Protein AF-A0A9Q1MIJ7-F1 (afdb_monomer_lite)

Organism: NCBI:txid402998

Foldseek 3Di:
DCVCVCVVVQLLVQLLQLLLLVLLVVVLVVLPDPPHDPLQWDADPVRDIDGLSQLLSQLLSLVQCCVVVPPPAAQAAEDDACPQCVDPVNVVVLVSNQVSNLVSLVCSVLSVTDHDPDRDDSVSSNVSRHSNNGPDDQAAKYKYWYSWAQVVCSSVVHWIKTWIFIDHNNATFKTKIWIQQDAADDDPPPPPPPPPDDDDDDDPDPPDRLGIWMKIDGPPPLWIWIDGRDDDSHRDDPPDPIDTFAFAQDQQQCPFEEEDEPDCVQAPVQVVVVVSVVLNHNDDHDYGGALVRLVCRRNHVGQFYAGDDDVPDDDDCNRDSNSVRSNVSSVFDDDDVDPTGGGGHPDPDDPDDDPDDDDDDDDDDDDDDDDDDDDDDDDDDDDDDDDDDDDDDDDDDDDDDDDDDDDDDDDDDDDPPPPVVVVVVVVVVVVVVVVVVVVVVVPDPDDDDDDPDPPPDPPPLVPDQQPLVPPDQAQVRLLLLLQPFDPLLVLLLVLLVVQVVLLPDPDDRPLVSNLVSLVSSLCSLVVCVVVLLVLADPVCSVVLVVLSCCQDPNPLHSVVLSVCSVVVPSVCNVVSSVSNSVSSSVSSQRSQVFAPDDDDPVLLQAKWFGFKWKKKWKWFAPPPFFDDDPPPDDTHRIDIWIKMFGRNQPTRFSLQAQVCQVVFVQAFWFWADDPFKIKTDPPDPDLRFDFAFFWFAWPPDRHTRGLDFDDVSVSTATSQWLLHQQFKWFPADPVHLRTGRGHMIIGTRHDQVCADRSSGHPCTRSTRGGIGTPPCSSVVVVDHGGMGRNHMHGPDRPVRTDHRPDDD

Structure (mmCIF, N/CA/C/O backbone):
data_AF-A0A9Q1MIJ7-F1
#
_entry.id   AF-A0A9Q1MIJ7-F1
#
loop_
_atom_site.group_PDB
_atom_site.id
_atom_site.type_symbol
_atom_site.label_atom_id
_atom_site.label_alt_id
_atom_site.label_comp_id
_atom_site.label_asym_id
_atom_site.label_entity_id
_atom_site.label_seq_id
_atom_site.pdbx_PDB_ins_code
_atom_site.Cartn_x
_atom_site.Cartn_y
_atom_site.Cartn_z
_atom_site.occupancy
_atom_site.B_iso_or_equiv
_atom_site.auth_seq_id
_atom_site.auth_comp_id
_atom_site.auth_asym_id
_atom_site.auth_atom_id
_atom_site.pdbx_PDB_model_num
ATOM 1 N N . MET A 1 1 ? -41.940 -18.072 24.481 1.00 36.84 1 MET A N 1
ATOM 2 C CA . MET A 1 1 ? -41.745 -16.952 25.422 1.00 36.84 1 MET A CA 1
ATOM 3 C C . MET A 1 1 ? -40.246 -16.730 25.522 1.00 36.84 1 MET A C 1
ATOM 5 O O . MET A 1 1 ? -39.611 -17.403 26.311 1.00 36.84 1 MET A O 1
ATOM 9 N N . ASP A 1 2 ? -39.690 -15.905 24.634 1.00 48.34 2 ASP A N 1
ATOM 10 C CA . ASP A 1 2 ? -38.249 -15.570 24.593 1.00 48.34 2 ASP A CA 1
ATOM 11 C C . ASP A 1 2 ? -38.011 -14.142 24.038 1.00 48.34 2 ASP A C 1
ATOM 13 O O . ASP A 1 2 ? -36.878 -13.709 23.849 1.00 48.34 2 ASP A O 1
ATOM 17 N N . ASN A 1 3 ? -39.086 -13.378 23.778 1.00 53.03 3 ASN A N 1
ATOM 18 C CA . ASN A 1 3 ? -39.008 -12.096 23.064 1.00 53.03 3 ASN A CA 1
ATOM 19 C C . ASN A 1 3 ? -38.358 -10.968 23.887 1.00 53.03 3 ASN A C 1
ATOM 21 O O . ASN A 1 3 ? -37.916 -9.980 23.303 1.00 53.03 3 ASN A O 1
ATOM 25 N N . ASP A 1 4 ? -38.236 -11.138 25.208 1.00 68.81 4 ASP A N 1
ATOM 26 C CA . ASP A 1 4 ? -37.673 -10.142 26.132 1.00 68.81 4 ASP A CA 1
ATOM 27 C C . ASP A 1 4 ? -36.197 -10.368 26.482 1.00 68.81 4 ASP A C 1
ATOM 29 O O . ASP A 1 4 ? -35.572 -9.523 27.125 1.00 68.81 4 ASP A O 1
ATOM 33 N N . LYS A 1 5 ? -35.601 -11.484 26.039 1.00 84.19 5 LYS A N 1
ATOM 34 C CA . LYS A 1 5 ? -34.175 -11.742 26.261 1.00 84.19 5 LYS A CA 1
ATOM 35 C C . LYS A 1 5 ? -33.355 -10.636 25.581 1.00 84.19 5 LYS A C 1
ATOM 37 O O . LYS A 1 5 ? -33.608 -10.321 24.418 1.00 84.19 5 LYS A O 1
ATOM 42 N N . TYR A 1 6 ? -32.413 -10.043 26.314 1.00 91.44 6 TYR A N 1
ATOM 43 C CA . TYR A 1 6 ? -31.552 -8.921 25.903 1.00 91.44 6 TYR A CA 1
ATOM 44 C C . TYR A 1 6 ? -32.243 -7.571 25.621 1.00 91.44 6 TYR A C 1
ATOM 46 O O . TYR A 1 6 ? -31.615 -6.663 25.077 1.00 91.44 6 TYR A O 1
ATOM 54 N N . SER A 1 7 ? -33.532 -7.410 25.947 1.00 90.19 7 SER A N 1
ATOM 55 C CA . SER A 1 7 ? -34.259 -6.160 25.667 1.00 90.19 7 SER A CA 1
ATOM 56 C C . SER A 1 7 ? -33.774 -4.982 26.523 1.00 90.19 7 SER A C 1
ATOM 58 O O . SER A 1 7 ? -33.748 -3.848 26.044 1.00 90.19 7 SER A O 1
ATOM 60 N N . GLU A 1 8 ? -33.358 -5.237 27.767 1.00 91.62 8 GLU A N 1
ATOM 61 C CA . GLU A 1 8 ? -32.762 -4.216 28.636 1.00 91.62 8 GLU A CA 1
ATOM 62 C C . GLU A 1 8 ? -31.369 -3.816 28.135 1.00 91.62 8 GLU A C 1
ATOM 64 O O . GLU A 1 8 ? -31.094 -2.627 27.968 1.00 91.62 8 GLU A O 1
ATOM 69 N N . GLU A 1 9 ? -30.527 -4.798 27.803 1.00 94.75 9 GLU A N 1
ATOM 70 C CA . GLU A 1 9 ? -29.196 -4.591 27.232 1.00 94.75 9 GLU A CA 1
ATOM 71 C C . GLU A 1 9 ? -29.255 -3.775 25.938 1.00 94.75 9 GLU A C 1
ATOM 73 O O . GLU A 1 9 ? -28.524 -2.795 25.801 1.00 94.75 9 GLU A O 1
ATOM 78 N N . LEU A 1 10 ? -30.168 -4.113 25.021 1.00 95.06 10 LEU A N 1
ATOM 79 C CA . LEU A 1 10 ? -30.379 -3.350 23.792 1.00 95.06 10 LEU A CA 1
ATOM 80 C C . LEU A 1 10 ? -30.830 -1.910 24.082 1.00 95.06 10 LEU A C 1
ATOM 82 O O . LEU A 1 10 ? -30.279 -0.972 23.513 1.00 95.06 10 LEU A O 1
ATOM 86 N N . ASN A 1 11 ? -31.802 -1.718 24.977 1.00 93.56 11 ASN A N 1
ATOM 87 C CA . ASN A 1 11 ? -32.309 -0.390 25.335 1.00 93.56 11 ASN A CA 1
ATOM 88 C C . ASN A 1 11 ? -31.196 0.516 25.899 1.00 93.56 11 ASN A C 1
ATOM 90 O O . ASN A 1 11 ? -31.075 1.675 25.501 1.00 93.56 11 ASN A O 1
ATOM 94 N N . VAL A 1 12 ? -30.356 -0.012 26.793 1.00 94.81 12 VAL A N 1
ATOM 95 C CA . VAL A 1 12 ? -29.216 0.727 27.361 1.00 94.81 12 VAL A CA 1
ATOM 96 C C . VAL A 1 12 ? -28.160 1.005 26.291 1.00 94.81 12 VAL A C 1
ATOM 98 O O . VAL A 1 12 ? -27.691 2.139 26.190 1.00 94.81 12 VAL A O 1
ATOM 101 N N . ALA A 1 13 ? -27.831 0.009 25.461 1.00 96.19 13 ALA A N 1
ATOM 102 C CA . ALA A 1 13 ? -26.842 0.127 24.392 1.00 96.19 13 ALA A CA 1
ATOM 103 C C . ALA A 1 13 ? -27.218 1.204 23.359 1.00 96.19 13 ALA A C 1
ATOM 105 O O . ALA A 1 13 ? -26.386 2.031 22.996 1.00 96.19 13 ALA A O 1
ATOM 106 N N . VAL A 1 14 ? -28.481 1.254 22.926 1.00 95.31 14 VAL A N 1
ATOM 107 C CA . VAL A 1 14 ? -28.949 2.269 21.967 1.00 95.31 14 VAL A CA 1
ATOM 108 C C . VAL A 1 14 ? -28.846 3.676 22.560 1.00 95.31 14 VAL A C 1
ATOM 110 O O . VAL A 1 14 ? -28.317 4.582 21.916 1.00 95.31 14 VAL A O 1
ATOM 113 N N . ARG A 1 15 ? -29.285 3.865 23.810 1.00 94.75 15 ARG A N 1
ATOM 114 C CA . ARG A 1 15 ? -29.220 5.170 24.490 1.00 94.75 15 ARG A CA 1
ATOM 115 C C . ARG A 1 15 ? -27.786 5.652 24.679 1.00 94.75 15 ARG A C 1
ATOM 117 O O . ARG A 1 15 ? -27.503 6.823 24.436 1.00 94.75 15 ARG A O 1
ATOM 124 N N . VAL A 1 16 ? -26.886 4.766 25.114 1.00 95.69 16 VAL A N 1
ATOM 125 C CA . VAL A 1 16 ? -25.492 5.150 25.366 1.00 95.69 16 VAL A CA 1
ATOM 126 C C . VAL A 1 16 ? -24.749 5.449 24.067 1.00 95.69 16 VAL A C 1
ATOM 128 O O . VAL A 1 16 ? -23.972 6.397 24.036 1.00 95.69 16 VAL A O 1
ATOM 131 N N . VAL A 1 17 ? -25.037 4.728 22.976 1.00 96.31 17 VAL A N 1
ATOM 132 C CA . VAL A 1 17 ? -24.455 5.024 21.658 1.00 96.31 17 VAL A CA 1
ATOM 133 C C . VAL A 1 17 ? -24.981 6.346 21.099 1.00 96.31 17 VAL A C 1
ATOM 135 O O . VAL A 1 17 ? -24.186 7.118 20.574 1.00 96.31 17 VAL A O 1
ATOM 138 N N . HIS A 1 18 ? -26.268 6.677 21.264 1.00 93.88 18 HIS A N 1
ATOM 139 C CA . HIS A 1 18 ? -26.780 8.010 20.908 1.00 93.88 18 HIS A CA 1
ATOM 140 C C . HIS A 1 18 ? -26.026 9.132 21.628 1.00 93.88 18 HIS A C 1
ATOM 142 O O . HIS A 1 18 ? -25.615 10.107 21.002 1.00 93.88 18 HIS A O 1
ATOM 148 N N . MET A 1 19 ? -25.820 8.971 22.934 1.00 93.69 19 MET A N 1
ATOM 149 C CA . MET A 1 19 ? -25.095 9.941 23.747 1.00 93.69 19 MET A CA 1
ATOM 150 C C . MET A 1 19 ? -23.607 10.025 23.355 1.00 93.69 19 MET A C 1
ATOM 152 O O . MET A 1 19 ? -23.053 11.118 23.269 1.00 93.69 19 MET A O 1
ATOM 156 N N . ALA A 1 20 ? -22.971 8.890 23.050 1.00 95.81 20 ALA A N 1
ATOM 157 C CA . ALA A 1 20 ? -21.601 8.846 22.542 1.00 95.81 20 ALA A CA 1
ATOM 158 C C . ALA A 1 20 ? -21.463 9.528 21.170 1.00 95.81 20 ALA A C 1
ATOM 160 O O . ALA A 1 20 ? -20.491 10.240 20.942 1.00 95.81 20 ALA A O 1
ATOM 161 N N . CYS A 1 21 ? -22.450 9.384 20.281 1.00 94.62 21 CYS A N 1
ATOM 162 C CA . CYS A 1 21 ? -22.453 10.077 18.992 1.00 94.62 21 CYS A CA 1
ATOM 163 C C . CYS A 1 21 ? -22.481 11.606 19.156 1.00 94.62 21 CYS A C 1
ATOM 165 O O . CYS A 1 21 ? -21.739 12.301 18.467 1.00 94.62 21 CYS A O 1
ATOM 167 N N . ASP A 1 22 ? -23.298 12.128 20.078 1.00 91.56 22 ASP A N 1
ATOM 168 C CA . ASP A 1 22 ? -23.346 13.566 20.391 1.00 91.56 22 ASP A CA 1
ATOM 169 C C . ASP A 1 22 ? -22.007 14.066 20.966 1.00 91.56 22 ASP A C 1
ATOM 171 O O . ASP A 1 22 ? -21.507 15.117 20.559 1.00 91.56 22 ASP A O 1
ATOM 175 N N . LEU A 1 23 ? -21.371 13.280 21.848 1.00 93.69 23 LEU A N 1
ATOM 176 C CA . LEU A 1 23 ? -20.010 13.547 22.331 1.00 93.69 23 LEU A CA 1
ATOM 177 C C . LEU A 1 23 ? -19.026 13.650 21.160 1.00 93.69 23 LEU A C 1
ATOM 179 O O . LEU A 1 23 ? -18.319 14.653 21.044 1.00 93.69 23 LEU A O 1
ATOM 183 N N . CYS A 1 24 ? -18.993 12.652 20.275 1.00 93.88 24 CYS A N 1
ATOM 184 C CA . CYS A 1 24 ? -18.075 12.641 19.141 1.00 93.88 24 CYS A CA 1
ATOM 185 C C . CYS A 1 24 ? -18.300 13.832 18.203 1.00 93.88 24 CYS A C 1
ATOM 187 O O . CYS A 1 24 ? -17.329 14.469 17.805 1.00 93.88 24 CYS A O 1
ATOM 189 N N . GLN A 1 25 ? -19.550 14.195 17.892 1.00 90.56 25 GLN A N 1
ATOM 190 C CA . GLN A 1 25 ? -19.842 15.361 17.048 1.00 90.56 25 GLN A CA 1
ATOM 191 C C . GLN A 1 25 ? -19.347 16.669 17.676 1.00 90.56 25 GLN A C 1
ATOM 193 O O . GLN A 1 25 ? -18.817 17.524 16.964 1.00 90.56 25 GLN A O 1
ATOM 198 N N . LYS A 1 26 ? -19.482 16.835 18.999 1.00 89.50 26 LYS A N 1
ATOM 199 C CA . LYS A 1 26 ? -18.957 18.006 19.722 1.00 89.50 26 LYS A CA 1
ATOM 200 C C . LYS A 1 26 ? -17.432 18.071 19.653 1.00 89.50 26 LYS A C 1
ATOM 202 O O . LYS A 1 26 ? -16.891 19.126 19.327 1.00 89.50 26 LYS A O 1
ATOM 207 N N . VAL A 1 27 ? -16.752 16.948 19.892 1.00 90.44 27 VAL A N 1
ATOM 208 C CA . VAL A 1 27 ? -15.285 16.875 19.813 1.00 90.44 27 VAL A CA 1
ATOM 209 C C . VAL A 1 27 ? -14.796 17.118 18.383 1.00 90.44 27 VAL A C 1
ATOM 211 O O . VAL A 1 27 ? -13.911 17.943 18.182 1.00 90.44 27 VAL A O 1
ATOM 214 N N . GLN A 1 28 ? -15.404 16.481 17.378 1.00 86.75 28 GLN A N 1
ATOM 215 C CA . GLN A 1 28 ? -15.031 16.650 15.970 1.00 86.75 28 GLN A CA 1
ATOM 216 C C . GLN A 1 28 ? -15.176 18.108 15.514 1.00 86.75 28 GLN A C 1
ATOM 218 O O . GLN A 1 28 ? -14.283 18.647 14.866 1.00 86.75 28 GLN A O 1
ATOM 223 N N . LYS A 1 29 ? -16.274 18.781 15.892 1.00 84.81 29 LYS A N 1
ATOM 224 C CA . LYS A 1 29 ? -16.477 20.212 15.602 1.00 84.81 29 LYS A CA 1
ATOM 225 C C . LYS A 1 29 ? -15.418 21.092 16.269 1.00 84.81 29 LYS A C 1
ATOM 227 O O . LYS A 1 29 ? -14.983 22.066 15.662 1.00 84.81 29 LYS A O 1
ATOM 232 N N . GLY A 1 30 ? -14.995 20.744 17.487 1.00 82.31 30 GLY A N 1
ATOM 233 C CA . GLY A 1 30 ? -13.880 21.400 18.173 1.00 82.31 30 GLY A CA 1
ATOM 234 C C . GLY A 1 30 ? -12.563 21.249 17.408 1.00 82.31 30 GLY A C 1
ATOM 235 O O . GLY A 1 30 ? -11.913 22.255 17.124 1.00 82.31 30 GLY A O 1
ATOM 236 N N . LEU A 1 31 ? -12.233 20.023 16.989 1.00 77.31 31 LEU A N 1
ATOM 237 C CA . LEU A 1 31 ? -11.017 19.707 16.228 1.00 77.31 31 LEU A CA 1
ATOM 238 C C . LEU A 1 31 ? -10.945 20.423 14.870 1.00 77.31 31 LEU A C 1
ATOM 240 O O . LEU A 1 31 ? -9.868 20.830 14.454 1.00 77.31 31 LEU A O 1
ATOM 244 N N . LEU A 1 32 ? -12.076 20.602 14.181 1.00 72.50 32 LEU A N 1
ATOM 245 C CA . LEU A 1 32 ? -12.130 21.267 12.869 1.00 72.50 32 LEU A CA 1
ATOM 246 C C . LEU A 1 32 ? -12.143 22.806 12.951 1.00 72.50 32 LEU A C 1
ATOM 248 O O . LEU A 1 32 ? -12.088 23.481 11.922 1.00 72.50 32 LEU A O 1
ATOM 252 N N . SER A 1 33 ? -12.238 23.383 14.151 1.00 70.19 33 SER A N 1
ATOM 253 C CA . SER A 1 33 ? -12.198 24.836 14.349 1.00 70.19 33 SER A CA 1
ATOM 254 C C . SER A 1 33 ? -10.752 25.366 14.372 1.00 70.19 33 SER A C 1
ATOM 256 O O . SER A 1 33 ? -9.827 24.656 14.749 1.00 70.19 33 SER A O 1
ATOM 258 N N . THR A 1 34 ? -10.524 26.631 13.985 1.00 46.75 34 THR A N 1
ATOM 259 C CA . THR A 1 34 ? -9.189 27.257 13.781 1.00 46.75 34 THR A CA 1
ATOM 260 C C . THR A 1 34 ? -8.292 27.373 15.031 1.00 46.75 34 THR A C 1
ATOM 262 O O . THR A 1 34 ? -7.248 28.019 14.986 1.00 46.75 34 THR A O 1
ATOM 265 N N . THR A 1 35 ? -8.687 26.781 16.155 1.00 50.47 35 THR A N 1
ATOM 266 C CA . THR A 1 35 ? -7.941 26.694 17.420 1.00 50.47 35 THR A CA 1
ATOM 267 C C . THR A 1 35 ? -7.421 25.272 17.642 1.00 50.47 35 THR A C 1
ATOM 269 O O . THR A 1 35 ? -7.697 24.659 18.668 1.00 50.47 35 THR A O 1
ATOM 272 N N . PHE A 1 36 ? -6.698 24.731 16.660 1.00 51.97 36 PHE A N 1
ATOM 273 C CA . PHE A 1 36 ? -6.112 23.393 16.733 1.00 51.97 36 PHE A CA 1
ATOM 274 C C . PHE A 1 36 ? -4.963 23.361 17.756 1.00 51.97 36 PHE A C 1
ATOM 276 O O . PHE A 1 36 ? -3.987 24.101 17.623 1.00 51.97 36 PHE A O 1
ATOM 283 N N . ASP A 1 37 ? -5.085 22.526 18.789 1.00 56.44 37 ASP A N 1
ATOM 284 C CA . ASP A 1 37 ? -4.012 22.207 19.737 1.00 56.44 37 ASP A CA 1
ATOM 285 C C . ASP A 1 37 ? -3.468 20.816 19.382 1.00 56.44 37 ASP A C 1
ATOM 287 O O . ASP A 1 37 ? -4.158 19.812 19.575 1.00 56.44 37 ASP A O 1
ATOM 291 N N . ASP A 1 38 ? -2.222 20.752 18.892 1.00 54.16 38 ASP A N 1
ATOM 292 C CA . ASP A 1 38 ? -1.510 19.527 18.466 1.00 54.16 38 ASP A CA 1
ATOM 293 C C . ASP A 1 38 ? -1.460 18.421 19.547 1.00 54.16 38 ASP A C 1
ATOM 295 O O . ASP A 1 38 ? -1.023 17.295 19.302 1.00 54.16 38 ASP A O 1
ATOM 299 N N . ASN A 1 39 ? -1.889 18.714 20.778 1.00 58.97 39 ASN A N 1
ATOM 300 C CA . ASN A 1 39 ? -1.943 17.757 21.875 1.00 58.97 39 ASN A CA 1
ATOM 301 C C . ASN A 1 39 ? -3.207 16.884 21.926 1.00 58.97 39 ASN A C 1
ATOM 303 O O . ASN A 1 39 ? -3.220 15.947 22.727 1.00 58.97 39 ASN A O 1
ATOM 307 N N . GLU A 1 40 ? -4.242 17.160 21.125 1.00 65.06 40 GLU A N 1
ATOM 308 C CA . GLU A 1 40 ? -5.525 16.426 21.159 1.00 65.06 40 GLU A CA 1
ATOM 309 C C . GLU A 1 40 ? -5.560 15.153 20.302 1.00 65.06 40 GLU A C 1
ATOM 311 O O . GLU A 1 40 ? -6.420 14.297 20.522 1.00 65.06 40 GLU A O 1
ATOM 316 N N . VAL A 1 41 ? -4.601 14.995 19.384 1.00 71.12 41 VAL A N 1
ATOM 317 C CA . VAL A 1 41 ? -4.410 13.796 18.558 1.00 71.12 41 VAL A CA 1
ATOM 318 C C . VAL A 1 41 ? -3.064 13.166 18.911 1.00 71.12 41 VAL A C 1
ATOM 320 O O . VAL A 1 41 ? -2.041 13.851 18.981 1.00 71.12 41 VAL A O 1
ATOM 323 N N . LYS A 1 42 ? -3.042 11.856 19.158 1.00 66.00 42 LYS A N 1
ATOM 324 C CA . LYS A 1 42 ? -1.817 11.091 19.424 1.00 66.00 42 LYS A CA 1
ATOM 325 C C . LYS A 1 42 ? -1.701 9.923 18.454 1.00 66.00 42 LYS A C 1
ATOM 327 O O . LYS A 1 42 ? -2.703 9.378 18.013 1.00 66.00 42 LYS A O 1
ATOM 332 N N . SER A 1 43 ? -0.464 9.550 18.144 1.00 56.81 43 SER A N 1
ATOM 333 C CA . SER A 1 43 ? -0.154 8.320 17.417 1.00 56.81 43 SER A CA 1
ATOM 334 C C . SER A 1 43 ? 0.086 7.186 18.412 1.00 56.81 43 SER A C 1
ATOM 336 O O . SER A 1 43 ? 0.760 7.401 19.425 1.00 56.81 43 SER A O 1
ATOM 338 N N . LYS A 1 44 ? -0.448 6.000 18.122 1.00 64.62 44 LYS A N 1
ATOM 339 C CA . LYS A 1 44 ? -0.132 4.738 18.800 1.00 64.62 44 LYS A CA 1
ATOM 340 C C . LYS A 1 44 ? 1.186 4.162 18.256 1.00 64.62 44 LYS A C 1
ATOM 342 O O . LYS A 1 44 ? 1.770 4.701 17.313 1.00 64.62 44 LYS A O 1
ATOM 347 N N . ASP A 1 45 ? 1.648 3.063 18.856 1.00 44.97 45 ASP A N 1
ATOM 348 C CA . ASP A 1 45 ? 2.897 2.370 18.489 1.00 44.97 45 ASP A CA 1
ATOM 349 C C . ASP A 1 45 ? 2.872 1.755 17.073 1.00 44.97 45 ASP A C 1
ATOM 351 O O . ASP A 1 45 ? 3.924 1.423 16.529 1.00 44.97 45 ASP A O 1
ATOM 355 N N . ASP A 1 46 ? 1.685 1.583 16.486 1.00 46.72 46 ASP A N 1
ATOM 356 C CA . ASP A 1 46 ? 1.458 1.067 15.131 1.00 46.72 46 ASP A CA 1
ATOM 357 C C . ASP A 1 46 ? 1.100 2.166 14.110 1.00 46.72 46 ASP A C 1
ATOM 359 O O . ASP A 1 46 ? 0.548 1.867 13.052 1.00 46.72 46 ASP A O 1
ATOM 363 N N . ASP A 1 47 ? 1.417 3.426 14.429 1.00 51.44 47 ASP A N 1
ATOM 364 C CA . ASP A 1 47 ? 1.133 4.637 13.641 1.00 51.44 47 ASP A CA 1
ATOM 365 C C . ASP A 1 47 ? -0.367 4.961 13.449 1.00 51.44 47 ASP A C 1
ATOM 367 O O . ASP A 1 47 ? -0.720 5.899 12.727 1.00 51.44 47 ASP A O 1
ATOM 371 N N . SER A 1 48 ? -1.272 4.230 14.114 1.00 61.53 48 SER A N 1
ATOM 372 C CA . SER A 1 48 ? -2.700 4.571 14.152 1.00 61.53 48 SER A CA 1
ATOM 373 C C . SER A 1 48 ? -2.972 5.775 15.065 1.00 61.53 48 SER A C 1
ATOM 375 O O . SER A 1 48 ? -2.205 6.071 15.984 1.00 61.53 48 SER A O 1
ATOM 377 N N . LEU A 1 49 ? -4.053 6.516 14.806 1.00 73.31 49 LEU A N 1
ATOM 378 C CA . LEU A 1 49 ? -4.405 7.719 15.568 1.00 73.31 49 LEU A CA 1
ATOM 379 C C . LEU A 1 49 ? -5.343 7.390 16.734 1.00 73.31 49 LEU A C 1
ATOM 381 O O . LEU A 1 49 ? -6.175 6.499 16.629 1.00 73.31 49 LEU A O 1
ATOM 385 N N . VAL A 1 50 ? -5.245 8.163 17.813 1.00 77.88 50 VAL A N 1
ATOM 386 C CA . VAL A 1 50 ? -6.188 8.183 18.940 1.00 77.88 50 VAL A CA 1
ATOM 387 C C . VAL A 1 50 ? -6.440 9.625 19.370 1.00 77.88 50 VAL A C 1
ATOM 389 O O . VAL A 1 50 ? -5.525 10.457 19.361 1.00 77.88 50 VAL A O 1
ATOM 392 N N . THR A 1 51 ? -7.675 9.943 19.742 1.00 86.50 51 THR A N 1
ATOM 393 C CA . THR A 1 51 ? -8.088 11.287 20.158 1.00 86.50 51 THR A CA 1
ATOM 394 C C . THR A 1 51 ? -8.723 11.282 21.545 1.00 86.50 51 THR A C 1
ATOM 396 O O . THR A 1 51 ? -9.000 10.239 22.140 1.00 86.50 51 THR A O 1
ATOM 399 N N . ILE A 1 52 ? -9.012 12.474 22.075 1.00 91.12 52 ILE A N 1
ATOM 400 C CA . ILE A 1 52 ? -9.812 12.609 23.301 1.00 91.12 52 ILE A CA 1
ATOM 401 C C . ILE A 1 52 ? -11.196 11.946 23.184 1.00 91.12 52 ILE A C 1
ATOM 403 O O . ILE A 1 52 ? -11.718 11.491 24.199 1.00 91.12 52 ILE A O 1
ATOM 407 N N . ALA A 1 53 ? -11.775 11.849 21.977 1.00 92.50 53 ALA A N 1
ATOM 408 C CA . ALA A 1 53 ? -13.078 11.219 21.777 1.00 92.50 53 ALA A CA 1
ATOM 409 C C . ALA A 1 53 ? -13.036 9.721 22.096 1.00 92.50 53 ALA A C 1
ATOM 411 O O . ALA A 1 53 ? -13.924 9.239 22.796 1.00 92.50 53 ALA A O 1
ATOM 412 N N . ASP A 1 54 ? -11.993 9.013 21.662 1.00 93.06 54 ASP A N 1
ATOM 413 C CA . ASP A 1 54 ? -11.832 7.569 21.844 1.00 93.06 54 ASP A CA 1
ATOM 414 C C . ASP A 1 54 ? -11.857 7.205 23.341 1.00 93.06 54 ASP A C 1
ATOM 416 O O . ASP A 1 54 ? -12.704 6.434 23.808 1.00 93.06 54 ASP A O 1
ATOM 420 N N . TRP A 1 55 ? -11.016 7.867 24.145 1.00 95.31 55 TRP A N 1
ATOM 421 C CA . TRP A 1 55 ? -10.993 7.665 25.597 1.00 95.31 55 TRP A CA 1
ATOM 422 C C . TRP A 1 55 ? -12.280 8.122 26.286 1.00 95.31 55 TRP A C 1
ATOM 424 O O . TRP A 1 55 ? -12.744 7.462 27.221 1.00 95.31 55 TRP A O 1
ATOM 434 N N . SER A 1 56 ? -12.867 9.244 25.860 1.00 96.50 56 SER A N 1
ATOM 435 C CA . SER A 1 56 ? -14.075 9.777 26.490 1.00 96.50 56 SER A CA 1
ATOM 436 C C . SER A 1 56 ? -15.312 8.920 26.209 1.00 96.50 56 SER A C 1
ATOM 438 O O . SER A 1 56 ? -16.100 8.688 27.131 1.00 96.50 56 SER A O 1
ATOM 440 N N . VAL A 1 57 ? -15.478 8.393 24.992 1.00 97.25 57 VAL A N 1
ATOM 441 C CA . VAL A 1 57 ? -16.546 7.435 24.664 1.00 97.25 57 VAL A CA 1
ATOM 442 C C . VAL A 1 57 ? -16.348 6.147 25.450 1.00 97.25 57 VAL A C 1
ATOM 444 O O . VAL A 1 57 ? -17.284 5.702 26.117 1.00 97.25 57 VAL A O 1
ATOM 447 N N . GLN A 1 58 ? -15.133 5.589 25.460 1.00 96.75 58 GLN A N 1
ATOM 448 C CA . GLN A 1 58 ? -14.841 4.360 26.194 1.00 96.75 58 GLN A CA 1
ATOM 449 C C . GLN A 1 58 ? -15.132 4.494 27.693 1.00 96.75 58 GLN A C 1
ATOM 451 O O . GLN A 1 58 ? -15.824 3.652 28.270 1.00 96.75 58 GLN A O 1
ATOM 456 N N . ALA A 1 59 ? -14.681 5.582 28.323 1.00 96.50 59 ALA A N 1
ATOM 457 C CA . ALA A 1 59 ? -14.960 5.860 29.730 1.00 96.50 59 ALA A CA 1
ATOM 458 C C . ALA A 1 59 ? -16.466 6.000 30.005 1.00 96.50 59 ALA A C 1
ATOM 460 O O . ALA A 1 59 ? -16.976 5.446 30.980 1.00 96.50 59 ALA A O 1
ATOM 461 N N . THR A 1 60 ? -17.181 6.720 29.138 1.00 96.38 60 THR A N 1
ATOM 462 C CA . THR A 1 60 ? -18.617 6.989 29.284 1.00 96.38 60 THR A CA 1
ATOM 463 C C . THR A 1 60 ? -19.444 5.712 29.149 1.00 96.38 60 THR A C 1
ATOM 465 O O . THR A 1 60 ? -20.268 5.414 30.017 1.00 96.38 60 THR A O 1
ATOM 468 N N . VAL A 1 61 ? -19.199 4.926 28.095 1.00 96.25 61 VAL A N 1
ATOM 469 C CA . VAL A 1 61 ? -19.884 3.649 27.851 1.00 96.25 61 VAL A CA 1
ATOM 470 C C . VAL A 1 61 ? -19.605 2.678 28.994 1.00 96.25 61 VAL A C 1
ATOM 472 O O . VAL A 1 61 ? -20.542 2.122 29.570 1.00 96.25 61 VAL A O 1
ATOM 475 N N . SER A 1 62 ? -18.337 2.532 29.386 1.00 95.06 62 SER A N 1
ATOM 476 C CA . SER A 1 62 ? -17.933 1.667 30.496 1.00 95.06 62 SER A CA 1
ATOM 477 C C . SER A 1 62 ? -18.621 2.036 31.807 1.00 95.06 62 SER A C 1
ATOM 479 O O . SER A 1 62 ? -19.171 1.166 32.492 1.00 95.06 62 SER A O 1
ATOM 481 N N . TRP A 1 63 ? -18.656 3.329 32.143 1.00 95.06 63 TRP A N 1
ATOM 482 C CA . TRP A 1 63 ? -19.284 3.805 33.370 1.00 95.06 63 TRP A CA 1
ATOM 483 C C . TRP A 1 63 ? -20.794 3.535 33.382 1.00 95.06 63 TRP A C 1
ATOM 485 O O . TRP A 1 63 ? -21.312 3.013 34.371 1.00 95.06 63 TRP A O 1
ATOM 495 N N . ILE A 1 64 ? -21.499 3.817 32.280 1.00 95.00 64 ILE A N 1
ATOM 496 C CA . ILE A 1 64 ? -22.950 3.597 32.187 1.00 95.00 64 ILE A CA 1
ATOM 497 C C . ILE A 1 64 ? -23.300 2.113 32.241 1.00 95.00 64 ILE A C 1
ATOM 499 O O . ILE A 1 64 ? -24.205 1.737 32.991 1.00 95.00 64 ILE A O 1
ATOM 503 N N . LEU A 1 65 ? -22.583 1.261 31.502 1.00 94.25 65 LEU A N 1
ATOM 504 C CA . LEU A 1 65 ? -22.814 -0.184 31.536 1.00 94.25 65 LEU A CA 1
ATOM 505 C C . LEU A 1 65 ? -22.545 -0.747 32.936 1.00 94.25 65 LEU A C 1
ATOM 507 O O . LEU A 1 65 ? -23.382 -1.472 33.472 1.00 94.25 65 LEU A O 1
ATOM 511 N N . SER A 1 66 ? -21.439 -0.349 33.570 1.00 92.06 66 SER A N 1
ATOM 512 C CA . SER A 1 66 ? -21.082 -0.789 34.927 1.00 92.06 66 SER A CA 1
ATOM 513 C C . SER A 1 66 ? -22.104 -0.346 35.978 1.00 92.06 66 SER A C 1
ATOM 515 O O . SER A 1 66 ? -22.445 -1.112 36.877 1.00 92.06 66 SER A O 1
ATOM 517 N N . ASN A 1 67 ? -22.617 0.883 35.869 1.00 89.88 67 ASN A N 1
ATOM 518 C CA . ASN A 1 67 ? -23.610 1.424 36.797 1.00 89.88 67 ASN A CA 1
ATOM 519 C C . ASN A 1 67 ? -25.012 0.827 36.584 1.00 89.88 67 ASN A C 1
ATOM 521 O O . ASN A 1 67 ? -25.811 0.771 37.518 1.00 89.88 67 ASN A O 1
ATOM 525 N N . THR A 1 68 ? -25.320 0.388 35.363 1.00 90.94 68 THR A N 1
ATOM 526 C CA . THR A 1 68 ? -26.627 -0.194 35.029 1.00 90.94 68 THR A CA 1
ATOM 527 C C . THR A 1 68 ? -26.681 -1.685 35.359 1.00 90.94 68 THR A C 1
ATOM 529 O O . THR A 1 68 ? -27.649 -2.134 35.963 1.00 90.94 68 THR A O 1
ATOM 532 N N . PHE A 1 69 ? -25.622 -2.439 35.047 1.00 89.12 69 PHE A N 1
ATOM 533 C CA . PHE A 1 69 ? -25.586 -3.904 35.175 1.00 89.12 69 PHE A CA 1
ATOM 534 C C . PHE A 1 69 ? -24.795 -4.427 36.390 1.00 89.12 69 PHE A C 1
ATOM 536 O O . PHE A 1 69 ? -24.592 -5.632 36.511 1.00 89.12 69 PHE A O 1
ATOM 543 N N . SER A 1 70 ? -24.425 -3.546 37.328 1.00 75.62 70 SER A N 1
ATOM 544 C CA . SER A 1 70 ? -23.633 -3.822 38.542 1.00 75.62 70 SER A CA 1
ATOM 545 C C . SER A 1 70 ? -22.157 -4.173 38.272 1.00 75.62 70 SER A C 1
ATOM 547 O O . SER A 1 70 ? -21.819 -5.122 37.567 1.00 75.62 70 SER A O 1
ATOM 549 N N . SER A 1 71 ? -21.257 -3.397 38.882 1.00 60.06 71 SER A N 1
ATOM 550 C CA . SER A 1 71 ? -19.842 -3.213 38.514 1.00 60.06 71 SER A CA 1
ATOM 551 C C . SER A 1 71 ? -18.902 -4.423 38.606 1.00 60.06 71 SER A C 1
ATOM 553 O O . SER A 1 71 ? -17.753 -4.296 38.200 1.00 60.06 71 SER A O 1
ATOM 555 N N . GLU A 1 72 ? -19.329 -5.576 39.124 1.00 57.62 72 GLU A N 1
ATOM 556 C CA . GLU A 1 72 ? -18.447 -6.750 39.282 1.00 57.62 72 GLU A CA 1
ATOM 557 C C . GLU A 1 72 ? -18.511 -7.746 38.109 1.00 57.62 72 GLU A C 1
ATOM 559 O O . GLU A 1 72 ? -17.612 -8.569 37.970 1.00 57.62 72 GLU A O 1
ATOM 564 N N . ASN A 1 73 ? -19.518 -7.655 37.227 1.00 61.28 73 ASN A N 1
ATOM 565 C CA . ASN A 1 73 ? -19.775 -8.676 36.195 1.00 61.28 73 ASN A CA 1
ATOM 566 C C . ASN A 1 73 ? -19.783 -8.156 34.747 1.00 61.28 73 ASN A C 1
ATOM 568 O O . ASN A 1 73 ? -20.043 -8.927 33.821 1.00 61.28 73 ASN A O 1
ATOM 572 N N . VAL A 1 74 ? -19.513 -6.868 34.517 1.00 82.88 74 VAL A N 1
ATOM 573 C CA . VAL A 1 74 ? -19.505 -6.310 33.158 1.00 82.88 74 VAL A CA 1
ATOM 574 C C . VAL A 1 74 ? -18.119 -6.476 32.552 1.00 82.88 74 VAL A C 1
ATOM 576 O O . VAL A 1 74 ? -17.211 -5.687 32.791 1.00 82.88 74 VAL A O 1
ATOM 579 N N . SER A 1 75 ? -17.953 -7.517 31.743 1.00 89.81 75 SER A N 1
ATOM 580 C CA . SER A 1 75 ? -16.751 -7.680 30.936 1.00 89.81 75 SER A CA 1
ATOM 581 C C . SER A 1 75 ? -16.861 -6.828 29.673 1.00 89.81 75 SER A C 1
ATOM 583 O O . SER A 1 75 ? -17.766 -7.051 28.874 1.00 89.81 75 SER A O 1
ATOM 585 N N . ILE A 1 76 ? -15.918 -5.907 29.467 1.00 92.62 76 ILE A N 1
ATOM 586 C CA . ILE A 1 76 ? -15.841 -5.071 28.260 1.00 92.62 76 ILE A CA 1
ATOM 587 C C . ILE A 1 76 ? -14.491 -5.308 27.577 1.00 92.62 76 ILE A C 1
ATOM 589 O O . ILE A 1 76 ? -13.458 -5.294 28.244 1.00 92.62 76 ILE A O 1
ATOM 593 N N . VAL A 1 77 ? -14.516 -5.561 26.271 1.00 91.81 77 VAL A N 1
ATOM 594 C CA . VAL A 1 77 ? -13.354 -5.600 25.376 1.00 91.81 77 VAL A CA 1
ATOM 595 C C . VAL A 1 77 ? -13.398 -4.327 24.539 1.00 91.81 77 VAL A C 1
ATOM 597 O O . VAL A 1 77 ? -14.343 -4.157 23.768 1.00 91.81 77 VAL A O 1
ATOM 600 N N . ALA A 1 78 ? -12.422 -3.438 24.692 1.00 90.44 78 ALA A N 1
ATOM 601 C CA . ALA A 1 78 ? -12.342 -2.220 23.892 1.00 90.44 78 ALA A CA 1
ATOM 602 C C . ALA A 1 78 ? -10.933 -1.968 23.354 1.00 90.44 78 ALA A C 1
ATOM 604 O O . ALA A 1 78 ? -9.977 -2.629 23.765 1.00 90.44 78 ALA A O 1
ATOM 605 N N . GLU A 1 79 ? -10.839 -1.033 22.413 1.00 81.75 79 GLU A N 1
ATOM 606 C CA . GLU A 1 79 ? -9.603 -0.723 21.702 1.00 81.75 79 GLU A CA 1
ATOM 607 C C . GLU A 1 79 ? -8.565 0.016 22.559 1.00 81.75 79 GLU A C 1
ATOM 609 O O . GLU A 1 79 ? -7.377 -0.302 22.477 1.00 81.75 79 GLU A O 1
ATOM 614 N N . GLU A 1 80 ? -8.988 0.982 23.382 1.00 86.81 80 GLU A N 1
ATOM 615 C CA . GLU A 1 80 ? -8.058 1.888 24.060 1.00 86.81 80 GLU A CA 1
ATOM 616 C C . GLU A 1 80 ? -7.629 1.403 25.445 1.00 86.81 80 GLU A C 1
ATOM 618 O O . GLU A 1 80 ? -8.378 0.734 26.161 1.00 86.81 80 GLU A O 1
ATOM 623 N N . ASP A 1 81 ? -6.441 1.829 25.881 1.00 86.56 81 ASP A N 1
ATOM 624 C CA . ASP A 1 81 ? -5.938 1.575 27.231 1.00 86.56 81 ASP A CA 1
ATOM 625 C C . ASP A 1 81 ? -5.568 2.857 28.002 1.00 86.56 81 ASP A C 1
ATOM 627 O O . ASP A 1 81 ? -5.640 3.987 27.510 1.00 86.56 81 ASP A O 1
ATOM 631 N N . VAL A 1 82 ? -5.203 2.678 29.276 1.00 87.25 82 VAL A N 1
ATOM 632 C CA . VAL A 1 82 ? -4.847 3.774 30.192 1.00 87.25 82 VAL A CA 1
ATOM 633 C C . VAL A 1 82 ? -3.368 4.162 30.152 1.00 87.25 82 VAL A C 1
ATOM 635 O O . VAL A 1 82 ? -2.985 5.105 30.848 1.00 87.25 82 VAL A O 1
ATOM 638 N N . GLN A 1 83 ? -2.511 3.456 29.406 1.00 84.50 83 GLN A N 1
ATOM 639 C CA . GLN A 1 83 ? -1.055 3.625 29.484 1.00 84.50 83 GLN A CA 1
ATOM 640 C C . GLN A 1 83 ? -0.630 5.033 29.071 1.00 84.50 83 GLN A C 1
ATOM 642 O O . GLN A 1 83 ? 0.234 5.632 29.713 1.00 84.50 83 GLN A O 1
ATOM 647 N N . THR A 1 84 ? -1.270 5.587 28.041 1.00 82.31 84 THR A N 1
ATOM 648 C CA . THR A 1 84 ? -1.000 6.948 27.558 1.00 82.31 84 THR A CA 1
ATOM 649 C C . THR A 1 84 ? -1.473 8.009 28.551 1.00 82.31 84 THR A C 1
ATOM 651 O O . THR A 1 84 ? -0.733 8.947 28.838 1.00 82.31 84 THR A O 1
ATOM 654 N N . LEU A 1 85 ? -2.665 7.839 29.133 1.00 84.75 85 LEU A N 1
ATOM 655 C CA . LEU A 1 85 ? -3.276 8.812 30.050 1.00 84.75 85 LEU A CA 1
ATOM 656 C C . LEU A 1 85 ? -2.705 8.779 31.475 1.00 84.75 85 LEU A C 1
ATOM 658 O O . LEU A 1 85 ? -2.846 9.750 32.213 1.00 84.75 85 LEU A O 1
ATOM 662 N N . SER A 1 86 ? -2.072 7.675 31.875 1.00 84.00 86 SER A N 1
ATOM 663 C CA . SER A 1 86 ? -1.527 7.502 33.231 1.00 84.00 86 SER A CA 1
ATOM 664 C C . SER A 1 86 ? -0.152 8.156 33.426 1.00 84.00 86 SER A C 1
ATOM 666 O O . SER A 1 86 ? 0.368 8.175 34.542 1.00 84.00 86 SER A O 1
ATOM 668 N N . LYS A 1 87 ? 0.456 8.677 32.355 1.00 85.94 87 LYS A N 1
ATOM 669 C CA . LYS A 1 87 ? 1.774 9.323 32.391 1.00 85.94 87 LYS A CA 1
ATOM 670 C C . LYS A 1 87 ? 1.678 10.732 32.999 1.00 85.94 87 LYS A C 1
ATOM 672 O O . LYS A 1 87 ? 0.752 11.465 32.648 1.00 85.94 87 LYS A O 1
ATOM 677 N N . PRO A 1 88 ? 2.625 11.161 33.859 1.00 79.56 88 PRO A N 1
ATOM 678 C CA . PRO A 1 88 ? 2.618 12.509 34.439 1.00 79.56 88 PRO A CA 1
ATOM 679 C C . PRO A 1 88 ? 2.572 13.627 33.389 1.00 79.56 88 PRO A C 1
ATOM 681 O O . PRO A 1 88 ? 1.916 14.647 33.596 1.00 79.56 88 PRO A O 1
ATOM 684 N N . GLU A 1 89 ? 3.218 13.421 32.239 1.00 81.56 89 GLU A N 1
ATOM 685 C CA . GLU A 1 89 ? 3.267 14.382 31.133 1.00 81.56 89 GLU A CA 1
ATOM 686 C C . GLU A 1 89 ? 1.916 14.520 30.405 1.00 81.56 89 GLU A C 1
ATOM 688 O O . GLU A 1 89 ? 1.684 15.511 29.715 1.00 81.56 89 GLU A O 1
ATOM 693 N N . ALA A 1 90 ? 0.999 13.561 30.582 1.00 84.44 90 ALA A N 1
ATOM 694 C CA . ALA A 1 90 ? -0.330 13.544 29.972 1.00 84.44 90 ALA A CA 1
ATOM 695 C C . ALA A 1 90 ? -1.421 14.181 30.856 1.00 84.44 90 ALA A C 1
ATOM 697 O O . ALA A 1 90 ? -2.603 14.098 30.524 1.00 84.44 90 ALA A O 1
ATOM 698 N N . ALA A 1 91 ? -1.064 14.851 31.961 1.00 86.06 91 ALA A N 1
ATOM 699 C CA . ALA A 1 91 ? -2.033 15.438 32.894 1.00 86.06 91 ALA A CA 1
ATOM 700 C C . ALA A 1 91 ? -3.014 16.424 32.225 1.00 86.06 91 ALA A C 1
ATOM 702 O O . ALA A 1 91 ? -4.198 16.436 32.559 1.00 86.06 91 ALA A O 1
ATOM 703 N N . GLY A 1 92 ? -2.543 17.215 31.252 1.00 86.19 92 GLY A N 1
ATOM 704 C CA . GLY A 1 92 ? -3.399 18.117 30.473 1.00 86.19 92 GLY A CA 1
ATOM 705 C C . GLY A 1 92 ? -4.405 17.369 29.591 1.00 86.19 92 GLY A C 1
ATOM 706 O O . GLY A 1 92 ? -5.583 17.717 29.570 1.00 86.19 92 GLY A O 1
ATOM 707 N N . LEU A 1 93 ? -3.961 16.296 28.929 1.00 87.38 93 LEU A N 1
ATOM 708 C CA . LEU A 1 93 ? -4.804 15.434 28.096 1.00 87.38 93 LEU A CA 1
ATOM 709 C C . LEU A 1 93 ? -5.866 14.715 28.938 1.00 87.38 93 LEU A C 1
ATOM 711 O O . LEU A 1 93 ? -7.046 14.742 28.598 1.00 87.38 93 LEU A O 1
ATOM 715 N N . LEU A 1 94 ? -5.467 14.150 30.083 1.00 91.50 94 LEU A N 1
ATOM 716 C CA . LEU A 1 94 ? -6.394 13.551 31.043 1.00 91.50 94 LEU A CA 1
ATOM 717 C C . LEU A 1 94 ? -7.410 14.581 31.553 1.00 91.50 94 LEU A C 1
ATOM 719 O O . LEU A 1 94 ? -8.585 14.256 31.684 1.00 91.50 94 LEU A O 1
ATOM 723 N N . GLY A 1 95 ? -6.992 15.828 31.792 1.00 91.69 95 GLY A N 1
ATOM 724 C CA . GLY A 1 95 ? -7.894 16.926 32.145 1.00 91.69 95 GLY A CA 1
ATOM 725 C C . GLY A 1 95 ? -8.973 17.184 31.086 1.00 91.69 95 GLY A C 1
ATOM 726 O O . GLY A 1 95 ? -10.145 17.311 31.440 1.00 91.69 95 GLY A O 1
ATOM 727 N N . LYS A 1 96 ? -8.605 17.188 29.796 1.00 91.62 96 LYS A N 1
ATOM 728 C CA . LYS A 1 96 ? -9.563 17.319 28.683 1.00 91.62 96 LYS A CA 1
ATOM 729 C C . LYS A 1 96 ? -10.531 16.134 28.635 1.00 91.62 96 LYS A C 1
ATOM 731 O O . LYS A 1 96 ? -11.737 16.351 28.657 1.00 91.62 96 LYS A O 1
ATOM 736 N N . VAL A 1 97 ? -10.020 14.898 28.701 1.00 94.31 97 VAL A N 1
ATOM 737 C CA . VAL A 1 97 ? -10.852 13.677 28.758 1.00 94.31 97 VAL A CA 1
ATOM 738 C C . VAL A 1 97 ? -11.830 13.734 29.936 1.00 94.31 97 VAL A C 1
ATOM 740 O O . VAL A 1 97 ? -13.005 13.407 29.779 1.00 94.31 97 VAL A O 1
ATOM 743 N N . VAL A 1 98 ? -11.375 14.193 31.108 1.00 95.56 98 VAL A N 1
ATOM 744 C CA . VAL A 1 98 ? -12.216 14.368 32.301 1.00 95.56 98 VAL A CA 1
ATOM 745 C C . VAL A 1 98 ? -13.329 15.385 32.066 1.00 95.56 98 VAL A C 1
ATOM 747 O O . VAL A 1 98 ? -14.468 15.115 32.450 1.00 95.56 98 VAL A O 1
ATOM 750 N N . SER A 1 99 ? -13.031 16.526 31.441 1.00 95.44 99 SER A N 1
ATOM 751 C CA . SER A 1 99 ? -14.046 17.533 31.100 1.00 95.44 99 SER A CA 1
ATOM 752 C C . SER A 1 99 ? -15.087 16.950 30.149 1.00 95.44 99 SER A C 1
ATOM 754 O O . SER A 1 99 ? -16.269 16.906 30.484 1.00 95.44 99 SER A O 1
ATOM 756 N N . THR A 1 100 ? -14.637 16.383 29.025 1.00 95.56 100 THR A N 1
ATOM 757 C CA . THR A 1 100 ? -15.501 15.837 27.971 1.00 95.56 100 THR A CA 1
ATOM 758 C C . THR A 1 100 ? -16.414 14.719 28.484 1.00 95.56 100 THR A C 1
ATOM 760 O O . THR A 1 100 ? -17.602 14.692 28.162 1.00 95.56 100 THR A O 1
ATOM 763 N N . VAL A 1 101 ? -15.907 13.814 29.333 1.00 96.75 101 VAL A N 1
ATOM 764 C CA . VAL A 1 101 ? -16.725 12.751 29.952 1.00 96.75 101 VAL A CA 1
ATOM 765 C C . VAL A 1 101 ? -17.794 13.337 30.871 1.00 96.75 101 VAL A C 1
ATOM 767 O O . VAL A 1 101 ? -18.943 12.906 30.827 1.00 96.75 101 VAL A O 1
ATOM 770 N N . ASN A 1 102 ? -17.445 14.311 31.714 1.00 97.19 102 ASN A N 1
ATOM 771 C CA . ASN A 1 102 ? -18.405 14.895 32.651 1.00 97.19 102 ASN A CA 1
ATOM 772 C C . ASN A 1 102 ? -19.475 15.737 31.947 1.00 97.19 102 ASN A C 1
ATOM 774 O O . ASN A 1 102 ? -20.637 15.674 32.340 1.00 97.19 102 ASN A O 1
ATOM 778 N N . GLU A 1 103 ? -19.107 16.469 30.895 1.00 94.44 103 GLU A N 1
ATOM 779 C CA . GLU A 1 103 ? -20.055 17.182 30.031 1.00 94.44 103 GLU A CA 1
ATOM 780 C C . GLU A 1 103 ? -21.037 16.211 29.364 1.00 94.44 103 GLU A C 1
ATOM 782 O O . GLU A 1 103 ? -22.241 16.453 29.358 1.00 94.44 103 GLU A O 1
ATOM 787 N N . CYS A 1 104 ? -20.550 15.069 28.871 1.00 94.50 104 CYS A N 1
ATOM 788 C CA . CYS A 1 104 ? -21.399 14.028 28.297 1.00 94.50 104 CYS A CA 1
ATOM 789 C C . CYS A 1 104 ? -22.331 13.385 29.341 1.00 94.50 104 CYS A C 1
ATOM 791 O O . CYS A 1 104 ? -23.537 13.270 29.127 1.00 94.50 104 CYS A O 1
ATOM 793 N N . LEU A 1 105 ? -21.802 13.010 30.510 1.00 95.19 105 LEU A N 1
ATOM 794 C CA . LEU A 1 105 ? -22.579 12.375 31.580 1.00 95.19 105 LEU A CA 1
ATOM 795 C C . LEU A 1 105 ? -23.616 13.308 32.223 1.00 95.19 105 LEU A C 1
ATOM 797 O O . LEU A 1 105 ? -24.612 12.816 32.761 1.00 95.19 105 LEU A O 1
ATOM 801 N N . ALA A 1 106 ? -23.421 14.628 32.165 1.00 93.44 106 ALA A N 1
ATOM 802 C CA . ALA A 1 106 ? -24.428 15.601 32.590 1.00 93.44 106 ALA A CA 1
ATOM 803 C C . ALA A 1 106 ? -25.712 15.499 31.742 1.00 93.44 106 ALA A C 1
ATOM 805 O O . ALA A 1 106 ? -26.821 15.615 32.268 1.00 93.44 106 ALA A O 1
ATOM 806 N N . GLU A 1 107 ? -25.568 15.164 30.459 1.00 90.62 107 GLU A N 1
ATOM 807 C CA . GLU A 1 107 ? -26.672 14.979 29.515 1.00 90.62 107 GLU A CA 1
ATOM 808 C C . GLU A 1 107 ? -27.306 13.577 29.584 1.00 90.62 107 GLU A C 1
ATOM 810 O O . GLU A 1 107 ? -28.309 13.320 28.921 1.00 90.62 107 GLU A O 1
ATOM 815 N N . ALA A 1 108 ? -26.803 12.656 30.416 1.00 91.88 108 ALA A N 1
ATOM 816 C CA . ALA A 1 108 ? -27.300 11.274 30.484 1.00 91.88 108 ALA A CA 1
ATOM 817 C C . ALA A 1 108 ? -28.821 11.184 30.723 1.00 91.88 108 ALA A C 1
ATOM 819 O O . ALA A 1 108 ? -29.513 10.359 30.118 1.00 91.88 108 ALA A O 1
ATOM 820 N N . SER A 1 109 ? -29.369 12.084 31.546 1.00 90.81 109 SER A N 1
ATOM 821 C CA . SER A 1 109 ? -30.806 12.138 31.848 1.00 90.81 109 SER A CA 1
ATOM 822 C C . SER A 1 109 ? -31.672 12.445 30.617 1.00 90.81 109 SER A C 1
ATOM 824 O O . SER A 1 109 ? -32.787 11.928 30.503 1.00 90.81 109 SER A O 1
ATOM 826 N N . ARG A 1 110 ? -31.145 13.210 29.651 1.00 89.81 110 ARG A N 1
ATOM 827 C CA . ARG A 1 110 ? -31.788 13.511 28.363 1.00 89.81 110 ARG A CA 1
ATOM 828 C C . ARG A 1 110 ? -31.971 12.256 27.510 1.00 89.81 110 ARG A C 1
ATOM 830 O O . ARG A 1 110 ? -32.952 12.158 26.772 1.00 89.81 110 ARG A O 1
ATOM 837 N N . TYR A 1 111 ? -31.070 11.288 27.669 1.00 90.75 111 TYR A N 1
ATOM 838 C CA . TYR A 1 111 ? -31.127 9.974 27.033 1.00 90.75 111 TYR A CA 1
ATOM 839 C C . TYR A 1 111 ? -31.842 8.919 27.886 1.00 90.75 111 TYR A C 1
ATOM 841 O O . TYR A 1 111 ? -31.893 7.755 27.498 1.00 90.75 111 TYR A O 1
ATOM 849 N N . GLY A 1 112 ? -32.419 9.291 29.036 1.00 90.62 112 GLY A N 1
ATOM 850 C CA . GLY A 1 112 ? -33.051 8.365 29.983 1.00 90.62 112 GLY A CA 1
ATOM 851 C C . GLY A 1 112 ? -32.065 7.432 30.694 1.00 90.62 112 GLY A C 1
ATOM 852 O O . GLY A 1 112 ? -32.447 6.337 31.101 1.00 90.62 112 GLY A O 1
ATOM 853 N N . LEU A 1 113 ? -30.803 7.848 30.819 1.00 92.56 113 LEU A N 1
ATOM 854 C CA . LEU A 1 113 ? -29.741 7.147 31.538 1.00 92.56 113 LEU A CA 1
ATOM 855 C C . LEU A 1 113 ? -29.474 7.834 32.887 1.00 92.56 113 LEU A C 1
ATOM 857 O O . LEU A 1 113 ? -29.765 9.017 33.075 1.00 92.56 113 LEU A O 1
ATOM 861 N N . LYS A 1 114 ? -28.923 7.090 33.851 1.00 90.56 114 LYS A N 1
ATOM 862 C CA . LYS A 1 114 ? -28.567 7.643 35.166 1.00 90.56 114 LYS A CA 1
ATOM 863 C C . LYS A 1 114 ? -27.329 8.532 35.049 1.00 90.56 114 LYS A C 1
ATOM 865 O O . LYS A 1 114 ? -26.309 8.086 34.534 1.00 90.56 114 LYS A O 1
ATOM 870 N N . CYS A 1 115 ? -27.406 9.748 35.578 1.00 89.19 115 CYS A N 1
ATOM 871 C CA . CYS A 1 115 ? -26.257 10.635 35.743 1.00 89.19 115 CYS A CA 1
ATOM 872 C C . CYS A 1 115 ? -25.498 10.319 37.048 1.00 89.19 115 CYS A C 1
ATOM 874 O O . CYS A 1 115 ? -26.098 9.803 37.996 1.00 89.19 115 CYS A O 1
ATOM 876 N N . PRO A 1 116 ? -24.194 10.622 37.132 1.00 91.44 116 PRO A N 1
ATOM 877 C CA . PRO A 1 116 ? -23.462 10.534 38.390 1.00 91.44 116 PRO A CA 1
ATOM 878 C C . PRO A 1 116 ? -23.923 11.629 39.370 1.00 91.44 116 PRO A C 1
ATOM 880 O O . PRO A 1 116 ? -24.134 12.769 38.967 1.00 91.44 116 PRO A O 1
ATOM 883 N N . ASP A 1 117 ? -24.007 11.316 40.670 1.00 88.69 117 ASP A N 1
ATOM 884 C CA . ASP A 1 117 ? -24.392 12.297 41.709 1.00 88.69 117 ASP A CA 1
ATOM 885 C C . ASP A 1 117 ? -23.423 13.489 41.799 1.00 88.69 117 ASP A C 1
ATOM 887 O O . ASP A 1 117 ? -23.779 14.579 42.247 1.00 88.69 117 ASP A O 1
ATOM 891 N N . LYS A 1 118 ? -22.159 13.259 41.431 1.00 92.38 118 LYS A N 1
ATOM 892 C CA . LYS A 1 118 ? -21.082 14.252 41.405 1.00 92.38 118 LYS A CA 1
ATOM 893 C C . LYS A 1 118 ? -20.181 13.996 40.197 1.00 92.38 118 LYS A C 1
ATOM 895 O O . LYS A 1 118 ? -19.995 12.825 39.855 1.00 92.38 118 LYS A O 1
ATOM 900 N N . PRO A 1 119 ? -19.551 15.039 39.624 1.00 94.62 119 PRO A N 1
ATOM 901 C CA . PRO A 1 119 ? -18.570 14.871 38.558 1.00 94.62 119 PRO A CA 1
ATOM 902 C C . PRO A 1 119 ? -17.493 13.839 38.916 1.00 94.62 119 PRO A C 1
ATOM 904 O O . PRO A 1 119 ? -16.997 13.785 40.048 1.00 94.62 119 PRO A O 1
ATOM 907 N N . LEU A 1 120 ? -17.144 12.994 37.951 1.00 95.12 120 LEU A N 1
ATOM 908 C CA . LEU A 1 120 ? -16.125 11.966 38.093 1.00 95.12 120 LEU A CA 1
ATOM 909 C C . LEU A 1 120 ? -14.737 12.607 38.041 1.00 95.12 120 LEU A C 1
ATOM 911 O O . LEU A 1 120 ? -14.401 13.318 37.096 1.00 95.12 120 LEU A O 1
ATOM 915 N N . GLY A 1 121 ? -13.922 12.332 39.059 1.00 95.06 121 GLY A N 1
ATOM 916 C CA . GLY A 1 121 ? -12.519 12.740 39.073 1.00 95.06 121 GLY A CA 1
ATOM 917 C C . GLY A 1 121 ? -11.633 11.863 38.173 1.00 95.06 121 GLY A C 1
ATOM 918 O O . GLY A 1 121 ? -12.050 10.768 37.780 1.00 95.06 121 GLY A O 1
ATOM 919 N N . PRO A 1 122 ? -10.377 12.281 37.921 1.00 94.00 122 PRO A N 1
ATOM 920 C CA . PRO A 1 122 ? -9.447 11.577 37.031 1.00 94.00 122 PRO A CA 1
ATOM 921 C C . PRO A 1 122 ? -9.252 10.093 37.362 1.00 94.00 122 PRO A C 1
ATOM 923 O O . PRO A 1 122 ? -9.256 9.254 36.468 1.00 94.00 122 PRO A O 1
ATOM 926 N N . SER A 1 123 ? -9.166 9.742 38.648 1.00 92.62 123 SER A N 1
ATOM 927 C CA . SER A 1 123 ? -8.993 8.351 39.086 1.00 92.62 123 SER A CA 1
ATOM 928 C C . SER A 1 123 ? -10.177 7.452 38.722 1.00 92.62 123 SER A C 1
ATOM 930 O O . SER A 1 123 ? -9.975 6.308 38.325 1.00 92.62 123 SER A O 1
ATOM 932 N N . LYS A 1 124 ? -11.413 7.962 38.815 1.00 93.75 124 LYS A N 1
ATOM 933 C CA . LYS A 1 124 ? -12.619 7.210 38.439 1.00 93.75 124 LYS A CA 1
ATOM 934 C C . LYS A 1 124 ? -12.723 7.020 36.928 1.00 93.75 124 LYS A C 1
ATOM 936 O O . LYS A 1 124 ? -13.193 5.978 36.489 1.00 93.75 124 LYS A O 1
ATOM 941 N N . ILE A 1 125 ? -12.277 8.003 36.150 1.00 94.38 125 ILE A N 1
ATOM 942 C CA . ILE A 1 125 ? -12.277 7.925 34.685 1.00 94.38 125 ILE A CA 1
ATOM 943 C C . ILE A 1 125 ? -11.217 6.936 34.201 1.00 94.38 125 ILE A C 1
ATOM 945 O O . ILE A 1 125 ? -11.534 6.061 33.402 1.00 94.38 125 ILE A O 1
ATOM 949 N N . LEU A 1 126 ? -10.003 6.982 34.758 1.00 93.75 126 LEU A N 1
ATOM 950 C CA . LEU A 1 126 ? -8.981 5.966 34.486 1.00 93.75 126 LEU A CA 1
ATOM 951 C C . LEU A 1 126 ? -9.462 4.558 34.870 1.00 93.75 126 LEU A C 1
ATOM 953 O O . LEU A 1 126 ? -9.222 3.616 34.122 1.00 93.75 126 LEU A O 1
ATOM 957 N N . ALA A 1 127 ? -10.182 4.411 35.988 1.00 91.69 127 ALA A N 1
ATOM 958 C CA . ALA A 1 127 ? -10.783 3.132 36.370 1.00 91.69 127 ALA A CA 1
ATOM 959 C C . ALA A 1 127 ? -11.859 2.659 35.372 1.00 91.69 127 ALA A C 1
ATOM 961 O O . ALA A 1 127 ? -11.900 1.486 35.017 1.00 91.69 127 ALA A O 1
ATOM 962 N N . ALA A 1 128 ? -12.704 3.564 34.866 1.00 92.44 128 ALA A N 1
ATOM 963 C CA . ALA A 1 128 ? -13.697 3.217 33.850 1.00 92.44 128 ALA A CA 1
ATOM 964 C C . ALA A 1 128 ? -13.036 2.733 32.545 1.00 92.44 128 ALA A C 1
ATOM 966 O O . ALA A 1 128 ? -13.470 1.735 31.969 1.00 92.44 128 ALA A O 1
ATOM 967 N N . ILE A 1 129 ? -11.957 3.385 32.104 1.00 92.31 129 ILE A N 1
ATOM 968 C CA . ILE A 1 129 ? -11.190 2.954 30.925 1.00 92.31 129 ILE A CA 1
ATOM 969 C C . ILE A 1 129 ? -10.517 1.602 31.196 1.00 92.31 129 ILE A C 1
ATOM 971 O O . ILE A 1 129 ? -10.604 0.704 30.362 1.00 92.31 129 ILE A O 1
ATOM 975 N N . SER A 1 130 ? -9.909 1.409 32.373 1.00 89.62 130 SER A N 1
ATOM 976 C CA . SER A 1 130 ? -9.195 0.168 32.704 1.00 89.62 130 SER A CA 1
ATOM 977 C C . SER A 1 130 ? -10.102 -1.062 32.828 1.00 89.62 130 SER A C 1
ATOM 979 O O . SER A 1 130 ? -9.637 -2.182 32.605 1.00 89.62 130 SER A O 1
ATOM 981 N N . HIS A 1 131 ? -11.396 -0.879 33.111 1.00 88.31 131 HIS A N 1
ATOM 982 C CA . HIS A 1 131 ? -12.396 -1.954 33.077 1.00 88.31 131 HIS A CA 1
ATOM 983 C C . HIS A 1 131 ? -12.644 -2.523 31.665 1.00 88.31 131 HIS A C 1
ATOM 985 O O . HIS A 1 131 ? -13.243 -3.590 31.537 1.00 88.31 131 HIS A O 1
ATOM 991 N N . CYS A 1 132 ? -12.152 -1.864 30.610 1.00 88.94 132 CYS A N 1
ATOM 992 C CA . CYS A 1 132 ? -12.310 -2.306 29.221 1.00 88.94 132 CYS A CA 1
ATOM 993 C C . CYS A 1 132 ? -11.192 -3.233 28.713 1.00 88.94 132 CYS A C 1
ATOM 995 O O . CYS A 1 132 ? -11.139 -3.555 27.529 1.00 88.94 132 CYS A O 1
ATOM 997 N N . ASN A 1 133 ? -10.316 -3.700 29.608 1.00 86.12 133 ASN A N 1
ATOM 998 C CA . ASN A 1 133 ? -9.165 -4.546 29.279 1.00 86.12 133 ASN A CA 1
ATOM 999 C C . ASN A 1 133 ? -9.486 -6.054 29.254 1.00 86.12 133 ASN A C 1
ATOM 1001 O O . ASN A 1 133 ? -8.586 -6.886 29.426 1.00 86.12 133 ASN A O 1
ATOM 1005 N N . SER A 1 134 ? -10.756 -6.446 29.101 1.00 85.38 134 SER A N 1
ATOM 1006 C CA . SER A 1 134 ? -11.080 -7.869 28.988 1.00 85.38 134 SER A CA 1
ATOM 1007 C C . SER A 1 134 ? -10.469 -8.458 27.720 1.00 85.38 134 SER A C 1
ATOM 1009 O O . SER A 1 134 ? -10.454 -7.835 26.663 1.00 85.38 134 SER A O 1
ATOM 1011 N N . LYS A 1 135 ? -10.014 -9.709 27.804 1.00 80.44 135 LYS A N 1
ATOM 1012 C CA . LYS A 1 135 ? -9.563 -10.479 26.635 1.00 80.44 135 LYS A CA 1
ATOM 1013 C C . LYS A 1 135 ? -10.720 -11.169 25.900 1.00 80.44 135 LYS A C 1
ATOM 1015 O O . LYS A 1 135 ? -10.483 -11.828 24.890 1.00 80.44 135 LYS A O 1
ATOM 1020 N N . GLY A 1 136 ? -11.946 -11.047 26.417 1.00 82.19 136 GLY A N 1
ATOM 1021 C CA . GLY A 1 136 ? -13.102 -11.813 25.961 1.00 82.19 136 GLY A CA 1
ATOM 1022 C C . GLY A 1 136 ? -12.948 -13.309 26.247 1.00 82.19 136 GLY A C 1
ATOM 1023 O O . GLY A 1 136 ? -12.188 -13.720 27.127 1.00 82.19 136 GLY A O 1
ATOM 1024 N N . GLY A 1 137 ? -13.667 -14.132 25.488 1.00 75.25 137 GLY A N 1
ATOM 1025 C CA . GLY A 1 137 ? -13.612 -15.583 25.609 1.00 75.25 137 GLY A CA 1
ATOM 1026 C C . GLY A 1 137 ? -14.763 -16.279 24.879 1.00 75.25 137 GLY A C 1
ATOM 1027 O O . GLY A 1 137 ? -15.696 -15.619 24.420 1.00 75.25 137 GLY A O 1
ATOM 1028 N N . PRO A 1 138 ? -14.707 -17.618 24.753 1.00 73.50 138 PRO A N 1
ATOM 1029 C CA . PRO A 1 138 ? -15.768 -18.406 24.124 1.00 73.50 138 PRO A CA 1
ATOM 1030 C C . PRO A 1 138 ? -17.006 -18.587 25.017 1.00 73.50 138 PRO A C 1
ATOM 1032 O O . PRO A 1 138 ? -18.038 -19.042 24.540 1.00 73.50 138 PRO A O 1
ATOM 1035 N N . LEU A 1 139 ? -16.907 -18.272 26.311 1.00 79.31 139 LEU A N 1
ATOM 1036 C CA . LEU A 1 139 ? -17.957 -18.481 27.306 1.00 79.31 139 LEU A CA 1
ATOM 1037 C C . LEU A 1 139 ? -18.219 -17.186 28.066 1.00 79.31 139 LEU A C 1
ATOM 1039 O O . LEU A 1 139 ? -17.282 -16.448 28.356 1.00 79.31 139 LEU A O 1
ATOM 1043 N N . GLY A 1 140 ? -19.471 -16.974 28.463 1.00 85.31 140 GLY A N 1
ATOM 1044 C CA . GLY A 1 140 ? -19.882 -15.809 29.240 1.00 85.31 140 GLY A CA 1
ATOM 1045 C C . GLY A 1 140 ? -20.304 -14.616 28.386 1.00 85.31 140 GLY A C 1
ATOM 1046 O O . GLY A 1 140 ? -20.382 -14.695 27.158 1.00 85.31 140 GLY A O 1
ATOM 1047 N N . ARG A 1 141 ? -20.625 -13.514 29.075 1.00 90.75 141 ARG A N 1
ATOM 1048 C CA . ARG A 1 141 ? -21.110 -12.271 28.471 1.00 90.75 141 ARG A CA 1
ATOM 1049 C C . ARG A 1 141 ? -20.000 -11.236 28.395 1.00 90.75 141 ARG A C 1
ATOM 1051 O O . ARG A 1 141 ? -19.427 -10.868 29.418 1.00 90.75 141 ARG A O 1
ATOM 1058 N N . HIS A 1 142 ? -19.752 -10.741 27.191 1.00 90.75 142 HIS A N 1
ATOM 1059 C CA . HIS A 1 142 ? -18.732 -9.742 26.910 1.00 90.75 142 HIS A CA 1
ATOM 1060 C C . HIS A 1 142 ? -19.321 -8.633 26.046 1.00 90.75 142 HIS A C 1
ATOM 1062 O O . HIS A 1 142 ? -19.806 -8.885 24.945 1.00 90.75 142 HIS A O 1
ATOM 1068 N N . TRP A 1 143 ? -19.256 -7.400 26.528 1.00 95.56 143 TRP A N 1
ATOM 1069 C CA . TRP A 1 143 ? -19.440 -6.234 25.680 1.00 95.56 143 TRP A CA 1
ATOM 1070 C C . TRP A 1 143 ? -18.184 -6.014 24.850 1.00 95.56 143 TRP A C 1
ATOM 1072 O O . TRP A 1 143 ? -17.069 -6.203 25.333 1.00 95.56 143 TRP A O 1
ATOM 1082 N N . VAL A 1 144 ? -18.370 -5.614 23.604 1.00 94.75 144 VAL A N 1
ATOM 1083 C CA . VAL A 1 144 ? -17.298 -5.278 22.674 1.00 94.75 144 VAL A CA 1
ATOM 1084 C C . VAL A 1 144 ? -17.557 -3.867 22.176 1.00 94.75 144 VAL A C 1
ATOM 1086 O O . VAL A 1 144 ? -18.652 -3.596 21.681 1.00 94.75 144 VAL A O 1
ATOM 1089 N N . LEU A 1 145 ? -16.577 -2.985 22.342 1.00 96.38 145 LEU A N 1
ATOM 1090 C CA . LEU A 1 145 ? -16.688 -1.565 22.034 1.00 96.38 145 LEU A CA 1
ATOM 1091 C C . LEU A 1 145 ? -15.540 -1.126 21.129 1.00 96.38 145 LEU A C 1
ATOM 1093 O O . LEU A 1 145 ? -14.378 -1.277 21.494 1.00 96.38 145 LEU A O 1
ATOM 1097 N N . ASP A 1 146 ? -15.892 -0.516 20.006 1.00 95.31 146 ASP A N 1
ATOM 1098 C CA . ASP A 1 146 ? -15.014 0.406 19.295 1.00 95.31 146 ASP A CA 1
ATOM 1099 C C . ASP A 1 146 ? -15.525 1.833 19.560 1.00 95.31 146 ASP A C 1
ATOM 1101 O O . ASP A 1 146 ? -16.649 2.166 19.147 1.00 95.31 146 ASP A O 1
ATOM 1105 N N . PRO A 1 147 ? -14.788 2.652 20.333 1.00 94.56 147 PRO A N 1
ATOM 1106 C CA . PRO A 1 147 ? -15.263 3.970 20.713 1.00 94.56 147 PRO A CA 1
ATOM 1107 C C . PRO A 1 147 ? -15.337 4.938 19.524 1.00 94.56 147 PRO A C 1
ATOM 1109 O O . PRO A 1 147 ? -16.257 5.757 19.502 1.00 94.56 147 PRO A O 1
ATOM 1112 N N . VAL A 1 148 ? -14.415 4.846 18.559 1.00 94.38 148 VAL A N 1
ATOM 1113 C CA . VAL A 1 148 ? -14.383 5.653 17.329 1.00 94.38 148 VAL A CA 1
ATOM 1114 C C . VAL A 1 148 ? -13.728 4.830 16.213 1.00 94.38 148 VAL A C 1
ATOM 1116 O O . VAL A 1 148 ? -12.552 4.995 15.898 1.00 94.38 148 VAL A O 1
ATOM 1119 N N . ASP A 1 149 ? -14.516 4.001 15.534 1.00 90.31 149 ASP A N 1
ATOM 1120 C CA . ASP A 1 149 ? -14.011 3.253 14.388 1.00 90.31 149 ASP A CA 1
ATOM 1121 C C . ASP A 1 149 ? -13.775 4.215 13.217 1.00 90.31 149 ASP A C 1
ATOM 1123 O O . ASP A 1 149 ? -14.694 4.923 12.775 1.00 90.31 149 ASP A O 1
ATOM 1127 N N . GLY A 1 150 ? -12.560 4.210 12.672 1.00 84.19 150 GLY A N 1
ATOM 1128 C CA . GLY A 1 150 ? -12.124 5.113 11.610 1.00 84.19 150 GLY A CA 1
ATOM 1129 C C . GLY A 1 150 ? -11.652 6.475 12.121 1.00 84.19 150 GLY A C 1
ATOM 1130 O O . GLY A 1 150 ? -12.047 7.502 11.564 1.00 84.19 150 GLY A O 1
ATOM 1131 N N . THR A 1 151 ? -10.777 6.498 13.131 1.00 81.38 151 THR A N 1
ATOM 1132 C CA . THR A 1 151 ? -10.215 7.714 13.752 1.00 81.38 151 THR A CA 1
ATOM 1133 C C . THR A 1 151 ? -9.597 8.695 12.745 1.00 81.38 151 THR A C 1
ATOM 1135 O O . THR A 1 151 ? -9.709 9.908 12.910 1.00 81.38 151 THR A O 1
ATOM 1138 N N . LEU A 1 152 ? -9.005 8.221 11.640 1.00 73.81 152 LEU A N 1
ATOM 1139 C CA . LEU A 1 152 ? -8.525 9.110 10.572 1.00 73.81 152 LEU A CA 1
ATOM 1140 C C . LEU A 1 152 ? -9.674 9.847 9.868 1.00 73.81 152 LEU A C 1
ATOM 1142 O O . LEU A 1 152 ? -9.566 11.042 9.592 1.00 73.81 152 LEU A O 1
ATOM 1146 N N . GLY A 1 153 ? -10.775 9.143 9.590 1.00 73.19 153 GLY A N 1
ATOM 1147 C CA . GLY A 1 153 ? -11.997 9.748 9.066 1.00 73.19 153 GLY A CA 1
ATOM 1148 C C . GLY A 1 153 ? -12.570 10.766 10.053 1.00 73.19 153 GLY A C 1
ATOM 1149 O O . GLY A 1 153 ? -12.917 11.877 9.661 1.00 73.19 153 GLY A O 1
ATOM 1150 N N . PHE A 1 154 ? -12.559 10.441 11.349 1.00 81.50 154 PHE A N 1
ATOM 1151 C CA . PHE A 1 154 ? -12.959 11.359 12.414 1.00 81.50 154 PHE A CA 1
ATOM 1152 C C . PHE A 1 154 ? -12.140 12.663 12.404 1.00 81.50 154 PHE A C 1
ATOM 1154 O O . PHE A 1 154 ? -12.726 13.742 12.312 1.00 81.50 154 PHE A O 1
ATOM 1161 N N . VAL A 1 155 ? -10.804 12.584 12.406 1.00 76.19 155 VAL A N 1
ATOM 1162 C CA . VAL A 1 155 ? -9.908 13.762 12.411 1.00 76.19 155 VAL A CA 1
ATOM 1163 C C . VAL A 1 155 ? -10.074 14.633 11.157 1.00 76.19 155 VAL A C 1
ATOM 1165 O O . VAL A 1 155 ? -9.905 15.847 11.226 1.00 76.19 155 VAL A O 1
ATOM 1168 N N . ARG A 1 156 ? -10.445 14.044 10.013 1.00 72.12 156 ARG A N 1
ATOM 1169 C CA . ARG A 1 156 ? -10.656 14.764 8.741 1.00 72.12 156 ARG A CA 1
ATOM 1170 C C . ARG A 1 156 ? -12.024 15.430 8.600 1.00 72.12 156 ARG A C 1
ATOM 1172 O O . ARG A 1 156 ? -12.239 16.151 7.631 1.00 72.12 156 ARG A O 1
ATOM 1179 N N . GLY A 1 157 ? -12.955 15.179 9.519 1.00 73.44 157 GLY A N 1
ATOM 1180 C CA . GLY A 1 157 ? -14.353 15.579 9.333 1.00 73.44 157 GLY A CA 1
ATOM 1181 C C . GLY A 1 157 ? -15.146 14.662 8.393 1.00 73.44 157 GLY A C 1
ATOM 1182 O O . GLY A 1 157 ? -16.255 15.006 7.994 1.00 73.44 157 GLY A O 1
ATOM 1183 N N . ASP A 1 158 ? -14.597 13.494 8.052 1.00 80.31 158 ASP A N 1
ATOM 1184 C CA . ASP A 1 158 ? -15.235 12.469 7.227 1.00 80.31 158 ASP A CA 1
ATOM 1185 C C . ASP A 1 158 ? -16.129 11.538 8.087 1.00 80.31 158 ASP A C 1
ATOM 1187 O O . ASP A 1 158 ? -16.536 11.850 9.210 1.00 80.31 158 ASP A O 1
ATOM 1191 N N . GLN A 1 159 ? -16.491 10.377 7.534 1.00 83.69 159 GLN A N 1
ATOM 1192 C CA . GLN A 1 159 ? -17.303 9.346 8.183 1.00 83.69 159 GLN A CA 1
ATOM 1193 C C . GLN A 1 159 ? -16.518 8.584 9.261 1.00 83.69 159 GLN A C 1
ATOM 1195 O O . GLN A 1 159 ? -15.360 8.230 9.059 1.00 83.69 159 GLN A O 1
ATOM 1200 N N . TYR A 1 160 ? -17.190 8.260 10.362 1.00 90.69 160 TYR A N 1
ATOM 1201 C CA . TYR A 1 160 ? -16.713 7.396 11.446 1.00 90.69 160 TYR A CA 1
ATOM 1202 C C . TYR A 1 160 ? -17.924 6.752 12.135 1.00 90.69 160 TYR A C 1
ATOM 1204 O O . TYR A 1 160 ? -19.071 7.126 11.850 1.00 90.69 160 TYR A O 1
ATOM 1212 N N . ALA A 1 161 ? -17.687 5.797 13.032 1.00 95.31 161 ALA A N 1
ATOM 1213 C CA . ALA A 1 161 ? -18.753 5.128 13.764 1.00 95.31 161 ALA A CA 1
ATOM 1214 C C . ALA A 1 161 ? -18.390 4.867 15.227 1.00 95.31 161 ALA A C 1
ATOM 1216 O O . ALA A 1 161 ? -17.227 4.731 15.575 1.00 95.31 161 ALA A O 1
ATOM 1217 N N . VAL A 1 162 ? -19.414 4.759 16.069 1.00 97.38 162 VAL A N 1
ATOM 1218 C CA . VAL A 1 162 ? -19.321 4.244 17.439 1.00 97.38 162 VAL A CA 1
ATOM 1219 C C . VAL A 1 162 ? -19.988 2.874 17.445 1.00 97.38 162 VAL A C 1
ATOM 1221 O O . VAL A 1 162 ? -21.190 2.779 17.172 1.00 97.38 162 VAL A O 1
ATOM 1224 N N . ALA A 1 163 ? -19.242 1.807 17.727 1.00 97.25 163 ALA A N 1
ATOM 1225 C CA . ALA A 1 163 ? -19.745 0.441 17.604 1.00 97.25 163 ALA A CA 1
ATOM 1226 C C . ALA A 1 163 ? -19.788 -0.270 18.957 1.00 97.25 163 ALA A C 1
ATOM 1228 O O . ALA A 1 163 ? -18.771 -0.433 19.621 1.00 97.25 163 ALA A O 1
ATOM 1229 N N . LEU A 1 164 ? -20.970 -0.745 19.348 1.00 98.19 164 LEU A N 1
ATOM 1230 C CA . LEU A 1 164 ? -21.176 -1.482 20.591 1.00 98.19 164 LEU A CA 1
ATOM 1231 C C . LEU A 1 164 ? -21.919 -2.790 20.313 1.00 98.19 164 LEU A C 1
ATOM 1233 O O . LEU A 1 164 ? -22.985 -2.803 19.697 1.00 98.19 164 LEU A O 1
ATOM 1237 N N . ALA A 1 165 ? -21.378 -3.901 20.798 1.00 96.88 165 ALA A N 1
ATOM 1238 C CA . ALA A 1 165 ? -21.994 -5.215 20.677 1.00 96.88 165 ALA A CA 1
ATOM 1239 C C . ALA A 1 165 ? -21.977 -5.974 22.005 1.00 96.88 165 ALA A C 1
ATOM 1241 O O . ALA A 1 165 ? -21.080 -5.787 22.824 1.00 96.88 165 ALA A O 1
ATOM 1242 N N . LEU A 1 166 ? -22.945 -6.871 22.190 1.00 96.12 166 LEU A N 1
ATOM 1243 C CA . LEU A 1 166 ? -22.936 -7.864 23.264 1.00 96.12 166 LEU A CA 1
ATOM 1244 C C . LEU A 1 166 ? -22.699 -9.244 22.661 1.00 96.12 166 LEU A C 1
ATOM 1246 O O . LEU A 1 166 ? -23.439 -9.672 21.773 1.00 96.12 166 LEU A O 1
ATOM 1250 N N . ILE A 1 167 ? -21.696 -9.943 23.177 1.00 91.19 167 ILE A N 1
ATOM 1251 C CA . ILE A 1 167 ? -21.410 -11.346 22.895 1.00 91.19 167 ILE A CA 1
ATOM 1252 C C . ILE A 1 167 ? -21.846 -12.178 24.101 1.00 91.19 167 ILE A C 1
ATOM 1254 O O . ILE A 1 167 ? -21.479 -11.854 25.227 1.00 91.19 167 ILE A O 1
ATOM 1258 N N . ASP A 1 168 ? -22.604 -13.250 23.877 1.00 90.75 168 ASP A N 1
ATOM 1259 C CA . ASP A 1 168 ? -22.983 -14.234 24.899 1.00 90.75 168 ASP A CA 1
ATOM 1260 C C . ASP A 1 168 ? -22.594 -15.635 24.403 1.00 90.75 168 ASP A C 1
ATOM 1262 O O . ASP A 1 168 ? -23.083 -16.095 23.372 1.00 90.75 168 ASP A O 1
ATOM 1266 N N . ASN A 1 169 ? -21.666 -16.291 25.105 1.00 86.00 169 ASN A N 1
ATOM 1267 C CA . ASN A 1 169 ? -21.097 -17.602 24.753 1.00 86.00 169 ASN A CA 1
ATOM 1268 C C . ASN A 1 169 ? -20.559 -17.683 23.313 1.00 86.00 169 ASN A C 1
ATOM 1270 O O . ASN A 1 169 ? -20.864 -18.608 22.561 1.00 86.00 169 ASN A O 1
ATOM 1274 N N . GLY A 1 170 ? -19.764 -16.682 22.927 1.00 79.38 170 GLY A N 1
ATOM 1275 C CA . GLY A 1 170 ? -19.112 -16.622 21.616 1.00 79.38 170 GLY A CA 1
ATOM 1276 C C . GLY A 1 170 ? -20.017 -16.168 20.467 1.00 79.38 170 GLY A C 1
ATOM 1277 O O . GLY A 1 170 ? -19.532 -16.004 19.348 1.00 79.38 170 GLY A O 1
ATOM 1278 N N . GLU A 1 171 ? -21.301 -15.907 20.720 1.00 86.00 171 GLU A N 1
ATOM 1279 C CA . GLU A 1 171 ? -22.238 -15.412 19.713 1.00 86.00 171 GLU A CA 1
ATOM 1280 C C . GLU A 1 171 ? -22.579 -13.936 19.929 1.00 86.00 171 GLU A C 1
ATOM 1282 O O . GLU A 1 171 ? -22.908 -13.529 21.040 1.00 86.00 171 GLU A O 1
ATOM 1287 N N . VAL A 1 172 ? -22.566 -13.129 18.863 1.00 91.88 172 VAL A N 1
ATOM 1288 C CA . VAL A 1 172 ? -23.048 -11.739 18.926 1.00 91.88 172 VAL A CA 1
ATOM 1289 C C . VAL A 1 172 ? -24.575 -11.748 19.041 1.00 91.88 172 VAL A C 1
ATOM 1291 O O . VAL A 1 172 ? -25.252 -12.227 18.134 1.00 91.88 172 VAL A O 1
ATOM 1294 N N . VAL A 1 173 ? -25.120 -11.236 20.147 1.00 94.75 173 VAL A N 1
ATOM 1295 C CA . VAL A 1 173 ? -26.563 -11.255 20.460 1.00 94.75 173 VAL A CA 1
ATOM 1296 C C . VAL A 1 173 ? -27.233 -9.882 20.373 1.00 94.75 173 VAL A C 1
ATOM 1298 O O . VAL A 1 173 ? -28.429 -9.811 20.093 1.00 94.75 173 VAL A O 1
ATOM 1301 N N . VAL A 1 174 ? -26.477 -8.798 20.564 1.00 97.00 174 VAL A N 1
ATOM 1302 C CA . VAL A 1 174 ? -26.926 -7.405 20.389 1.00 97.00 174 VAL A CA 1
ATOM 1303 C C . VAL A 1 174 ? -25.874 -6.654 19.583 1.00 97.00 174 VAL A C 1
ATOM 1305 O O . VAL A 1 174 ? -24.680 -6.830 19.825 1.00 97.00 174 VAL A O 1
ATOM 1308 N N . GLY A 1 175 ? -26.312 -5.811 18.649 1.00 96.94 175 GLY A N 1
ATOM 1309 C CA . GLY A 1 175 ? -25.439 -4.939 17.869 1.00 96.94 175 GLY A CA 1
ATOM 1310 C C . GLY A 1 175 ? -26.047 -3.549 17.758 1.00 96.94 175 GLY A C 1
ATOM 1311 O O . GLY A 1 175 ? -27.215 -3.423 17.396 1.00 96.94 175 GLY A O 1
ATOM 1312 N N . VAL A 1 176 ? -25.260 -2.525 18.078 1.00 98.12 176 VAL A N 1
ATOM 1313 C CA . VAL A 1 176 ? -25.615 -1.109 17.978 1.00 98.12 176 VAL A CA 1
ATOM 1314 C C . VAL A 1 176 ? -24.471 -0.372 17.289 1.00 98.12 176 VAL A C 1
ATOM 1316 O O . VAL A 1 176 ? -23.312 -0.508 17.674 1.00 98.12 176 VAL A O 1
ATOM 1319 N N . LEU A 1 177 ? -24.794 0.397 16.256 1.00 97.56 177 LEU A N 1
ATOM 1320 C CA . LEU A 1 177 ? -23.835 1.121 15.436 1.00 97.56 177 LEU A CA 1
ATOM 1321 C C . LEU A 1 177 ? -24.301 2.565 15.250 1.00 97.56 177 LEU A C 1
ATOM 1323 O O . LEU A 1 177 ? -25.265 2.832 14.535 1.00 97.56 177 LEU A O 1
ATOM 1327 N N . GLY A 1 178 ? -23.613 3.497 15.898 1.00 96.69 178 GLY A N 1
ATOM 1328 C CA . GLY A 1 178 ? -23.810 4.929 15.717 1.00 96.69 178 GLY A CA 1
ATOM 1329 C C . GLY A 1 178 ? -22.955 5.445 14.570 1.00 96.69 178 GLY A C 1
ATOM 1330 O O . GLY A 1 178 ? -21.759 5.201 14.553 1.00 96.69 178 GLY A O 1
ATOM 1331 N N . CYS A 1 179 ? -23.549 6.148 13.612 1.00 95.44 179 CYS A N 1
ATOM 1332 C CA . CYS A 1 179 ? -22.876 6.721 12.448 1.00 95.44 179 CYS A CA 1
ATOM 1333 C C . CYS A 1 179 ? -23.157 8.231 12.407 1.00 95.44 179 CYS A C 1
ATOM 1335 O O . CYS A 1 179 ? -24.122 8.654 11.759 1.00 95.44 179 CYS A O 1
ATOM 1337 N N . PRO A 1 180 ? -22.360 9.061 13.105 1.00 92.56 180 PRO A N 1
ATOM 1338 C CA . PRO A 1 180 ? -22.714 10.462 13.312 1.00 92.56 180 PRO A CA 1
ATOM 1339 C C . PRO A 1 180 ? -22.703 11.324 12.059 1.00 92.56 180 PRO A C 1
ATOM 1341 O O . PRO A 1 180 ? -23.388 12.331 12.028 1.00 92.56 180 PRO A O 1
ATOM 1344 N N . ASN A 1 181 ? -21.983 10.920 11.014 1.00 88.75 181 ASN A N 1
ATOM 1345 C CA . ASN A 1 181 ? -21.926 11.671 9.760 1.00 88.75 181 ASN A CA 1
ATOM 1346 C C . ASN A 1 181 ? -22.669 10.952 8.611 1.00 88.75 181 ASN A C 1
ATOM 1348 O O . ASN A 1 181 ? -22.618 11.415 7.469 1.00 88.75 181 ASN A O 1
ATOM 1352 N N . TYR A 1 182 ? -23.384 9.848 8.889 1.00 88.56 182 TYR A N 1
ATOM 1353 C CA . TYR A 1 182 ? -24.089 9.043 7.879 1.00 88.56 182 TYR A CA 1
ATOM 1354 C C . TYR A 1 182 ? -25.605 9.254 7.915 1.00 88.56 182 TYR A C 1
ATOM 1356 O O . TYR A 1 182 ? -26.235 9.181 8.966 1.00 88.56 182 TYR A O 1
ATOM 1364 N N . HIS A 1 183 ? -26.224 9.486 6.760 1.00 81.44 183 HIS A N 1
ATOM 1365 C CA . HIS A 1 183 ? -27.629 9.886 6.690 1.00 81.44 183 HIS A CA 1
ATOM 1366 C C . HIS A 1 183 ? -28.609 8.701 6.688 1.00 81.44 183 HIS A C 1
ATOM 1368 O O . HIS A 1 183 ? -28.303 7.596 6.238 1.00 81.44 183 HIS A O 1
ATOM 1374 N N . VAL A 1 184 ? -29.841 8.961 7.141 1.00 72.81 184 VAL A N 1
ATOM 1375 C CA . VAL A 1 184 ? -30.973 8.033 6.991 1.00 72.81 184 VAL A CA 1
ATOM 1376 C C . VAL A 1 184 ? -31.604 8.204 5.608 1.00 72.81 184 VAL A C 1
ATOM 1378 O O . VAL A 1 184 ? -31.947 9.319 5.196 1.00 72.81 184 VAL A O 1
ATOM 1381 N N . LYS A 1 185 ? -31.824 7.101 4.890 1.00 65.12 185 LYS A N 1
ATOM 1382 C CA . LYS A 1 185 ? -32.506 7.100 3.589 1.00 65.12 185 LYS A CA 1
ATOM 1383 C C . LYS A 1 185 ? -33.954 7.599 3.720 1.00 65.12 185 LYS A C 1
ATOM 1385 O O . LYS A 1 185 ? -34.746 7.091 4.517 1.00 65.12 185 LYS A O 1
ATOM 1390 N N . ARG A 1 186 ? -34.338 8.606 2.923 1.00 55.56 186 ARG A N 1
ATOM 1391 C CA . ARG A 1 186 ? -35.736 9.079 2.836 1.00 55.56 186 ARG A CA 1
ATOM 1392 C C . ARG A 1 186 ? -36.529 8.238 1.838 1.00 55.56 186 ARG A C 1
ATOM 1394 O O . ARG A 1 186 ? -36.117 8.082 0.689 1.00 55.56 186 ARG A O 1
ATOM 1401 N N . ASP A 1 187 ? -37.711 7.781 2.246 1.00 46.97 187 ASP A N 1
ATOM 1402 C CA . ASP A 1 187 ? -38.641 7.067 1.372 1.00 46.97 187 ASP A CA 1
ATOM 1403 C C . ASP A 1 187 ? -39.106 7.973 0.220 1.00 46.97 187 ASP A C 1
ATOM 1405 O O . ASP A 1 187 ? -39.782 8.982 0.426 1.00 46.97 187 ASP A O 1
ATOM 1409 N N . ARG A 1 188 ? -38.776 7.608 -1.026 1.00 36.03 188 ARG A N 1
ATOM 1410 C CA . ARG A 1 188 ? -39.217 8.330 -2.238 1.00 36.03 188 ARG A CA 1
ATOM 1411 C C . ARG A 1 188 ? -40.721 8.172 -2.551 1.00 36.03 188 ARG A C 1
ATOM 1413 O O . ARG A 1 188 ? -41.189 8.750 -3.527 1.00 36.03 188 ARG A O 1
ATOM 1420 N N . HIS A 1 189 ? -41.493 7.447 -1.735 1.00 33.12 189 HIS A N 1
ATOM 1421 C CA . HIS A 1 189 ? -42.868 7.036 -2.058 1.00 33.12 189 HIS A CA 1
ATOM 1422 C C . HIS A 1 189 ? -43.995 8.028 -1.694 1.00 33.12 189 HIS A C 1
ATOM 1424 O O . HIS A 1 189 ? -45.104 7.855 -2.185 1.00 33.12 189 HIS A O 1
ATOM 1430 N N . ASN A 1 190 ? -43.747 9.115 -0.951 1.00 30.70 190 ASN A N 1
ATOM 1431 C CA . ASN A 1 190 ? -44.816 10.066 -0.570 1.00 30.70 190 ASN A CA 1
ATOM 1432 C C . ASN A 1 190 ? -44.974 11.303 -1.480 1.00 30.70 190 ASN A C 1
ATOM 1434 O O . ASN A 1 190 ? -45.767 12.187 -1.174 1.00 30.70 190 ASN A O 1
ATOM 1438 N N . LYS A 1 191 ? -44.275 11.389 -2.623 1.00 33.44 191 LYS A N 1
ATOM 1439 C CA . LYS A 1 191 ? -44.420 12.531 -3.557 1.00 33.44 191 LYS A CA 1
ATOM 1440 C C . LYS A 1 191 ? -45.528 12.382 -4.610 1.00 33.44 191 LYS A C 1
ATOM 1442 O O . LYS A 1 191 ? -45.792 13.340 -5.328 1.00 33.44 191 LYS A O 1
ATOM 1447 N N . GLN A 1 192 ? -46.189 11.226 -4.719 1.00 31.67 192 GLN A N 1
ATOM 1448 C CA . GLN A 1 192 ? -47.179 10.984 -5.784 1.00 31.67 192 GLN A CA 1
ATOM 1449 C C . GLN A 1 192 ? -48.651 11.222 -5.402 1.00 31.67 192 GLN A C 1
ATOM 1451 O O . GLN A 1 192 ? -49.497 11.166 -6.287 1.00 31.67 192 GLN A O 1
ATOM 1456 N N . GLN A 1 193 ? -48.982 11.561 -4.150 1.00 32.69 193 GLN A N 1
ATOM 1457 C CA . GLN A 1 193 ? -50.380 11.809 -3.742 1.00 32.69 193 GLN A CA 1
ATOM 1458 C C . GLN A 1 193 ? -50.765 13.282 -3.536 1.00 32.69 193 GLN A C 1
ATOM 1460 O O . GLN A 1 193 ? -51.895 13.560 -3.148 1.00 32.69 193 GLN A O 1
ATOM 1465 N N . GLN A 1 194 ? -49.886 14.240 -3.855 1.00 31.47 194 GLN A N 1
ATOM 1466 C CA . GLN A 1 194 ? -50.163 15.661 -3.601 1.00 31.47 194 GLN A CA 1
ATOM 1467 C C . GLN A 1 194 ? -49.819 16.585 -4.775 1.00 31.47 194 GLN A C 1
ATOM 1469 O O . GLN A 1 194 ? -49.365 17.701 -4.576 1.00 31.47 194 GLN A O 1
ATOM 1474 N N . ASN A 1 195 ? -50.067 16.127 -6.007 1.00 32.31 195 ASN A N 1
ATOM 1475 C CA . ASN A 1 195 ? -49.989 16.956 -7.218 1.00 32.31 195 ASN A CA 1
ATOM 1476 C C . ASN A 1 195 ? -51.333 17.025 -7.963 1.00 32.31 195 ASN A C 1
ATOM 1478 O O . ASN A 1 195 ? -51.401 16.898 -9.182 1.00 32.31 195 ASN A O 1
ATOM 1482 N N . HIS A 1 196 ? -52.409 17.296 -7.226 1.00 32.66 196 HIS A N 1
ATOM 1483 C CA . HIS A 1 196 ? -53.572 17.970 -7.792 1.00 32.66 196 HIS A CA 1
ATOM 1484 C C . HIS A 1 196 ? -53.955 19.133 -6.883 1.00 32.66 196 HIS A C 1
ATOM 1486 O O . HIS A 1 196 ? -54.679 18.942 -5.914 1.00 32.66 196 HIS A O 1
ATOM 1492 N N . ILE A 1 197 ? -53.415 20.311 -7.218 1.00 31.16 197 ILE A N 1
ATOM 1493 C CA . ILE A 1 197 ? -54.010 21.662 -7.179 1.00 31.16 197 ILE A CA 1
ATOM 1494 C C . ILE A 1 197 ? -52.868 22.690 -7.015 1.00 31.16 197 ILE A C 1
ATOM 1496 O O . ILE A 1 197 ? -52.235 22.779 -5.974 1.00 31.16 197 ILE A O 1
ATOM 1500 N N . SER A 1 198 ? -52.612 23.396 -8.124 1.00 25.36 198 SER A N 1
ATOM 1501 C CA . SER A 1 198 ? -52.089 24.768 -8.278 1.00 25.36 198 SER A CA 1
ATOM 1502 C C . SER A 1 198 ? -50.873 25.262 -7.468 1.00 25.36 198 SER A C 1
ATOM 1504 O O . SER A 1 198 ? -50.949 25.453 -6.264 1.00 25.36 198 SER A O 1
ATOM 1506 N N . SER A 1 199 ? -49.828 25.601 -8.237 1.00 28.39 199 SER A N 1
ATOM 1507 C CA . SER A 1 199 ? -49.031 26.847 -8.226 1.00 28.39 199 SER A CA 1
ATOM 1508 C C . SER A 1 199 ? -48.635 27.509 -6.899 1.00 28.39 199 SER A C 1
ATOM 1510 O O . SER A 1 199 ? -49.486 27.959 -6.143 1.00 28.39 199 SER A O 1
ATOM 1512 N N . GLU A 1 200 ? -47.319 27.747 -6.811 1.00 34.22 200 GLU A N 1
ATOM 1513 C CA . GLU A 1 200 ? -46.573 28.530 -5.814 1.00 34.22 200 GLU A CA 1
ATOM 1514 C C . GLU A 1 200 ? -46.437 27.864 -4.441 1.00 34.22 200 GLU A C 1
ATOM 1516 O O . GLU A 1 200 ? -47.428 27.587 -3.782 1.00 34.22 200 GLU A O 1
ATOM 1521 N N . VAL A 1 201 ? -45.182 27.616 -4.027 1.00 28.19 201 VAL A N 1
ATOM 1522 C CA . VAL A 1 201 ? -44.630 27.754 -2.660 1.00 28.19 201 VAL A CA 1
ATOM 1523 C C . VAL A 1 201 ? -43.328 26.936 -2.512 1.00 28.19 201 VAL A C 1
ATOM 1525 O O . VAL A 1 201 ? -43.241 25.776 -2.903 1.00 28.19 201 VAL A O 1
ATOM 1528 N N . SER A 1 202 ? -42.337 27.636 -1.948 1.00 24.67 202 SER A N 1
ATOM 1529 C CA . SER A 1 202 ? -41.102 27.214 -1.267 1.00 24.67 202 SER A CA 1
ATOM 1530 C C . SER A 1 202 ? -40.064 26.340 -1.991 1.00 24.67 202 SER A C 1
ATOM 1532 O O . SER A 1 202 ? -40.177 25.128 -2.162 1.00 24.67 202 SER A O 1
ATOM 1534 N N . VAL A 1 203 ? -38.913 26.973 -2.248 1.00 26.39 203 VAL A N 1
ATOM 1535 C CA . VAL A 1 203 ? -37.599 26.320 -2.158 1.00 26.39 203 VAL A CA 1
ATOM 1536 C C . VAL A 1 203 ? -37.552 25.573 -0.814 1.00 26.39 203 VAL A C 1
ATOM 1538 O O . VAL A 1 203 ? -37.817 26.211 0.209 1.00 26.39 203 VAL A O 1
ATOM 1541 N N . PRO A 1 204 ? -37.257 24.261 -0.756 1.00 29.42 204 PRO A N 1
ATOM 1542 C CA . PRO A 1 204 ? -37.065 23.606 0.529 1.00 29.42 204 PRO A CA 1
ATOM 1543 C C . PRO A 1 204 ? -35.826 24.228 1.176 1.00 29.42 204 PRO A C 1
ATOM 1545 O O . PRO A 1 204 ? -34.746 24.199 0.584 1.00 29.42 204 PRO A O 1
ATOM 1548 N N . SER A 1 205 ? -35.990 24.826 2.354 1.00 28.19 205 SER A N 1
ATOM 1549 C CA . SER A 1 205 ? -34.882 25.343 3.152 1.00 28.19 205 SER A CA 1
ATOM 1550 C C . SER A 1 205 ? -33.886 24.225 3.469 1.00 28.19 205 SER A C 1
ATOM 1552 O O . SER A 1 205 ? -34.260 23.071 3.686 1.00 28.19 205 SER A O 1
ATOM 1554 N N . ALA A 1 206 ? -32.603 24.576 3.509 1.00 32.88 206 ALA A N 1
ATOM 1555 C CA . ALA A 1 206 ? -31.487 23.686 3.824 1.00 32.88 206 ALA A CA 1
ATOM 1556 C C . ALA A 1 206 ? -31.445 23.226 5.304 1.00 32.88 206 ALA A C 1
ATOM 1558 O O . ALA A 1 206 ? -30.472 22.610 5.723 1.00 32.88 206 ALA A O 1
ATOM 1559 N N . ASP A 1 207 ? -32.499 23.472 6.089 1.00 33.00 207 ASP A N 1
ATOM 1560 C CA . ASP A 1 207 ? -32.462 23.441 7.559 1.00 33.00 207 ASP A CA 1
ATOM 1561 C C . ASP A 1 207 ? -32.847 22.101 8.218 1.00 33.00 207 ASP A C 1
ATOM 1563 O O . ASP A 1 207 ? -33.016 22.050 9.433 1.00 33.00 207 ASP A O 1
ATOM 1567 N N . LEU A 1 208 ? -32.996 20.994 7.479 1.00 39.53 208 LEU A N 1
ATOM 1568 C CA . LEU A 1 208 ? -33.328 19.683 8.075 1.00 39.53 208 LEU A CA 1
ATOM 1569 C C . LEU A 1 208 ? -32.670 18.499 7.342 1.00 39.53 208 LEU A C 1
ATOM 1571 O O . LEU A 1 208 ? -33.344 17.529 6.980 1.00 39.53 208 LEU A O 1
ATOM 1575 N N . LEU A 1 209 ? -31.363 18.544 7.077 1.00 41.88 209 LEU A N 1
ATOM 1576 C CA . LEU A 1 209 ? -30.588 17.300 6.984 1.00 41.88 209 LEU A CA 1
ATOM 1577 C C . LEU A 1 209 ? -30.318 16.850 8.425 1.00 41.88 209 LEU A C 1
ATOM 1579 O O . LEU A 1 209 ? -29.530 17.470 9.123 1.00 41.88 209 LEU A O 1
ATOM 1583 N N . GLU A 1 210 ? -31.024 15.826 8.903 1.00 52.94 210 GLU A N 1
ATOM 1584 C CA . GLU A 1 210 ? -30.687 15.189 10.182 1.00 52.94 210 GLU A CA 1
ATOM 1585 C C . GLU A 1 210 ? -29.338 14.462 9.988 1.00 52.94 210 GLU A C 1
ATOM 1587 O O . GLU A 1 210 ? -29.267 13.429 9.320 1.00 52.94 210 GLU A O 1
ATOM 1592 N N . GLU A 1 211 ? -28.250 15.089 10.450 1.00 68.44 211 GLU A N 1
ATOM 1593 C CA . GLU A 1 211 ? -26.846 14.688 10.244 1.00 68.44 211 GLU A CA 1
ATOM 1594 C C . GLU A 1 211 ? -26.432 13.477 11.097 1.00 68.44 211 GLU A C 1
ATOM 1596 O O . GLU A 1 211 ? -25.814 13.647 12.151 1.00 68.44 211 GLU A O 1
ATOM 1601 N N . GLY A 1 212 ? -26.819 12.261 10.719 1.00 87.88 212 GLY A N 1
ATOM 1602 C CA . GLY A 1 212 ? -26.360 11.049 11.404 1.00 87.88 212 GLY A CA 1
ATOM 1603 C C . GLY A 1 212 ? -27.469 10.109 11.873 1.00 87.88 212 GLY A C 1
ATOM 1604 O O . GLY A 1 212 ? -28.634 10.490 12.016 1.00 87.88 212 GLY A O 1
ATOM 1605 N N . CYS A 1 213 ? -27.108 8.855 12.146 1.00 92.00 213 CYS A N 1
ATOM 1606 C CA . CYS A 1 213 ? -28.059 7.825 12.563 1.00 92.00 213 CYS A CA 1
ATOM 1607 C C . CYS A 1 213 ? -27.475 6.810 13.550 1.00 92.00 213 CYS A C 1
ATOM 1609 O O . CYS A 1 213 ? -26.272 6.577 13.566 1.00 92.00 213 CYS A O 1
ATOM 1611 N N . VAL A 1 214 ? -28.334 6.139 14.317 1.00 94.44 214 VAL A N 1
ATOM 1612 C CA . VAL A 1 214 ? -27.996 4.954 15.116 1.00 94.44 214 VAL A CA 1
ATOM 1613 C C . VAL A 1 214 ? -28.779 3.761 14.586 1.00 94.44 214 VAL A C 1
ATOM 1615 O O . VAL A 1 214 ? -30.005 3.807 14.480 1.00 94.44 214 VAL A O 1
ATOM 1618 N N . MET A 1 215 ? -28.064 2.690 14.248 1.00 95.75 215 MET A N 1
ATOM 1619 C CA . MET A 1 215 ? -28.633 1.408 13.850 1.00 95.75 215 MET A CA 1
ATOM 1620 C C . MET A 1 215 ? -28.516 0.396 14.965 1.00 95.75 215 MET A C 1
ATOM 1622 O O . MET A 1 215 ? -27.530 0.390 15.698 1.00 95.75 215 MET A O 1
ATOM 1626 N N . TYR A 1 216 ? -29.493 -0.491 15.076 1.00 96.69 216 TYR A N 1
ATOM 1627 C CA . TYR A 1 216 ? -29.450 -1.530 16.086 1.00 96.69 216 TYR A CA 1
ATOM 1628 C C . TYR A 1 216 ? -30.276 -2.752 15.718 1.00 96.69 216 TYR A C 1
ATOM 1630 O O . TYR A 1 216 ? -31.218 -2.697 14.924 1.00 96.69 216 TYR A O 1
ATOM 1638 N N . THR A 1 217 ? -29.922 -3.874 16.332 1.00 96.06 217 THR A N 1
ATOM 1639 C CA . THR A 1 217 ? -30.670 -5.119 16.215 1.00 96.06 217 THR A CA 1
ATOM 1640 C C . THR A 1 217 ? -30.410 -6.043 17.405 1.00 96.06 217 THR A C 1
ATOM 1642 O O . THR A 1 217 ? -29.511 -5.821 18.225 1.00 96.06 217 THR A O 1
ATOM 1645 N N . LYS A 1 218 ? -31.200 -7.110 17.467 1.00 94.62 218 LYS A N 1
ATOM 1646 C CA . LYS A 1 218 ? -31.044 -8.240 18.369 1.00 94.62 218 LYS A CA 1
ATOM 1647 C C . LYS A 1 218 ? -31.050 -9.523 17.542 1.00 94.62 218 LYS A C 1
ATOM 1649 O O . LYS A 1 218 ? -31.857 -9.659 16.632 1.00 94.62 218 LYS A O 1
ATOM 1654 N N . LYS A 1 219 ? -30.186 -10.476 17.889 1.00 91.75 219 LYS A N 1
ATOM 1655 C CA . LYS A 1 219 ? -30.086 -11.752 17.174 1.00 91.75 219 LYS A CA 1
ATOM 1656 C C . LYS A 1 219 ? -31.422 -12.501 17.156 1.00 91.75 219 LYS A C 1
ATOM 1658 O O . LYS A 1 219 ? -32.059 -12.664 18.198 1.00 91.75 219 LYS A O 1
ATOM 1663 N N . GLY A 1 220 ? -31.782 -13.024 15.987 1.00 88.75 220 GLY A N 1
ATOM 1664 C CA . GLY A 1 220 ? -32.939 -13.891 15.781 1.00 88.75 220 GLY A CA 1
ATOM 1665 C C . GLY A 1 220 ? -34.270 -13.161 15.606 1.00 88.75 220 GLY A C 1
ATOM 1666 O O . GLY A 1 220 ? -35.302 -13.831 15.570 1.00 88.75 220 GLY A O 1
ATOM 1667 N N . THR A 1 221 ? -34.278 -11.828 15.500 1.00 89.00 221 THR A N 1
ATOM 1668 C CA . THR A 1 221 ? -35.504 -11.071 15.201 1.00 89.00 221 THR A CA 1
ATOM 1669 C C . THR A 1 221 ? -35.838 -11.085 13.711 1.00 89.00 221 THR A C 1
ATOM 1671 O O . THR A 1 221 ? -37.007 -10.986 13.353 1.00 89.00 221 THR A O 1
ATOM 1674 N N . GLY A 1 222 ? -34.836 -11.220 12.839 1.00 89.75 222 GLY A N 1
ATOM 1675 C CA . GLY A 1 222 ? -34.949 -10.960 11.405 1.00 89.75 222 GLY A CA 1
ATOM 1676 C C . GLY A 1 222 ? -35.194 -9.481 11.092 1.00 89.75 222 GLY A C 1
ATOM 1677 O O . GLY A 1 222 ? -35.729 -9.157 10.029 1.00 89.75 222 GLY A O 1
ATOM 1678 N N . GLU A 1 223 ? -34.885 -8.588 12.039 1.00 92.50 223 GLU A N 1
ATOM 1679 C CA . GLU A 1 223 ? -35.194 -7.163 11.946 1.00 92.50 223 GLU A CA 1
ATOM 1680 C C . GLU A 1 223 ? -34.038 -6.300 12.460 1.00 92.50 223 GLU A C 1
ATOM 1682 O O . GLU A 1 223 ? -33.642 -6.388 13.625 1.00 92.50 223 GLU A O 1
ATOM 1687 N N . ALA A 1 224 ? -33.553 -5.390 11.616 1.00 94.25 224 ALA A N 1
ATOM 1688 C CA . ALA A 1 224 ? -32.664 -4.300 11.998 1.00 94.25 224 ALA A CA 1
ATOM 1689 C C . ALA A 1 224 ? -33.382 -2.952 11.869 1.00 94.25 224 ALA A C 1
ATOM 1691 O O . ALA A 1 224 ? -34.251 -2.769 11.012 1.00 94.25 224 ALA A O 1
ATOM 1692 N N . TRP A 1 225 ? -33.009 -1.998 12.716 1.00 94.81 225 TRP A N 1
ATOM 1693 C CA . TRP A 1 225 ? -33.686 -0.711 12.851 1.00 94.81 225 TRP A CA 1
ATOM 1694 C C . TRP A 1 225 ? -32.688 0.441 12.759 1.00 94.81 225 TRP A C 1
ATOM 1696 O O . TRP A 1 225 ? -31.540 0.288 13.168 1.00 94.81 225 TRP A O 1
ATOM 1706 N N . VAL A 1 226 ? -33.129 1.596 12.257 1.00 92.88 226 VAL A N 1
ATOM 1707 C CA . VAL A 1 226 ? -32.365 2.852 12.221 1.00 92.88 226 VAL A CA 1
ATOM 1708 C C . VAL A 1 226 ? -33.179 4.000 12.809 1.00 92.88 226 VAL A C 1
ATOM 1710 O O . VAL A 1 226 ? -34.384 4.103 12.570 1.00 92.88 226 VAL A O 1
ATOM 1713 N N . GLN A 1 227 ? -32.514 4.878 13.555 1.00 90.19 227 GLN A N 1
ATOM 1714 C CA . GLN A 1 227 ? -33.067 6.121 14.090 1.00 90.19 227 GLN A CA 1
ATOM 1715 C C . GLN A 1 227 ? -32.123 7.294 13.789 1.00 90.19 227 GLN A C 1
ATOM 1717 O O . GLN A 1 227 ? -30.905 7.104 13.822 1.00 90.19 227 GLN A O 1
ATOM 1722 N N . PRO A 1 228 ? -32.634 8.502 13.499 1.00 88.88 228 PRO A N 1
ATOM 1723 C CA . PRO A 1 228 ? -31.795 9.694 13.412 1.00 88.88 228 PRO A CA 1
ATOM 1724 C C . PRO A 1 228 ? -31.196 10.037 14.783 1.00 88.88 228 PRO A C 1
ATOM 1726 O O . PRO A 1 228 ? -31.800 9.761 15.823 1.00 88.88 228 PRO A O 1
ATOM 1729 N N . ILE A 1 229 ? -30.009 10.646 14.803 1.00 87.19 229 ILE A N 1
ATOM 1730 C CA . ILE A 1 229 ? -29.418 11.139 16.055 1.00 87.19 229 ILE A CA 1
ATOM 1731 C C . ILE A 1 229 ? -30.250 12.306 16.601 1.00 87.19 229 ILE A C 1
ATOM 1733 O O . ILE A 1 229 ? -30.822 13.105 15.862 1.00 87.19 229 ILE A O 1
ATOM 1737 N N . VAL A 1 230 ? -30.346 12.396 17.927 1.00 79.06 230 VAL A N 1
ATOM 1738 C CA . VAL A 1 230 ? -31.138 13.428 18.596 1.00 79.06 230 VAL A CA 1
ATOM 1739 C C . VAL A 1 230 ? -30.294 14.690 18.813 1.00 79.06 230 VAL A C 1
ATOM 1741 O O . VAL A 1 230 ? -29.421 14.709 19.678 1.00 79.06 230 VAL A O 1
ATOM 1744 N N . TYR A 1 231 ? -30.589 15.773 18.084 1.00 68.00 231 TYR A N 1
ATOM 1745 C CA . TYR A 1 231 ? -29.895 17.071 18.223 1.00 68.00 231 TYR A CA 1
ATOM 1746 C C . TYR A 1 231 ? -30.516 18.015 19.257 1.00 68.00 231 TYR A C 1
ATOM 1748 O O . TYR A 1 231 ? -31.717 17.960 19.544 1.00 68.00 231 TYR A O 1
ATOM 1756 N N . GLY A 1 232 ? -29.698 18.969 19.714 1.00 66.81 232 GLY A N 1
ATOM 1757 C CA . GLY A 1 232 ? -30.131 20.136 20.490 1.00 66.81 232 GLY A CA 1
ATOM 1758 C C . GLY A 1 232 ? -30.681 19.756 21.860 1.00 66.81 232 GLY A C 1
ATOM 1759 O O . GLY A 1 232 ? -30.160 18.854 22.487 1.00 66.81 232 GLY A O 1
ATOM 1760 N N . ASP A 1 233 ? -31.759 20.392 22.312 1.00 67.12 233 ASP A N 1
ATOM 1761 C CA . ASP A 1 233 ? -32.361 20.112 23.629 1.00 67.12 233 ASP A CA 1
ATOM 1762 C C . ASP A 1 233 ? -33.446 19.015 23.587 1.00 67.12 233 ASP A C 1
ATOM 1764 O O . ASP A 1 233 ? -34.216 18.829 24.534 1.00 67.12 233 ASP A O 1
ATOM 1768 N N . ARG A 1 234 ? -33.565 18.278 22.471 1.00 76.19 234 ARG A N 1
ATOM 1769 C CA . ARG A 1 234 ? -34.610 17.254 22.312 1.00 76.19 234 ARG A CA 1
ATOM 1770 C C . ARG A 1 234 ? -34.320 16.057 23.213 1.00 76.19 234 ARG A C 1
ATOM 1772 O O . ARG A 1 234 ? -33.234 15.487 23.140 1.00 76.19 234 ARG A O 1
ATOM 1779 N N . LYS A 1 235 ? -35.284 15.642 24.037 1.00 81.12 235 LYS A N 1
ATOM 1780 C CA . LYS A 1 235 ? -35.170 14.410 24.834 1.00 81.12 235 LYS A CA 1
ATOM 1781 C C . LYS A 1 235 ? -35.269 13.181 23.933 1.00 81.12 235 LYS A C 1
ATOM 1783 O O . LYS A 1 235 ? -36.063 13.166 22.997 1.00 81.12 235 LYS A O 1
ATOM 1788 N N . TYR A 1 236 ? -34.475 12.157 24.232 1.00 80.88 236 TYR A N 1
ATOM 1789 C CA . TYR A 1 236 ? -34.568 10.875 23.543 1.00 80.88 236 TYR A CA 1
ATOM 1790 C C . TYR A 1 236 ? -35.818 10.120 24.012 1.00 80.88 236 TYR A C 1
ATOM 1792 O O . TYR A 1 236 ? -35.979 9.841 25.204 1.00 80.88 236 TYR A O 1
ATOM 1800 N N . GLU A 1 237 ? -36.691 9.772 23.071 1.00 78.25 237 GLU A N 1
ATOM 1801 C CA . GLU A 1 237 ? -37.898 8.986 23.322 1.00 78.25 237 GLU A CA 1
ATOM 1802 C C . GLU A 1 237 ? -37.694 7.529 22.901 1.00 78.25 237 GLU A C 1
ATOM 1804 O O . GLU A 1 237 ? -37.190 7.244 21.818 1.00 78.25 237 GLU A O 1
ATOM 1809 N N . TRP A 1 238 ? -38.130 6.591 23.741 1.00 74.75 238 TRP A N 1
ATOM 1810 C CA . TRP A 1 238 ? -38.059 5.158 23.460 1.00 74.75 238 TRP A CA 1
ATOM 1811 C C . TRP A 1 238 ? -39.387 4.471 23.783 1.00 74.75 238 TRP A C 1
ATOM 1813 O O . TRP A 1 238 ? -39.917 4.715 24.872 1.00 74.75 238 TRP A O 1
ATOM 1823 N N . PRO A 1 239 ? -39.865 3.541 22.937 1.00 57.22 239 PRO A N 1
ATOM 1824 C CA . PRO A 1 239 ? -39.416 3.266 21.567 1.00 57.22 239 PRO A CA 1
ATOM 1825 C C . PRO A 1 239 ? -40.062 4.272 20.593 1.00 57.22 239 PRO A C 1
ATOM 1827 O O . PRO A 1 239 ? -41.285 4.352 20.557 1.00 57.22 239 PRO A O 1
ATOM 1830 N N . ASN A 1 240 ? -39.299 5.055 19.816 1.00 64.12 240 ASN A N 1
ATOM 1831 C CA . ASN A 1 240 ? -39.907 5.935 18.803 1.00 64.12 240 ASN A CA 1
ATOM 1832 C C . ASN A 1 240 ? -39.003 6.234 17.588 1.00 64.12 240 ASN A C 1
ATOM 1834 O O . ASN A 1 240 ? -37.807 5.972 17.615 1.00 64.12 240 ASN A O 1
ATOM 1838 N N . PHE A 1 241 ? -39.623 6.704 16.493 1.00 68.44 241 PHE A N 1
ATOM 1839 C CA . PHE A 1 241 ? -39.072 7.027 15.152 1.00 68.44 241 PHE A CA 1
ATOM 1840 C C . PHE A 1 241 ? -38.145 5.996 14.472 1.00 68.44 241 PHE A C 1
ATOM 1842 O O . PHE A 1 241 ? -37.551 6.297 13.435 1.00 68.44 241 PHE A O 1
ATOM 1849 N N . ALA A 1 242 ? -38.056 4.772 14.991 1.00 83.00 242 ALA A N 1
ATOM 1850 C CA . ALA A 1 242 ? -37.292 3.699 14.370 1.00 83.00 242 ALA A CA 1
ATOM 1851 C C . ALA A 1 242 ? -37.907 3.272 13.036 1.00 83.00 242 ALA A C 1
ATOM 1853 O O . ALA A 1 242 ? -39.085 2.915 12.962 1.00 83.00 242 ALA A O 1
ATOM 1854 N N . LYS A 1 243 ? -37.092 3.261 11.985 1.00 89.06 243 LYS A N 1
ATOM 1855 C CA . LYS A 1 243 ? -37.442 2.655 10.701 1.00 89.06 243 LYS A CA 1
ATOM 1856 C C . LYS A 1 243 ? -36.745 1.316 10.574 1.00 89.06 243 LYS A C 1
ATOM 1858 O O . LYS A 1 243 ? -35.557 1.213 10.870 1.00 89.06 243 LYS A O 1
ATOM 1863 N N . GLN A 1 244 ? -37.468 0.302 10.118 1.00 92.44 244 GLN A N 1
ATOM 1864 C CA . GLN A 1 244 ? -36.838 -0.964 9.772 1.00 92.44 244 GLN A CA 1
ATOM 1865 C C . GLN A 1 244 ? -35.934 -0.748 8.553 1.00 92.44 244 GLN A C 1
ATOM 1867 O O . GLN A 1 244 ? -36.361 -0.146 7.566 1.00 92.44 244 GLN A O 1
ATOM 1872 N N . VAL A 1 245 ? -34.701 -1.242 8.621 1.00 91.38 245 VAL A N 1
ATOM 1873 C CA . VAL A 1 245 ? -33.779 -1.275 7.482 1.00 91.38 245 VAL A CA 1
ATOM 1874 C C . VAL A 1 245 ? -33.730 -2.679 6.904 1.00 91.38 245 VAL A C 1
ATOM 1876 O O . VAL A 1 245 ? -33.899 -3.672 7.615 1.00 91.38 245 VAL A O 1
ATOM 1879 N N . ARG A 1 246 ? -33.540 -2.755 5.590 1.00 90.75 246 ARG A N 1
ATOM 1880 C CA . ARG A 1 246 ? -33.367 -4.007 4.864 1.00 90.75 246 ARG A CA 1
ATOM 1881 C C . ARG A 1 246 ? -32.295 -3.816 3.812 1.00 90.75 246 ARG A C 1
ATOM 1883 O O . ARG A 1 246 ? -32.239 -2.762 3.175 1.00 90.75 246 ARG A O 1
ATOM 1890 N N . VAL A 1 247 ? -31.497 -4.860 3.617 1.00 91.62 247 VAL A N 1
ATOM 1891 C CA . VAL A 1 247 ? -30.517 -4.897 2.531 1.00 91.62 247 VAL A CA 1
ATOM 1892 C C . VAL A 1 247 ? -31.208 -4.716 1.178 1.00 91.62 247 VAL A C 1
ATOM 1894 O O . VAL A 1 247 ? -32.395 -5.014 1.009 1.00 91.62 247 VAL A O 1
ATOM 1897 N N . SER A 1 248 ? -30.454 -4.210 0.207 1.00 87.19 248 SER A N 1
ATOM 1898 C CA . SER A 1 248 ? -30.951 -3.974 -1.146 1.00 87.19 248 SER A CA 1
ATOM 1899 C C . SER A 1 248 ? -31.451 -5.272 -1.802 1.00 87.19 248 SER A C 1
ATOM 1901 O O . SER A 1 248 ? -30.820 -6.319 -1.645 1.00 87.19 248 SER A O 1
ATOM 1903 N N . PRO A 1 249 ? -32.562 -5.233 -2.563 1.00 84.25 249 PRO A N 1
ATOM 1904 C CA . PRO A 1 249 ? -33.068 -6.392 -3.292 1.00 84.25 249 PRO A CA 1
ATOM 1905 C C . PRO A 1 249 ? -32.323 -6.649 -4.615 1.00 84.25 249 PRO A C 1
ATOM 1907 O O . PRO A 1 249 ? -32.742 -7.527 -5.365 1.00 84.25 249 PRO A O 1
ATOM 1910 N N . ILE A 1 250 ? -31.275 -5.879 -4.937 1.00 82.81 250 ILE A N 1
ATOM 1911 C CA . ILE A 1 250 ? -30.501 -6.036 -6.174 1.00 82.81 250 ILE A CA 1
ATOM 1912 C C . ILE A 1 250 ? -29.780 -7.389 -6.169 1.00 82.81 250 ILE A C 1
ATOM 1914 O O . ILE A 1 250 ? -28.966 -7.673 -5.293 1.00 82.81 250 ILE A O 1
ATOM 1918 N N . ASP A 1 251 ? -30.075 -8.213 -7.171 1.00 77.75 251 ASP A N 1
ATOM 1919 C CA . ASP A 1 251 ? -29.510 -9.550 -7.365 1.00 77.75 251 ASP A CA 1
ATOM 1920 C C . ASP A 1 251 ? -28.615 -9.665 -8.612 1.00 77.75 251 ASP A C 1
ATOM 1922 O O . ASP A 1 251 ? -27.831 -10.610 -8.713 1.00 77.75 251 ASP A O 1
ATOM 1926 N N . ASP A 1 252 ? -28.689 -8.701 -9.536 1.00 77.44 252 ASP A N 1
ATOM 1927 C CA . ASP A 1 252 ? -27.792 -8.586 -10.689 1.00 77.44 252 ASP A CA 1
ATOM 1928 C C . ASP A 1 252 ? -26.457 -7.925 -10.284 1.00 77.44 252 ASP A C 1
ATOM 1930 O O . ASP A 1 252 ? -26.445 -6.734 -9.943 1.00 77.44 252 ASP A O 1
ATOM 1934 N N . PRO A 1 253 ? -25.312 -8.635 -10.377 1.00 79.44 253 PRO A N 1
ATOM 1935 C CA . PRO A 1 253 ? -23.998 -8.069 -10.083 1.00 79.44 253 PRO A CA 1
ATOM 1936 C C . PRO A 1 253 ? -23.683 -6.801 -10.886 1.00 79.44 253 PRO A C 1
ATOM 1938 O O . PRO A 1 253 ? -23.018 -5.906 -10.373 1.00 79.44 253 PRO A O 1
ATOM 1941 N N . ALA A 1 254 ? -24.182 -6.666 -12.118 1.00 78.00 254 ALA A N 1
ATOM 1942 C CA . ALA A 1 254 ? -23.920 -5.476 -12.928 1.00 78.00 254 ALA A CA 1
ATOM 1943 C C . ALA A 1 254 ? -24.527 -4.200 -12.323 1.00 78.00 254 ALA A C 1
ATOM 1945 O O . ALA A 1 254 ? -23.995 -3.112 -12.541 1.00 78.00 254 ALA A O 1
ATOM 1946 N N . LEU A 1 255 ? -25.608 -4.339 -11.550 1.00 80.62 255 LEU A N 1
ATOM 1947 C CA . LEU A 1 255 ? -26.304 -3.244 -10.874 1.00 80.62 255 LEU A CA 1
ATOM 1948 C C . LEU A 1 255 ? -25.878 -3.081 -9.410 1.00 80.62 255 LEU A C 1
ATOM 1950 O O . LEU A 1 255 ? -26.292 -2.115 -8.770 1.00 80.62 255 LEU A O 1
ATOM 1954 N N . ALA A 1 256 ? -25.062 -3.999 -8.889 1.00 81.75 256 ALA A N 1
ATOM 1955 C CA . ALA A 1 256 ? -24.597 -3.983 -7.514 1.00 81.75 256 ALA A CA 1
ATOM 1956 C C . ALA A 1 256 ? -23.452 -2.977 -7.317 1.00 81.75 256 ALA A C 1
ATOM 1958 O O . ALA A 1 256 ? -22.479 -2.916 -8.074 1.00 81.75 256 ALA A O 1
ATOM 1959 N N . THR A 1 257 ? -23.564 -2.198 -6.250 1.00 81.31 257 THR A N 1
ATOM 1960 C CA . THR A 1 257 ? -22.556 -1.281 -5.728 1.00 81.31 257 THR A CA 1
ATOM 1961 C C . THR A 1 257 ? -21.810 -1.977 -4.599 1.00 81.31 257 THR A C 1
ATOM 1963 O O . THR A 1 257 ? -22.424 -2.538 -3.692 1.00 81.31 257 THR A O 1
ATOM 1966 N N . PHE A 1 258 ? -20.478 -1.938 -4.616 1.00 82.81 258 PHE A N 1
ATOM 1967 C CA . PHE A 1 258 ? -19.683 -2.463 -3.507 1.00 82.81 258 PHE A CA 1
ATOM 1968 C C . PHE A 1 258 ? -19.075 -1.345 -2.664 1.00 82.81 258 PHE A C 1
ATOM 1970 O O . PHE A 1 258 ? -18.669 -0.304 -3.181 1.00 82.81 258 PHE A O 1
ATOM 1977 N N . CYS A 1 259 ? -18.999 -1.577 -1.359 1.00 78.69 259 CYS A N 1
ATOM 1978 C CA . CYS A 1 259 ? -18.266 -0.776 -0.405 1.00 78.69 259 CYS A CA 1
ATOM 1979 C C . CYS A 1 259 ? -16.778 -1.116 -0.456 1.00 78.69 259 CYS A C 1
ATOM 1981 O O . CYS A 1 259 ? -16.385 -2.274 -0.291 1.00 78.69 259 CYS A O 1
ATOM 1983 N N . GLU A 1 260 ? -15.956 -0.085 -0.599 1.00 70.44 260 GLU A N 1
ATOM 1984 C CA . GLU A 1 260 ? -14.500 -0.168 -0.510 1.00 70.44 260 GLU A CA 1
ATOM 1985 C C . GLU A 1 260 ? -14.032 0.725 0.652 1.00 70.44 260 GLU A C 1
ATOM 1987 O O . GLU A 1 260 ? -14.538 1.845 0.798 1.00 70.44 260 GLU A O 1
ATOM 1992 N N . PRO A 1 261 ? -13.118 0.266 1.527 1.00 67.25 261 PRO A N 1
ATOM 1993 C CA . PRO A 1 261 ? -12.478 1.146 2.501 1.00 67.25 261 PRO A CA 1
ATOM 1994 C C . PRO A 1 261 ? -11.848 2.363 1.811 1.00 67.25 261 PRO A C 1
ATOM 1996 O O . PRO A 1 261 ? -11.389 2.272 0.681 1.00 67.25 261 PRO A O 1
ATOM 1999 N N . VAL A 1 262 ? -11.829 3.528 2.461 1.00 61.03 262 VAL A N 1
ATOM 2000 C CA . VAL A 1 262 ? -11.138 4.696 1.880 1.00 61.03 262 VAL A CA 1
ATOM 2001 C C . VAL A 1 262 ? -9.619 4.552 2.034 1.00 61.03 262 VAL A C 1
ATOM 2003 O O . VAL A 1 262 ? -8.864 4.896 1.124 1.00 61.03 262 VAL A O 1
ATOM 2006 N N . GLU A 1 263 ? -9.166 3.990 3.158 1.00 55.72 263 GLU A N 1
ATOM 2007 C CA . GLU A 1 263 ? -7.749 3.762 3.442 1.00 55.72 263 GLU A CA 1
ATOM 2008 C C . GLU A 1 263 ? -7.196 2.525 2.731 1.00 55.72 263 GLU A C 1
ATOM 2010 O O . GLU A 1 263 ? -7.487 1.381 3.093 1.00 55.72 263 GLU A O 1
ATOM 2015 N N . ARG A 1 264 ? -6.290 2.775 1.779 1.00 52.88 264 ARG A N 1
ATOM 2016 C CA . ARG A 1 264 ? -5.551 1.746 1.025 1.00 52.88 264 ARG A CA 1
ATOM 2017 C C . ARG A 1 264 ? -4.597 0.920 1.907 1.00 52.88 264 ARG A C 1
ATOM 2019 O O . ARG A 1 264 ? -4.180 -0.169 1.518 1.00 52.88 264 ARG A O 1
ATOM 2026 N N . ALA A 1 265 ? -4.266 1.395 3.113 1.00 50.38 265 ALA A N 1
ATOM 2027 C CA . ALA A 1 265 ? -3.526 0.615 4.110 1.00 50.38 265 ALA A CA 1
ATOM 2028 C C . ALA A 1 265 ? -4.360 -0.558 4.662 1.00 50.38 265 ALA A C 1
ATOM 2030 O O . ALA A 1 265 ? -3.813 -1.625 4.943 1.00 50.38 265 ALA A O 1
ATOM 2031 N N . ASN A 1 266 ? -5.684 -0.402 4.721 1.00 45.06 266 ASN A N 1
ATOM 2032 C CA . ASN A 1 266 ? -6.590 -1.362 5.355 1.00 45.06 266 ASN A CA 1
ATOM 2033 C C . ASN A 1 266 ? -7.223 -2.340 4.355 1.00 45.06 266 ASN A C 1
ATOM 2035 O O . ASN A 1 266 ? -7.885 -3.294 4.761 1.00 45.06 266 ASN A O 1
ATOM 2039 N N . SER A 1 267 ? -7.028 -2.140 3.044 1.00 53.62 267 SER A N 1
ATOM 2040 C CA . SER A 1 267 ? -7.447 -3.106 2.022 1.00 53.62 267 SER A CA 1
ATOM 2041 C C . SER A 1 267 ? -6.680 -2.967 0.704 1.00 53.62 267 SER A C 1
ATOM 2043 O O . SER A 1 267 ? -6.212 -1.889 0.351 1.00 53.62 267 SER A O 1
ATOM 2045 N N . ASN A 1 268 ? -6.550 -4.065 -0.046 1.00 61.66 268 ASN A N 1
ATOM 2046 C CA . ASN A 1 268 ? -5.953 -4.038 -1.381 1.00 61.66 268 ASN A CA 1
ATOM 2047 C C . ASN A 1 268 ? -7.015 -3.638 -2.421 1.00 61.66 268 ASN A C 1
ATOM 2049 O O . ASN A 1 268 ? -7.730 -4.499 -2.934 1.00 61.66 268 ASN A O 1
ATOM 2053 N N . HIS A 1 269 ? -7.087 -2.338 -2.733 1.00 62.22 269 HIS A N 1
ATOM 2054 C CA . HIS A 1 269 ? -8.090 -1.771 -3.649 1.00 62.22 269 HIS A CA 1
ATOM 2055 C C . HIS A 1 269 ? -7.973 -2.332 -5.076 1.00 62.22 269 HIS A C 1
ATOM 2057 O O . HIS A 1 269 ? -8.938 -2.377 -5.833 1.00 62.22 269 HIS A O 1
ATOM 2063 N N . SER A 1 270 ? -6.776 -2.782 -5.462 1.00 59.94 270 SER A N 1
ATOM 2064 C CA . SER A 1 270 ? -6.542 -3.363 -6.784 1.00 59.94 270 SER A CA 1
ATOM 2065 C C . SER A 1 270 ? -7.072 -4.788 -6.891 1.00 59.94 270 SER A C 1
ATOM 2067 O O . SER A 1 270 ? -7.732 -5.130 -7.871 1.00 59.94 270 SER A O 1
ATOM 2069 N N . TYR A 1 271 ? -6.888 -5.579 -5.832 1.00 61.31 271 TYR A N 1
ATOM 2070 C CA . TYR A 1 271 ? -7.469 -6.910 -5.722 1.00 61.31 271 TYR A CA 1
ATOM 2071 C C . TYR A 1 271 ? -8.998 -6.838 -5.645 1.00 61.31 271 TYR A C 1
ATOM 2073 O O . TYR A 1 271 ? -9.678 -7.577 -6.353 1.00 61.31 271 TYR A O 1
ATOM 2081 N N . THR A 1 272 ? -9.559 -5.914 -4.853 1.00 66.00 272 THR A N 1
ATOM 2082 C CA . THR A 1 272 ? -11.017 -5.702 -4.788 1.00 66.00 272 THR A CA 1
ATOM 2083 C C . THR A 1 272 ? -11.579 -5.216 -6.120 1.00 66.00 272 THR A C 1
ATOM 2085 O O . THR A 1 272 ? -12.615 -5.726 -6.536 1.00 66.00 272 THR A O 1
ATOM 2088 N N . ALA A 1 273 ? -10.902 -4.310 -6.835 1.00 65.38 273 ALA A N 1
ATOM 2089 C CA . ALA A 1 273 ? -11.328 -3.844 -8.158 1.00 65.38 273 ALA A CA 1
ATOM 2090 C C . ALA A 1 273 ? -11.231 -4.934 -9.242 1.00 65.38 273 ALA A C 1
ATOM 2092 O O . ALA A 1 273 ? -12.134 -5.073 -10.076 1.00 65.38 273 ALA A O 1
ATOM 2093 N N . GLY A 1 274 ? -10.162 -5.737 -9.226 1.00 64.62 274 GLY A N 1
ATOM 2094 C CA . GLY A 1 274 ? -9.995 -6.887 -10.115 1.00 64.62 274 GLY A CA 1
ATOM 2095 C C . GLY A 1 274 ? -11.058 -7.955 -9.862 1.00 64.62 274 GLY A C 1
ATOM 2096 O O . GLY A 1 274 ? -11.705 -8.426 -10.802 1.00 64.62 274 GLY A O 1
ATOM 2097 N N . LEU A 1 275 ? -11.310 -8.267 -8.589 1.00 65.06 275 LEU A N 1
ATOM 2098 C CA . LEU A 1 275 ? -12.363 -9.184 -8.170 1.00 65.06 275 LEU A CA 1
ATOM 2099 C C . LEU A 1 275 ? -13.741 -8.664 -8.589 1.00 65.06 275 LEU A C 1
ATOM 2101 O O . LEU A 1 275 ? -14.456 -9.383 -9.283 1.00 65.06 275 LEU A O 1
ATOM 2105 N N . ALA A 1 276 ? -14.067 -7.410 -8.267 1.00 70.94 276 ALA A N 1
ATOM 2106 C CA . ALA A 1 276 ? -15.303 -6.736 -8.662 1.00 70.94 276 ALA A CA 1
ATOM 2107 C C . ALA A 1 276 ? -15.546 -6.838 -10.175 1.00 70.94 276 ALA A C 1
ATOM 2109 O O . ALA A 1 276 ? -16.616 -7.260 -10.615 1.00 70.94 276 ALA A O 1
ATOM 2110 N N . SER A 1 277 ? -14.520 -6.544 -10.977 1.00 70.31 277 SER A N 1
ATOM 2111 C CA . SER A 1 277 ? -14.594 -6.647 -12.436 1.00 70.31 277 SER A CA 1
ATOM 2112 C C . SER A 1 277 ? -14.873 -8.081 -12.897 1.00 70.31 277 SER A C 1
ATOM 2114 O O . SER A 1 277 ? -15.728 -8.285 -13.769 1.00 70.31 277 SER A O 1
ATOM 2116 N N . SER A 1 278 ? -14.193 -9.064 -12.291 1.00 70.06 278 SER A N 1
ATOM 2117 C CA . SER A 1 278 ? -14.310 -10.489 -12.629 1.00 70.06 278 SER A CA 1
ATOM 2118 C C . SER A 1 278 ? -15.680 -11.085 -12.302 1.00 70.06 278 SER A C 1
ATOM 2120 O O . SER A 1 278 ? -16.181 -11.899 -13.074 1.00 70.06 278 SER A O 1
ATOM 2122 N N . VAL A 1 279 ? -16.321 -10.639 -11.215 1.00 68.44 279 VAL A N 1
ATOM 2123 C CA . VAL A 1 279 ? -17.651 -11.120 -10.801 1.00 68.44 279 VAL A CA 1
ATOM 2124 C C . VAL A 1 279 ? -18.800 -10.341 -11.450 1.00 68.44 279 VAL A C 1
ATOM 2126 O O . VAL A 1 279 ? -19.965 -10.600 -11.164 1.00 68.44 279 VAL A O 1
ATOM 2129 N N . GLY A 1 280 ? -18.489 -9.397 -12.342 1.00 74.38 280 GLY A N 1
ATOM 2130 C CA . GLY A 1 280 ? -19.498 -8.670 -13.105 1.00 74.38 280 GLY A CA 1
ATOM 2131 C C . GLY A 1 280 ? -19.971 -7.358 -12.483 1.00 74.38 280 GLY A C 1
ATOM 2132 O O . GLY A 1 280 ? -20.894 -6.776 -13.038 1.00 74.38 280 GLY A O 1
ATOM 2133 N N . LEU A 1 281 ? -19.345 -6.852 -11.410 1.00 76.75 281 LEU A N 1
ATOM 2134 C CA . LEU A 1 281 ? -19.678 -5.530 -10.864 1.00 76.75 281 LEU A CA 1
ATOM 2135 C C . LEU A 1 281 ? -19.292 -4.443 -11.867 1.00 76.75 281 LEU A C 1
ATOM 2137 O O . LEU A 1 281 ? -18.201 -4.476 -12.451 1.00 76.75 281 LEU A O 1
ATOM 2141 N N . ARG A 1 282 ? -20.207 -3.500 -12.107 1.00 76.06 282 ARG A N 1
ATOM 2142 C CA . ARG A 1 282 ? -20.011 -2.395 -13.065 1.00 76.06 282 ARG A CA 1
ATOM 2143 C C . ARG A 1 282 ? -20.204 -1.014 -12.451 1.00 76.06 282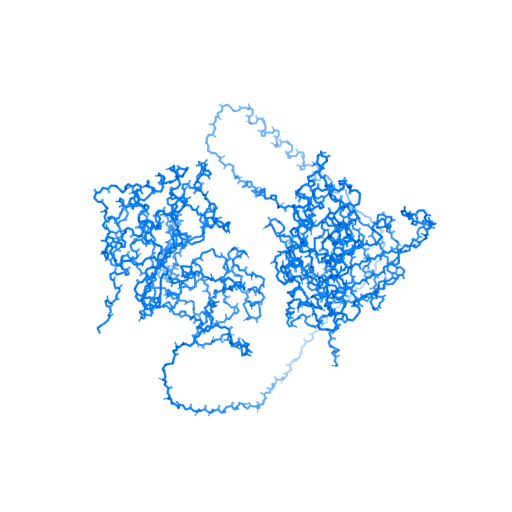 ARG A C 1
ATOM 2145 O O . ARG A 1 282 ? -19.739 -0.038 -13.036 1.00 76.06 282 ARG A O 1
ATOM 2152 N N . ASN A 1 283 ? -20.831 -0.919 -11.281 1.00 76.50 283 ASN A N 1
ATOM 2153 C CA . ASN A 1 283 ? -20.987 0.355 -10.592 1.00 76.50 283 ASN A CA 1
ATOM 2154 C C . ASN A 1 283 ? -19.680 0.817 -9.946 1.00 76.50 283 ASN A C 1
ATOM 2156 O O . ASN A 1 283 ? -18.834 0.020 -9.532 1.00 76.50 283 ASN A O 1
ATOM 2160 N N . LYS A 1 284 ? -19.545 2.139 -9.816 1.00 71.69 284 LYS A N 1
ATOM 2161 C CA . LYS A 1 284 ? -18.454 2.757 -9.063 1.00 71.69 284 LYS A CA 1
ATOM 2162 C C . LYS A 1 284 ? -18.553 2.342 -7.584 1.00 71.69 284 LYS A C 1
ATOM 2164 O O . LYS A 1 284 ? -19.655 2.404 -7.040 1.00 71.69 284 LYS A O 1
ATOM 2169 N N . PRO A 1 285 ? -17.442 1.971 -6.919 1.00 79.25 285 PRO A N 1
ATOM 2170 C CA . PRO A 1 285 ? -17.473 1.643 -5.500 1.00 79.25 285 PRO A CA 1
ATOM 2171 C C . PRO A 1 285 ? -17.937 2.817 -4.643 1.00 79.25 285 PRO A C 1
ATOM 2173 O O . PRO A 1 285 ? -17.538 3.966 -4.864 1.00 79.25 285 PRO A O 1
ATOM 2176 N N . LEU A 1 286 ? -18.716 2.501 -3.612 1.00 78.56 286 LEU A N 1
ATOM 2177 C CA . LEU A 1 286 ? -19.039 3.414 -2.529 1.00 78.56 286 LEU A CA 1
ATOM 2178 C C . LEU A 1 286 ? -17.887 3.389 -1.520 1.00 78.56 286 LEU A C 1
ATOM 2180 O O . LEU A 1 286 ? -17.710 2.429 -0.770 1.00 78.56 286 LEU A O 1
ATOM 2184 N N . ARG A 1 287 ? -17.071 4.441 -1.517 1.00 73.56 287 ARG A N 1
ATOM 2185 C CA . ARG A 1 287 ? -15.928 4.536 -0.608 1.00 73.56 287 ARG A CA 1
ATOM 2186 C C . ARG A 1 287 ? -16.348 5.155 0.712 1.00 73.56 287 ARG A C 1
ATOM 2188 O O . ARG A 1 287 ? -16.748 6.314 0.742 1.00 73.56 287 ARG A O 1
ATOM 2195 N N . VAL A 1 288 ? -16.247 4.376 1.786 1.00 71.50 288 VAL A N 1
ATOM 2196 C CA . VAL A 1 288 ? -16.619 4.821 3.134 1.00 71.50 288 VAL A CA 1
ATOM 2197 C C . VAL A 1 288 ? -15.599 4.321 4.155 1.00 71.50 288 VAL A C 1
ATOM 2199 O O . VAL A 1 288 ? -15.183 3.154 4.147 1.00 71.50 288 VAL A O 1
ATOM 2202 N N . TYR A 1 289 ? -15.174 5.215 5.044 1.00 73.88 289 TYR A N 1
ATOM 2203 C CA . TYR A 1 289 ? -14.402 4.847 6.231 1.00 73.88 289 TYR A CA 1
ATOM 2204 C C . TYR A 1 289 ? -15.260 3.999 7.178 1.00 73.88 289 TYR A C 1
ATOM 2206 O O . TYR A 1 289 ? -16.480 3.939 7.026 1.00 73.88 289 TYR A O 1
ATOM 2214 N N . SER A 1 290 ? -14.618 3.347 8.151 1.00 83.25 290 SER A N 1
ATOM 2215 C CA . SER A 1 290 ? -15.311 2.807 9.329 1.00 83.25 290 SER A CA 1
ATOM 2216 C C . SER A 1 290 ? -16.383 1.722 9.049 1.00 83.25 290 SER A C 1
ATOM 2218 O O . SER A 1 290 ? -16.619 1.283 7.916 1.00 83.25 290 SER A O 1
ATOM 2220 N N . MET A 1 291 ? -17.062 1.263 10.086 1.00 87.69 291 MET A N 1
ATOM 2221 C CA . MET A 1 291 ? -18.182 0.343 10.117 1.00 87.69 291 MET A CA 1
ATOM 2222 C C . MET A 1 291 ? -19.435 0.958 9.498 1.00 87.69 291 MET A C 1
ATOM 2224 O O . MET A 1 291 ? -20.402 0.237 9.261 1.00 87.69 291 MET A O 1
ATOM 2228 N N . VAL A 1 292 ? -19.396 2.237 9.107 1.00 90.44 292 VAL A N 1
ATOM 2229 C CA . VAL A 1 292 ? -20.403 2.871 8.242 1.00 90.44 292 VAL A CA 1
ATOM 2230 C C . VAL A 1 292 ? -20.624 2.068 6.948 1.00 90.44 292 VAL A C 1
ATOM 2232 O O . VAL A 1 292 ? -21.717 2.067 6.392 1.00 90.44 292 VAL A O 1
ATOM 2235 N N . LYS A 1 293 ? -19.639 1.276 6.504 1.00 89.12 293 LYS A N 1
ATOM 2236 C CA . LYS A 1 293 ? -19.831 0.293 5.423 1.00 89.12 293 LYS A CA 1
ATOM 2237 C C . LYS A 1 293 ? -20.933 -0.726 5.736 1.00 89.12 293 LYS A C 1
ATOM 2239 O O . LYS A 1 293 ? -21.773 -0.977 4.882 1.00 89.12 293 LYS A O 1
ATOM 2244 N N . TYR A 1 294 ? -20.992 -1.269 6.954 1.00 92.31 294 TYR A N 1
ATOM 2245 C CA . TYR A 1 294 ? -22.085 -2.160 7.366 1.00 92.31 294 TYR A CA 1
ATOM 2246 C C . TYR A 1 294 ? -23.429 -1.431 7.399 1.00 92.31 294 TYR A C 1
ATOM 2248 O O . TYR A 1 294 ? -24.435 -1.999 6.979 1.00 92.31 294 TYR A O 1
ATOM 2256 N N . ALA A 1 295 ? -23.440 -0.169 7.838 1.00 92.38 295 ALA A N 1
ATOM 2257 C CA . ALA A 1 295 ? -24.630 0.676 7.801 1.00 92.38 295 ALA A CA 1
ATOM 2258 C C . ALA A 1 295 ? -25.143 0.894 6.365 1.00 92.38 295 ALA A C 1
ATOM 2260 O O . ALA A 1 295 ? -26.345 0.774 6.120 1.00 92.38 295 ALA A O 1
ATOM 2261 N N . ALA A 1 296 ? -24.241 1.138 5.411 1.00 90.69 296 ALA A N 1
ATOM 2262 C CA . ALA A 1 296 ? -24.576 1.274 3.995 1.00 90.69 296 ALA A CA 1
ATOM 2263 C C . ALA A 1 296 ? -25.168 -0.020 3.412 1.00 90.69 296 ALA A C 1
ATOM 2265 O O . ALA A 1 296 ? -26.167 0.035 2.695 1.00 90.69 296 ALA A O 1
ATOM 2266 N N . ILE A 1 297 ? -24.618 -1.189 3.766 1.00 90.56 297 ILE A N 1
ATOM 2267 C CA . ILE A 1 297 ? -25.198 -2.484 3.370 1.00 90.56 297 ILE A CA 1
ATOM 2268 C C . ILE A 1 297 ? -26.589 -2.675 3.990 1.00 90.56 297 ILE A C 1
ATOM 2270 O O . ILE A 1 297 ? -27.541 -3.012 3.288 1.00 90.56 297 ILE A O 1
ATOM 2274 N N . ALA A 1 298 ? -26.733 -2.428 5.294 1.00 90.88 298 ALA A N 1
ATOM 2275 C CA . ALA A 1 298 ? -27.983 -2.649 6.019 1.00 90.88 298 ALA A CA 1
ATOM 2276 C C . ALA A 1 298 ? -29.135 -1.742 5.542 1.00 90.88 298 ALA A C 1
ATOM 2278 O O . ALA A 1 298 ? -30.279 -2.189 5.527 1.00 90.88 298 ALA A O 1
ATOM 2279 N N . GLN A 1 299 ? -28.847 -0.501 5.120 1.00 90.19 299 GLN A N 1
ATOM 2280 C CA . GLN A 1 299 ? -29.819 0.416 4.496 1.00 90.19 299 GLN A CA 1
ATOM 2281 C C . GLN A 1 299 ? -30.053 0.157 2.991 1.00 90.19 299 GLN A C 1
ATOM 2283 O O . GLN A 1 299 ? -30.907 0.807 2.373 1.00 90.19 299 GLN A O 1
ATOM 2288 N N . GLY A 1 300 ? -29.298 -0.763 2.382 1.00 88.31 300 GLY A N 1
ATOM 2289 C CA . GLY A 1 300 ? -29.358 -1.040 0.947 1.00 88.31 300 GLY A CA 1
ATOM 2290 C C . GLY A 1 300 ? -28.845 0.116 0.082 1.00 88.31 300 GLY A C 1
ATOM 2291 O O . GLY A 1 300 ? -29.422 0.404 -0.967 1.00 88.31 300 GLY A O 1
ATOM 2292 N N . ASP A 1 301 ? -27.825 0.835 0.550 1.00 86.62 301 ASP A N 1
ATOM 2293 C CA . ASP A 1 301 ? -27.078 1.837 -0.229 1.00 86.62 301 ASP A CA 1
ATOM 2294 C C . ASP A 1 301 ? -25.895 1.213 -0.986 1.00 86.62 301 ASP A C 1
ATOM 2296 O O . ASP A 1 301 ? -25.374 1.806 -1.932 1.00 86.62 301 ASP A O 1
ATOM 2300 N N . ALA A 1 302 ? -25.502 0.004 -0.586 1.00 86.88 302 ALA A N 1
ATOM 2301 C CA . ALA A 1 302 ? -24.596 -0.877 -1.305 1.00 86.88 302 ALA A CA 1
ATOM 2302 C C . ALA A 1 302 ? -24.991 -2.346 -1.073 1.00 86.88 302 ALA A C 1
ATOM 2304 O O . ALA A 1 302 ? -25.678 -2.680 -0.107 1.00 86.88 302 ALA A O 1
ATOM 2305 N N . GLU A 1 303 ? -24.537 -3.229 -1.955 1.00 87.12 303 GLU A N 1
ATOM 2306 C CA . GLU A 1 303 ? -24.858 -4.658 -1.950 1.00 87.12 303 GLU A CA 1
ATOM 2307 C C . GLU A 1 303 ? -23.705 -5.506 -1.397 1.00 87.12 303 GLU A C 1
ATOM 2309 O O . GLU A 1 303 ? -23.917 -6.558 -0.802 1.00 87.12 303 GLU A O 1
ATOM 2314 N N . ILE A 1 304 ? -22.455 -5.074 -1.575 1.00 85.00 304 ILE A N 1
ATOM 2315 C CA . ILE A 1 304 ? -21.285 -5.918 -1.289 1.00 85.00 304 ILE A CA 1
ATOM 2316 C C . ILE A 1 304 ? -20.278 -5.166 -0.428 1.00 85.00 304 ILE A C 1
ATOM 2318 O O . ILE A 1 304 ? -19.962 -4.023 -0.721 1.00 85.00 304 ILE A O 1
ATOM 2322 N N . PHE A 1 305 ? -19.703 -5.807 0.590 1.00 82.56 305 PHE A N 1
ATOM 2323 C CA . PHE A 1 305 ? -18.571 -5.258 1.339 1.00 82.56 305 PHE A CA 1
ATOM 2324 C C . PHE A 1 305 ? -17.437 -6.283 1.426 1.00 82.56 305 PHE A C 1
ATOM 2326 O O . PHE A 1 305 ? -17.508 -7.286 2.133 1.00 82.56 305 PHE A O 1
ATOM 2333 N N . MET A 1 306 ? -16.342 -6.011 0.721 1.00 74.44 306 MET A N 1
ATOM 2334 C CA . MET A 1 306 ? -15.182 -6.898 0.696 1.00 74.44 306 MET A CA 1
ATOM 2335 C C . MET A 1 306 ? -14.083 -6.353 1.610 1.00 74.44 306 MET A C 1
ATOM 2337 O O . MET A 1 306 ? -13.591 -5.246 1.402 1.00 74.44 306 MET A O 1
ATOM 2341 N N . LYS A 1 307 ? -13.663 -7.147 2.599 1.00 70.25 307 LYS A N 1
ATOM 2342 C CA . LYS A 1 307 ? -12.468 -6.890 3.415 1.00 70.25 307 LYS A CA 1
ATOM 2343 C C . LYS A 1 307 ? -11.630 -8.158 3.432 1.00 70.25 307 LYS A C 1
ATOM 2345 O O . LYS A 1 307 ? -12.136 -9.208 3.796 1.00 70.25 307 LYS A O 1
ATOM 2350 N N . PHE A 1 308 ? -10.369 -8.054 3.029 1.00 68.50 308 PHE A N 1
ATOM 2351 C CA . PHE A 1 308 ? -9.435 -9.176 3.007 1.00 68.50 308 PHE A CA 1
ATOM 2352 C C . PHE A 1 308 ? -8.321 -8.899 4.008 1.00 68.50 308 PHE A C 1
ATOM 2354 O O . PHE A 1 308 ? -7.551 -7.956 3.822 1.00 68.50 308 PHE A O 1
ATOM 2361 N N . ALA A 1 309 ? -8.238 -9.717 5.057 1.00 55.84 309 ALA A N 1
ATOM 2362 C CA . ALA A 1 309 ? -7.151 -9.614 6.019 1.00 55.84 309 ALA A CA 1
ATOM 2363 C C . ALA A 1 309 ? -5.811 -9.914 5.332 1.00 55.84 309 ALA A C 1
ATOM 2365 O O . ALA A 1 309 ? -5.690 -10.848 4.532 1.00 55.84 309 ALA A O 1
ATOM 2366 N N . ARG A 1 310 ? -4.785 -9.128 5.662 1.00 56.22 310 ARG A N 1
ATOM 2367 C CA . ARG A 1 310 ? -3.411 -9.389 5.217 1.00 56.22 310 ARG A CA 1
ATOM 2368 C C . ARG A 1 310 ? -2.888 -10.669 5.870 1.00 56.22 310 ARG A C 1
ATOM 2370 O O . ARG A 1 310 ? -3.220 -10.972 7.016 1.00 56.22 310 ARG A O 1
ATOM 2377 N N . ALA A 1 311 ? -2.035 -11.410 5.165 1.00 51.19 311 ALA A N 1
ATOM 2378 C CA . ALA A 1 311 ? -1.408 -12.605 5.724 1.00 51.19 311 ALA A CA 1
ATOM 2379 C C . ALA A 1 311 ? -0.650 -12.262 7.023 1.00 51.19 311 ALA A C 1
ATOM 2381 O O . ALA A 1 311 ? 0.183 -11.360 7.039 1.00 51.19 311 ALA A O 1
ATOM 2382 N N . GLY A 1 312 ? -0.963 -12.968 8.113 1.00 54.72 312 GLY A N 1
ATOM 2383 C CA . GLY A 1 312 ? -0.377 -12.734 9.440 1.00 54.72 312 GLY A CA 1
ATOM 2384 C C . GLY A 1 312 ? -1.080 -11.670 10.295 1.00 54.72 312 GLY A C 1
ATOM 2385 O O . GLY A 1 312 ? -0.836 -11.630 11.500 1.00 54.72 312 GLY A O 1
ATOM 2386 N N . TYR A 1 313 ? -1.986 -10.866 9.727 1.00 58.81 313 TYR A N 1
ATOM 2387 C CA . TYR A 1 313 ? -2.808 -9.916 10.479 1.00 58.81 313 TYR A CA 1
ATOM 2388 C C . TYR A 1 313 ? -4.100 -10.583 10.964 1.00 58.81 313 TYR A C 1
ATOM 2390 O O . TYR A 1 313 ? -4.761 -11.308 10.219 1.00 58.81 313 TYR A O 1
ATOM 2398 N N . LYS A 1 314 ? -4.462 -10.345 12.227 1.00 66.69 314 LYS A N 1
ATOM 2399 C CA . LYS A 1 314 ? -5.731 -10.793 12.810 1.00 66.69 314 LYS A CA 1
ATOM 2400 C C . LYS A 1 314 ? -6.612 -9.574 13.027 1.00 66.69 314 LYS A C 1
ATOM 2402 O O . LYS A 1 314 ? -6.251 -8.716 13.831 1.00 66.69 314 LYS A O 1
ATOM 2407 N N . GLU A 1 315 ? -7.747 -9.539 12.338 1.00 74.69 315 GLU A N 1
ATOM 2408 C CA . GLU A 1 315 ? -8.747 -8.490 12.539 1.00 74.69 315 GLU A CA 1
ATOM 2409 C C . GLU A 1 315 ? -9.240 -8.463 13.980 1.00 74.69 315 GLU A C 1
ATOM 2411 O O . GLU A 1 315 ? -9.277 -9.486 14.680 1.00 74.69 315 GLU A O 1
ATOM 2416 N N . LYS A 1 316 ? -9.639 -7.272 14.406 1.00 81.44 316 LYS A N 1
ATOM 2417 C CA . LYS A 1 316 ? -10.191 -7.056 15.730 1.00 81.44 316 LYS A CA 1
ATOM 2418 C C . LYS A 1 316 ? -11.685 -7.350 15.721 1.00 81.44 316 LYS A C 1
ATOM 2420 O O . LYS A 1 316 ? -12.379 -7.200 14.719 1.00 81.44 316 LYS A O 1
ATOM 2425 N N . ILE A 1 317 ? -12.187 -7.841 16.851 1.00 83.62 317 ILE A N 1
ATOM 2426 C CA . ILE A 1 317 ? -13.606 -8.200 16.970 1.00 83.62 317 ILE A CA 1
ATOM 2427 C C . ILE A 1 317 ? -14.507 -6.959 17.017 1.00 83.62 317 ILE A C 1
ATOM 2429 O O . ILE A 1 317 ? -15.662 -7.035 16.592 1.00 83.62 317 ILE A O 1
ATOM 2433 N N . TRP A 1 318 ? -13.982 -5.838 17.515 1.00 85.25 318 TRP A N 1
ATOM 2434 C CA . TRP A 1 318 ? -14.718 -4.589 17.674 1.00 85.25 318 TRP A CA 1
ATOM 2435 C C . TRP A 1 318 ? -15.036 -3.912 16.332 1.00 85.25 318 TRP A C 1
ATOM 2437 O O . TRP A 1 318 ? -16.178 -3.499 16.161 1.00 85.25 318 TRP A O 1
ATOM 2447 N N . ASP A 1 319 ? -14.170 -4.037 15.319 1.00 85.06 319 ASP A N 1
ATOM 2448 C CA . ASP A 1 319 ? -14.400 -3.570 13.935 1.00 85.06 319 ASP A CA 1
ATOM 2449 C C . ASP A 1 319 ? -15.578 -4.251 13.204 1.00 85.06 319 ASP A C 1
ATOM 2451 O O . ASP A 1 319 ? -15.918 -3.909 12.061 1.00 85.06 319 ASP A O 1
ATOM 2455 N N . HIS A 1 320 ? -16.143 -5.329 13.763 1.00 87.75 320 HIS A N 1
ATOM 2456 C CA . HIS A 1 320 ? -17.024 -6.238 13.021 1.00 87.75 320 HIS A CA 1
ATOM 2457 C C . HIS A 1 320 ? -18.283 -6.668 13.764 1.00 87.75 320 HIS A C 1
ATOM 2459 O O . HIS A 1 320 ? -19.318 -6.827 13.117 1.00 87.75 320 HIS A O 1
ATOM 2465 N N . ALA A 1 321 ? -18.232 -6.872 15.083 1.00 89.38 321 ALA A N 1
ATOM 2466 C CA . ALA A 1 321 ? -19.305 -7.541 15.819 1.00 89.38 321 ALA A CA 1
ATOM 2467 C C . ALA A 1 321 ? -20.683 -6.880 15.625 1.00 89.38 321 ALA A C 1
ATOM 2469 O O . ALA A 1 321 ? -21.627 -7.552 15.202 1.00 89.38 321 ALA A O 1
ATOM 2470 N N . ALA A 1 322 ? -20.793 -5.569 15.869 1.00 94.19 322 ALA A N 1
ATOM 2471 C CA . ALA A 1 322 ? -22.069 -4.854 15.775 1.00 94.19 322 ALA A CA 1
ATOM 2472 C C . ALA A 1 322 ? -22.620 -4.838 14.339 1.00 94.19 322 ALA A C 1
ATOM 2474 O O . ALA A 1 322 ? -23.768 -5.212 14.098 1.00 94.19 322 ALA A O 1
ATOM 2475 N N . GLY A 1 323 ? -21.782 -4.452 13.375 1.00 92.75 323 GLY A N 1
ATOM 2476 C CA . GLY A 1 323 ? -22.158 -4.305 11.970 1.00 92.75 323 GLY A CA 1
ATOM 2477 C C . GLY A 1 323 ? -22.529 -5.631 11.308 1.00 92.75 323 GLY A C 1
ATOM 2478 O O . GLY A 1 323 ? -23.499 -5.688 10.555 1.00 92.75 323 GLY A O 1
ATOM 2479 N N . ALA A 1 324 ? -21.819 -6.713 11.638 1.00 90.12 324 ALA A N 1
ATOM 2480 C CA . ALA A 1 324 ? -22.112 -8.044 11.118 1.00 90.12 324 ALA A CA 1
ATOM 2481 C C . ALA A 1 324 ? -23.503 -8.532 11.538 1.00 90.12 324 ALA A C 1
ATOM 2483 O O . ALA A 1 324 ? -24.243 -9.047 10.700 1.00 90.12 324 ALA A O 1
ATOM 2484 N N . LEU A 1 325 ? -23.870 -8.350 12.814 1.00 92.69 325 LEU A N 1
ATOM 2485 C CA . LEU A 1 325 ? -25.196 -8.732 13.293 1.00 92.69 325 LEU A CA 1
ATOM 2486 C C . LEU A 1 325 ? -26.285 -7.849 12.666 1.00 92.69 325 LEU A C 1
ATOM 2488 O O . LEU A 1 325 ? -27.298 -8.374 12.215 1.00 92.69 325 LEU A O 1
ATOM 2492 N N . ILE A 1 326 ? -26.060 -6.533 12.569 1.00 94.88 326 ILE A N 1
ATOM 2493 C CA . ILE A 1 326 ? -26.999 -5.599 11.923 1.00 94.88 326 ILE A CA 1
ATOM 2494 C C . ILE A 1 326 ? -27.274 -6.005 10.471 1.00 94.88 326 ILE A C 1
ATOM 2496 O O . ILE A 1 326 ? -28.434 -6.081 10.076 1.00 94.88 326 ILE A O 1
ATOM 2500 N N . VAL A 1 327 ? -26.238 -6.315 9.685 1.00 93.00 327 VAL A N 1
ATOM 2501 C CA . VAL A 1 327 ? -26.414 -6.762 8.293 1.00 93.00 327 VAL A CA 1
ATOM 2502 C C . VAL A 1 327 ? -27.156 -8.095 8.224 1.00 93.00 327 VAL A C 1
ATOM 2504 O O . VAL A 1 327 ? -28.042 -8.243 7.384 1.00 93.00 327 VAL A O 1
ATOM 2507 N N . GLN A 1 328 ? -26.836 -9.047 9.105 1.00 90.50 328 GLN A N 1
ATOM 2508 C CA . GLN A 1 328 ? -27.505 -10.348 9.149 1.00 90.50 328 GLN A CA 1
ATOM 2509 C C . GLN A 1 328 ? -29.011 -10.202 9.415 1.00 90.50 328 GLN A C 1
ATOM 2511 O O . GLN A 1 328 ? -29.832 -10.741 8.676 1.00 90.50 328 GLN A O 1
ATOM 2516 N N . GLU A 1 329 ? -29.386 -9.435 10.437 1.00 92.94 329 GLU A N 1
ATOM 2517 C CA . GLU A 1 329 ? -30.790 -9.227 10.808 1.00 92.94 329 GLU A CA 1
ATOM 2518 C C . GLU A 1 329 ? -31.521 -8.283 9.829 1.00 92.94 329 GLU A C 1
ATOM 2520 O O . GLU A 1 329 ? -32.742 -8.328 9.726 1.00 92.94 329 GLU A O 1
ATOM 2525 N N . ALA A 1 330 ? -30.801 -7.482 9.032 1.00 92.06 330 ALA A N 1
ATOM 2526 C CA . ALA A 1 330 ? -31.361 -6.726 7.902 1.00 92.06 330 ALA A CA 1
ATOM 2527 C C . ALA A 1 330 ? -31.654 -7.598 6.657 1.00 92.06 330 ALA A C 1
ATOM 2529 O O . ALA A 1 330 ? -32.138 -7.081 5.645 1.00 92.06 330 ALA A O 1
ATOM 2530 N N . GLY A 1 331 ? -31.358 -8.903 6.705 1.00 89.44 331 GLY A N 1
ATOM 2531 C CA . GLY A 1 331 ? -31.560 -9.855 5.606 1.00 89.44 331 GLY A CA 1
ATOM 2532 C C . GLY A 1 331 ? -30.318 -10.122 4.750 1.00 89.44 331 GLY A C 1
ATOM 2533 O O . GLY A 1 331 ? -30.427 -10.751 3.697 1.00 89.44 331 GLY A O 1
ATOM 2534 N N . GLY A 1 332 ? -29.145 -9.647 5.172 1.00 84.19 332 GLY A N 1
ATOM 2535 C CA . GLY A 1 332 ? -27.870 -9.932 4.524 1.00 84.19 332 GLY A CA 1
ATOM 2536 C C . GLY A 1 332 ? -27.297 -11.301 4.891 1.00 84.19 332 GLY A C 1
ATOM 2537 O O . GLY A 1 332 ? -27.644 -11.897 5.908 1.00 84.19 332 GLY A O 1
ATOM 2538 N N . VAL A 1 333 ? -26.378 -11.803 4.063 1.00 75.38 333 VAL A N 1
ATOM 2539 C CA . VAL A 1 333 ? -25.685 -13.081 4.286 1.00 75.38 333 VAL A CA 1
ATOM 2540 C C . VAL A 1 333 ? -24.218 -12.830 4.631 1.00 75.38 333 VAL A C 1
ATOM 2542 O O . VAL A 1 333 ? -23.550 -11.996 4.020 1.00 75.38 333 VAL A O 1
ATOM 2545 N N . LYS A 1 334 ? -23.710 -13.582 5.611 1.00 64.25 334 LYS A N 1
ATOM 2546 C CA . LYS A 1 334 ? -22.294 -13.644 5.990 1.00 64.25 334 LYS A CA 1
ATOM 2547 C C . LYS A 1 334 ? -21.761 -15.037 5.655 1.00 64.25 334 LYS A C 1
ATOM 2549 O O . LYS A 1 334 ? -22.377 -16.021 6.055 1.00 64.25 334 LYS A O 1
ATOM 2554 N N . ASP A 1 335 ? -20.633 -15.125 4.953 1.00 52.75 335 ASP A N 1
ATOM 2555 C CA . ASP A 1 335 ? -19.961 -16.409 4.724 1.00 52.75 335 ASP A CA 1
ATOM 2556 C C . ASP A 1 335 ? -19.243 -16.876 6.008 1.00 52.75 335 ASP A C 1
ATOM 2558 O O . ASP A 1 335 ? -18.601 -16.082 6.705 1.00 52.75 335 ASP A O 1
ATOM 2562 N N . SER A 1 336 ? -19.411 -18.153 6.359 1.00 39.38 336 SER A N 1
ATOM 2563 C CA . SER A 1 336 ? -18.971 -18.767 7.618 1.00 39.38 336 SER A CA 1
ATOM 2564 C C . SER A 1 336 ? -17.612 -19.467 7.531 1.00 39.38 336 SER A C 1
ATOM 2566 O O . SER A 1 336 ? -16.992 -19.687 8.571 1.00 39.38 336 SER A O 1
ATOM 2568 N N . ASP A 1 337 ? -17.117 -19.779 6.328 1.00 36.38 337 ASP A N 1
ATOM 2569 C CA . ASP A 1 337 ? -15.892 -20.584 6.154 1.00 36.38 337 ASP A CA 1
ATOM 2570 C C . ASP A 1 337 ? -14.600 -19.755 6.175 1.00 36.38 337 ASP A C 1
ATOM 2572 O O . ASP A 1 337 ? -13.492 -20.283 6.313 1.00 36.38 337 ASP A O 1
ATOM 2576 N N . ARG A 1 338 ? -14.728 -18.430 6.093 1.00 36.22 338 ARG A N 1
ATOM 2577 C CA . ARG A 1 338 ? -13.658 -17.463 6.330 1.00 36.22 338 ARG A CA 1
ATOM 2578 C C . ARG A 1 338 ? -14.282 -16.297 7.070 1.00 36.22 338 ARG A C 1
ATOM 2580 O O . ARG A 1 338 ? -15.087 -15.564 6.504 1.00 36.22 338 ARG A O 1
ATOM 2587 N N . ILE A 1 339 ? -13.923 -16.113 8.339 1.00 30.84 339 ILE A N 1
ATOM 2588 C CA . ILE A 1 339 ? -14.188 -14.846 9.023 1.00 30.84 339 ILE A CA 1
ATOM 2589 C C . ILE A 1 339 ? -13.601 -13.775 8.087 1.00 30.84 339 ILE A C 1
ATOM 2591 O O . ILE A 1 339 ? -12.396 -13.807 7.867 1.00 30.84 339 ILE A O 1
ATOM 2595 N N . LEU A 1 340 ? -14.452 -12.910 7.505 1.00 38.31 340 LEU A N 1
ATOM 2596 C CA . LEU A 1 340 ? -14.135 -11.735 6.655 1.00 38.31 340 LEU A CA 1
ATOM 2597 C C . LEU A 1 340 ? -14.272 -11.901 5.130 1.00 38.31 340 LEU A C 1
ATOM 2599 O O . LEU A 1 340 ? -13.334 -11.677 4.375 1.00 38.31 340 LEU A O 1
ATOM 2603 N N . SER A 1 341 ? -15.470 -12.194 4.633 1.00 34.75 341 SER A N 1
ATOM 2604 C CA . SER A 1 341 ? -15.897 -11.784 3.284 1.00 34.75 341 SER A CA 1
ATOM 2605 C C . SER A 1 341 ? -17.414 -11.575 3.309 1.00 34.75 341 SER A C 1
ATOM 2607 O O . SER A 1 341 ? -18.152 -12.532 3.526 1.00 34.75 341 SER A O 1
ATOM 2609 N N . TYR A 1 342 ? -17.901 -10.335 3.154 1.00 40.78 342 TYR A N 1
ATOM 2610 C CA . TYR A 1 342 ? -19.343 -10.060 3.110 1.00 40.78 342 TYR A CA 1
ATOM 2611 C C . TYR A 1 342 ? -19.783 -9.878 1.658 1.00 40.78 342 TYR A C 1
ATOM 2613 O O . TYR A 1 342 ? -19.495 -8.877 1.003 1.00 40.78 342 TYR A O 1
ATOM 2621 N N . CYS A 1 343 ? -20.499 -10.868 1.140 1.00 37.62 343 CYS A N 1
ATOM 2622 C CA . CYS A 1 343 ? -21.145 -10.787 -0.160 1.00 37.62 343 CYS A CA 1
ATOM 2623 C C . CYS A 1 343 ? -22.639 -10.994 0.077 1.00 37.62 343 CYS A C 1
ATOM 2625 O O . CYS A 1 343 ? -23.056 -12.099 0.423 1.00 37.62 343 CYS A O 1
ATOM 2627 N N . VAL A 1 344 ? -23.432 -9.929 -0.042 1.00 38.25 344 VAL A N 1
ATOM 2628 C CA . VAL A 1 344 ? -24.888 -10.026 0.054 1.00 38.25 344 VAL A CA 1
ATOM 2629 C C . VAL A 1 344 ? -25.439 -9.996 -1.365 1.00 38.25 344 VAL A C 1
ATOM 2631 O O . VAL A 1 344 ? -25.429 -8.963 -2.020 1.00 38.25 344 VAL A O 1
ATOM 2634 N N . LEU A 1 345 ? -25.915 -11.145 -1.842 1.00 34.41 345 LEU A N 1
ATOM 2635 C CA . LEU A 1 345 ? -26.862 -11.200 -2.952 1.00 34.41 345 LEU A CA 1
ATOM 2636 C C . LEU A 1 345 ? -28.134 -11.897 -2.452 1.00 34.41 345 LEU A C 1
ATOM 2638 O O . LEU A 1 345 ? -28.034 -12.958 -1.821 1.00 34.41 345 LEU A O 1
ATOM 2642 N N . PRO A 1 346 ? -29.329 -11.336 -2.696 1.00 31.84 346 PRO A N 1
ATOM 2643 C CA . PRO A 1 346 ? -30.580 -11.979 -2.317 1.00 31.84 346 PRO A CA 1
ATOM 2644 C C . PRO A 1 346 ? -30.748 -13.343 -3.008 1.00 31.84 346 PRO A C 1
ATOM 2646 O O . PRO A 1 346 ? -30.368 -13.530 -4.163 1.00 31.84 346 PRO A O 1
ATOM 2649 N N . GLY A 1 347 ? -31.365 -14.308 -2.316 1.00 33.41 347 GLY A N 1
ATOM 2650 C CA . GLY A 1 347 ? -31.822 -15.569 -2.925 1.00 33.41 347 GLY A CA 1
ATOM 2651 C C . GLY A 1 347 ? -30.910 -16.793 -2.771 1.00 33.41 347 GLY A C 1
ATOM 2652 O O . GLY A 1 347 ? -31.090 -17.766 -3.501 1.00 33.41 347 GLY A O 1
ATOM 2653 N N . GLY A 1 348 ? -29.950 -16.789 -1.839 1.00 31.08 348 GLY A N 1
ATOM 2654 C CA . GLY A 1 348 ? -29.168 -17.991 -1.499 1.00 31.08 348 GLY A CA 1
ATOM 2655 C C . GLY A 1 348 ? -28.189 -18.456 -2.586 1.00 31.08 348 GLY A C 1
ATOM 2656 O O . GLY A 1 348 ? -27.702 -19.584 -2.544 1.00 31.08 348 GLY A O 1
ATOM 2657 N N . LYS A 1 349 ? -27.887 -17.601 -3.571 1.00 30.44 349 LYS A N 1
ATOM 2658 C CA . LYS A 1 349 ? -26.845 -17.860 -4.569 1.00 30.44 349 LYS A CA 1
ATOM 2659 C C . LYS A 1 349 ? -25.507 -17.351 -4.038 1.00 30.44 349 LYS A C 1
ATOM 2661 O O . LYS A 1 349 ? -25.210 -16.164 -4.105 1.00 30.44 349 LYS A O 1
ATOM 2666 N N . HIS A 1 350 ? -24.698 -18.263 -3.509 1.00 33.38 350 HIS A N 1
ATOM 2667 C CA . HIS A 1 350 ? -23.302 -17.984 -3.181 1.00 33.38 350 HIS A CA 1
ATOM 2668 C C . HIS A 1 350 ? -22.524 -17.714 -4.481 1.00 33.38 350 HIS A C 1
ATOM 2670 O O . HIS A 1 350 ? -22.445 -18.587 -5.342 1.00 33.38 350 HIS A O 1
ATOM 2676 N N . VAL A 1 351 ? -21.941 -16.520 -4.638 1.00 30.31 351 VAL A N 1
ATOM 2677 C CA . VAL A 1 351 ? -21.009 -16.217 -5.751 1.00 30.31 351 VAL A CA 1
ATOM 2678 C C . VAL A 1 351 ? -19.613 -16.792 -5.487 1.00 30.31 351 VAL A C 1
ATOM 2680 O O . VAL A 1 351 ? -18.826 -16.973 -6.413 1.00 30.31 351 VAL A O 1
ATOM 2683 N N . PHE A 1 352 ? -19.329 -17.183 -4.243 1.00 31.02 352 PHE A N 1
ATOM 2684 C CA . PHE A 1 352 ? -18.097 -17.865 -3.872 1.00 31.02 352 PHE A CA 1
ATOM 2685 C C . PHE A 1 352 ? -18.353 -19.344 -3.576 1.00 31.02 352 PHE A C 1
ATOM 2687 O O . PHE A 1 352 ? -18.925 -19.718 -2.559 1.00 31.02 352 PHE A O 1
ATOM 2694 N N . SER A 1 353 ? -17.879 -20.196 -4.481 1.00 21.33 353 SER A N 1
ATOM 2695 C CA . SER A 1 353 ? -17.456 -21.559 -4.176 1.00 21.33 353 SER A CA 1
ATOM 2696 C C . SER A 1 353 ? -16.235 -21.848 -5.042 1.00 21.33 353 SER A C 1
ATOM 2698 O O . SER A 1 353 ? -16.359 -22.190 -6.216 1.00 21.33 353 SER A O 1
ATOM 2700 N N . SER A 1 354 ? -15.034 -21.656 -4.494 1.00 23.25 354 SER A N 1
ATOM 2701 C CA . SER A 1 354 ? -13.823 -22.226 -5.081 1.00 23.25 354 SER A CA 1
ATOM 2702 C C . SER A 1 354 ? -13.385 -23.415 -4.232 1.00 23.25 354 SER A C 1
ATOM 2704 O O . SER A 1 354 ? -12.851 -23.291 -3.131 1.00 23.25 354 SER A O 1
ATOM 2706 N N . HIS A 1 355 ? -13.651 -24.613 -4.752 1.00 22.06 355 HIS A N 1
ATOM 2707 C CA . HIS A 1 355 ? -13.017 -25.841 -4.294 1.00 22.06 355 HIS A CA 1
ATOM 2708 C C . HIS A 1 355 ? -11.515 -25.774 -4.587 1.00 22.06 355 HIS A C 1
ATOM 2710 O O . HIS A 1 355 ? -11.063 -26.161 -5.660 1.00 22.06 355 HIS A O 1
ATOM 2716 N N . THR A 1 356 ? -10.732 -25.325 -3.613 1.00 21.94 356 THR A N 1
ATOM 2717 C CA . THR A 1 356 ? -9.297 -25.617 -3.546 1.00 21.94 356 THR A CA 1
ATOM 2718 C C . THR A 1 356 ? -8.941 -25.978 -2.112 1.00 21.94 356 THR A C 1
ATOM 2720 O O . THR A 1 356 ? -8.762 -25.110 -1.260 1.00 21.94 356 THR A O 1
ATOM 2723 N N . ASN A 1 357 ? -8.864 -27.285 -1.858 1.00 25.53 357 ASN A N 1
ATOM 2724 C CA . ASN A 1 357 ? -8.244 -27.860 -0.670 1.00 25.53 357 ASN A CA 1
ATOM 2725 C C . ASN A 1 357 ? -6.765 -27.455 -0.630 1.00 25.53 357 ASN A C 1
ATOM 2727 O O . ASN A 1 357 ? -5.972 -27.944 -1.431 1.00 25.53 357 ASN A O 1
ATOM 2731 N N . LEU A 1 358 ? -6.391 -26.605 0.324 1.00 22.77 358 LEU A N 1
ATOM 2732 C CA . LEU A 1 358 ? -5.004 -26.385 0.726 1.00 22.77 358 LEU A CA 1
ATOM 2733 C C . LEU A 1 358 ? -4.925 -26.466 2.255 1.00 22.77 358 LEU A C 1
ATOM 2735 O O . LEU A 1 358 ? -5.224 -25.525 2.978 1.00 22.77 358 LEU A O 1
ATOM 2739 N N . ASN A 1 359 ? -4.609 -27.684 2.691 1.00 22.22 359 ASN A N 1
ATOM 2740 C CA . ASN A 1 359 ? -4.055 -28.136 3.965 1.00 22.22 359 ASN A CA 1
ATOM 2741 C C . ASN A 1 359 ? -4.270 -27.302 5.243 1.00 22.22 359 ASN A C 1
ATOM 2743 O O . ASN A 1 359 ? -3.571 -26.348 5.564 1.00 22.22 359 ASN A O 1
ATOM 2747 N N . ARG A 1 360 ? -5.158 -27.884 6.048 1.00 24.12 360 ARG A N 1
ATOM 2748 C CA . ARG A 1 360 ? -5.191 -28.030 7.508 1.00 24.12 360 ARG A CA 1
ATOM 2749 C C . ARG A 1 360 ? -3.804 -28.205 8.169 1.00 24.12 360 ARG A C 1
ATOM 2751 O O . ARG A 1 360 ? -3.206 -29.269 8.051 1.00 24.12 360 ARG A O 1
ATOM 2758 N N . ALA A 1 361 ? -3.361 -27.192 8.915 1.00 20.92 361 ALA A N 1
ATOM 2759 C CA . ALA A 1 361 ? -2.488 -27.229 10.107 1.00 20.92 361 ALA A CA 1
ATOM 2760 C C . ALA A 1 361 ? -2.338 -25.758 10.567 1.00 20.92 361 ALA A C 1
ATOM 2762 O O . ALA A 1 361 ? -1.921 -24.928 9.776 1.00 20.92 361 ALA A O 1
ATOM 2763 N N . SER A 1 362 ? -2.679 -25.280 11.762 1.00 21.73 362 SER A N 1
ATOM 2764 C CA . SER A 1 362 ? -2.728 -25.892 13.085 1.00 21.73 362 SER A CA 1
ATOM 2765 C C . SER A 1 362 ? -3.636 -25.031 13.973 1.00 21.73 362 SER A C 1
ATOM 2767 O O . SER A 1 362 ? -3.388 -23.839 14.085 1.00 21.73 362 SER A O 1
ATOM 2769 N N . TYR A 1 363 ? -4.674 -25.607 14.572 1.00 23.11 363 TYR A N 1
ATOM 2770 C CA . TYR A 1 363 ? -5.021 -25.508 15.996 1.00 23.11 363 TYR A CA 1
ATOM 2771 C C . TYR A 1 363 ? -6.062 -26.603 16.268 1.00 23.11 363 TYR A C 1
ATOM 2773 O O . TYR A 1 363 ? -6.860 -26.970 15.409 1.00 23.11 363 TYR A O 1
ATOM 2781 N N . THR A 1 364 ? -5.900 -27.216 17.426 1.00 22.12 364 THR A N 1
ATOM 2782 C CA . THR A 1 364 ? -6.345 -28.542 17.854 1.00 22.12 364 THR A CA 1
ATOM 2783 C C . THR A 1 364 ? -7.854 -28.707 18.036 1.00 22.12 364 THR A C 1
ATOM 2785 O O . THR A 1 364 ? -8.563 -27.755 18.343 1.00 22.12 364 THR A O 1
ATOM 2788 N N . ASP A 1 365 ? -8.290 -29.960 17.880 1.00 24.84 365 ASP A N 1
ATOM 2789 C CA . ASP A 1 365 ? -9.649 -30.489 18.005 1.00 24.84 365 ASP A CA 1
ATOM 2790 C C . ASP A 1 365 ? -10.455 -29.981 19.205 1.00 24.84 365 ASP A C 1
ATOM 2792 O O . ASP A 1 365 ? -10.016 -30.020 20.352 1.00 24.84 365 ASP A O 1
ATOM 2796 N N . SER A 1 366 ? -11.712 -29.641 18.945 1.00 25.14 366 SER A N 1
ATOM 2797 C CA . SER A 1 366 ? -12.889 -30.370 19.444 1.00 25.14 366 SER A CA 1
ATOM 2798 C C . SER A 1 366 ? -14.116 -29.544 19.082 1.00 25.14 366 SER A C 1
ATOM 2800 O O . SER A 1 366 ? -14.200 -28.412 19.511 1.00 25.14 366 SER A O 1
ATOM 2802 N N . PHE A 1 367 ? -15.006 -30.065 18.235 1.00 22.98 367 PHE A N 1
ATOM 2803 C CA . PHE A 1 367 ? -16.465 -29.875 18.277 1.00 22.98 367 PHE A CA 1
ATOM 2804 C C . PHE A 1 367 ? -17.076 -30.502 17.016 1.00 22.98 367 PHE A C 1
ATOM 2806 O O . PHE A 1 367 ? -17.121 -29.922 15.936 1.00 22.98 367 PHE A O 1
ATOM 2813 N N . LEU A 1 368 ? -17.546 -31.734 17.191 1.00 23.45 368 LEU A N 1
ATOM 2814 C CA . LEU A 1 368 ? -18.623 -32.345 16.421 1.00 23.45 368 LEU A CA 1
ATOM 2815 C C . LEU A 1 368 ? -19.751 -32.569 17.432 1.00 23.45 368 LEU A C 1
ATOM 2817 O O . LEU A 1 368 ? -19.490 -33.091 18.519 1.00 23.45 368 LEU A O 1
ATOM 2821 N N . PRO A 1 369 ? -20.995 -32.238 17.075 1.00 25.39 369 PRO A N 1
ATOM 2822 C CA . PRO A 1 369 ? -22.020 -33.253 17.239 1.00 25.39 369 PRO A CA 1
ATOM 2823 C C . PRO A 1 369 ? -22.839 -33.440 15.960 1.00 25.39 369 PRO A C 1
ATOM 2825 O O . PRO A 1 369 ? -23.433 -32.518 15.414 1.00 25.39 369 PRO A O 1
ATOM 2828 N N . SER A 1 370 ? -22.838 -34.697 15.522 1.00 24.72 370 SER A N 1
ATOM 2829 C CA . SER A 1 370 ? -23.959 -35.457 14.964 1.00 24.72 370 SER A CA 1
ATOM 2830 C C . SER A 1 370 ? -25.173 -34.691 14.418 1.00 24.72 370 SER A C 1
ATOM 2832 O O . SER A 1 370 ? -25.996 -34.208 15.190 1.00 24.72 370 SER A O 1
ATOM 2834 N N . LEU A 1 371 ? -25.405 -34.826 13.110 1.00 25.70 371 LEU A N 1
ATOM 2835 C CA . LEU A 1 371 ? -26.724 -35.168 12.569 1.00 25.70 371 LEU A CA 1
ATOM 2836 C C . LEU A 1 371 ? -26.544 -35.970 11.269 1.00 25.70 371 LEU A C 1
ATOM 2838 O O . LEU A 1 371 ? -26.217 -35.450 10.207 1.00 25.70 371 LEU A O 1
ATOM 2842 N N . GLN A 1 372 ? -26.717 -37.287 11.395 1.00 22.91 372 GLN A N 1
ATOM 2843 C CA . GLN A 1 372 ? -26.924 -38.219 10.291 1.00 22.91 372 GLN A CA 1
ATOM 2844 C C . GLN A 1 372 ? -28.368 -38.096 9.787 1.00 22.91 372 GLN A C 1
ATOM 2846 O O . GLN A 1 372 ? -29.284 -38.218 10.596 1.00 22.91 372 GLN A O 1
ATOM 2851 N N . ASN A 1 373 ? -28.562 -37.965 8.469 1.00 22.61 373 ASN A N 1
ATOM 2852 C CA . ASN A 1 373 ? -29.353 -38.863 7.601 1.00 22.61 373 ASN A CA 1
ATOM 2853 C C . ASN A 1 373 ? -30.029 -38.146 6.417 1.00 22.61 373 ASN A C 1
ATOM 2855 O O . ASN A 1 373 ? -30.894 -37.309 6.629 1.00 22.61 373 ASN A O 1
ATOM 2859 N N . LYS A 1 374 ? -29.752 -38.696 5.217 1.00 23.25 374 LYS A N 1
ATOM 2860 C CA . LYS A 1 374 ? -30.630 -38.857 4.029 1.00 23.25 374 LYS A CA 1
ATOM 2861 C C . LYS A 1 374 ? -31.075 -37.546 3.338 1.00 23.25 374 LYS A C 1
ATOM 2863 O O . LYS A 1 374 ? -31.528 -36.619 3.972 1.00 23.25 374 LYS A O 1
ATOM 2868 N N . SER A 1 375 ? -31.038 -37.379 2.018 1.00 22.86 375 SER A N 1
ATOM 2869 C CA . SER A 1 375 ? -31.093 -38.335 0.914 1.00 22.86 375 SER A CA 1
ATOM 2870 C C . SER A 1 375 ? -30.555 -37.696 -0.372 1.00 22.86 375 SER A C 1
ATOM 2872 O O . SER A 1 375 ? -30.673 -36.492 -0.582 1.00 22.86 375 SER A O 1
ATOM 2874 N N . LEU A 1 376 ? -29.989 -38.545 -1.225 1.00 24.92 376 LEU A N 1
ATOM 2875 C CA . LEU A 1 376 ? -29.739 -38.304 -2.640 1.00 24.92 376 LEU A CA 1
ATOM 2876 C C . LEU A 1 376 ? -31.058 -38.038 -3.378 1.00 24.92 376 LEU A C 1
ATOM 2878 O O . LEU A 1 376 ? -31.946 -38.883 -3.321 1.00 24.92 376 LEU A O 1
ATOM 2882 N N . PHE A 1 377 ? -31.133 -36.964 -4.165 1.00 22.92 377 PHE A N 1
ATOM 2883 C CA . PHE A 1 377 ? -31.999 -36.922 -5.345 1.00 22.92 377 PHE A CA 1
ATOM 2884 C C . PHE A 1 377 ? -31.277 -36.252 -6.515 1.00 22.92 377 PHE A C 1
ATOM 2886 O O . PHE A 1 377 ? -31.115 -35.037 -6.580 1.00 22.92 377 PHE A O 1
ATOM 2893 N N . HIS A 1 378 ? -30.864 -37.091 -7.464 1.00 23.91 378 HIS A N 1
ATOM 2894 C CA . HIS A 1 378 ? -30.668 -36.708 -8.856 1.00 23.91 378 HIS A CA 1
ATOM 2895 C C . HIS A 1 378 ? -32.015 -36.295 -9.455 1.00 23.91 378 HIS A C 1
ATOM 2897 O O . HIS A 1 378 ? -32.985 -37.040 -9.339 1.00 23.91 378 HIS A O 1
ATOM 2903 N N . THR A 1 379 ? -32.049 -35.200 -10.211 1.00 23.58 379 THR A N 1
ATOM 2904 C CA . THR A 1 379 ? -32.983 -35.074 -11.338 1.00 23.58 379 THR A CA 1
ATOM 2905 C C . THR A 1 379 ? -32.276 -34.452 -12.537 1.00 23.58 379 THR A C 1
ATOM 2907 O O . THR A 1 379 ? -31.759 -33.341 -12.500 1.00 23.58 379 THR A O 1
ATOM 2910 N N . HIS A 1 380 ? -32.228 -35.238 -13.611 1.00 28.20 380 HIS A N 1
ATOM 2911 C CA . HIS A 1 380 ? -31.942 -34.790 -14.963 1.00 28.20 380 HIS A CA 1
ATOM 2912 C C . HIS A 1 380 ? -33.069 -33.875 -15.446 1.00 28.20 380 HIS A C 1
ATOM 2914 O O . HIS A 1 380 ? -34.233 -34.255 -15.339 1.00 28.20 380 HIS A O 1
ATOM 2920 N N . LEU A 1 381 ? -32.740 -32.762 -16.104 1.00 23.52 381 LEU A N 1
ATOM 2921 C CA . LEU A 1 381 ? -33.650 -32.177 -17.086 1.00 23.52 381 LEU A CA 1
ATOM 2922 C C . LEU A 1 381 ? -32.868 -31.701 -18.317 1.00 23.52 381 LEU A C 1
ATOM 2924 O O . LEU A 1 381 ? -32.135 -30.717 -18.284 1.00 23.52 381 LEU A O 1
ATOM 2928 N N . ARG A 1 382 ? -33.021 -32.465 -19.404 1.00 23.73 382 ARG A N 1
ATOM 2929 C CA . ARG A 1 382 ? -32.717 -32.061 -20.782 1.00 23.73 382 ARG A CA 1
ATOM 2930 C C . ARG A 1 382 ? -33.792 -31.074 -21.238 1.00 23.73 382 ARG A C 1
ATOM 2932 O O . ARG A 1 382 ? -34.970 -31.339 -21.009 1.00 23.73 382 ARG A O 1
ATOM 2939 N N . LEU A 1 383 ? -33.409 -30.025 -21.964 1.00 25.36 383 LEU A N 1
ATOM 2940 C CA . LEU A 1 383 ? -34.335 -29.234 -22.780 1.00 25.36 383 LEU A CA 1
ATOM 2941 C C . LEU A 1 383 ? -33.975 -29.362 -24.273 1.00 25.36 383 LEU A C 1
ATOM 2943 O O . LEU A 1 383 ? -32.788 -29.439 -24.602 1.00 25.36 383 LEU A O 1
ATOM 2947 N N . PRO A 1 384 ? -34.979 -29.464 -25.165 1.00 27.25 384 PRO A N 1
ATOM 2948 C CA . PRO A 1 384 ? -34.807 -29.908 -26.543 1.00 27.25 384 PRO A CA 1
ATOM 2949 C C . PRO A 1 384 ? -34.551 -28.752 -27.519 1.00 27.25 384 PRO A C 1
ATOM 2951 O O . PRO A 1 384 ? -35.095 -27.659 -27.385 1.00 27.25 384 PRO A O 1
ATOM 2954 N N . LEU A 1 385 ? -33.773 -29.044 -28.561 1.00 28.59 385 LEU A N 1
ATOM 2955 C CA . LEU A 1 385 ? -33.694 -28.265 -29.795 1.00 28.59 385 LEU A CA 1
ATOM 2956 C C . LEU A 1 385 ? -34.841 -28.672 -30.728 1.00 28.59 385 LEU A C 1
ATOM 2958 O O . LEU A 1 385 ? -35.008 -29.860 -30.998 1.00 28.59 385 LEU A O 1
ATOM 2962 N N . THR A 1 386 ? -35.573 -27.707 -31.286 1.00 26.41 386 THR A N 1
ATOM 2963 C CA . THR A 1 386 ? -36.038 -27.747 -32.689 1.00 26.41 386 THR A CA 1
ATOM 2964 C C . THR A 1 386 ? -36.515 -26.357 -33.168 1.00 26.41 386 THR A C 1
ATOM 2966 O O . THR A 1 386 ? -36.880 -25.526 -32.339 1.00 26.41 386 THR A O 1
ATOM 2969 N N . PRO A 1 387 ? -36.442 -26.073 -34.488 1.00 43.97 387 PRO A N 1
ATOM 2970 C CA . PRO A 1 387 ? -36.374 -24.729 -35.084 1.00 43.97 387 PRO A CA 1
ATOM 2971 C C . PRO A 1 387 ? -37.655 -24.344 -35.858 1.00 43.97 387 PRO A C 1
ATOM 2973 O O . PRO A 1 387 ? -38.572 -25.156 -35.900 1.00 43.97 387 PRO A O 1
ATOM 2976 N N . LEU A 1 388 ? -37.650 -23.166 -36.528 1.00 24.84 388 LEU A N 1
ATOM 2977 C CA . LEU A 1 388 ? -38.444 -22.697 -37.710 1.00 24.84 388 LEU A CA 1
ATOM 2978 C C . LEU A 1 388 ? -38.960 -21.251 -37.484 1.00 24.84 388 LEU A C 1
ATOM 2980 O O . LEU A 1 388 ? -39.333 -20.927 -36.368 1.00 24.84 388 LEU A O 1
ATOM 2984 N N . ARG A 1 389 ? -39.097 -20.316 -38.440 1.00 23.84 389 ARG A N 1
ATOM 2985 C CA . ARG A 1 389 ? -38.714 -20.118 -39.858 1.00 23.84 389 ARG A CA 1
ATOM 2986 C C . ARG A 1 389 ? -39.109 -18.660 -40.216 1.00 23.84 389 ARG A C 1
ATOM 2988 O O . ARG A 1 389 ? -40.016 -18.112 -39.600 1.00 23.84 389 ARG A O 1
ATOM 2995 N N . CYS A 1 390 ? -38.474 -18.065 -41.231 1.00 25.48 390 CYS A N 1
ATOM 2996 C CA . CYS A 1 390 ? -38.871 -16.797 -41.882 1.00 25.48 390 CYS A CA 1
ATOM 2997 C C . CYS A 1 390 ? -40.303 -16.812 -42.464 1.00 25.48 390 CYS A C 1
ATOM 2999 O O . CYS A 1 390 ? -40.842 -17.891 -42.725 1.00 25.48 390 CYS A O 1
ATOM 3001 N N . PRO A 1 391 ? -40.841 -15.625 -42.818 1.00 29.03 391 PRO A N 1
ATOM 3002 C CA . PRO A 1 391 ? -40.991 -15.325 -44.252 1.00 29.03 391 PRO A CA 1
ATOM 3003 C C . PRO A 1 391 ? -40.684 -13.862 -44.673 1.00 29.03 391 PRO A C 1
ATOM 3005 O O . PRO A 1 391 ? -41.005 -12.903 -43.981 1.00 29.03 391 PRO A O 1
ATOM 3008 N N . THR A 1 392 ? -40.094 -13.714 -45.864 1.00 30.23 392 THR A N 1
ATOM 3009 C CA . THR A 1 392 ? -40.180 -12.559 -46.803 1.00 30.23 392 THR A CA 1
ATOM 3010 C C . THR A 1 392 ? -41.297 -12.870 -47.848 1.00 30.23 392 THR A C 1
ATOM 3012 O O . THR A 1 392 ? -41.828 -13.980 -47.733 1.00 30.23 392 THR A O 1
ATOM 3015 N N . PRO A 1 393 ? -41.684 -12.051 -48.879 1.00 42.41 393 PRO A N 1
ATOM 3016 C CA . PRO A 1 393 ? -40.960 -10.946 -49.554 1.00 42.41 393 PRO A CA 1
ATOM 3017 C C . PRO A 1 393 ? -41.805 -9.776 -50.176 1.00 42.41 393 PRO A C 1
ATOM 3019 O O . PRO A 1 393 ? -43.013 -9.697 -49.999 1.00 42.41 393 PRO A O 1
ATOM 3022 N N . ALA A 1 394 ? -41.118 -8.947 -50.996 1.00 24.70 394 ALA A N 1
ATOM 3023 C CA . ALA A 1 394 ? -41.567 -8.033 -52.087 1.00 24.70 394 ALA A CA 1
ATOM 3024 C C . ALA A 1 394 ? -41.800 -6.532 -51.713 1.00 24.70 394 ALA A C 1
ATOM 3026 O O . ALA A 1 394 ? -42.678 -6.272 -50.907 1.00 24.70 394 ALA A O 1
ATOM 3027 N N . ARG A 1 395 ? -41.057 -5.465 -52.113 1.00 24.42 395 ARG A N 1
ATOM 3028 C CA . ARG A 1 395 ? -40.332 -4.939 -53.327 1.00 24.42 395 ARG A CA 1
ATOM 3029 C C . ARG A 1 395 ? -41.209 -3.933 -54.166 1.00 24.42 395 ARG A C 1
ATOM 3031 O O . ARG A 1 395 ? -42.397 -3.853 -53.900 1.00 24.42 395 ARG A O 1
ATOM 3038 N N . PRO A 1 396 ? -40.681 -3.145 -55.141 1.00 45.44 396 PRO A N 1
ATOM 3039 C CA . PRO A 1 396 ? -40.223 -1.729 -55.045 1.00 45.44 396 PRO A CA 1
ATOM 3040 C C . PRO A 1 396 ? -40.803 -0.768 -56.132 1.00 45.44 396 PRO A C 1
ATOM 3042 O O . PRO A 1 396 ? -41.305 -1.274 -57.124 1.00 45.44 396 PRO A O 1
ATOM 3045 N N . ILE A 1 397 ? -40.601 0.571 -56.083 1.00 23.89 397 ILE A N 1
ATOM 3046 C CA . ILE A 1 397 ? -40.671 1.466 -57.284 1.00 23.89 397 ILE A CA 1
ATOM 3047 C C . ILE A 1 397 ? -39.732 2.708 -57.187 1.00 23.89 397 ILE A C 1
ATOM 3049 O O . ILE A 1 397 ? -39.979 3.602 -56.391 1.00 23.89 397 ILE A O 1
ATOM 3053 N N . TYR A 1 398 ? -38.654 2.704 -58.001 1.00 24.91 398 TYR A N 1
ATOM 3054 C CA . TYR A 1 398 ? -38.139 3.698 -58.994 1.00 24.91 398 TYR A CA 1
ATOM 3055 C C . TYR A 1 398 ? -38.405 5.224 -58.838 1.00 24.91 398 TYR A C 1
ATOM 3057 O O . TYR A 1 398 ? -39.472 5.615 -58.400 1.00 24.91 398 TYR A O 1
ATOM 3065 N N . ALA A 1 399 ? -37.666 6.198 -59.406 1.00 25.05 399 ALA A N 1
ATOM 3066 C CA . ALA A 1 399 ? -36.297 6.469 -59.907 1.00 25.05 399 ALA A CA 1
ATOM 3067 C C . ALA A 1 399 ? -36.390 7.688 -60.871 1.00 25.05 399 ALA A C 1
ATOM 3069 O O . ALA A 1 399 ? -37.297 7.699 -61.700 1.00 25.05 399 ALA A O 1
ATOM 3070 N N . LYS A 1 400 ? -35.431 8.637 -60.833 1.00 23.25 400 LYS A N 1
ATOM 3071 C CA . LYS A 1 400 ? -34.808 9.406 -61.962 1.00 23.25 400 LYS A CA 1
ATOM 3072 C C . LYS A 1 400 ? -34.144 10.686 -61.415 1.00 23.25 400 LYS A C 1
ATOM 3074 O O . LYS A 1 400 ? -34.805 11.470 -60.754 1.00 23.25 400 LYS A O 1
ATOM 3079 N N . LYS A 1 401 ? -32.812 10.845 -61.460 1.00 26.95 401 LYS A N 1
ATOM 3080 C CA . LYS A 1 401 ? -31.939 11.317 -62.568 1.00 26.95 401 LYS A CA 1
ATOM 3081 C C . LYS A 1 401 ? -32.368 12.652 -63.198 1.00 26.95 401 LYS A C 1
ATOM 3083 O O . LYS A 1 401 ? -33.344 12.678 -63.934 1.00 26.95 401 LYS A O 1
ATOM 3088 N N . ASN A 1 402 ? -31.525 13.676 -63.037 1.00 23.47 402 ASN A N 1
ATOM 3089 C CA . ASN A 1 402 ? -30.900 14.361 -64.172 1.00 23.47 402 ASN A CA 1
ATOM 3090 C C . ASN A 1 402 ? -29.592 15.052 -63.767 1.00 23.47 402 ASN A C 1
ATOM 3092 O O . ASN A 1 402 ? -29.461 15.596 -62.676 1.00 23.47 402 ASN A O 1
ATOM 3096 N N . ALA A 1 403 ? -28.632 14.960 -64.681 1.00 27.52 403 ALA A N 1
ATOM 3097 C CA . ALA A 1 403 ? -27.313 15.566 -64.656 1.00 27.52 403 ALA A CA 1
ATOM 3098 C C . ALA A 1 403 ? -27.295 16.778 -65.599 1.00 27.52 403 ALA A C 1
ATOM 3100 O O . ALA A 1 403 ? -27.994 16.755 -66.611 1.00 27.52 403 ALA A O 1
ATOM 3101 N N . ALA A 1 404 ? -26.441 17.763 -65.321 1.00 24.47 404 ALA A N 1
ATOM 3102 C CA . ALA A 1 404 ? -25.823 18.606 -66.342 1.00 24.47 404 ALA A CA 1
ATOM 3103 C C . ALA A 1 404 ? -24.532 19.229 -65.785 1.00 24.47 404 ALA A C 1
ATOM 3105 O O . ALA A 1 404 ? -24.547 19.909 -64.761 1.00 24.47 404 ALA A O 1
ATOM 3106 N N . SER A 1 405 ? -23.428 18.951 -66.472 1.00 26.14 405 SER A N 1
ATOM 3107 C CA . SER A 1 405 ? -22.106 19.558 -66.311 1.00 26.14 405 SER A CA 1
ATOM 3108 C C . SER A 1 405 ? -22.016 20.857 -67.121 1.00 26.14 405 SER A C 1
ATOM 3110 O O . SER A 1 405 ? -22.604 20.912 -68.197 1.00 26.14 405 SER A O 1
ATOM 3112 N N . MET A 1 406 ? -21.202 21.830 -66.692 1.00 25.05 406 MET A N 1
ATOM 3113 C CA . MET A 1 406 ? -20.339 22.618 -67.591 1.00 25.05 406 MET A CA 1
ATOM 3114 C C . MET A 1 406 ? -19.221 23.334 -66.809 1.00 25.05 406 MET A C 1
ATOM 3116 O O . MET A 1 406 ? -19.431 23.836 -65.709 1.00 25.05 406 MET A O 1
ATOM 3120 N N . GLU A 1 407 ? -18.030 23.279 -67.406 1.00 24.91 407 GLU A N 1
ATOM 3121 C CA . GLU A 1 407 ? -16.701 23.801 -67.037 1.00 24.91 407 GLU A CA 1
ATOM 3122 C C . GLU A 1 407 ? -16.673 25.344 -66.817 1.00 24.91 407 GLU A C 1
ATOM 3124 O O . GLU A 1 407 ? -17.642 26.012 -67.150 1.00 24.91 407 GLU A O 1
ATOM 3129 N N . LEU A 1 408 ? -15.645 26.047 -66.301 1.00 24.77 408 LEU A N 1
ATOM 3130 C CA . LEU A 1 408 ? -14.195 25.958 -66.539 1.00 24.77 408 LEU A CA 1
ATOM 3131 C C . LEU A 1 408 ? -13.412 26.922 -65.580 1.00 24.77 408 LEU A C 1
ATOM 3133 O O . LEU A 1 408 ? -13.846 28.043 -65.331 1.00 24.77 408 LEU A O 1
ATOM 3137 N N . THR A 1 409 ? -12.182 26.541 -65.190 1.00 25.59 409 THR A N 1
ATOM 3138 C CA . THR A 1 409 ? -10.967 27.375 -64.912 1.00 25.59 409 THR A CA 1
ATOM 3139 C C . THR A 1 409 ? -10.693 28.194 -63.617 1.00 25.59 409 THR A C 1
ATOM 3141 O O . THR A 1 409 ? -11.343 29.185 -63.323 1.00 25.59 409 THR A O 1
ATOM 3144 N N . LYS A 1 410 ? -9.499 27.874 -63.055 1.00 27.00 410 LYS A N 1
ATOM 3145 C CA . LYS A 1 410 ? -8.400 28.703 -62.462 1.00 27.00 410 LYS A CA 1
ATOM 3146 C C . LYS A 1 410 ? -8.446 29.188 -60.979 1.00 27.00 410 LYS A C 1
ATOM 3148 O O . LYS A 1 410 ? -9.332 29.906 -60.550 1.00 27.00 410 LYS A O 1
ATOM 3153 N N . ARG A 1 411 ? -7.382 28.807 -60.236 1.00 25.23 411 ARG A N 1
ATOM 3154 C CA . ARG A 1 411 ? -6.867 29.256 -58.899 1.00 25.23 411 ARG A CA 1
ATOM 3155 C C . ARG A 1 411 ? -6.408 30.747 -58.884 1.00 25.23 411 ARG A C 1
ATOM 3157 O O . ARG A 1 411 ? -6.248 31.264 -59.988 1.00 25.23 411 ARG A O 1
ATOM 3164 N N . PRO A 1 412 ? -5.880 31.343 -57.770 1.00 40.56 412 PRO A N 1
ATOM 3165 C CA . PRO A 1 412 ? -6.147 31.268 -56.302 1.00 40.56 412 PRO A CA 1
ATOM 3166 C C . PRO A 1 412 ? -6.244 32.680 -55.610 1.00 40.56 412 PRO A C 1
ATOM 3168 O O . PRO A 1 412 ? -5.998 33.667 -56.282 1.00 40.56 412 PRO A O 1
ATOM 3171 N N . THR A 1 413 ? -6.546 32.771 -54.290 1.00 28.91 413 THR A N 1
ATOM 3172 C CA . THR A 1 413 ? -5.868 33.571 -53.201 1.00 28.91 413 THR A CA 1
ATOM 3173 C C . THR A 1 413 ? -6.791 34.018 -52.032 1.00 28.91 413 THR A C 1
ATOM 3175 O O . THR A 1 413 ? -7.764 34.724 -52.254 1.00 28.91 413 THR A O 1
ATOM 3178 N N . SER A 1 414 ? -6.409 33.619 -50.805 1.00 32.97 414 SER A N 1
ATOM 3179 C CA . SER A 1 414 ? -6.466 34.260 -49.457 1.00 32.97 414 SER A CA 1
ATOM 3180 C C . SER A 1 414 ? -7.654 35.128 -48.972 1.00 32.97 414 SER A C 1
ATOM 3182 O O . SER A 1 414 ? -7.980 36.130 -49.599 1.00 32.97 414 SER A O 1
ATOM 3184 N N . PRO A 1 415 ? -8.088 34.932 -47.701 1.00 37.59 415 PRO A N 1
ATOM 3185 C CA . PRO A 1 415 ? -8.310 36.079 -46.811 1.00 37.59 415 PRO A CA 1
ATOM 3186 C C . PRO A 1 415 ? -7.772 35.841 -45.382 1.00 37.59 415 PRO A C 1
ATOM 3188 O O . PRO A 1 415 ? -8.381 35.140 -44.581 1.00 37.59 415 PRO A O 1
ATOM 3191 N N . SER A 1 416 ? -6.652 36.481 -45.035 1.00 39.88 416 SER A N 1
ATOM 3192 C CA . SER A 1 416 ? -6.096 36.544 -43.667 1.00 39.88 416 SER A CA 1
ATOM 3193 C C . SER A 1 416 ? -6.159 37.951 -43.048 1.00 39.88 416 SER A C 1
ATOM 3195 O O . SER A 1 416 ? -5.493 38.223 -42.058 1.00 39.88 416 SER A O 1
ATOM 3197 N N . ILE A 1 417 ? -6.959 38.864 -43.610 1.00 42.41 417 ILE A N 1
ATOM 3198 C CA . ILE A 1 417 ? -6.927 40.293 -43.233 1.00 42.41 417 ILE A CA 1
ATOM 3199 C C . ILE A 1 417 ? -8.173 40.732 -42.433 1.00 42.41 417 ILE A C 1
ATOM 3201 O O . ILE A 1 417 ? -8.168 41.787 -41.809 1.00 42.41 417 ILE A O 1
ATOM 3205 N N . LEU A 1 418 ? -9.224 39.907 -42.354 1.00 38.22 418 LEU A N 1
ATOM 3206 C CA . LEU A 1 418 ? -10.472 40.271 -41.660 1.00 38.22 418 LEU A CA 1
ATOM 3207 C C . LEU A 1 418 ? -10.521 39.871 -40.173 1.00 38.22 418 LEU A C 1
ATOM 3209 O O . LEU A 1 418 ? -11.302 40.448 -39.422 1.00 38.22 418 LEU A O 1
ATOM 3213 N N . LEU A 1 419 ? -9.674 38.937 -39.721 1.00 40.62 419 LEU A N 1
ATOM 3214 C CA . LEU A 1 419 ? -9.690 38.457 -38.328 1.00 40.62 419 LEU A CA 1
ATOM 3215 C C . LEU A 1 419 ? -8.876 39.334 -37.360 1.00 40.62 419 LEU A C 1
ATOM 3217 O O . LEU A 1 419 ? -9.197 39.415 -36.179 1.00 40.62 419 LEU A O 1
ATOM 3221 N N . THR A 1 420 ? -7.854 40.038 -37.848 1.00 44.16 420 THR A N 1
ATOM 3222 C CA . THR A 1 420 ? -6.943 40.824 -36.997 1.00 44.16 420 THR A CA 1
ATOM 3223 C C . THR A 1 420 ? -7.547 42.152 -36.533 1.00 44.16 420 THR A C 1
ATOM 3225 O O . THR A 1 420 ? -7.185 42.660 -35.472 1.00 44.16 420 THR A O 1
ATOM 3228 N N . HIS A 1 421 ? -8.513 42.699 -37.278 1.00 44.06 421 HIS A N 1
ATOM 3229 C CA . HIS A 1 421 ? -9.168 43.958 -36.916 1.00 44.06 421 HIS A CA 1
ATOM 3230 C C . HIS A 1 421 ? -10.192 43.807 -35.777 1.00 44.06 421 HIS A C 1
ATOM 3232 O O . HIS A 1 421 ? -10.345 44.726 -34.976 1.00 44.06 421 HIS A O 1
ATOM 3238 N N . LEU A 1 422 ? -10.842 42.644 -35.651 1.00 42.88 422 LEU A N 1
ATOM 3239 C CA . LEU A 1 422 ? -11.840 42.372 -34.605 1.00 42.88 422 LEU A CA 1
ATOM 3240 C C . LEU A 1 422 ? -11.205 42.131 -33.224 1.00 42.88 422 LEU A C 1
ATOM 3242 O O . LEU A 1 422 ? -11.709 42.630 -32.217 1.00 42.88 422 LEU A O 1
ATOM 3246 N N . GLU A 1 423 ? -10.056 41.451 -33.162 1.00 48.69 423 GLU A N 1
ATOM 3247 C CA . GLU A 1 423 ? -9.351 41.207 -31.893 1.00 48.69 423 GLU A CA 1
ATOM 3248 C C . GLU A 1 423 ? -8.723 42.477 -31.299 1.00 48.69 423 GLU A C 1
ATOM 3250 O O . GLU A 1 423 ? -8.667 42.645 -30.076 1.00 48.69 423 GLU A O 1
ATOM 3255 N N . SER A 1 424 ? -8.267 43.398 -32.154 1.00 47.78 424 SER A N 1
ATOM 3256 C CA . SER A 1 424 ? -7.689 44.674 -31.719 1.00 47.78 424 SER A CA 1
ATOM 3257 C C . SER A 1 424 ? -8.739 45.567 -31.046 1.00 47.78 424 SER A C 1
ATOM 3259 O O . SER A 1 424 ? -8.490 46.105 -29.962 1.00 47.78 424 SER A O 1
ATOM 3261 N N . SER A 1 425 ? -9.944 45.650 -31.623 1.00 48.94 425 SER A N 1
ATOM 3262 C CA . SER A 1 425 ? -11.046 46.444 -31.071 1.00 48.94 425 SER A CA 1
ATOM 3263 C C . SER A 1 425 ? -11.571 45.890 -29.741 1.00 48.94 425 SER A C 1
ATOM 3265 O O . SER A 1 425 ? -11.868 46.667 -28.833 1.00 48.94 425 SER A O 1
ATOM 3267 N N . MET A 1 426 ? -11.602 44.563 -29.560 1.00 52.66 426 MET A N 1
ATOM 3268 C CA . MET A 1 426 ? -11.999 43.952 -28.282 1.00 52.66 426 MET A CA 1
ATOM 3269 C C . MET A 1 426 ? -11.004 44.234 -27.148 1.00 52.66 426 MET A C 1
ATOM 3271 O O . MET A 1 426 ? -11.416 44.522 -26.023 1.00 52.66 426 MET A O 1
ATOM 3275 N N . LYS A 1 427 ? -9.694 44.229 -27.434 1.00 54.88 427 LYS A N 1
ATOM 3276 C CA . LYS A 1 427 ? -8.663 44.554 -26.430 1.00 54.88 427 LYS A CA 1
ATOM 3277 C C . LYS A 1 427 ? -8.687 46.027 -26.020 1.00 54.88 427 LYS A C 1
ATOM 3279 O O . LYS A 1 427 ? -8.417 46.341 -24.860 1.00 54.88 427 LYS A O 1
ATOM 3284 N N . GLN A 1 428 ? -9.029 46.933 -26.937 1.00 57.41 428 GLN A N 1
ATOM 3285 C CA . GLN A 1 428 ? -9.222 48.351 -26.615 1.00 57.41 428 GLN A CA 1
ATOM 3286 C C . GLN A 1 428 ? -10.452 48.575 -25.728 1.00 57.41 428 GLN A C 1
ATOM 3288 O O . GLN A 1 428 ? -10.369 49.338 -24.767 1.00 57.41 428 GLN A O 1
ATOM 3293 N N . PHE A 1 429 ? -11.549 47.854 -25.978 1.00 58.69 429 PHE A N 1
ATOM 3294 C CA . PHE A 1 429 ? -12.758 47.930 -25.156 1.00 58.69 429 PHE A CA 1
ATOM 3295 C C . PHE A 1 429 ? -12.534 47.386 -23.734 1.00 58.69 429 PHE A C 1
ATOM 3297 O O . PHE A 1 429 ? -12.921 48.023 -22.757 1.00 58.69 429 PHE A O 1
ATOM 3304 N N . GLN A 1 430 ? -11.819 46.263 -23.593 1.00 56.72 430 GLN A N 1
ATOM 3305 C CA . GLN A 1 430 ? -11.469 45.700 -22.280 1.00 56.72 430 GLN A CA 1
ATOM 3306 C C . GLN A 1 430 ? -10.568 46.628 -21.455 1.00 56.72 430 GLN A C 1
ATOM 3308 O O . GLN A 1 430 ? -10.766 46.769 -20.249 1.00 56.72 430 GLN A O 1
ATOM 3313 N N . ARG A 1 431 ? -9.607 47.307 -22.095 1.00 61.34 431 ARG A N 1
ATOM 3314 C CA . ARG A 1 431 ? -8.750 48.294 -21.417 1.00 61.34 431 ARG A CA 1
ATOM 3315 C C . ARG A 1 431 ? -9.531 49.530 -20.975 1.00 61.34 431 ARG A C 1
ATOM 3317 O O . ARG A 1 431 ? -9.273 50.038 -19.891 1.00 61.34 431 ARG A O 1
ATOM 3324 N N . LEU A 1 432 ? -10.498 49.983 -21.774 1.00 61.56 432 LEU A N 1
ATOM 3325 C CA . LEU A 1 432 ? -11.343 51.124 -21.421 1.00 61.56 432 LEU A CA 1
ATOM 3326 C C . LEU A 1 432 ? -12.232 50.809 -20.207 1.00 61.56 432 LEU A C 1
ATOM 3328 O O . LEU A 1 432 ? -12.324 51.623 -19.294 1.00 61.56 432 LEU A O 1
ATOM 3332 N N . MET A 1 433 ? -12.806 49.603 -20.152 1.00 64.94 433 MET A N 1
ATOM 3333 C CA . MET A 1 433 ? -13.603 49.150 -19.006 1.00 64.94 433 MET A CA 1
ATOM 3334 C C . MET A 1 433 ? -12.765 49.054 -17.728 1.00 64.94 433 MET A C 1
ATOM 3336 O O . MET A 1 433 ? -13.201 49.523 -16.682 1.00 64.94 433 MET A O 1
ATOM 3340 N N . ALA A 1 434 ? -11.540 48.525 -17.812 1.00 61.69 434 ALA A N 1
ATOM 3341 C CA . ALA A 1 434 ? -10.639 48.447 -16.661 1.00 61.69 434 ALA A CA 1
ATOM 3342 C C . ALA A 1 434 ? -10.281 49.835 -16.100 1.00 61.69 434 ALA A C 1
ATOM 3344 O O . ALA A 1 434 ? -10.266 50.027 -14.888 1.00 61.69 434 ALA A O 1
ATOM 3345 N N . VAL A 1 435 ? -10.054 50.823 -16.971 1.00 69.06 435 VAL A N 1
ATOM 3346 C CA . VAL A 1 435 ? -9.782 52.205 -16.546 1.00 69.06 435 VAL A CA 1
ATOM 3347 C C . VAL A 1 435 ? -11.016 52.834 -15.894 1.00 69.06 435 VAL A C 1
ATOM 3349 O O . VAL A 1 435 ? -10.884 53.488 -14.864 1.00 69.06 435 VAL A O 1
ATOM 3352 N N . ILE A 1 436 ? -12.217 52.590 -16.427 1.00 69.56 436 ILE A N 1
ATOM 3353 C CA . ILE A 1 436 ? -13.470 53.075 -15.827 1.00 69.56 436 ILE A CA 1
ATOM 3354 C C . ILE A 1 436 ? -13.671 52.485 -14.421 1.00 69.56 436 ILE A C 1
ATOM 3356 O O . ILE A 1 436 ? -14.014 53.230 -13.506 1.00 69.56 436 ILE A O 1
ATOM 3360 N N . PHE A 1 437 ? -13.392 51.194 -14.214 1.00 58.69 437 PHE A N 1
ATOM 3361 C CA . PHE A 1 437 ? -13.493 50.567 -12.889 1.00 58.69 437 PHE A CA 1
ATOM 3362 C C . PHE A 1 437 ? -12.500 51.151 -11.876 1.00 58.69 437 PHE A C 1
ATOM 3364 O O . PHE A 1 437 ? -12.889 51.434 -10.747 1.00 58.69 437 PHE A O 1
ATOM 3371 N N . ILE A 1 438 ? -11.265 51.434 -12.300 1.00 68.44 438 ILE A N 1
ATOM 3372 C CA . ILE A 1 438 ? -10.249 52.068 -11.443 1.00 68.44 438 ILE A CA 1
ATOM 3373 C C . ILE A 1 438 ? -10.671 53.493 -11.049 1.00 68.44 438 ILE A C 1
ATOM 3375 O O . ILE A 1 438 ? -10.503 53.900 -9.901 1.00 68.44 438 ILE A O 1
ATOM 3379 N N . PHE A 1 439 ? -11.267 54.257 -11.969 1.00 57.69 439 PHE A N 1
ATOM 3380 C CA . PHE A 1 439 ? -11.758 55.603 -11.656 1.00 57.69 439 PHE A CA 1
ATOM 3381 C C . PHE A 1 439 ? -12.992 55.598 -10.742 1.00 57.69 439 PHE A C 1
ATOM 3383 O O . PHE A 1 439 ? -13.146 56.518 -9.939 1.00 57.69 439 PHE A O 1
ATOM 3390 N N . ILE A 1 440 ? -13.840 54.568 -10.819 1.00 58.59 440 ILE A N 1
ATOM 3391 C CA . ILE A 1 440 ? -14.992 54.397 -9.922 1.00 58.59 440 ILE A CA 1
ATOM 3392 C C . ILE A 1 440 ? -14.534 54.020 -8.501 1.00 58.59 440 ILE A C 1
ATOM 3394 O O . ILE A 1 440 ? -15.105 54.523 -7.535 1.00 58.59 440 ILE A O 1
ATOM 3398 N N . GLU A 1 441 ? -13.473 53.218 -8.359 1.00 51.00 441 GLU A N 1
ATOM 3399 C CA . GLU A 1 441 ? -12.882 52.874 -7.054 1.00 51.00 441 GLU A CA 1
ATOM 3400 C C . GLU A 1 441 ? -12.200 54.064 -6.367 1.00 51.00 441 GLU A C 1
ATOM 3402 O O . GLU A 1 441 ? -12.304 54.222 -5.153 1.00 51.00 441 GLU A O 1
ATOM 3407 N N . ILE A 1 442 ? -11.537 54.938 -7.130 1.00 60.59 442 ILE A N 1
ATOM 3408 C CA . ILE A 1 442 ? -10.813 56.088 -6.564 1.00 60.59 442 ILE A CA 1
ATOM 3409 C C . ILE A 1 442 ? -11.769 57.234 -6.168 1.00 60.59 442 ILE A C 1
ATOM 3411 O O . ILE A 1 442 ? -11.434 58.045 -5.306 1.00 60.59 442 ILE A O 1
ATOM 3415 N N . ALA A 1 443 ? -12.968 57.311 -6.760 1.00 47.69 443 ALA A N 1
ATOM 3416 C CA . ALA A 1 443 ? -13.883 58.446 -6.590 1.00 47.69 443 ALA A CA 1
ATOM 3417 C C . ALA A 1 443 ? -14.964 58.284 -5.496 1.00 47.69 443 ALA A C 1
ATOM 3419 O O . ALA A 1 443 ? -15.743 59.215 -5.287 1.00 47.69 443 ALA A O 1
ATOM 3420 N N . SER A 1 444 ? -15.033 57.154 -4.781 1.00 40.97 444 SER A N 1
ATOM 3421 C CA . SER A 1 444 ? -16.092 56.886 -3.789 1.00 40.97 444 SER A CA 1
ATOM 3422 C C . SER A 1 444 ? -15.537 56.629 -2.379 1.00 40.97 444 SER A C 1
ATOM 3424 O O . SER A 1 444 ? -14.970 55.564 -2.141 1.00 40.97 444 SER A O 1
ATOM 3426 N N . PRO A 1 445 ? -15.749 57.525 -1.393 1.00 48.97 445 PRO A N 1
ATOM 3427 C CA . PRO A 1 445 ? -15.394 57.269 -0.005 1.00 48.97 445 PRO A CA 1
ATOM 3428 C C . PRO A 1 445 ? -16.620 56.766 0.775 1.00 48.97 445 PRO A C 1
ATOM 3430 O O . PRO A 1 445 ? -17.162 57.501 1.594 1.00 48.97 445 PRO A O 1
ATOM 3433 N N . ILE A 1 446 ? -17.092 55.536 0.531 1.00 42.59 446 ILE A N 1
ATOM 3434 C CA . ILE A 1 446 ? -18.075 54.865 1.410 1.00 42.59 446 ILE A CA 1
ATOM 3435 C C . ILE A 1 446 ? -17.786 53.350 1.445 1.00 42.59 446 ILE A C 1
ATOM 3437 O O . ILE A 1 446 ? -17.723 52.730 0.383 1.00 42.59 446 ILE A O 1
ATOM 3441 N N . PRO A 1 447 ? -17.630 52.726 2.631 1.00 44.47 447 PRO A N 1
ATOM 3442 C CA . PRO A 1 447 ? -17.414 51.290 2.751 1.00 44.47 447 PRO A CA 1
ATOM 3443 C C . PRO A 1 447 ? -18.747 50.545 2.598 1.00 44.47 447 PRO A C 1
ATOM 3445 O O . PRO A 1 447 ? -19.630 50.645 3.450 1.00 44.47 447 PRO A O 1
ATOM 3448 N N . LEU A 1 448 ? -18.897 49.781 1.516 1.00 35.41 448 LEU A N 1
ATOM 3449 C CA . LEU A 1 448 ? -20.017 48.858 1.335 1.00 35.41 448 LEU A CA 1
ATOM 3450 C C . LEU A 1 448 ? -19.664 47.494 1.940 1.00 35.41 448 LEU A C 1
ATOM 3452 O O . LEU A 1 448 ? -18.939 46.692 1.357 1.00 35.41 448 LEU A O 1
ATOM 3456 N N . TYR A 1 449 ? -20.205 47.246 3.131 1.00 41.88 449 TYR A N 1
ATOM 3457 C CA . TYR A 1 449 ? -20.419 45.904 3.664 1.00 41.88 449 TYR A CA 1
ATOM 3458 C C . TYR A 1 449 ? -21.419 45.170 2.756 1.00 41.88 449 TYR A C 1
ATOM 3460 O O . TYR A 1 449 ? -22.498 45.694 2.487 1.00 41.88 449 TYR A O 1
ATOM 3468 N N . GLY A 1 450 ? -21.089 43.947 2.334 1.00 40.47 450 GLY A N 1
ATOM 3469 C CA . GLY A 1 450 ? -22.056 43.036 1.714 1.00 40.47 450 GLY A CA 1
ATOM 3470 C C . GLY A 1 450 ? -21.984 42.914 0.192 1.00 40.47 450 GLY A C 1
ATOM 3471 O O . GLY A 1 450 ? -22.970 43.145 -0.494 1.00 40.47 450 GLY A O 1
ATOM 3472 N N . TRP A 1 451 ? -20.846 42.464 -0.336 1.00 28.78 451 TRP A N 1
ATOM 3473 C CA . TRP A 1 451 ? -20.823 41.644 -1.551 1.00 28.78 451 TRP A CA 1
ATOM 3474 C C . TRP A 1 451 ? -19.577 40.756 -1.506 1.00 28.78 451 TRP A C 1
ATOM 3476 O O . TRP A 1 451 ? -18.501 41.129 -1.970 1.00 28.78 451 TRP A O 1
ATOM 3486 N N . GLN A 1 452 ? -19.694 39.584 -0.876 1.00 32.62 452 GLN A N 1
ATOM 3487 C CA . GLN A 1 452 ? -18.680 38.548 -1.036 1.00 32.62 452 GLN A CA 1
ATOM 3488 C C . GLN A 1 452 ? -18.749 38.058 -2.483 1.00 32.62 452 GLN A C 1
ATOM 3490 O O . GLN A 1 452 ? -19.675 37.365 -2.904 1.00 32.62 452 GLN A O 1
ATOM 3495 N N . VAL A 1 453 ? -17.755 38.514 -3.239 1.00 30.06 453 VAL A N 1
ATOM 3496 C CA . VAL A 1 453 ? -17.231 37.911 -4.458 1.00 30.06 453 VAL A CA 1
ATOM 3497 C C . VAL A 1 453 ? -17.291 36.394 -4.318 1.00 30.06 453 VAL A C 1
ATOM 3499 O O . VAL A 1 453 ? -16.933 35.859 -3.271 1.00 30.06 453 VAL A O 1
ATOM 3502 N N . TRP A 1 454 ? -17.745 35.709 -5.366 1.00 27.66 454 TRP A N 1
ATOM 3503 C CA . TRP A 1 454 ? -17.626 34.262 -5.479 1.00 27.66 454 TRP A CA 1
ATOM 3504 C C . TRP A 1 454 ? -16.147 33.899 -5.342 1.00 27.66 454 TRP A C 1
ATOM 3506 O O . TRP A 1 454 ? -15.380 33.985 -6.302 1.00 27.66 454 TRP A O 1
ATOM 3516 N N . SER A 1 455 ? -15.733 33.557 -4.124 1.00 28.23 455 SER A N 1
ATOM 3517 C CA . SER A 1 455 ? -14.434 32.978 -3.850 1.00 28.23 455 SER A CA 1
ATOM 3518 C C . SER A 1 455 ? -14.409 31.641 -4.569 1.00 28.23 455 SER A C 1
ATOM 3520 O O . SER A 1 455 ? -14.998 30.661 -4.122 1.00 28.23 455 SER A O 1
ATOM 3522 N N . ILE A 1 456 ? -13.738 31.612 -5.717 1.00 28.72 456 ILE A N 1
ATOM 3523 C CA . ILE A 1 456 ? -13.119 30.387 -6.202 1.00 28.72 456 ILE A CA 1
ATOM 3524 C C . ILE A 1 456 ? -12.285 29.905 -5.018 1.00 28.72 456 ILE A C 1
ATOM 3526 O O . ILE A 1 456 ? -11.369 30.612 -4.589 1.00 28.72 456 ILE A O 1
ATOM 3530 N N . SER A 1 457 ? -12.685 28.777 -4.428 1.00 27.83 457 SER A N 1
ATOM 3531 C CA . SER A 1 457 ? -11.939 28.156 -3.340 1.00 27.83 457 SER A CA 1
ATOM 3532 C C . SER A 1 457 ? -10.480 28.064 -3.789 1.00 27.83 457 SER A C 1
ATOM 3534 O O . SER A 1 457 ? -10.248 27.565 -4.899 1.00 27.83 457 SER A O 1
ATOM 3536 N N . PRO A 1 458 ? -9.499 28.584 -3.027 1.00 29.47 458 PRO A N 1
ATOM 3537 C CA . PRO A 1 458 ? -8.113 28.307 -3.352 1.00 29.47 458 PRO A CA 1
ATOM 3538 C C . PRO A 1 458 ? -7.995 26.787 -3.417 1.00 29.47 458 PRO A C 1
ATOM 3540 O O . PRO A 1 458 ? -8.442 26.091 -2.506 1.00 29.47 458 PRO A O 1
ATOM 3543 N N . ALA A 1 459 ? -7.486 26.264 -4.532 1.00 30.00 459 ALA A N 1
ATOM 3544 C CA . ALA A 1 459 ? -7.104 24.868 -4.586 1.00 30.00 459 ALA A CA 1
ATOM 3545 C C . ALA A 1 459 ? -6.130 24.655 -3.423 1.00 30.00 459 ALA A C 1
ATOM 3547 O O . ALA A 1 459 ? -5.019 25.189 -3.447 1.00 30.00 459 ALA A O 1
ATOM 3548 N N . GLU A 1 460 ? -6.574 23.954 -2.380 1.00 29.03 460 GLU A N 1
ATOM 3549 C CA . GLU A 1 460 ? -5.686 23.433 -1.356 1.00 29.03 460 GLU A CA 1
ATOM 3550 C C . GLU A 1 460 ? -4.780 22.428 -2.059 1.00 29.03 460 GLU A C 1
ATOM 3552 O O . GLU A 1 460 ? -5.087 21.246 -2.201 1.00 29.03 460 GLU A O 1
ATOM 3557 N N . ALA A 1 461 ? -3.653 22.918 -2.567 1.00 30.92 461 ALA A N 1
ATOM 3558 C CA . ALA A 1 461 ? -2.508 22.073 -2.801 1.00 30.92 461 ALA A CA 1
ATOM 3559 C C . ALA A 1 461 ? -2.074 21.592 -1.415 1.00 30.92 461 ALA A C 1
ATOM 3561 O O . ALA A 1 461 ? -1.353 22.290 -0.702 1.00 30.92 461 ALA A O 1
ATOM 3562 N N . VAL A 1 462 ? -2.577 20.422 -1.018 1.00 30.69 462 VAL A N 1
ATOM 3563 C CA . VAL A 1 462 ? -2.050 19.658 0.108 1.00 30.69 462 VAL A CA 1
ATOM 3564 C C . VAL A 1 462 ? -0.550 19.554 -0.136 1.00 30.69 462 VAL A C 1
ATOM 3566 O O . VAL A 1 462 ? -0.109 18.896 -1.079 1.00 30.69 462 VAL A O 1
ATOM 3569 N N . LEU A 1 463 ? 0.245 20.266 0.663 1.00 31.78 463 LEU A N 1
ATOM 3570 C CA . LEU A 1 463 ? 1.700 20.253 0.559 1.00 31.78 463 LEU A CA 1
ATOM 3571 C C . LEU A 1 463 ? 2.224 18.958 1.195 1.00 31.78 463 LEU A C 1
ATOM 3573 O O . LEU A 1 463 ? 2.964 18.971 2.174 1.00 31.78 463 LEU A O 1
ATOM 3577 N N . TYR A 1 464 ? 1.796 17.817 0.660 1.00 38.66 464 TYR A N 1
ATOM 3578 C CA . TYR A 1 464 ? 2.382 16.530 0.973 1.00 38.66 464 TYR A CA 1
ATOM 3579 C C . TYR A 1 464 ? 3.698 16.452 0.203 1.00 38.66 464 TYR A C 1
ATOM 3581 O O . TYR A 1 464 ? 3.717 16.292 -1.016 1.00 38.66 464 TYR A O 1
ATOM 3589 N N . SER A 1 465 ? 4.819 16.632 0.900 1.00 40.47 465 SER A N 1
ATOM 3590 C CA . SER A 1 465 ? 6.108 16.222 0.356 1.00 40.47 465 SER A CA 1
ATOM 3591 C C . SER A 1 465 ? 6.216 14.719 0.604 1.00 40.47 465 SER A C 1
ATOM 3593 O O . SER A 1 465 ? 6.460 14.350 1.754 1.00 40.47 465 SER A O 1
ATOM 3595 N N . PRO A 1 466 ? 6.059 13.844 -0.410 1.00 49.59 466 PRO A N 1
ATOM 3596 C CA . PRO A 1 466 ? 6.313 12.424 -0.212 1.00 49.59 466 PRO A CA 1
ATOM 3597 C C . PRO A 1 466 ? 7.720 12.256 0.364 1.00 49.59 466 PRO A C 1
ATOM 3599 O O . PRO A 1 466 ? 8.652 12.969 -0.031 1.00 49.59 466 PRO A O 1
ATOM 3602 N N . GLU A 1 467 ? 7.890 11.351 1.329 1.00 49.78 467 GLU A N 1
ATOM 3603 C CA . GLU A 1 467 ? 9.197 11.055 1.916 1.00 49.78 467 GLU A CA 1
ATOM 3604 C C . GLU A 1 467 ? 10.116 10.404 0.867 1.00 49.78 467 GLU A C 1
ATOM 3606 O O . GLU A 1 467 ? 10.336 9.199 0.816 1.00 49.78 467 GLU A O 1
ATOM 3611 N N . THR A 1 468 ? 10.717 11.226 0.010 1.00 53.09 468 THR A N 1
ATOM 3612 C CA . THR A 1 468 ? 11.568 10.806 -1.116 1.00 53.09 468 THR A CA 1
ATOM 3613 C C . THR A 1 468 ? 12.928 10.246 -0.695 1.00 53.09 468 THR A C 1
ATOM 3615 O O . THR A 1 468 ? 13.764 9.914 -1.544 1.00 53.09 468 THR A O 1
ATOM 3618 N N . LYS A 1 469 ? 13.166 10.102 0.617 1.00 56.28 469 LYS A N 1
ATOM 3619 C CA . LYS A 1 469 ? 14.335 9.411 1.177 1.00 56.28 469 LYS A CA 1
ATOM 3620 C C . LYS A 1 469 ? 14.369 7.941 0.743 1.00 56.28 469 LYS A C 1
ATOM 3622 O O . LYS A 1 469 ? 15.451 7.378 0.589 1.00 56.28 469 LYS A O 1
ATOM 3627 N N . THR A 1 470 ? 13.204 7.346 0.490 1.00 62.59 470 THR A N 1
ATOM 3628 C CA . THR A 1 470 ? 13.037 5.946 0.078 1.00 62.59 470 THR A CA 1
ATOM 3629 C C . THR A 1 470 ? 13.110 5.733 -1.438 1.00 62.59 470 THR A C 1
ATOM 3631 O O . THR A 1 470 ? 13.096 4.587 -1.879 1.00 62.59 470 THR A O 1
ATOM 3634 N N . LEU A 1 471 ? 13.258 6.778 -2.261 1.00 74.94 471 LEU A N 1
ATOM 3635 C CA . LEU A 1 471 ? 13.343 6.601 -3.713 1.00 74.94 471 LEU A CA 1
ATOM 3636 C C . LEU A 1 471 ? 14.742 6.162 -4.165 1.00 74.94 471 LEU A C 1
ATOM 3638 O O . LEU A 1 471 ? 15.738 6.814 -3.813 1.00 74.94 471 LEU A O 1
ATOM 3642 N N . PRO A 1 472 ? 14.851 5.102 -4.988 1.00 83.19 472 PRO A N 1
ATOM 3643 C CA . PRO A 1 472 ? 16.115 4.731 -5.598 1.00 83.19 472 PRO A CA 1
ATOM 3644 C C . PRO A 1 472 ? 16.619 5.867 -6.497 1.00 83.19 472 PRO A C 1
ATOM 3646 O O . PRO A 1 472 ? 15.860 6.506 -7.217 1.00 83.19 472 PRO A O 1
ATOM 3649 N N . ARG A 1 473 ? 17.926 6.146 -6.443 1.00 79.25 473 ARG A N 1
ATOM 3650 C CA . ARG A 1 473 ? 18.571 7.199 -7.253 1.00 79.25 473 ARG A CA 1
ATOM 3651 C C . ARG A 1 473 ? 19.390 6.644 -8.424 1.00 79.25 473 ARG A C 1
ATOM 3653 O O . ARG A 1 473 ? 19.923 7.429 -9.201 1.00 79.25 473 ARG A O 1
ATOM 3660 N N . THR A 1 474 ? 19.508 5.322 -8.532 1.00 87.88 474 THR A N 1
ATOM 3661 C CA . THR A 1 474 ? 20.199 4.613 -9.617 1.00 87.88 474 THR A CA 1
ATOM 3662 C C . THR A 1 474 ? 19.374 3.408 -10.057 1.00 87.88 474 THR A C 1
ATOM 3664 O O . THR A 1 474 ? 18.598 2.871 -9.261 1.00 87.88 474 THR A O 1
ATOM 3667 N N . GLY A 1 475 ? 19.556 2.979 -11.309 1.00 90.69 475 GLY A N 1
ATOM 3668 C CA . GLY A 1 475 ? 18.866 1.813 -11.860 1.00 90.69 475 GLY A CA 1
ATOM 3669 C C . GLY A 1 475 ? 19.196 0.536 -11.094 1.00 90.69 475 GLY A C 1
ATOM 3670 O O . GLY A 1 475 ? 18.299 -0.225 -10.761 1.00 90.69 475 GLY A O 1
ATOM 3671 N N . GLU A 1 476 ? 20.457 0.346 -10.698 1.00 91.12 476 GLU A N 1
ATOM 3672 C CA . GLU A 1 476 ? 20.887 -0.828 -9.924 1.00 91.12 476 GLU A CA 1
ATOM 3673 C C . GLU A 1 476 ? 20.178 -0.916 -8.571 1.00 91.12 476 GLU A C 1
ATOM 3675 O O . GLU A 1 476 ? 19.777 -1.994 -8.143 1.00 91.12 476 GLU A O 1
ATOM 3680 N N . LEU A 1 477 ? 19.994 0.226 -7.900 1.00 90.19 477 LEU A N 1
ATOM 3681 C CA . LEU A 1 477 ? 19.293 0.290 -6.622 1.00 90.19 477 LEU A CA 1
ATOM 3682 C C . LEU A 1 477 ? 17.794 0.014 -6.796 1.00 90.19 477 LEU A C 1
ATOM 3684 O O . LEU A 1 477 ? 17.219 -0.717 -5.992 1.00 90.19 477 LEU A O 1
ATOM 3688 N N . ALA A 1 478 ? 17.174 0.574 -7.841 1.00 92.75 478 ALA A N 1
ATOM 3689 C CA . ALA A 1 478 ? 15.772 0.314 -8.164 1.00 92.75 478 ALA A CA 1
ATOM 3690 C C . ALA A 1 478 ? 15.546 -1.176 -8.455 1.00 92.75 478 ALA A C 1
ATOM 3692 O O . ALA A 1 478 ? 14.691 -1.806 -7.839 1.00 92.75 478 ALA A O 1
ATOM 3693 N N . LEU A 1 479 ? 16.395 -1.763 -9.302 1.00 94.69 479 LEU A N 1
ATOM 3694 C CA . LEU A 1 479 ? 16.376 -3.189 -9.609 1.00 94.69 479 LEU A CA 1
ATOM 3695 C C . LEU A 1 479 ? 16.583 -4.019 -8.343 1.00 94.69 479 LEU A C 1
ATOM 3697 O O . LEU A 1 479 ? 15.774 -4.891 -8.057 1.00 94.69 479 LEU A O 1
ATOM 3701 N N . ARG A 1 480 ? 17.601 -3.759 -7.522 1.00 92.25 480 ARG A N 1
ATOM 3702 C CA . ARG A 1 480 ? 17.810 -4.552 -6.300 1.00 92.25 480 ARG A CA 1
ATOM 3703 C C . ARG A 1 480 ? 16.593 -4.508 -5.371 1.00 92.25 480 ARG A C 1
ATOM 3705 O O . ARG A 1 480 ? 16.163 -5.539 -4.878 1.00 92.25 480 ARG A O 1
ATOM 3712 N N . ARG A 1 481 ? 15.971 -3.340 -5.183 1.00 90.75 481 ARG A N 1
ATOM 3713 C CA . ARG A 1 481 ? 14.754 -3.211 -4.359 1.00 90.75 481 ARG A CA 1
ATOM 3714 C C . ARG A 1 481 ? 13.525 -3.909 -4.938 1.00 90.75 481 ARG A C 1
ATOM 3716 O O . ARG A 1 481 ? 12.645 -4.258 -4.157 1.00 90.75 481 ARG A O 1
ATOM 3723 N N . ALA A 1 482 ? 13.480 -4.109 -6.252 1.00 92.44 482 ALA A N 1
ATOM 3724 C CA . ALA A 1 482 ? 12.387 -4.776 -6.950 1.00 92.44 482 ALA A CA 1
ATOM 3725 C C . ALA A 1 482 ? 12.420 -6.313 -6.852 1.00 92.44 482 ALA A C 1
ATOM 3727 O O . ALA A 1 482 ? 11.428 -6.957 -7.199 1.00 92.44 482 ALA A O 1
ATOM 3728 N N . ILE A 1 483 ? 13.529 -6.917 -6.397 1.00 91.69 483 ILE A N 1
ATOM 3729 C CA . ILE A 1 483 ? 13.628 -8.378 -6.274 1.00 91.69 483 ILE A CA 1
ATOM 3730 C C . ILE A 1 483 ? 12.664 -8.861 -5.172 1.00 91.69 483 ILE A C 1
ATOM 3732 O O . ILE A 1 483 ? 12.706 -8.329 -4.059 1.00 91.69 483 ILE A O 1
ATOM 3736 N N . PRO A 1 484 ? 11.809 -9.870 -5.433 1.00 85.19 484 PRO A N 1
ATOM 3737 C CA . PRO A 1 484 ? 10.989 -10.502 -4.402 1.00 85.19 484 PRO A CA 1
ATOM 3738 C C . PRO A 1 484 ? 11.868 -11.315 -3.435 1.00 85.19 484 PRO A C 1
ATOM 3740 O O . PRO A 1 484 ? 12.066 -12.513 -3.612 1.00 85.19 484 PRO A O 1
ATOM 3743 N N . ALA A 1 485 ? 12.435 -10.654 -2.431 1.00 79.19 485 ALA A N 1
ATOM 3744 C CA . ALA A 1 485 ? 13.333 -11.267 -1.456 1.00 79.19 485 ALA A CA 1
ATOM 3745 C C . ALA A 1 485 ? 12.608 -11.655 -0.158 1.00 79.19 485 ALA A C 1
ATOM 3747 O O . ALA A 1 485 ? 11.579 -11.078 0.204 1.00 79.19 485 ALA A O 1
ATOM 3748 N N . ASN A 1 486 ? 13.171 -12.618 0.579 1.00 80.62 486 ASN A N 1
ATOM 3749 C CA . ASN A 1 486 ? 12.680 -12.950 1.914 1.00 80.62 486 ASN A CA 1
ATOM 3750 C C . ASN A 1 486 ? 12.988 -11.821 2.926 1.00 80.62 486 ASN A C 1
ATOM 3752 O O . ASN A 1 486 ? 13.880 -10.994 2.723 1.00 80.62 486 ASN A O 1
ATOM 3756 N N . THR A 1 487 ? 12.269 -11.793 4.051 1.00 86.00 487 THR A N 1
ATOM 3757 C CA . THR A 1 487 ? 12.373 -10.715 5.053 1.00 86.00 487 THR A CA 1
ATOM 3758 C C . THR A 1 487 ? 13.784 -10.559 5.637 1.00 86.00 487 THR A C 1
ATOM 3760 O O . THR A 1 487 ? 14.217 -9.444 5.937 1.00 86.00 487 THR A O 1
ATOM 3763 N N . ASN A 1 488 ? 14.522 -11.665 5.775 1.00 88.75 488 ASN A N 1
ATOM 3764 C CA . ASN A 1 488 ? 15.884 -11.665 6.312 1.00 88.75 488 ASN A CA 1
ATOM 3765 C C . ASN A 1 488 ? 16.864 -10.995 5.340 1.00 88.75 488 ASN A C 1
ATOM 3767 O O . ASN A 1 488 ? 17.614 -10.105 5.741 1.00 88.75 488 ASN A O 1
ATOM 3771 N N . MET A 1 489 ? 16.816 -11.372 4.061 1.00 90.19 489 MET A N 1
ATOM 3772 C CA . MET A 1 489 ? 17.617 -10.773 2.993 1.00 90.19 489 MET A CA 1
ATOM 3773 C C . MET A 1 489 ? 17.291 -9.294 2.831 1.00 90.19 489 MET A C 1
ATOM 3775 O O . MET A 1 489 ? 18.207 -8.473 2.816 1.00 90.19 489 MET A O 1
ATOM 3779 N N . LYS A 1 490 ? 16.001 -8.936 2.882 1.00 89.44 490 LYS A N 1
ATOM 3780 C CA . LYS A 1 490 ? 15.570 -7.538 2.854 1.00 89.44 490 LYS A CA 1
ATOM 3781 C C . LYS A 1 490 ? 16.151 -6.724 4.012 1.00 89.44 490 LYS A C 1
ATOM 3783 O O . LYS A 1 490 ? 16.695 -5.647 3.802 1.00 89.44 490 LYS A O 1
ATOM 3788 N N . SER A 1 491 ? 16.137 -7.280 5.224 1.00 90.50 491 SER A N 1
ATOM 3789 C CA . SER A 1 491 ? 16.714 -6.628 6.408 1.00 90.50 491 SER A CA 1
ATOM 3790 C C . SER A 1 491 ? 18.233 -6.433 6.303 1.00 90.50 491 SER A C 1
ATOM 3792 O O . SER A 1 491 ? 18.762 -5.427 6.786 1.00 90.50 491 SER A O 1
ATOM 3794 N N . ILE A 1 492 ? 18.945 -7.383 5.684 1.00 93.25 492 ILE A N 1
ATOM 3795 C CA . ILE A 1 492 ? 20.380 -7.265 5.386 1.00 93.25 492 ILE A CA 1
ATOM 3796 C C . ILE A 1 492 ? 20.598 -6.152 4.353 1.00 93.25 492 ILE A C 1
ATOM 3798 O O . ILE A 1 492 ? 21.419 -5.263 4.588 1.00 93.25 492 ILE A O 1
ATOM 3802 N N . GLN A 1 493 ? 19.849 -6.177 3.246 1.00 93.19 493 GLN A N 1
ATOM 3803 C CA . GLN A 1 493 ? 19.909 -5.176 2.183 1.00 93.19 493 GLN A CA 1
ATOM 3804 C C . GLN A 1 493 ? 19.691 -3.766 2.743 1.00 93.19 493 GLN A C 1
ATOM 3806 O O . GLN A 1 493 ? 20.547 -2.904 2.556 1.00 93.19 493 GLN A O 1
ATOM 3811 N N . ASP A 1 494 ? 18.591 -3.539 3.463 1.00 90.06 494 ASP A N 1
ATOM 3812 C CA . ASP A 1 494 ? 18.219 -2.220 3.984 1.00 90.06 494 ASP A CA 1
ATOM 3813 C C . ASP A 1 494 ? 19.294 -1.676 4.937 1.00 90.06 494 ASP A C 1
ATOM 3815 O O . ASP A 1 494 ? 19.713 -0.522 4.831 1.00 90.06 494 ASP A O 1
ATOM 3819 N N . SER A 1 495 ? 19.836 -2.538 5.808 1.00 92.56 495 SER A N 1
ATOM 3820 C CA . SER A 1 495 ? 20.902 -2.149 6.735 1.00 92.56 495 SER A CA 1
ATOM 3821 C C . SER A 1 495 ? 22.181 -1.705 6.015 1.00 92.56 495 SER A C 1
ATOM 3823 O O . SER A 1 495 ? 22.849 -0.768 6.461 1.00 92.56 495 SER A O 1
ATOM 3825 N N . LEU A 1 496 ? 22.535 -2.350 4.901 1.00 92.81 496 LEU A N 1
ATOM 3826 C CA . LEU A 1 496 ? 23.701 -1.971 4.103 1.00 92.81 496 LEU A CA 1
ATOM 3827 C C . LEU A 1 496 ? 23.430 -0.749 3.217 1.00 92.81 496 LEU A C 1
ATOM 3829 O O . LEU A 1 496 ? 24.304 0.104 3.062 1.00 92.81 496 LEU A O 1
ATOM 3833 N N . GLU A 1 497 ? 22.230 -0.610 2.659 1.00 89.75 497 GLU A N 1
ATOM 3834 C CA . GLU A 1 497 ? 21.862 0.548 1.840 1.00 89.75 497 GLU A CA 1
ATOM 3835 C C . GLU A 1 497 ? 21.893 1.858 2.632 1.00 89.75 497 GLU A C 1
ATOM 3837 O O . GLU A 1 497 ? 22.329 2.883 2.098 1.00 89.75 497 GLU A O 1
ATOM 3842 N N . ASP A 1 498 ? 21.566 1.820 3.925 1.00 88.75 498 ASP A N 1
ATOM 3843 C CA . ASP A 1 498 ? 21.740 2.960 4.828 1.00 88.75 498 ASP A CA 1
ATOM 3844 C C . ASP A 1 498 ? 23.187 3.477 4.846 1.00 88.75 498 ASP A C 1
ATOM 3846 O O . ASP A 1 498 ? 23.419 4.686 4.916 1.00 88.75 498 ASP A O 1
ATOM 3850 N N . ILE A 1 499 ? 24.188 2.601 4.698 1.00 90.06 499 ILE A N 1
ATOM 3851 C CA . ILE A 1 499 ? 25.603 3.004 4.648 1.00 90.06 499 ILE A CA 1
ATOM 3852 C C . ILE A 1 499 ? 25.859 3.902 3.432 1.00 90.06 499 ILE A C 1
ATOM 3854 O O . ILE A 1 499 ? 26.585 4.890 3.549 1.00 90.06 499 ILE A O 1
ATOM 3858 N N . SER A 1 500 ? 25.205 3.640 2.294 1.00 85.25 500 SER A N 1
ATOM 3859 C CA . SER A 1 500 ? 25.317 4.491 1.100 1.00 85.25 500 SER A CA 1
ATOM 3860 C C . SER A 1 500 ? 24.819 5.912 1.365 1.00 85.25 500 SER A C 1
ATOM 3862 O O . SER A 1 500 ? 25.384 6.875 0.843 1.00 85.25 500 SER A O 1
ATOM 3864 N N . TYR A 1 501 ? 23.781 6.066 2.193 1.00 83.00 501 TYR A N 1
ATOM 3865 C CA . TYR A 1 501 ? 23.306 7.376 2.634 1.00 83.00 501 TYR A CA 1
ATOM 3866 C C . TYR A 1 501 ? 24.298 8.033 3.602 1.00 83.00 501 TYR A C 1
ATOM 3868 O O . TYR A 1 501 ? 24.681 9.188 3.409 1.00 83.00 501 TYR A O 1
ATOM 3876 N N . LEU A 1 502 ? 24.784 7.291 4.600 1.00 87.38 502 LEU A N 1
ATOM 3877 C CA . LEU A 1 502 ? 25.741 7.795 5.589 1.00 87.38 502 LEU A CA 1
ATOM 3878 C C . LEU A 1 502 ? 27.067 8.246 4.950 1.00 87.38 502 LEU A C 1
ATOM 3880 O O . LEU A 1 502 ? 27.676 9.221 5.398 1.00 87.38 502 LEU A O 1
ATOM 3884 N N . LEU A 1 503 ? 27.499 7.587 3.871 1.00 86.62 503 LEU A N 1
ATOM 3885 C CA . LEU A 1 503 ? 28.679 7.970 3.092 1.00 86.62 503 LEU A CA 1
ATOM 3886 C C . LEU A 1 503 ? 28.518 9.323 2.388 1.00 86.62 503 LEU A C 1
ATOM 3888 O O . LEU A 1 503 ? 29.527 9.956 2.084 1.00 86.62 503 LEU A O 1
ATOM 3892 N N . ARG A 1 504 ? 27.295 9.825 2.174 1.00 82.25 504 ARG A N 1
ATOM 3893 C CA . ARG A 1 504 ? 27.053 11.136 1.542 1.00 82.25 504 ARG A CA 1
ATOM 3894 C C . ARG A 1 504 ? 27.178 12.315 2.508 1.00 82.25 504 ARG A C 1
ATOM 3896 O O . ARG A 1 504 ? 27.286 13.449 2.054 1.00 82.25 504 ARG A O 1
ATOM 3903 N N . ILE A 1 505 ? 27.207 12.077 3.821 1.00 82.56 505 ILE A N 1
ATOM 3904 C CA . ILE A 1 505 ? 27.278 13.145 4.832 1.00 82.56 505 ILE A CA 1
ATOM 3905 C C . ILE A 1 505 ? 28.656 13.840 4.757 1.00 82.56 505 ILE A C 1
ATOM 3907 O O . ILE A 1 505 ? 29.672 13.162 4.930 1.00 82.56 505 ILE A O 1
ATOM 3911 N N . PRO A 1 506 ? 28.740 15.161 4.501 1.00 69.19 506 PRO A N 1
ATOM 3912 C CA . PRO A 1 506 ? 30.003 15.826 4.153 1.00 69.19 506 PRO A CA 1
ATOM 3913 C C . PRO A 1 506 ? 30.939 16.118 5.337 1.00 69.19 506 PRO A C 1
ATOM 3915 O O . PRO A 1 506 ? 32.139 16.220 5.126 1.00 69.19 506 PRO A O 1
ATOM 3918 N N . GLN A 1 507 ? 30.431 16.247 6.568 1.00 75.88 507 GLN A N 1
ATOM 3919 C CA . GLN A 1 507 ? 31.241 16.696 7.712 1.00 75.88 507 GLN A CA 1
ATOM 3920 C C . GLN A 1 507 ? 32.089 15.576 8.340 1.00 75.88 507 GLN A C 1
ATOM 3922 O O . GLN A 1 507 ? 33.275 15.438 8.060 1.00 75.88 507 GLN A O 1
ATOM 3927 N N . ARG A 1 508 ? 31.488 14.766 9.217 1.00 81.75 508 ARG A N 1
ATOM 3928 C CA . ARG A 1 508 ? 32.148 13.647 9.896 1.00 81.75 508 ARG A CA 1
ATOM 3929 C C . ARG A 1 508 ? 31.403 12.371 9.549 1.00 81.75 508 ARG A C 1
ATOM 3931 O O . ARG A 1 508 ? 30.221 12.250 9.861 1.00 81.75 508 ARG A O 1
ATOM 3938 N N . LYS A 1 509 ? 32.091 11.418 8.918 1.00 87.12 509 LYS A N 1
ATOM 3939 C CA . LYS A 1 509 ? 31.484 10.128 8.573 1.00 87.12 509 LYS A CA 1
ATOM 3940 C C . LYS A 1 509 ? 31.138 9.365 9.860 1.00 87.12 509 LYS A C 1
ATOM 3942 O O . LYS A 1 509 ? 32.021 9.180 10.707 1.00 87.12 509 LYS A O 1
ATOM 3947 N N . PRO A 1 510 ? 29.887 8.908 10.031 1.00 90.94 510 PRO A N 1
ATOM 3948 C CA . PRO A 1 510 ? 29.469 8.174 11.219 1.00 90.94 510 PRO A CA 1
ATOM 3949 C C . PRO A 1 510 ? 29.895 6.700 11.125 1.00 90.94 510 PRO A C 1
ATOM 3951 O O . PRO A 1 510 ? 29.061 5.800 11.047 1.00 90.94 510 PRO A O 1
ATOM 3954 N N . PHE A 1 511 ? 31.208 6.440 11.139 1.00 91.75 511 PHE A N 1
ATOM 3955 C CA . PHE A 1 511 ? 31.765 5.085 11.014 1.00 91.75 511 PHE A CA 1
ATOM 3956 C C . PHE A 1 511 ? 31.223 4.114 12.074 1.00 91.75 511 PHE A C 1
ATOM 3958 O O . PHE A 1 511 ? 31.024 2.948 11.764 1.00 91.75 511 PHE A O 1
ATOM 3965 N N . GLY A 1 512 ? 30.910 4.587 13.288 1.00 91.94 512 GLY A N 1
ATOM 3966 C CA . GLY A 1 512 ? 30.295 3.750 14.328 1.00 91.94 512 GLY A CA 1
ATOM 3967 C C . GLY A 1 512 ? 28.893 3.249 13.958 1.00 91.94 512 GLY A C 1
ATOM 3968 O O . GLY A 1 512 ? 28.574 2.087 14.193 1.00 91.94 512 GLY A O 1
ATOM 3969 N N . THR A 1 513 ? 28.072 4.086 13.315 1.00 92.62 513 THR A N 1
ATOM 3970 C CA . THR A 1 513 ? 26.752 3.677 12.803 1.00 92.62 513 THR A CA 1
ATOM 3971 C C . THR A 1 513 ? 26.900 2.706 11.634 1.00 92.62 513 THR A C 1
ATOM 3973 O O . THR A 1 513 ? 26.221 1.684 11.599 1.00 92.62 513 THR A O 1
ATOM 3976 N N . MET A 1 514 ? 27.832 2.978 10.712 1.00 94.69 514 MET A N 1
ATOM 3977 C CA . MET A 1 514 ? 28.130 2.067 9.598 1.00 94.69 514 MET A CA 1
ATOM 3978 C C . MET A 1 514 ? 28.592 0.694 10.109 1.00 94.69 514 MET A C 1
ATOM 3980 O O . MET A 1 514 ? 28.148 -0.336 9.612 1.00 94.69 514 MET A O 1
ATOM 3984 N N . GLU A 1 515 ? 29.440 0.671 11.140 1.00 95.50 515 GLU A N 1
ATOM 3985 C CA . GLU A 1 515 ? 29.902 -0.558 11.787 1.00 95.50 515 GLU A CA 1
ATOM 3986 C C . GLU A 1 515 ? 28.735 -1.336 12.413 1.00 95.50 515 GLU A C 1
ATOM 3988 O O . GLU A 1 515 ? 28.649 -2.554 12.253 1.00 95.50 515 GLU A O 1
ATOM 3993 N N . GLY A 1 516 ? 27.816 -0.637 13.090 1.00 95.25 516 GLY A N 1
ATOM 3994 C CA . GLY A 1 516 ? 26.591 -1.220 13.643 1.00 95.25 516 GLY A CA 1
ATOM 3995 C C . GLY A 1 516 ? 25.713 -1.874 12.574 1.00 95.25 516 GLY A C 1
ATOM 3996 O O . GLY A 1 516 ? 25.260 -3.002 12.766 1.00 95.25 516 GLY A O 1
ATOM 3997 N N . ASN A 1 517 ? 25.547 -1.216 11.425 1.00 95.38 517 ASN A N 1
ATOM 3998 C CA . ASN A 1 517 ? 24.788 -1.745 10.294 1.00 95.38 517 ASN A CA 1
ATOM 3999 C C . ASN A 1 517 ? 25.409 -3.029 9.726 1.00 95.38 517 ASN A C 1
ATOM 4001 O O . ASN A 1 517 ? 24.727 -4.044 9.597 1.00 95.38 517 ASN A O 1
ATOM 4005 N N . VAL A 1 518 ? 26.722 -3.039 9.467 1.00 96.31 518 VAL A N 1
ATOM 4006 C CA . VAL A 1 518 ? 27.394 -4.253 8.966 1.00 96.31 518 VAL A CA 1
ATOM 4007 C C . VAL A 1 518 ? 27.350 -5.384 9.995 1.00 96.31 518 VAL A C 1
ATOM 4009 O O . VAL A 1 518 ? 27.129 -6.534 9.627 1.00 96.31 518 VAL A O 1
ATOM 4012 N N . LYS A 1 519 ? 27.493 -5.084 11.293 1.00 96.69 519 LYS A N 1
ATOM 4013 C CA . LYS A 1 519 ? 27.344 -6.084 12.365 1.00 96.69 519 LYS A CA 1
ATOM 4014 C C . LYS A 1 519 ? 25.934 -6.671 12.421 1.00 96.69 519 LYS A C 1
ATOM 4016 O O . LYS A 1 519 ? 25.799 -7.878 12.602 1.00 96.69 519 LYS A O 1
ATOM 4021 N N . LYS A 1 520 ? 24.898 -5.843 12.250 1.00 96.38 520 LYS A N 1
ATOM 4022 C CA . LYS A 1 520 ? 23.501 -6.294 12.172 1.00 96.38 520 LYS A CA 1
ATOM 4023 C C . LYS A 1 520 ? 23.303 -7.230 10.978 1.00 96.38 520 LYS A C 1
ATOM 4025 O O . LYS A 1 520 ? 22.800 -8.333 11.161 1.00 96.38 520 LYS A O 1
ATOM 4030 N N . ALA A 1 521 ? 23.762 -6.823 9.795 1.00 95.75 521 ALA A N 1
ATOM 4031 C CA . ALA A 1 521 ? 23.723 -7.634 8.581 1.00 95.75 521 ALA A CA 1
ATOM 4032 C C . ALA A 1 521 ? 24.457 -8.977 8.750 1.00 95.75 521 ALA A C 1
ATOM 4034 O O . ALA A 1 521 ? 23.897 -10.029 8.452 1.00 95.75 521 ALA A O 1
ATOM 4035 N N . LEU A 1 522 ? 25.678 -8.957 9.294 1.00 95.88 522 LEU A N 1
ATOM 4036 C CA . LEU A 1 522 ? 26.484 -10.156 9.540 1.00 95.88 522 LEU A CA 1
ATOM 4037 C C . LEU A 1 522 ? 25.817 -11.105 10.539 1.00 95.88 522 LEU A C 1
ATOM 4039 O O . LEU A 1 522 ? 25.828 -12.317 10.328 1.00 95.88 522 LEU A O 1
ATOM 4043 N N . LYS A 1 523 ? 25.212 -10.562 11.601 1.00 95.94 523 LYS A N 1
ATOM 4044 C CA . LYS A 1 523 ? 24.469 -11.350 12.585 1.00 95.94 523 LYS A CA 1
ATOM 4045 C C . LYS A 1 523 ? 23.292 -12.072 11.933 1.00 95.94 523 LYS A C 1
ATOM 4047 O O . LYS A 1 523 ? 23.211 -13.286 12.045 1.00 95.94 523 LYS A O 1
ATOM 4052 N N . ILE A 1 524 ? 22.441 -11.352 11.196 1.00 94.06 524 ILE A N 1
ATOM 4053 C CA . ILE A 1 524 ? 21.295 -11.954 10.494 1.00 94.06 524 ILE A CA 1
ATOM 4054 C C . ILE A 1 524 ? 21.783 -13.026 9.513 1.00 94.06 524 ILE A C 1
ATOM 4056 O O . ILE A 1 524 ? 21.278 -14.142 9.525 1.00 94.06 524 ILE A O 1
ATOM 4060 N N . ALA A 1 525 ? 22.805 -12.727 8.706 1.00 92.94 525 ALA A N 1
ATOM 4061 C CA . ALA A 1 525 ? 23.332 -13.671 7.724 1.00 92.94 525 ALA A CA 1
ATOM 4062 C C . ALA A 1 525 ? 23.899 -14.955 8.363 1.00 92.94 525 ALA A C 1
ATOM 4064 O O . ALA A 1 525 ? 23.845 -16.020 7.748 1.00 92.94 525 ALA A O 1
ATOM 4065 N N . THR A 1 526 ? 24.435 -14.866 9.583 1.00 93.94 526 THR A N 1
ATOM 4066 C CA . THR A 1 526 ? 25.005 -16.008 10.316 1.00 93.94 526 THR A CA 1
ATOM 4067 C C . THR A 1 526 ? 23.923 -16.809 11.041 1.00 93.94 526 THR A C 1
ATOM 4069 O O . THR A 1 526 ? 23.854 -18.026 10.868 1.00 93.94 526 THR A O 1
ATOM 4072 N N . ASP A 1 527 ? 23.064 -16.130 11.807 1.00 93.62 527 ASP A N 1
ATOM 4073 C CA . ASP A 1 527 ? 22.021 -16.748 12.635 1.00 93.62 527 ASP A CA 1
ATOM 4074 C C . ASP A 1 527 ? 20.945 -17.418 11.756 1.00 93.62 527 ASP A C 1
ATOM 4076 O O . ASP A 1 527 ? 20.501 -18.530 12.036 1.00 93.62 527 ASP A O 1
ATOM 4080 N N . GLU A 1 528 ? 20.588 -16.790 10.631 1.00 92.50 528 GLU A N 1
ATOM 4081 C CA . GLU A 1 528 ? 19.495 -17.219 9.748 1.00 92.50 528 GLU A CA 1
ATOM 4082 C C . GLU A 1 528 ? 19.973 -17.983 8.499 1.00 92.50 528 GLU A C 1
ATOM 4084 O O . GLU A 1 528 ? 19.239 -18.105 7.513 1.00 92.50 528 GLU A O 1
ATOM 4089 N N . LYS A 1 529 ? 21.193 -18.542 8.518 1.00 92.75 529 LYS A N 1
ATOM 4090 C CA . LYS A 1 529 ? 21.784 -19.276 7.379 1.00 92.75 529 LYS A CA 1
ATOM 4091 C C . LYS A 1 529 ? 20.837 -20.325 6.790 1.00 92.75 529 LYS A C 1
ATOM 4093 O O . LYS A 1 529 ? 20.689 -20.422 5.571 1.00 92.75 529 LYS A O 1
ATOM 4098 N N . ALA A 1 530 ? 20.210 -21.125 7.653 1.00 89.19 530 ALA A N 1
ATOM 4099 C CA . ALA A 1 530 ? 19.315 -22.197 7.229 1.00 89.19 530 ALA A CA 1
ATOM 4100 C C . ALA A 1 530 ? 18.080 -21.650 6.495 1.00 89.19 530 ALA A C 1
ATOM 4102 O O . ALA A 1 530 ? 17.709 -22.185 5.455 1.00 89.19 530 ALA A O 1
ATOM 4103 N N . SER A 1 531 ? 17.495 -20.557 6.995 1.00 88.25 531 SER A N 1
ATOM 4104 C CA . SER A 1 531 ? 16.333 -19.887 6.398 1.00 88.25 531 SER A CA 1
ATOM 4105 C C . SER A 1 531 ? 16.662 -19.282 5.024 1.00 88.25 531 SER A C 1
ATOM 4107 O O . SER A 1 531 ? 15.930 -19.477 4.048 1.00 88.25 531 SER A O 1
ATOM 4109 N N . ILE A 1 532 ? 17.826 -18.629 4.912 1.00 87.94 532 ILE A N 1
ATOM 4110 C CA . ILE A 1 532 ? 18.313 -18.028 3.660 1.00 87.94 532 ILE A CA 1
ATOM 4111 C C . ILE A 1 532 ? 18.508 -19.098 2.576 1.00 87.94 532 ILE A C 1
ATOM 4113 O O . ILE A 1 532 ? 18.019 -18.936 1.458 1.00 87.94 532 ILE A O 1
ATOM 4117 N N . LEU A 1 533 ? 19.172 -20.211 2.902 1.00 89.69 533 LEU A N 1
ATOM 4118 C CA . LEU A 1 533 ? 19.445 -21.284 1.937 1.00 89.69 533 LEU A CA 1
ATOM 4119 C C . LEU A 1 533 ? 18.219 -22.168 1.651 1.00 89.69 533 LEU A C 1
ATOM 4121 O O . LEU A 1 533 ? 18.127 -22.754 0.574 1.00 89.69 533 LEU A O 1
ATOM 4125 N N . ALA A 1 534 ? 17.266 -22.270 2.583 1.00 88.00 534 ALA A N 1
ATOM 4126 C CA . ALA A 1 534 ? 16.021 -23.014 2.375 1.00 88.00 534 ALA A CA 1
ATOM 4127 C C . ALA A 1 534 ? 15.119 -22.373 1.313 1.00 88.00 534 ALA A C 1
ATOM 4129 O O . ALA A 1 534 ? 14.361 -23.082 0.655 1.00 88.00 534 ALA A O 1
ATOM 4130 N N . SER A 1 535 ? 15.233 -21.054 1.131 1.00 85.62 535 SER A N 1
ATOM 4131 C CA . SER A 1 535 ? 14.466 -20.289 0.142 1.00 85.62 535 SER A CA 1
ATOM 4132 C C . SER A 1 535 ? 14.969 -20.488 -1.299 1.00 85.62 535 SER A C 1
ATOM 4134 O O . SER A 1 535 ? 14.314 -20.045 -2.235 1.00 85.62 535 SER A O 1
ATOM 4136 N N . ILE A 1 536 ? 16.123 -21.140 -1.493 1.00 90.19 536 ILE A N 1
ATOM 4137 C CA . ILE A 1 536 ? 16.730 -21.374 -2.811 1.00 90.19 536 ILE A CA 1
ATOM 4138 C C . ILE A 1 536 ? 16.279 -22.744 -3.360 1.00 90.19 536 ILE A C 1
ATOM 4140 O O . ILE A 1 536 ? 16.355 -23.746 -2.630 1.00 90.19 536 ILE A O 1
ATOM 4144 N N . PRO A 1 537 ? 15.846 -22.832 -4.636 1.00 90.00 537 PRO A N 1
ATOM 4145 C CA . PRO A 1 537 ? 15.498 -24.095 -5.287 1.00 90.00 537 PRO A CA 1
ATOM 4146 C C . PRO A 1 537 ? 16.624 -25.127 -5.207 1.00 90.00 537 PRO A C 1
ATOM 4148 O O . PRO A 1 537 ? 17.798 -24.779 -5.294 1.00 90.00 537 PRO A O 1
ATOM 4151 N N . ALA A 1 538 ? 16.274 -26.412 -5.075 1.00 89.25 538 ALA A N 1
ATOM 4152 C CA . ALA A 1 538 ? 17.245 -27.492 -4.865 1.00 89.25 538 ALA A CA 1
ATOM 4153 C C . ALA A 1 538 ? 18.353 -27.542 -5.933 1.00 89.25 538 ALA A C 1
ATOM 4155 O O . ALA A 1 538 ? 19.502 -27.806 -5.595 1.00 89.25 538 ALA A O 1
ATOM 4156 N N . GLU A 1 539 ? 18.008 -27.227 -7.181 1.00 89.81 539 GLU A N 1
ATOM 4157 C CA . GLU A 1 539 ? 18.913 -27.199 -8.337 1.00 89.81 539 GLU A CA 1
ATOM 4158 C C . GLU A 1 539 ? 19.982 -26.097 -8.243 1.00 89.81 539 GLU A C 1
ATOM 4160 O O . GLU A 1 539 ? 21.079 -26.263 -8.762 1.00 89.81 539 GLU A O 1
ATOM 4165 N N . LEU A 1 540 ? 19.691 -24.999 -7.535 1.00 90.50 540 LEU A N 1
ATOM 4166 C CA . LEU A 1 540 ? 20.556 -23.817 -7.418 1.00 90.50 540 LEU A CA 1
ATOM 4167 C C . LEU A 1 540 ? 21.227 -23.704 -6.038 1.00 90.50 540 LEU A C 1
ATOM 4169 O O . LEU A 1 540 ? 21.894 -22.714 -5.737 1.00 90.50 540 LEU A O 1
ATOM 4173 N N . LYS A 1 541 ? 21.061 -24.707 -5.164 1.00 89.38 541 LYS A N 1
ATOM 4174 C CA . LYS A 1 541 ? 21.580 -24.655 -3.785 1.00 89.38 541 LYS A CA 1
ATOM 4175 C C . LYS A 1 541 ? 23.101 -24.605 -3.704 1.00 89.38 541 LYS A C 1
ATOM 4177 O O . LYS A 1 541 ? 23.620 -23.957 -2.797 1.00 89.38 541 LYS A O 1
ATOM 4182 N N . GLU A 1 542 ? 23.812 -25.275 -4.610 1.00 93.00 542 GLU A N 1
ATOM 4183 C CA . GLU A 1 542 ? 25.280 -25.240 -4.630 1.00 93.00 542 GLU A CA 1
ATOM 4184 C C . GLU A 1 542 ? 25.794 -23.843 -4.985 1.00 93.00 542 GLU A C 1
ATOM 4186 O O . GLU A 1 542 ? 26.630 -23.293 -4.268 1.00 93.00 542 GLU A O 1
ATOM 4191 N N . GLU A 1 543 ? 25.228 -23.227 -6.024 1.00 92.56 543 GLU A N 1
ATOM 4192 C CA . GLU A 1 543 ? 25.536 -21.850 -6.415 1.00 92.56 543 GLU A CA 1
ATOM 4193 C C . GLU A 1 543 ? 25.199 -20.861 -5.288 1.00 92.56 543 GLU A C 1
ATOM 4195 O O . GLU A 1 543 ? 26.025 -20.028 -4.906 1.00 92.56 543 GLU A O 1
ATOM 4200 N N . GLY A 1 544 ? 24.029 -21.026 -4.662 1.00 92.06 544 GLY A N 1
ATOM 4201 C CA . GLY A 1 544 ? 23.622 -20.246 -3.496 1.00 92.06 544 GLY A CA 1
ATOM 4202 C C . GLY A 1 544 ? 24.583 -20.375 -2.312 1.00 92.06 544 GLY A C 1
ATOM 4203 O O . GLY A 1 544 ? 24.854 -19.388 -1.628 1.00 92.06 544 GLY A O 1
ATOM 4204 N N . LEU A 1 545 ? 25.154 -21.560 -2.077 1.00 93.94 545 LEU A N 1
ATOM 4205 C CA . LEU A 1 545 ? 26.137 -21.777 -1.013 1.00 93.94 545 LEU A CA 1
ATOM 4206 C C . LEU A 1 545 ? 27.472 -21.075 -1.313 1.00 93.94 545 LEU A C 1
ATOM 4208 O O . LEU A 1 545 ? 28.096 -20.525 -0.398 1.00 93.94 545 LEU A O 1
ATOM 4212 N N . VAL A 1 546 ? 27.899 -21.057 -2.580 1.00 95.00 546 VAL A N 1
ATOM 4213 C CA . VAL A 1 546 ? 29.099 -20.329 -3.025 1.00 95.00 546 VAL A CA 1
ATOM 4214 C C . VAL A 1 546 ? 28.912 -18.825 -2.828 1.00 95.00 546 VAL A C 1
ATOM 4216 O O . VAL A 1 546 ? 29.763 -18.178 -2.211 1.00 95.00 546 VAL A O 1
ATOM 4219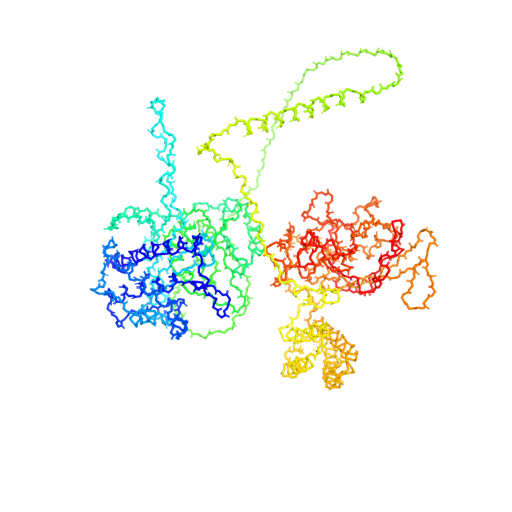 N N . LEU A 1 547 ? 27.776 -18.276 -3.268 1.00 94.06 547 LEU A N 1
ATOM 4220 C CA . LEU A 1 547 ? 27.444 -16.861 -3.077 1.00 94.06 547 LEU A CA 1
ATOM 4221 C C . LEU A 1 547 ? 27.320 -16.493 -1.599 1.00 94.06 547 LEU A C 1
ATOM 4223 O O . LEU A 1 547 ? 27.861 -15.473 -1.179 1.00 94.06 547 LEU A O 1
ATOM 4227 N N . TYR A 1 548 ? 26.689 -17.343 -0.787 1.00 94.62 548 TYR A N 1
ATOM 4228 C CA . TYR A 1 548 ? 26.611 -17.149 0.660 1.00 94.62 548 TYR A CA 1
ATOM 4229 C C . TYR A 1 548 ? 28.004 -17.102 1.305 1.00 94.62 548 TYR A C 1
ATOM 4231 O O . TYR A 1 548 ? 28.290 -16.224 2.114 1.00 94.62 548 TYR A O 1
ATOM 4239 N N . THR A 1 549 ? 28.905 -18.008 0.920 1.00 94.25 549 THR A N 1
ATOM 4240 C CA . THR A 1 549 ? 30.282 -18.016 1.442 1.00 94.25 549 THR A CA 1
ATOM 4241 C C . THR A 1 549 ? 31.032 -16.746 1.025 1.00 94.25 549 THR A C 1
ATOM 4243 O O . THR A 1 549 ? 31.720 -16.134 1.842 1.00 94.25 549 THR A O 1
ATOM 4246 N N . SER A 1 550 ? 30.834 -16.285 -0.215 1.00 94.75 550 SER A N 1
ATOM 4247 C CA . SER A 1 550 ? 31.370 -15.005 -0.694 1.00 94.75 550 SER A CA 1
ATOM 4248 C C . SER A 1 550 ? 30.795 -13.803 0.071 1.00 94.75 550 SER A C 1
ATOM 4250 O O . SER A 1 550 ? 31.527 -12.867 0.392 1.00 94.75 550 SER A O 1
ATOM 4252 N N . LEU A 1 551 ? 29.509 -13.838 0.433 1.00 94.38 551 LEU A N 1
ATOM 4253 C CA . LEU A 1 551 ? 28.852 -12.785 1.209 1.00 94.38 551 LEU A CA 1
ATOM 4254 C C . LEU A 1 551 ? 29.462 -12.634 2.608 1.00 94.38 551 LEU A C 1
ATOM 4256 O O . LEU A 1 551 ? 29.604 -11.511 3.087 1.00 94.38 551 LEU A O 1
ATOM 4260 N N . ILE A 1 552 ? 29.830 -13.734 3.267 1.00 94.50 552 ILE A N 1
ATOM 4261 C CA . ILE A 1 552 ? 30.418 -13.689 4.613 1.00 94.50 552 ILE A CA 1
ATOM 4262 C C . ILE A 1 552 ? 31.918 -13.363 4.548 1.00 94.50 552 ILE A C 1
ATOM 4264 O O . ILE A 1 552 ? 32.348 -12.350 5.111 1.00 94.50 552 ILE A O 1
ATOM 4268 N N . ASP A 1 553 ? 32.690 -14.186 3.831 1.00 90.81 553 ASP A N 1
ATOM 4269 C CA . ASP A 1 553 ? 34.161 -14.235 3.899 1.00 90.81 553 ASP A CA 1
ATOM 4270 C C . ASP A 1 553 ? 34.865 -13.781 2.603 1.00 90.81 553 ASP A C 1
ATOM 4272 O O . ASP A 1 553 ? 36.096 -13.750 2.523 1.00 90.81 553 ASP A O 1
ATOM 4276 N N . GLY A 1 554 ? 34.111 -13.435 1.556 1.00 86.69 554 GLY A N 1
ATOM 4277 C CA . GLY A 1 554 ? 34.663 -13.041 0.261 1.00 86.69 554 GLY A CA 1
ATOM 4278 C C . GLY A 1 554 ? 35.425 -11.712 0.287 1.00 86.69 554 GLY A C 1
ATOM 4279 O O . GLY A 1 554 ? 35.349 -10.916 1.225 1.00 86.69 554 GLY A O 1
ATOM 4280 N N . LYS A 1 555 ? 36.144 -11.418 -0.807 1.00 78.50 555 LYS A N 1
ATOM 4281 C CA . LYS A 1 555 ? 36.900 -10.155 -0.963 1.00 78.50 555 LYS A CA 1
ATOM 4282 C C . LYS A 1 555 ? 36.009 -8.906 -0.874 1.00 78.50 555 LYS A C 1
ATOM 4284 O O . LYS A 1 555 ? 36.496 -7.865 -0.448 1.00 78.50 555 LYS A O 1
ATOM 4289 N N . GLY A 1 556 ? 34.736 -9.032 -1.250 1.00 79.00 556 GLY A N 1
ATOM 4290 C CA . GLY A 1 556 ? 33.681 -8.028 -1.079 1.00 79.00 556 GLY A CA 1
ATOM 4291 C C . GLY A 1 556 ? 32.626 -8.427 -0.042 1.00 79.00 556 GLY A C 1
ATOM 4292 O O . GLY A 1 556 ? 31.501 -7.944 -0.108 1.00 79.00 556 GLY A O 1
ATOM 4293 N N . GLY A 1 557 ? 32.953 -9.343 0.873 1.00 90.31 557 GLY A N 1
ATOM 4294 C CA . GLY A 1 557 ? 32.039 -9.844 1.897 1.00 90.31 557 GLY A CA 1
ATOM 4295 C C . GLY A 1 557 ? 31.908 -8.918 3.110 1.00 90.31 557 GLY A C 1
ATOM 4296 O O . GLY A 1 557 ? 32.687 -7.981 3.313 1.00 90.31 557 GLY A O 1
ATOM 4297 N N . LEU A 1 558 ? 30.933 -9.225 3.963 1.00 94.56 558 LEU A N 1
ATOM 4298 C CA . LEU A 1 558 ? 30.566 -8.462 5.155 1.00 94.56 558 LEU A CA 1
ATOM 4299 C C . LEU A 1 558 ? 31.732 -8.300 6.138 1.00 94.56 558 LEU A C 1
ATOM 4301 O O . LEU A 1 558 ? 31.915 -7.217 6.695 1.00 94.56 558 LEU A O 1
ATOM 4305 N N . GLN A 1 559 ? 32.561 -9.333 6.332 1.00 94.25 559 GLN A N 1
ATOM 4306 C CA . GLN A 1 559 ? 33.721 -9.231 7.225 1.00 94.25 559 GLN A CA 1
ATOM 4307 C C . GLN A 1 559 ? 34.777 -8.253 6.699 1.00 94.25 559 GLN A C 1
ATOM 4309 O O . GLN A 1 559 ? 35.351 -7.474 7.467 1.00 94.25 559 GLN A O 1
ATOM 4314 N N . LYS A 1 560 ? 35.025 -8.257 5.384 1.00 94.19 560 LYS A N 1
ATOM 4315 C CA . LYS A 1 560 ? 36.005 -7.355 4.775 1.00 94.19 560 LYS A CA 1
ATOM 4316 C C . LYS A 1 560 ? 35.503 -5.914 4.768 1.00 94.19 560 LYS A C 1
ATOM 4318 O O . LYS A 1 560 ? 36.266 -5.008 5.105 1.00 94.19 560 LYS A O 1
ATOM 4323 N N . LEU A 1 561 ? 34.216 -5.716 4.483 1.00 94.94 561 LEU A N 1
ATOM 4324 C CA . LEU A 1 561 ? 33.557 -4.416 4.592 1.00 94.94 561 LEU A CA 1
ATOM 4325 C C . LEU A 1 561 ? 33.643 -3.861 6.022 1.00 94.94 561 LEU A C 1
ATOM 4327 O O . LEU A 1 561 ? 33.997 -2.698 6.213 1.00 94.94 561 LEU A O 1
ATOM 4331 N N . LEU A 1 562 ? 33.407 -4.704 7.032 1.00 94.88 562 LEU A N 1
ATOM 4332 C CA . LEU A 1 562 ? 33.556 -4.328 8.438 1.00 94.88 562 LEU A CA 1
ATOM 4333 C C . LEU A 1 562 ? 34.985 -3.866 8.756 1.00 94.88 562 LEU A C 1
ATOM 4335 O O . LEU A 1 562 ? 35.167 -2.892 9.487 1.00 94.88 562 LEU A O 1
ATOM 4339 N N . GLN A 1 563 ? 35.998 -4.531 8.194 1.00 94.12 563 GLN A N 1
ATOM 4340 C CA . GLN A 1 563 ? 37.391 -4.117 8.355 1.00 94.12 563 GLN A CA 1
ATOM 4341 C C . GLN A 1 563 ? 37.657 -2.752 7.706 1.00 94.12 563 GLN A C 1
ATOM 4343 O O . GLN A 1 563 ? 38.234 -1.884 8.352 1.00 94.12 563 GLN A O 1
ATOM 4348 N N . HIS A 1 564 ? 37.178 -2.514 6.482 1.00 94.06 564 HIS A N 1
ATOM 4349 C CA . HIS A 1 564 ? 37.334 -1.218 5.809 1.00 94.06 564 HIS A CA 1
ATOM 4350 C C . HIS A 1 564 ? 36.699 -0.059 6.590 1.00 94.06 564 HIS A C 1
ATOM 4352 O O . HIS A 1 564 ? 37.272 1.029 6.658 1.00 94.06 564 HIS A O 1
ATOM 4358 N N . ILE A 1 565 ? 35.556 -0.302 7.242 1.00 93.69 565 ILE A N 1
ATOM 4359 C CA . ILE A 1 565 ? 34.903 0.681 8.119 1.00 93.69 565 ILE A CA 1
ATOM 4360 C C . ILE A 1 565 ? 35.761 0.971 9.358 1.00 93.69 565 ILE A C 1
ATOM 4362 O O . ILE A 1 565 ? 35.907 2.135 9.737 1.00 93.69 565 ILE A O 1
ATOM 4366 N N . LYS A 1 566 ? 36.364 -0.058 9.970 1.00 93.75 566 LYS A N 1
ATOM 4367 C CA . LYS A 1 566 ? 37.278 0.103 11.116 1.00 93.75 566 LYS A CA 1
ATOM 4368 C C . LYS A 1 566 ? 38.547 0.867 10.743 1.00 93.75 566 LYS A C 1
ATOM 4370 O O . LYS A 1 566 ? 38.997 1.705 11.523 1.00 93.75 566 LYS A O 1
ATOM 4375 N N . ASP A 1 567 ? 39.063 0.623 9.542 1.00 94.31 567 ASP A N 1
ATOM 4376 C CA . ASP A 1 567 ? 40.221 1.320 8.975 1.00 94.31 567 ASP A CA 1
ATOM 4377 C C . ASP A 1 567 ? 39.891 2.775 8.576 1.00 94.31 567 ASP A C 1
ATOM 4379 O O . ASP A 1 567 ? 40.797 3.561 8.305 1.00 94.31 567 ASP A O 1
ATOM 4383 N N . LYS A 1 568 ? 38.601 3.153 8.578 1.00 92.00 568 LYS A N 1
ATOM 4384 C CA . LYS A 1 568 ? 38.074 4.479 8.205 1.00 92.00 568 LYS A CA 1
ATOM 4385 C C . LYS A 1 568 ? 38.430 4.908 6.775 1.00 92.00 568 LYS A C 1
ATOM 4387 O O . LYS A 1 568 ? 38.535 6.100 6.492 1.00 92.00 568 LYS A O 1
ATOM 4392 N N . ASP A 1 569 ? 38.578 3.941 5.873 1.00 90.56 569 ASP A N 1
ATOM 4393 C CA . ASP A 1 569 ? 38.914 4.162 4.465 1.00 90.56 569 ASP A CA 1
ATOM 4394 C C . ASP A 1 569 ? 37.631 4.313 3.632 1.00 90.56 569 ASP A C 1
ATOM 4396 O O . ASP A 1 569 ? 36.954 3.333 3.321 1.00 90.56 569 ASP A O 1
ATOM 4400 N N . THR A 1 570 ? 37.255 5.549 3.295 1.00 89.81 570 THR A N 1
ATOM 4401 C CA . THR A 1 570 ? 35.981 5.837 2.614 1.00 89.81 570 THR A CA 1
ATOM 4402 C C . THR A 1 570 ? 35.876 5.205 1.233 1.00 89.81 570 THR A C 1
ATOM 4404 O O . THR A 1 570 ? 34.791 4.759 0.854 1.00 89.81 570 THR A O 1
ATOM 4407 N N . ASP A 1 571 ? 36.983 5.138 0.500 1.00 90.12 571 ASP A N 1
ATOM 4408 C CA . ASP A 1 571 ? 36.992 4.659 -0.880 1.00 90.12 571 ASP A CA 1
ATOM 4409 C C . ASP A 1 571 ? 36.838 3.139 -0.899 1.00 90.12 571 ASP A C 1
ATOM 4411 O O . ASP A 1 571 ? 35.985 2.602 -1.612 1.00 90.12 571 ASP A O 1
ATOM 4415 N N . LYS A 1 572 ? 37.570 2.439 -0.021 1.00 92.69 572 LYS A N 1
ATOM 4416 C CA . LYS A 1 572 ? 37.408 0.989 0.147 1.00 92.69 572 LYS A CA 1
ATOM 4417 C C . LYS A 1 572 ? 36.043 0.610 0.711 1.00 92.69 572 LYS A C 1
ATOM 4419 O O . LYS A 1 572 ? 35.502 -0.415 0.303 1.00 92.69 572 LYS A O 1
ATOM 4424 N N . VAL A 1 573 ? 35.465 1.410 1.613 1.00 92.94 573 VAL A N 1
ATOM 4425 C CA . VAL A 1 573 ? 34.097 1.175 2.110 1.00 92.94 573 VAL A CA 1
ATOM 4426 C C . VAL A 1 573 ? 33.080 1.318 0.981 1.00 92.94 573 VAL A C 1
ATOM 4428 O O . VAL A 1 573 ? 32.203 0.470 0.863 1.00 92.94 573 VAL A O 1
ATOM 4431 N N . SER A 1 574 ? 33.206 2.341 0.133 1.00 91.25 574 SER A N 1
ATOM 4432 C CA . SER A 1 574 ? 32.304 2.552 -1.006 1.00 91.25 574 SER A CA 1
ATOM 4433 C C . SER A 1 574 ? 32.346 1.382 -1.999 1.00 91.25 574 SER A C 1
ATOM 4435 O O . SER A 1 574 ? 31.309 0.804 -2.329 1.00 91.25 574 SER A O 1
ATOM 4437 N N . VAL A 1 575 ? 33.551 0.972 -2.414 1.00 91.69 575 VAL A N 1
ATOM 4438 C CA . VAL A 1 575 ? 33.747 -0.149 -3.352 1.00 91.69 575 VAL A CA 1
ATOM 4439 C C . VAL A 1 575 ? 33.314 -1.480 -2.731 1.00 91.69 575 VAL A C 1
ATOM 4441 O O . VAL A 1 575 ? 32.624 -2.270 -3.374 1.00 91.69 575 VAL A O 1
ATOM 4444 N N . GLY A 1 576 ? 33.684 -1.720 -1.470 1.00 93.19 576 GLY A N 1
ATOM 4445 C CA . GLY A 1 576 ? 33.298 -2.923 -0.738 1.00 93.19 576 GLY A CA 1
ATOM 4446 C C . GLY A 1 576 ? 31.783 -3.041 -0.594 1.00 93.19 576 GLY A C 1
ATOM 4447 O O . GLY A 1 576 ? 31.232 -4.096 -0.881 1.00 93.19 576 GLY A O 1
ATOM 4448 N N . LEU A 1 577 ? 31.105 -1.947 -0.232 1.00 93.44 577 LEU A N 1
ATOM 4449 C CA . LEU A 1 577 ? 29.653 -1.907 -0.074 1.00 93.44 577 LEU A CA 1
ATOM 4450 C C . LEU A 1 577 ? 28.921 -2.237 -1.378 1.00 93.44 577 LEU A C 1
ATOM 4452 O O . LEU A 1 577 ? 27.975 -3.023 -1.351 1.00 93.44 577 LEU A O 1
ATOM 4456 N N . ALA A 1 578 ? 29.356 -1.664 -2.504 1.00 90.50 578 ALA A N 1
ATOM 4457 C CA . ALA A 1 578 ? 28.787 -1.977 -3.813 1.00 90.50 578 ALA A CA 1
ATOM 4458 C C . ALA A 1 578 ? 28.920 -3.478 -4.124 1.00 90.50 578 ALA A C 1
ATOM 4460 O O . ALA A 1 578 ? 27.924 -4.138 -4.404 1.00 90.50 578 ALA A O 1
ATOM 4461 N N . SER A 1 579 ? 30.119 -4.041 -3.938 1.00 92.06 579 SER A N 1
ATOM 4462 C CA . SER A 1 579 ? 30.374 -5.469 -4.161 1.00 92.06 579 SER A CA 1
ATOM 4463 C C . SER A 1 579 ? 29.552 -6.387 -3.239 1.00 92.06 579 SER A C 1
ATOM 4465 O O . SER A 1 579 ? 29.054 -7.424 -3.688 1.00 92.06 579 SER A O 1
ATOM 4467 N N . THR A 1 580 ? 29.366 -6.015 -1.967 1.00 94.38 580 THR A N 1
ATOM 4468 C CA . THR A 1 580 ? 28.517 -6.772 -1.031 1.00 94.38 580 THR A CA 1
ATOM 4469 C C . THR A 1 580 ? 27.052 -6.744 -1.467 1.00 94.38 580 THR A C 1
ATOM 4471 O O . THR A 1 580 ? 26.391 -7.781 -1.481 1.00 94.38 580 THR A O 1
ATOM 4474 N N . LEU A 1 581 ? 26.542 -5.568 -1.843 1.00 93.44 581 LEU A N 1
ATOM 4475 C CA . LEU A 1 581 ? 25.159 -5.399 -2.289 1.00 93.44 581 LEU A CA 1
ATOM 4476 C C . LEU A 1 581 ? 24.872 -6.126 -3.613 1.00 93.44 581 LEU A C 1
ATOM 4478 O O . LEU A 1 581 ? 23.760 -6.617 -3.792 1.00 93.44 581 LEU A O 1
ATOM 4482 N N . ASP A 1 582 ? 25.856 -6.238 -4.506 1.00 91.69 582 ASP A N 1
ATOM 4483 C CA . ASP A 1 582 ? 25.738 -7.040 -5.731 1.00 91.69 582 ASP A CA 1
ATOM 4484 C C . ASP A 1 582 ? 25.648 -8.539 -5.414 1.00 91.69 582 ASP A C 1
ATOM 4486 O O . ASP A 1 582 ? 24.821 -9.247 -5.987 1.00 91.69 582 ASP A O 1
ATOM 4490 N N . THR A 1 583 ? 26.440 -9.020 -4.450 1.00 93.69 583 THR A N 1
ATOM 4491 C CA . THR A 1 583 ? 26.376 -10.420 -3.987 1.00 93.69 583 THR A CA 1
ATOM 4492 C C . THR A 1 583 ? 25.016 -10.731 -3.354 1.00 93.69 583 THR A C 1
ATOM 4494 O O . THR A 1 583 ? 24.443 -11.791 -3.601 1.00 93.69 583 THR A O 1
ATOM 4497 N N . ILE A 1 584 ? 24.469 -9.793 -2.571 1.00 93.94 584 ILE A N 1
ATOM 4498 C CA . ILE A 1 584 ? 23.114 -9.894 -2.006 1.00 93.94 584 ILE A CA 1
ATOM 4499 C C . ILE A 1 584 ? 22.073 -9.988 -3.117 1.00 93.94 584 ILE A C 1
ATOM 4501 O O . ILE A 1 584 ? 21.270 -10.914 -3.099 1.00 93.94 584 ILE A O 1
ATOM 4505 N N . ALA A 1 585 ? 22.129 -9.092 -4.105 1.00 92.94 585 ALA A N 1
ATOM 4506 C CA . ALA A 1 585 ? 21.187 -9.100 -5.219 1.00 92.94 58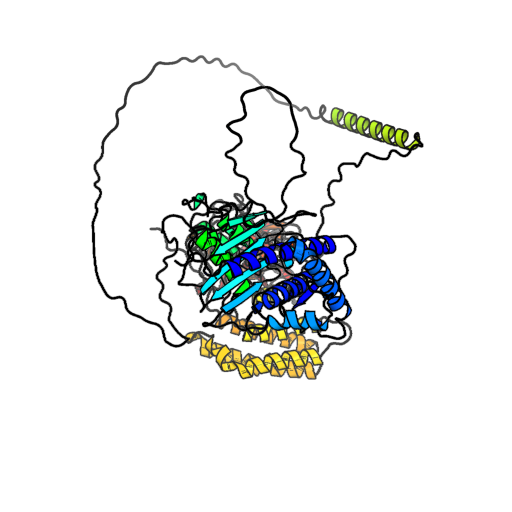5 ALA A CA 1
ATOM 4507 C C . ALA A 1 585 ? 21.221 -10.431 -5.991 1.00 92.94 585 ALA A C 1
ATOM 4509 O O . ALA A 1 585 ? 20.173 -10.950 -6.363 1.00 92.94 585 ALA A O 1
ATOM 4510 N N . GLN A 1 586 ? 22.406 -11.013 -6.206 1.00 92.50 586 GLN A N 1
ATOM 4511 C CA . GLN A 1 586 ? 22.538 -12.327 -6.846 1.00 92.50 586 GLN A CA 1
ATOM 4512 C C . GLN A 1 586 ? 21.896 -13.440 -6.008 1.00 92.50 586 GLN A C 1
ATOM 4514 O O . GLN A 1 586 ? 21.165 -14.268 -6.546 1.00 92.50 586 GLN A O 1
ATOM 4519 N N . LEU A 1 587 ? 22.105 -13.435 -4.688 1.00 92.94 587 LEU A N 1
ATOM 4520 C CA . LEU A 1 587 ? 21.486 -14.415 -3.795 1.00 92.94 587 LEU A CA 1
ATOM 4521 C C . LEU A 1 587 ? 19.953 -14.279 -3.772 1.00 92.94 587 LEU A C 1
ATOM 4523 O O . LEU A 1 587 ? 19.248 -15.284 -3.809 1.00 92.94 587 LEU A O 1
ATOM 4527 N N . GLU A 1 588 ? 19.437 -13.049 -3.755 1.00 93.38 588 GLU A N 1
ATOM 4528 C CA . GLU A 1 588 ? 17.998 -12.763 -3.822 1.00 93.38 588 GLU A CA 1
ATOM 4529 C C . GLU A 1 588 ? 17.385 -13.220 -5.154 1.00 93.38 588 GLU A C 1
ATOM 4531 O O . GLU A 1 588 ? 16.285 -13.768 -5.167 1.00 93.38 588 GLU A O 1
ATOM 4536 N N . LEU A 1 589 ? 18.102 -13.072 -6.274 1.00 92.00 589 LEU A N 1
ATOM 4537 C CA . LEU A 1 589 ? 17.657 -13.592 -7.571 1.00 92.00 589 LEU A CA 1
ATOM 4538 C C . LEU A 1 589 ? 17.544 -15.123 -7.572 1.00 92.00 589 LEU A C 1
ATOM 4540 O O . LEU A 1 589 ? 16.575 -15.647 -8.120 1.00 92.00 589 LEU A O 1
ATOM 4544 N N . LEU A 1 590 ? 18.467 -15.844 -6.921 1.00 91.56 590 LEU A N 1
ATOM 4545 C CA . LEU A 1 590 ? 18.366 -17.305 -6.779 1.00 91.56 590 LEU A CA 1
ATOM 4546 C C . LEU A 1 590 ? 17.172 -17.733 -5.911 1.00 91.56 590 LEU A C 1
ATOM 4548 O O . LEU A 1 590 ? 16.603 -18.800 -6.133 1.00 91.56 590 LEU A O 1
ATOM 4552 N N . GLN A 1 591 ? 16.777 -16.914 -4.930 1.00 90.44 591 GLN A N 1
ATOM 4553 C CA . GLN A 1 591 ? 15.578 -17.148 -4.114 1.00 90.44 591 GLN A CA 1
ATOM 4554 C C . GLN A 1 591 ? 14.273 -16.858 -4.871 1.00 90.44 591 GLN A C 1
ATOM 4556 O O . GLN A 1 591 ? 13.211 -17.331 -4.466 1.00 90.44 591 GLN A O 1
ATOM 4561 N N . ALA A 1 592 ? 14.343 -16.108 -5.973 1.00 88.94 592 ALA A N 1
ATOM 4562 C CA . ALA A 1 592 ? 13.197 -15.675 -6.763 1.00 88.94 592 ALA A CA 1
ATOM 4563 C C . ALA A 1 592 ? 13.236 -16.252 -8.193 1.00 88.94 592 ALA A C 1
ATOM 4565 O O . ALA A 1 592 ? 13.377 -15.497 -9.157 1.00 88.94 592 ALA A O 1
ATOM 4566 N N . PRO A 1 593 ? 13.068 -17.575 -8.392 1.00 83.38 593 PRO A N 1
ATOM 4567 C CA . PRO A 1 593 ? 13.163 -18.195 -9.720 1.00 83.38 593 PRO A CA 1
ATOM 4568 C C . PRO A 1 593 ? 12.054 -17.770 -10.702 1.00 83.38 593 PRO A C 1
ATOM 4570 O O . PRO A 1 593 ? 12.162 -18.026 -11.898 1.00 83.38 593 PRO A O 1
ATOM 4573 N N . GLY A 1 594 ? 10.988 -17.122 -10.223 1.00 86.31 594 GLY A N 1
ATOM 4574 C CA . GLY A 1 594 ? 9.877 -16.638 -11.041 1.00 86.31 594 GLY A CA 1
ATOM 4575 C C . GLY A 1 594 ? 9.110 -15.495 -10.376 1.00 86.31 594 GLY A C 1
ATOM 4576 O O . GLY A 1 594 ? 9.511 -14.981 -9.331 1.00 86.31 594 GLY A O 1
ATOM 4577 N N . ILE A 1 595 ? 7.989 -15.091 -10.977 1.00 87.06 595 ILE A N 1
ATOM 4578 C CA . ILE A 1 595 ? 7.110 -14.065 -10.397 1.00 87.06 595 ILE A CA 1
ATOM 4579 C C . ILE A 1 595 ? 6.417 -14.586 -9.133 1.00 87.06 595 ILE A C 1
ATOM 4581 O O . ILE A 1 595 ? 6.020 -15.747 -9.062 1.00 87.06 595 ILE A O 1
ATOM 4585 N N . SER A 1 596 ? 6.254 -13.717 -8.134 1.00 78.88 596 SER A N 1
ATOM 4586 C CA . SER A 1 596 ? 5.696 -14.092 -6.830 1.00 78.88 596 SER A CA 1
ATOM 4587 C C . SER A 1 596 ? 4.167 -14.182 -6.809 1.00 78.88 596 SER A C 1
ATOM 4589 O O . SER A 1 596 ? 3.615 -14.636 -5.816 1.00 78.88 596 SER A O 1
ATOM 4591 N N . PHE A 1 597 ? 3.478 -13.758 -7.870 1.00 80.56 597 PHE A N 1
ATOM 4592 C CA . PHE A 1 597 ? 2.018 -13.666 -7.950 1.00 80.56 597 PHE A CA 1
ATOM 4593 C C . PHE A 1 597 ? 1.470 -14.365 -9.201 1.00 80.56 597 PHE A C 1
ATOM 4595 O O . PHE A 1 597 ? 2.192 -14.616 -10.167 1.00 80.56 597 PHE A O 1
ATOM 4602 N N . LEU A 1 598 ? 0.172 -14.677 -9.186 1.00 75.75 598 LEU A N 1
ATOM 4603 C CA . LEU A 1 598 ? -0.526 -15.258 -10.332 1.00 75.75 598 LEU A CA 1
ATOM 4604 C C . LEU A 1 598 ? -1.090 -14.150 -11.220 1.00 75.75 598 LEU A C 1
ATOM 4606 O O . LEU A 1 598 ? -1.778 -13.254 -10.745 1.00 75.75 598 LEU A O 1
ATOM 4610 N N . LEU A 1 599 ? -0.839 -14.240 -12.525 1.00 77.19 599 LEU A N 1
ATOM 4611 C CA . LEU A 1 599 ? -1.418 -13.306 -13.486 1.00 77.19 599 LEU A CA 1
ATOM 4612 C C . LEU A 1 599 ? -2.920 -13.580 -13.681 1.00 77.19 599 LEU A C 1
ATOM 4614 O O . LEU A 1 599 ? -3.306 -14.743 -13.847 1.00 77.19 599 LEU A O 1
ATOM 4618 N N . PRO A 1 600 ? -3.766 -12.535 -13.754 1.00 75.56 600 PRO A N 1
ATOM 4619 C CA . PRO A 1 600 ? -5.164 -12.678 -14.147 1.00 75.56 600 PRO A CA 1
ATOM 4620 C C . PRO A 1 600 ? -5.314 -13.425 -15.480 1.00 75.56 600 PRO A C 1
ATOM 4622 O O . PRO A 1 600 ? -4.579 -13.157 -16.433 1.00 75.56 600 PRO A O 1
ATOM 4625 N N . GLN A 1 601 ? -6.308 -14.320 -15.584 1.00 74.00 601 GLN A N 1
ATOM 4626 C CA . GLN A 1 601 ? -6.496 -15.176 -16.770 1.00 74.00 601 GLN A CA 1
ATOM 4627 C C . GLN A 1 601 ? -6.556 -14.390 -18.085 1.00 74.00 601 GLN A C 1
ATOM 4629 O O . GLN A 1 601 ? -5.977 -14.807 -19.087 1.00 74.00 601 GLN A O 1
ATOM 4634 N N . GLN A 1 602 ? -7.196 -13.220 -18.072 1.00 79.00 602 GLN A N 1
ATOM 4635 C CA . GLN A 1 602 ? -7.320 -12.342 -19.238 1.00 79.00 602 GLN A CA 1
ATOM 4636 C C . GLN A 1 602 ? -5.977 -11.863 -19.814 1.00 79.00 602 GLN A C 1
ATOM 4638 O O . GLN A 1 602 ? -5.932 -11.442 -20.971 1.00 79.00 602 GLN A O 1
ATOM 4643 N N . TYR A 1 603 ? -4.895 -11.926 -19.032 1.00 86.19 603 TYR A N 1
ATOM 4644 C CA . TYR A 1 603 ? -3.559 -11.497 -19.436 1.00 86.19 603 TYR A CA 1
ATOM 4645 C C . TYR A 1 603 ? -2.633 -12.649 -19.842 1.00 86.19 603 TYR A C 1
ATOM 4647 O O . TYR A 1 603 ? -1.555 -12.406 -20.376 1.00 86.19 603 TYR A O 1
ATOM 4655 N N . LEU A 1 604 ? -3.060 -13.907 -19.688 1.00 85.81 604 LEU A N 1
ATOM 4656 C CA . LEU A 1 604 ? -2.267 -15.074 -20.103 1.00 85.81 604 LEU A CA 1
ATOM 4657 C C . LEU A 1 604 ? -2.060 -15.165 -21.624 1.00 85.81 604 LEU A C 1
ATOM 4659 O O . LEU A 1 604 ? -1.166 -15.878 -22.077 1.00 85.81 604 LEU A O 1
ATOM 4663 N N . LYS A 1 605 ? -2.860 -14.419 -22.395 1.00 88.12 605 LYS A N 1
ATOM 4664 C CA . LYS A 1 605 ? -2.755 -14.267 -23.853 1.00 88.12 605 LYS A CA 1
ATOM 4665 C C . LYS A 1 605 ? -1.589 -13.385 -24.320 1.00 88.12 605 LYS A C 1
ATOM 4667 O O . LYS A 1 605 ? -1.353 -13.298 -25.519 1.00 88.12 605 LYS A O 1
ATOM 4672 N N . TYR A 1 606 ? -0.886 -12.710 -23.409 1.00 91.69 606 TYR A N 1
ATOM 4673 C CA . TYR A 1 606 ? 0.251 -11.849 -23.737 1.00 91.69 606 TYR A CA 1
ATOM 4674 C C . TYR A 1 606 ? 1.593 -12.552 -23.463 1.00 91.69 606 TYR A C 1
ATOM 4676 O O . TYR A 1 606 ? 1.674 -13.385 -22.551 1.00 91.69 606 TYR A O 1
ATOM 4684 N N . PRO A 1 607 ? 2.665 -12.209 -24.207 1.00 94.62 607 PRO A N 1
ATOM 4685 C CA . PRO A 1 607 ? 4.027 -12.574 -23.829 1.00 94.62 607 PRO A CA 1
ATOM 4686 C C . PRO A 1 607 ? 4.367 -11.998 -22.455 1.00 94.62 607 PRO A C 1
ATOM 4688 O O . PRO A 1 607 ? 4.005 -10.862 -22.151 1.00 94.62 607 PRO A O 1
ATOM 4691 N N . ARG A 1 608 ? 5.079 -12.765 -21.630 1.00 95.12 608 ARG A N 1
ATOM 4692 C CA . ARG A 1 608 ? 5.463 -12.346 -20.277 1.00 95.12 608 ARG A CA 1
ATOM 4693 C C . ARG A 1 608 ? 6.886 -12.765 -19.943 1.00 95.12 608 ARG A C 1
ATOM 4695 O O . ARG A 1 608 ? 7.308 -13.855 -20.319 1.00 95.12 608 ARG A O 1
ATOM 4702 N N . LEU A 1 609 ? 7.601 -11.926 -19.205 1.00 96.50 609 LEU A N 1
ATOM 4703 C CA . LEU A 1 609 ? 8.925 -12.247 -18.679 1.00 96.50 609 LEU A CA 1
ATOM 4704 C C . LEU A 1 609 ? 8.791 -12.648 -17.206 1.00 96.50 609 LEU A C 1
ATOM 4706 O O . LEU A 1 609 ? 8.406 -11.831 -16.376 1.00 96.50 609 LEU A O 1
ATOM 4710 N N . THR A 1 610 ? 9.084 -13.902 -16.861 1.00 94.06 610 THR A N 1
ATOM 4711 C CA . THR A 1 610 ? 8.935 -14.422 -15.491 1.00 94.06 610 THR A CA 1
ATOM 4712 C C . THR A 1 610 ? 10.236 -14.308 -14.698 1.00 94.06 610 THR A C 1
ATOM 4714 O O . THR A 1 610 ? 10.766 -15.298 -14.206 1.00 94.06 610 THR A O 1
ATOM 4717 N N . GLY A 1 611 ? 10.784 -13.098 -14.622 1.00 93.69 611 GLY A N 1
ATOM 4718 C CA . GLY A 1 611 ? 12.056 -12.801 -13.965 1.00 93.69 611 GLY A CA 1
ATOM 4719 C C . GLY A 1 611 ? 12.759 -11.636 -14.652 1.00 93.69 611 GLY A C 1
ATOM 4720 O O . GLY A 1 611 ? 12.096 -10.715 -15.120 1.00 93.69 611 GLY A O 1
ATOM 4721 N N . ARG A 1 612 ? 14.091 -11.662 -14.735 1.00 95.25 612 ARG A N 1
ATOM 4722 C CA . ARG A 1 612 ? 14.870 -10.620 -15.424 1.00 95.25 612 ARG A CA 1
ATOM 4723 C C . ARG A 1 612 ? 15.389 -11.054 -16.779 1.00 95.25 612 ARG A C 1
ATOM 4725 O O . ARG A 1 612 ? 15.583 -12.237 -17.030 1.00 95.25 612 ARG A O 1
ATOM 4732 N N . GLY A 1 613 ? 15.667 -10.070 -17.618 1.00 96.12 613 GLY A N 1
ATOM 4733 C CA . GLY A 1 613 ? 16.438 -10.244 -18.839 1.00 96.12 613 GLY A CA 1
ATOM 4734 C C . GLY A 1 613 ? 17.431 -9.105 -19.016 1.00 96.12 613 GLY A C 1
ATOM 4735 O O . GLY A 1 613 ? 17.283 -8.044 -18.408 1.00 96.12 613 GLY A O 1
ATOM 4736 N N . ILE A 1 614 ? 18.442 -9.327 -19.847 1.00 98.00 614 ILE A N 1
ATOM 4737 C CA . ILE A 1 614 ? 19.411 -8.296 -20.225 1.00 98.00 614 ILE A CA 1
ATOM 4738 C C . ILE A 1 614 ? 19.326 -8.109 -21.730 1.00 98.00 614 ILE A C 1
ATOM 4740 O O . ILE A 1 614 ? 19.488 -9.063 -22.491 1.00 98.00 614 ILE A O 1
ATOM 4744 N N . VAL A 1 615 ? 19.076 -6.874 -22.154 1.00 98.19 615 VAL A N 1
ATOM 4745 C CA . VAL A 1 615 ? 19.060 -6.482 -23.561 1.00 98.19 615 VAL A CA 1
ATOM 4746 C C . VAL A 1 615 ? 20.279 -5.620 -23.854 1.00 98.19 615 VAL A C 1
ATOM 4748 O O . VAL A 1 615 ? 20.483 -4.585 -23.221 1.00 98.19 615 VAL A O 1
ATOM 4751 N N . GLU A 1 616 ? 21.079 -6.035 -24.832 1.00 98.25 616 GLU A N 1
ATOM 4752 C CA . GLU A 1 616 ? 22.197 -5.255 -25.358 1.00 98.25 616 GLU A CA 1
ATOM 4753 C C . GLU A 1 616 ? 21.779 -4.552 -26.655 1.00 98.25 616 GLU A C 1
ATOM 4755 O O . GLU A 1 616 ? 21.467 -5.192 -27.662 1.00 98.25 616 GLU A O 1
ATOM 4760 N N . PHE A 1 617 ? 21.808 -3.222 -26.632 1.00 97.19 617 PHE A N 1
ATOM 4761 C CA . PHE A 1 617 ? 21.634 -2.357 -27.791 1.00 97.19 617 PHE A CA 1
ATOM 4762 C C . PHE A 1 617 ? 22.991 -1.977 -28.368 1.00 97.19 617 PHE A C 1
ATOM 4764 O O . PH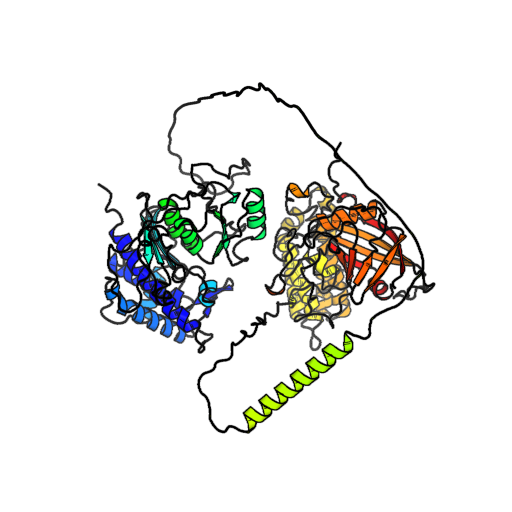E A 1 617 ? 23.895 -1.577 -27.639 1.00 97.19 617 PHE A O 1
ATOM 4771 N N . THR A 1 618 ? 23.117 -2.034 -29.691 1.00 96.44 618 THR A N 1
ATOM 4772 C CA . THR A 1 618 ? 24.210 -1.397 -30.434 1.00 96.44 618 THR A CA 1
ATOM 4773 C C . THR A 1 618 ? 23.632 -0.220 -31.207 1.00 96.44 618 THR A C 1
ATOM 4775 O O . THR A 1 618 ? 22.848 -0.427 -32.129 1.00 96.44 618 THR A O 1
ATOM 4778 N N . VAL A 1 619 ? 23.999 1.002 -30.828 1.00 95.31 619 VAL A N 1
ATOM 4779 C CA . VAL A 1 619 ? 23.529 2.246 -31.458 1.00 95.31 619 VAL A CA 1
ATOM 4780 C C . VAL A 1 619 ? 24.613 2.789 -32.382 1.00 95.31 619 VAL A C 1
ATOM 4782 O O . VAL A 1 619 ? 25.790 2.745 -32.032 1.00 95.31 619 VAL A O 1
ATOM 4785 N N . GLU A 1 620 ? 24.225 3.294 -33.549 1.00 94.44 620 GLU A N 1
ATOM 4786 C CA . GLU A 1 620 ? 25.103 3.839 -34.583 1.00 94.44 620 GLU A CA 1
ATOM 4787 C C . GLU A 1 620 ? 24.781 5.308 -34.886 1.00 94.44 620 GLU A C 1
ATOM 4789 O O . GLU A 1 620 ? 23.617 5.689 -35.048 1.00 94.44 620 GLU A O 1
ATOM 4794 N N . LYS A 1 621 ? 25.838 6.122 -34.983 1.00 92.94 621 LYS A N 1
ATOM 4795 C CA . LYS A 1 621 ? 25.790 7.524 -35.399 1.00 92.94 621 LYS A CA 1
ATOM 4796 C C . LYS A 1 621 ? 25.570 7.657 -36.897 1.00 92.94 621 LYS A C 1
ATOM 4798 O O . LYS A 1 621 ? 26.372 7.169 -37.687 1.00 92.94 621 LYS A O 1
ATOM 4803 N N . VAL A 1 622 ? 24.535 8.400 -37.286 1.00 87.75 622 VAL A N 1
ATOM 4804 C CA . VAL A 1 622 ? 24.236 8.662 -38.709 1.00 87.75 622 VAL A CA 1
ATOM 4805 C C . VAL A 1 622 ? 24.869 9.964 -39.207 1.00 87.75 622 VAL A C 1
ATOM 4807 O O . VAL A 1 622 ? 25.136 10.112 -40.396 1.00 87.75 622 VAL A O 1
ATOM 4810 N N . ASP A 1 623 ? 25.168 10.903 -38.309 1.00 83.31 623 ASP A N 1
ATOM 4811 C CA . ASP A 1 623 ? 25.762 12.206 -38.641 1.00 83.31 623 ASP A CA 1
ATOM 4812 C C . ASP A 1 623 ? 27.286 12.161 -38.880 1.00 83.31 623 ASP A C 1
ATOM 4814 O O . ASP A 1 623 ? 27.911 13.202 -39.080 1.00 83.31 623 ASP A O 1
ATOM 4818 N N . GLY A 1 624 ? 27.896 10.970 -38.843 1.00 74.88 624 GLY A N 1
ATOM 4819 C CA . GLY A 1 624 ? 29.343 10.778 -38.973 1.00 74.88 624 GLY A CA 1
ATOM 4820 C C . GLY A 1 624 ? 30.148 11.181 -37.732 1.00 74.88 624 GLY A C 1
ATOM 4821 O O . GLY A 1 624 ? 31.376 11.101 -37.759 1.00 74.88 624 GLY A O 1
ATOM 4822 N N . SER A 1 625 ? 29.487 11.598 -36.644 1.00 85.00 625 SER A N 1
ATOM 4823 C CA . SER A 1 625 ? 30.144 11.781 -35.349 1.00 85.00 625 SER A CA 1
ATOM 4824 C C . SER A 1 625 ? 30.465 10.431 -34.700 1.00 85.00 625 SER A C 1
ATOM 4826 O O . SER A 1 625 ? 30.018 9.373 -35.144 1.00 85.00 625 SER A O 1
ATOM 4828 N N . ALA A 1 626 ? 31.275 10.457 -33.647 1.00 86.69 626 ALA A N 1
ATOM 4829 C CA . ALA A 1 626 ? 31.639 9.271 -32.889 1.00 86.69 626 ALA A CA 1
ATOM 4830 C C . ALA A 1 626 ? 31.245 9.447 -31.423 1.00 86.69 626 ALA A C 1
ATOM 4832 O O . ALA A 1 626 ? 31.238 10.564 -30.903 1.00 86.69 626 ALA A O 1
ATOM 4833 N N . PHE A 1 627 ? 30.933 8.337 -30.762 1.00 86.81 627 PHE A N 1
ATOM 4834 C CA . PHE A 1 627 ? 30.741 8.312 -29.320 1.00 86.81 627 PHE A CA 1
ATOM 4835 C C . PHE A 1 627 ? 32.094 8.452 -28.619 1.00 86.81 627 PHE A C 1
ATOM 4837 O O . PHE A 1 627 ? 33.066 7.789 -28.995 1.00 86.81 627 PHE A O 1
ATOM 4844 N N . SER A 1 628 ? 32.155 9.302 -27.596 1.00 81.19 628 SER A N 1
ATOM 4845 C CA . SER A 1 628 ? 33.314 9.429 -26.716 1.00 81.19 628 SER A CA 1
ATOM 4846 C C . SER A 1 628 ? 33.187 8.436 -25.556 1.00 81.19 628 SER A C 1
ATOM 4848 O O . SER A 1 628 ? 32.231 8.565 -24.786 1.00 81.19 628 SER A O 1
ATOM 4850 N N . PRO A 1 629 ? 34.104 7.462 -25.408 1.00 65.25 629 PRO A N 1
ATOM 4851 C CA . PRO A 1 629 ? 34.101 6.562 -24.257 1.00 65.25 629 PRO A CA 1
ATOM 4852 C C . PRO A 1 629 ? 34.648 7.258 -22.999 1.00 65.25 629 PRO A C 1
ATOM 4854 O O . PRO A 1 629 ? 35.602 8.030 -23.085 1.00 65.25 629 PRO A O 1
ATOM 4857 N N . GLU A 1 630 ? 34.105 6.930 -21.822 1.00 57.44 630 GLU A N 1
ATOM 4858 C CA . GLU A 1 630 ? 34.588 7.437 -20.521 1.00 57.44 630 GLU A CA 1
ATOM 4859 C C . GLU A 1 630 ? 36.036 7.022 -20.184 1.00 57.44 630 GLU A C 1
ATOM 4861 O O . GLU A 1 630 ? 36.740 7.742 -19.476 1.00 57.44 630 GLU A O 1
ATOM 4866 N N . ALA A 1 631 ? 36.513 5.881 -20.697 1.00 50.06 631 ALA A N 1
ATOM 4867 C CA . ALA A 1 631 ? 37.810 5.302 -20.342 1.00 50.06 631 ALA A CA 1
ATOM 4868 C C . ALA A 1 631 ? 38.736 5.166 -21.561 1.00 50.06 631 ALA A C 1
ATOM 4870 O O . ALA A 1 631 ? 38.791 4.102 -22.169 1.00 50.06 631 ALA A O 1
ATOM 4871 N N . ALA A 1 632 ? 39.450 6.243 -21.918 1.00 52.44 632 ALA A N 1
ATOM 4872 C CA . ALA A 1 632 ? 40.621 6.265 -22.821 1.00 52.44 632 ALA A CA 1
ATOM 4873 C C . ALA A 1 632 ? 40.538 5.393 -24.102 1.00 52.44 632 ALA A C 1
ATOM 4875 O O . ALA A 1 632 ? 41.551 4.887 -24.583 1.00 52.44 632 ALA A O 1
ATOM 4876 N N . GLY A 1 633 ? 39.335 5.192 -24.642 1.00 60.72 633 GLY A N 1
ATOM 4877 C CA . GLY A 1 633 ? 39.085 4.365 -25.818 1.00 60.72 633 GLY A CA 1
ATOM 4878 C C . GLY A 1 633 ? 39.030 5.191 -27.100 1.00 60.72 633 GLY A C 1
ATOM 4879 O O . GLY A 1 633 ? 38.760 6.391 -27.076 1.00 60.72 633 GLY A O 1
ATOM 4880 N N . GLU A 1 634 ? 39.255 4.538 -28.237 1.00 63.25 634 GLU A N 1
ATOM 4881 C CA . GLU A 1 634 ? 39.071 5.159 -29.549 1.00 63.25 634 GLU A CA 1
ATOM 4882 C C . GLU A 1 634 ? 37.598 5.519 -29.774 1.00 63.25 634 GLU A C 1
ATOM 4884 O O . GLU A 1 634 ? 36.700 4.721 -29.483 1.00 63.25 634 GLU A O 1
ATOM 4889 N N . ALA A 1 635 ? 37.353 6.716 -30.308 1.00 71.50 635 ALA A N 1
ATOM 4890 C CA . ALA A 1 635 ? 36.016 7.168 -30.659 1.00 71.50 635 ALA A CA 1
ATOM 4891 C C . ALA A 1 635 ? 35.449 6.276 -31.776 1.00 71.50 635 ALA A C 1
ATOM 4893 O O . ALA A 1 635 ? 36.060 6.122 -32.834 1.00 71.50 635 ALA A O 1
ATOM 4894 N N . LYS A 1 636 ? 34.280 5.674 -31.537 1.00 81.06 636 LYS A N 1
ATOM 4895 C CA . LYS A 1 636 ? 33.628 4.749 -32.478 1.00 81.06 636 LYS A CA 1
ATOM 4896 C C . LYS A 1 636 ? 32.286 5.308 -32.927 1.00 81.06 636 LYS A C 1
ATOM 4898 O O . LYS A 1 636 ? 31.566 5.912 -32.138 1.00 81.06 636 LYS A O 1
ATOM 4903 N N . SER A 1 637 ? 31.919 5.056 -34.183 1.00 86.75 637 SER A N 1
ATOM 4904 C CA . SER A 1 637 ? 30.586 5.387 -34.710 1.00 86.75 637 SER A CA 1
ATOM 4905 C C . SER A 1 637 ? 29.474 4.550 -34.071 1.00 86.75 637 SER A C 1
ATOM 4907 O O . SER A 1 637 ? 28.306 4.913 -34.164 1.00 86.75 637 SER A O 1
ATOM 4909 N N . THR A 1 638 ? 29.827 3.447 -33.402 1.00 91.00 638 THR A N 1
ATOM 4910 C CA . THR A 1 638 ? 28.893 2.568 -32.694 1.00 91.00 638 THR A CA 1
ATOM 4911 C C . THR A 1 638 ? 29.192 2.498 -31.202 1.00 91.00 638 THR A C 1
ATOM 4913 O O . THR A 1 638 ? 30.356 2.335 -30.827 1.00 91.00 638 THR A O 1
ATOM 4916 N N . ALA A 1 639 ? 28.155 2.500 -30.367 1.00 92.31 639 ALA A N 1
ATOM 4917 C CA . ALA A 1 639 ? 28.254 2.297 -28.924 1.00 92.31 639 ALA A CA 1
ATOM 4918 C C . ALA A 1 639 ? 27.279 1.221 -28.435 1.00 92.31 639 ALA A C 1
ATOM 4920 O O . ALA A 1 639 ? 26.260 0.949 -29.072 1.00 92.31 639 ALA A O 1
ATOM 4921 N N . LYS A 1 640 ? 27.616 0.600 -27.301 1.00 94.06 640 LYS A N 1
ATOM 4922 C CA . LYS A 1 640 ? 26.797 -0.427 -26.657 1.00 94.06 640 LYS A CA 1
ATOM 4923 C C . LYS A 1 640 ? 26.102 0.127 -25.422 1.00 94.06 640 LYS A C 1
ATOM 4925 O O . LYS A 1 640 ? 26.730 0.823 -24.628 1.00 94.06 640 LYS A O 1
ATOM 4930 N N . ILE A 1 641 ? 24.835 -0.229 -25.253 1.00 95.81 641 ILE A N 1
ATOM 4931 C CA . ILE A 1 641 ? 24.016 0.111 -24.088 1.00 95.81 641 ILE A CA 1
ATOM 4932 C C . ILE A 1 641 ? 23.393 -1.187 -23.583 1.00 95.81 641 ILE A C 1
ATOM 4934 O O . ILE A 1 641 ? 22.823 -1.931 -24.379 1.00 95.81 641 ILE A O 1
ATOM 4938 N N . GLN A 1 642 ? 23.495 -1.471 -22.286 1.00 97.38 642 GLN A N 1
ATOM 4939 C CA . GLN A 1 642 ? 22.812 -2.619 -21.688 1.00 97.38 642 GLN A CA 1
ATOM 4940 C C . GLN A 1 642 ? 21.673 -2.157 -20.791 1.00 97.38 642 GLN A C 1
ATOM 4942 O O . GLN A 1 642 ? 21.839 -1.275 -19.945 1.00 97.38 642 GLN A O 1
ATOM 4947 N N . VAL A 1 643 ? 20.519 -2.787 -20.987 1.00 98.06 643 VAL A N 1
ATOM 4948 C CA . VAL A 1 643 ? 19.296 -2.560 -20.227 1.00 98.06 643 VAL A CA 1
ATOM 4949 C C . VAL A 1 643 ? 18.927 -3.848 -19.516 1.00 98.06 643 VAL A C 1
ATOM 4951 O O . VAL A 1 643 ? 18.755 -4.885 -20.155 1.00 98.06 643 VAL A O 1
ATOM 4954 N N . VAL A 1 644 ? 18.755 -3.774 -18.202 1.00 98.25 644 VAL A N 1
ATOM 4955 C CA . VAL A 1 644 ? 18.129 -4.855 -17.441 1.00 98.25 644 VAL A CA 1
ATOM 4956 C C . VAL A 1 644 ? 16.625 -4.623 -17.455 1.00 98.25 644 VAL A C 1
ATOM 4958 O O . VAL A 1 644 ? 16.156 -3.576 -17.006 1.00 98.25 644 VAL A O 1
ATOM 4961 N N . VAL A 1 645 ? 15.881 -5.599 -17.968 1.00 97.94 645 VAL A N 1
ATOM 4962 C CA . VAL A 1 645 ? 14.414 -5.618 -17.984 1.00 97.94 645 VAL A CA 1
ATOM 4963 C C . VAL A 1 645 ? 13.881 -6.468 -16.832 1.00 97.94 645 VAL A C 1
ATOM 4965 O O . VAL A 1 645 ? 14.357 -7.580 -16.596 1.00 97.94 645 VAL A O 1
ATOM 4968 N N . ASP A 1 646 ? 12.913 -5.929 -16.092 1.00 97.62 646 ASP A N 1
ATOM 4969 C CA . ASP A 1 646 ? 12.392 -6.463 -14.833 1.00 97.62 646 ASP A CA 1
ATOM 4970 C C . ASP A 1 646 ? 10.947 -6.955 -14.980 1.00 97.62 646 ASP A C 1
ATOM 4972 O O . ASP A 1 646 ? 9.976 -6.205 -14.887 1.00 97.62 646 ASP A O 1
ATOM 4976 N N . GLY A 1 647 ? 10.809 -8.264 -15.170 1.00 96.38 647 GLY A N 1
ATOM 4977 C CA . GLY A 1 647 ? 9.524 -8.951 -15.200 1.00 96.38 647 GLY A CA 1
ATOM 4978 C C . GLY A 1 647 ? 8.949 -9.282 -13.817 1.00 96.38 647 GLY A C 1
ATOM 4979 O O . GLY A 1 647 ? 7.795 -9.687 -13.731 1.00 96.38 647 GLY A O 1
ATOM 4980 N N . TYR A 1 648 ? 9.696 -9.092 -12.719 1.00 95.00 648 TYR A N 1
ATOM 4981 C CA . TYR A 1 648 ? 9.141 -9.230 -11.360 1.00 95.00 648 TYR A CA 1
ATOM 4982 C C . TYR A 1 648 ? 8.119 -8.133 -11.040 1.00 95.00 648 TYR A C 1
ATOM 4984 O O . TYR A 1 648 ? 7.166 -8.371 -10.291 1.00 95.00 648 TYR A O 1
ATOM 4992 N N . SER A 1 649 ? 8.330 -6.937 -11.591 1.00 95.00 649 SER A N 1
ATOM 4993 C CA . SER A 1 649 ? 7.454 -5.782 -11.390 1.00 95.00 649 SER A CA 1
ATOM 4994 C C . SER A 1 649 ? 6.548 -5.518 -12.587 1.00 95.00 649 SER A C 1
ATOM 4996 O O . SER A 1 649 ? 5.398 -5.143 -12.380 1.00 95.00 649 SER A O 1
ATOM 4998 N N . ALA A 1 650 ? 7.043 -5.734 -13.812 1.00 96.44 650 ALA A N 1
ATOM 4999 C CA . ALA A 1 650 ? 6.312 -5.468 -15.050 1.00 96.44 650 ALA A CA 1
ATOM 5000 C C . ALA A 1 650 ? 6.356 -6.672 -16.022 1.00 96.44 650 ALA A C 1
ATOM 5002 O O . ALA A 1 650 ? 6.966 -6.585 -17.094 1.00 96.44 650 ALA A O 1
ATOM 5003 N N . PRO A 1 651 ? 5.769 -7.832 -15.658 1.00 95.94 651 PRO A N 1
ATOM 5004 C CA . PRO A 1 651 ? 5.878 -9.059 -16.447 1.00 95.94 651 PRO A CA 1
ATOM 5005 C C . PRO A 1 651 ? 5.335 -8.937 -17.872 1.00 95.94 651 PRO A C 1
ATOM 5007 O O . PRO A 1 651 ? 5.956 -9.487 -18.786 1.00 95.94 651 PRO A O 1
ATOM 5010 N N . LEU A 1 652 ? 4.203 -8.256 -18.088 1.00 95.50 652 LEU A N 1
ATOM 5011 C CA . LEU A 1 652 ? 3.592 -8.141 -19.419 1.00 95.50 652 LEU A CA 1
ATOM 5012 C C . LEU A 1 652 ? 4.371 -7.165 -20.300 1.00 95.50 652 LEU A C 1
ATOM 5014 O O . LEU A 1 652 ? 4.654 -7.456 -21.462 1.00 95.50 652 LEU A O 1
ATOM 5018 N N . THR A 1 653 ? 4.757 -6.026 -19.730 1.00 96.62 653 THR A N 1
ATOM 5019 C CA . THR A 1 653 ? 5.484 -4.971 -20.441 1.00 96.62 653 THR A CA 1
ATOM 5020 C C . THR A 1 653 ? 6.881 -5.446 -20.828 1.00 96.62 653 THR A C 1
ATOM 5022 O O . THR A 1 653 ? 7.254 -5.392 -22.002 1.00 96.62 653 THR A O 1
ATOM 5025 N N . ALA A 1 654 ? 7.626 -6.005 -19.866 1.00 97.50 654 ALA A N 1
ATOM 5026 C CA . ALA A 1 654 ? 8.947 -6.574 -20.112 1.00 97.50 654 ALA A CA 1
ATOM 5027 C C . ALA A 1 654 ? 8.879 -7.777 -21.064 1.00 97.50 654 ALA A C 1
ATOM 5029 O O . ALA A 1 654 ? 9.751 -7.937 -21.915 1.00 97.50 654 ALA A O 1
ATOM 5030 N N . GLY A 1 655 ? 7.834 -8.606 -20.962 1.00 96.62 655 GLY A N 1
ATOM 5031 C CA . GLY A 1 655 ? 7.616 -9.748 -21.849 1.00 96.62 655 GLY A CA 1
ATOM 5032 C C . GLY A 1 655 ? 7.352 -9.353 -23.298 1.00 96.62 655 GLY A C 1
ATOM 5033 O O . GLY A 1 655 ? 7.977 -9.905 -24.204 1.00 96.62 655 GLY A O 1
ATOM 5034 N N . ASN A 1 656 ? 6.465 -8.382 -23.529 1.00 96.12 656 ASN A N 1
ATOM 5035 C CA . ASN A 1 656 ? 6.207 -7.850 -24.868 1.00 96.12 656 ASN A CA 1
ATOM 5036 C C . ASN A 1 656 ? 7.472 -7.226 -25.471 1.00 96.12 656 ASN A C 1
ATOM 5038 O O . ASN A 1 656 ? 7.823 -7.524 -26.610 1.00 96.12 656 ASN A O 1
ATOM 5042 N N . PHE A 1 657 ? 8.207 -6.430 -24.695 1.00 96.75 657 PHE A N 1
ATOM 5043 C CA . PHE A 1 657 ? 9.463 -5.844 -25.153 1.00 96.75 657 PHE A CA 1
ATOM 5044 C C . PHE A 1 657 ? 10.522 -6.906 -25.489 1.00 96.75 657 PHE A C 1
ATOM 5046 O O . PHE A 1 657 ? 11.111 -6.877 -26.568 1.00 96.75 657 PHE A O 1
ATOM 5053 N N . ALA A 1 658 ? 10.734 -7.887 -24.606 1.00 97.12 658 ALA A N 1
ATOM 5054 C CA . ALA A 1 658 ? 11.689 -8.971 -24.828 1.00 97.12 658 ALA A CA 1
ATOM 5055 C C . ALA A 1 658 ? 11.330 -9.806 -26.068 1.00 97.12 658 ALA A C 1
ATOM 5057 O O . ALA A 1 658 ? 12.207 -10.108 -26.874 1.00 97.12 658 ALA A O 1
ATOM 5058 N N . LYS A 1 659 ? 10.041 -10.111 -26.278 1.00 95.69 659 LYS A N 1
ATOM 5059 C CA . LYS A 1 659 ? 9.534 -10.747 -27.506 1.00 95.69 659 LYS A CA 1
ATOM 5060 C C . LYS A 1 659 ? 9.954 -9.965 -28.753 1.00 95.69 659 LYS A C 1
ATOM 5062 O O . LYS A 1 659 ? 10.460 -10.563 -29.695 1.00 95.69 659 LYS A O 1
ATOM 5067 N N . LEU A 1 660 ? 9.761 -8.648 -28.754 1.00 94.44 660 LEU A N 1
ATOM 5068 C CA . LEU A 1 660 ? 10.084 -7.794 -29.899 1.00 94.44 660 LEU A CA 1
ATOM 5069 C C . LEU A 1 660 ? 11.581 -7.704 -30.181 1.00 94.44 660 LEU A C 1
ATOM 5071 O O . LEU A 1 660 ? 11.981 -7.693 -31.343 1.00 94.44 660 LEU A O 1
ATOM 5075 N N . VAL A 1 661 ? 12.405 -7.697 -29.134 1.00 95.75 661 VAL A N 1
ATOM 5076 C CA . VAL A 1 661 ? 13.862 -7.803 -29.268 1.00 95.75 661 VAL A CA 1
ATOM 5077 C C . VAL A 1 661 ? 14.245 -9.130 -29.929 1.00 95.75 661 VAL A C 1
ATOM 5079 O O . VAL A 1 661 ? 15.028 -9.137 -30.872 1.00 95.75 661 VAL A O 1
ATOM 5082 N N . VAL A 1 662 ? 13.669 -10.249 -29.480 1.00 95.19 662 VAL A N 1
ATOM 5083 C CA . VAL A 1 662 ? 13.939 -11.586 -30.045 1.00 95.19 662 VAL A CA 1
ATOM 5084 C C . VAL A 1 662 ? 13.495 -11.693 -31.503 1.00 95.19 662 VAL A C 1
ATOM 5086 O O . VAL A 1 662 ? 14.186 -12.306 -32.313 1.00 95.19 662 VAL A O 1
ATOM 5089 N N . ASP A 1 663 ? 12.376 -11.060 -31.850 1.00 92.38 663 ASP A N 1
ATOM 5090 C CA . ASP A 1 663 ? 11.858 -11.014 -33.219 1.00 92.38 663 ASP A CA 1
ATOM 5091 C C . ASP A 1 663 ? 12.643 -10.037 -34.129 1.00 92.38 663 ASP A C 1
ATOM 5093 O O . ASP A 1 663 ? 12.342 -9.937 -35.320 1.00 92.38 663 ASP A O 1
ATOM 5097 N N . GLY A 1 664 ? 13.630 -9.303 -33.595 1.00 92.38 664 GLY A N 1
ATOM 5098 C CA . GLY A 1 664 ? 14.431 -8.325 -34.339 1.00 92.38 664 GLY A CA 1
ATOM 5099 C C . GLY A 1 664 ? 13.672 -7.045 -34.706 1.00 92.38 664 GLY A C 1
ATOM 5100 O O . GLY A 1 664 ? 14.082 -6.322 -35.611 1.00 92.38 664 GLY A O 1
ATOM 5101 N N . ALA A 1 665 ? 12.562 -6.738 -34.026 1.00 90.69 665 ALA A N 1
ATOM 5102 C CA . ALA A 1 665 ? 11.683 -5.617 -34.376 1.00 90.69 665 ALA A CA 1
ATOM 5103 C C . ALA A 1 665 ? 12.342 -4.234 -34.204 1.00 90.69 665 ALA A C 1
ATOM 5105 O O . ALA A 1 665 ? 11.901 -3.257 -34.810 1.00 90.69 665 ALA A O 1
ATOM 5106 N N . TYR A 1 666 ? 13.390 -4.150 -33.382 1.00 93.38 666 TYR A N 1
ATOM 5107 C CA . TYR A 1 666 ? 14.126 -2.915 -33.104 1.00 93.38 666 TYR A CA 1
ATOM 5108 C C . TYR A 1 666 ? 15.375 -2.731 -33.977 1.00 93.38 666 TYR A C 1
ATOM 5110 O O . TYR A 1 666 ? 15.992 -1.665 -33.938 1.00 93.38 666 TYR A O 1
ATOM 5118 N N . ASP A 1 667 ? 15.748 -3.728 -34.782 1.00 93.31 667 ASP A N 1
ATOM 5119 C CA . ASP A 1 667 ? 16.930 -3.659 -35.637 1.00 93.31 667 ASP A CA 1
ATOM 5120 C C . ASP A 1 667 ? 16.696 -2.684 -36.804 1.00 93.31 667 ASP A C 1
ATOM 5122 O O . ASP A 1 667 ? 15.717 -2.766 -37.546 1.00 93.31 667 ASP A O 1
ATOM 5126 N N . GLY A 1 668 ? 17.604 -1.723 -36.968 1.00 91.50 668 GLY A N 1
ATOM 5127 C CA . GLY A 1 668 ? 17.498 -0.643 -37.950 1.00 91.50 668 GLY A CA 1
ATOM 5128 C C . GLY A 1 668 ? 16.552 0.497 -37.550 1.00 91.50 668 GLY A C 1
ATOM 5129 O O . GLY A 1 668 ? 16.323 1.404 -38.354 1.00 91.50 668 GLY A O 1
ATOM 5130 N N . MET A 1 669 ? 16.002 0.486 -36.332 1.00 91.50 669 MET A N 1
ATOM 5131 C CA . MET A 1 669 ? 15.057 1.506 -35.880 1.00 91.50 669 MET A CA 1
ATOM 5132 C C . MET A 1 669 ? 15.752 2.839 -35.583 1.00 91.50 669 MET A C 1
ATOM 5134 O O . MET A 1 669 ? 16.808 2.881 -34.953 1.00 91.50 669 MET A O 1
ATOM 5138 N N . LYS A 1 670 ? 15.142 3.945 -36.017 1.00 94.19 670 LYS A N 1
ATOM 5139 C CA . LYS A 1 670 ? 15.642 5.298 -35.745 1.00 94.19 670 LYS A CA 1
ATOM 5140 C C . LYS A 1 670 ? 15.238 5.770 -34.353 1.00 94.19 670 LYS A C 1
ATOM 5142 O O . LYS A 1 670 ? 14.160 5.440 -33.862 1.00 94.19 670 LYS A O 1
ATOM 5147 N N . LEU A 1 671 ? 16.094 6.593 -33.762 1.00 94.69 671 LEU A N 1
ATOM 5148 C CA . LEU A 1 671 ? 15.874 7.249 -32.482 1.00 94.69 671 LEU A CA 1
ATOM 5149 C C . LEU A 1 671 ? 15.542 8.728 -32.685 1.00 94.69 671 LEU A C 1
ATOM 5151 O O . LEU A 1 671 ? 16.122 9.411 -33.532 1.00 94.69 671 LEU A O 1
ATOM 5155 N N . THR A 1 672 ? 14.611 9.231 -31.882 1.00 94.50 672 THR A N 1
ATOM 5156 C CA . THR A 1 672 ? 14.233 10.645 -31.826 1.00 94.50 672 THR A CA 1
ATOM 5157 C C . THR A 1 672 ? 14.478 11.171 -30.423 1.00 94.50 672 THR A C 1
ATOM 5159 O O . THR A 1 672 ? 13.948 10.632 -29.457 1.00 94.50 672 THR A O 1
ATOM 5162 N N . CYS A 1 673 ? 15.257 12.240 -30.298 1.00 91.94 673 CYS A N 1
ATOM 5163 C CA . CYS A 1 673 ? 15.516 12.869 -29.010 1.00 91.94 673 CYS A CA 1
ATOM 5164 C C . CYS A 1 673 ? 14.485 13.972 -28.738 1.00 91.94 673 CYS A C 1
ATOM 5166 O O . CYS A 1 673 ? 14.274 14.864 -29.561 1.00 91.94 673 CYS A O 1
ATOM 5168 N N . ALA A 1 674 ? 13.880 13.914 -27.559 1.00 88.12 674 ALA A N 1
ATOM 5169 C CA . ALA A 1 674 ? 13.110 14.973 -26.922 1.00 88.12 674 ALA A CA 1
ATOM 5170 C C . ALA A 1 674 ? 13.877 15.489 -25.689 1.00 88.12 674 ALA A C 1
ATOM 5172 O O . ALA A 1 674 ? 14.871 14.893 -25.276 1.00 88.12 674 ALA A O 1
ATOM 5173 N N . ASN A 1 675 ? 13.415 16.584 -25.074 1.00 81.56 675 ASN A N 1
ATOM 5174 C CA . ASN A 1 675 ? 14.139 17.253 -23.980 1.00 81.56 675 ASN A CA 1
ATOM 5175 C C . ASN A 1 675 ? 14.555 16.322 -22.825 1.00 81.56 675 ASN A C 1
ATOM 5177 O O . ASN A 1 675 ? 15.637 16.498 -22.276 1.00 81.56 675 ASN A O 1
ATOM 5181 N N . LEU A 1 676 ? 13.706 15.360 -22.450 1.00 87.94 676 LEU A N 1
ATOM 5182 C CA . LEU A 1 676 ? 13.935 14.439 -21.326 1.00 87.94 676 LEU A CA 1
ATOM 5183 C C . LEU A 1 676 ? 13.840 12.963 -21.731 1.00 87.94 676 LEU A C 1
ATOM 5185 O O . LEU A 1 676 ? 13.786 12.096 -20.865 1.00 87.94 676 LEU A O 1
ATOM 5189 N N . ALA A 1 677 ? 13.793 12.651 -23.027 1.00 93.00 677 ALA A N 1
ATOM 5190 C CA . ALA A 1 677 ? 13.595 11.279 -23.476 1.00 93.00 677 ALA A CA 1
ATOM 5191 C C . ALA A 1 677 ? 14.226 11.004 -24.841 1.00 93.00 677 ALA A C 1
ATOM 5193 O O . ALA A 1 677 ? 14.273 11.877 -25.704 1.00 93.00 677 ALA A O 1
ATOM 5194 N N . ILE A 1 678 ? 14.654 9.764 -25.056 1.00 95.88 678 ILE A N 1
ATOM 5195 C CA . ILE A 1 678 ? 15.083 9.243 -26.357 1.00 95.88 678 ILE A CA 1
ATOM 5196 C C . ILE A 1 678 ? 14.060 8.197 -26.769 1.00 95.88 678 ILE A C 1
ATOM 5198 O O . ILE A 1 678 ? 13.988 7.131 -26.160 1.00 95.88 678 ILE A O 1
ATOM 5202 N N . LEU A 1 679 ? 13.256 8.514 -27.775 1.00 94.12 679 LEU A N 1
ATOM 5203 C CA . LEU A 1 679 ? 12.153 7.688 -28.236 1.00 94.12 679 LEU A CA 1
ATOM 5204 C C . LEU A 1 679 ? 12.583 6.828 -29.417 1.00 94.12 679 LEU A C 1
ATOM 5206 O O . LEU A 1 679 ? 13.245 7.297 -30.344 1.00 94.12 679 LEU A O 1
ATOM 5210 N N . SER A 1 680 ? 12.136 5.582 -29.407 1.00 93.06 680 SER A N 1
ATOM 5211 C CA . SER A 1 680 ? 12.121 4.739 -30.598 1.00 93.06 680 SER A CA 1
ATOM 5212 C C . SER A 1 680 ? 11.051 5.222 -31.591 1.00 93.06 680 SER A C 1
ATOM 5214 O O . SER A 1 680 ? 10.007 5.751 -31.195 1.00 93.06 680 SER A O 1
ATOM 5216 N N . ASP A 1 681 ? 11.319 5.114 -32.893 1.00 83.81 681 ASP A N 1
ATOM 5217 C CA . ASP A 1 681 ? 10.348 5.487 -33.928 1.00 83.81 681 ASP A CA 1
ATOM 5218 C C . ASP A 1 681 ? 9.212 4.448 -34.032 1.00 83.81 681 ASP A C 1
ATOM 5220 O O . ASP A 1 681 ? 9.441 3.241 -34.022 1.00 83.81 681 ASP A O 1
ATOM 5224 N N . SER A 1 682 ? 7.978 4.931 -34.179 1.00 68.12 682 SER A N 1
ATOM 5225 C CA . SER A 1 682 ? 6.761 4.128 -34.369 1.00 68.12 682 SER A CA 1
ATOM 5226 C C . SER A 1 682 ? 6.567 3.693 -35.841 1.00 68.12 682 SER A C 1
ATOM 5228 O O . SER A 1 682 ? 5.835 2.751 -36.141 1.00 68.12 682 SER A O 1
ATOM 5230 N N . LYS A 1 683 ? 7.257 4.335 -36.801 1.00 55.28 683 LYS A N 1
ATOM 5231 C CA . LYS A 1 683 ? 6.951 4.270 -38.248 1.00 55.28 683 LYS A CA 1
ATOM 5232 C C . LYS A 1 683 ? 7.472 3.059 -39.041 1.00 55.28 683 LYS A C 1
ATOM 5234 O O . LYS A 1 683 ? 7.724 3.187 -40.242 1.00 55.28 683 LYS A O 1
ATOM 5239 N N . MET A 1 684 ? 7.568 1.869 -38.456 1.00 50.66 684 MET A N 1
ATOM 5240 C CA . MET A 1 684 ? 7.653 0.651 -39.277 1.00 50.66 684 MET A CA 1
ATOM 5241 C C . MET A 1 684 ? 6.242 0.111 -39.520 1.00 50.66 684 MET A C 1
ATOM 5243 O O . MET A 1 684 ? 5.527 -0.236 -38.590 1.00 50.66 684 MET A O 1
ATOM 5247 N N . GLY A 1 685 ? 5.826 0.073 -40.792 1.00 43.72 685 GLY A N 1
ATOM 5248 C CA . GLY A 1 685 ? 4.463 -0.200 -41.280 1.00 43.72 685 GLY A CA 1
ATOM 5249 C C . GLY A 1 685 ? 3.891 -1.605 -41.040 1.00 43.72 685 GLY A C 1
ATOM 5250 O O . GLY A 1 685 ? 3.115 -2.094 -41.859 1.00 43.72 685 GLY A O 1
ATOM 5251 N N . LYS A 1 686 ? 4.249 -2.258 -39.935 1.00 50.66 686 LYS A N 1
ATOM 5252 C CA . LYS A 1 686 ? 3.558 -3.410 -39.356 1.00 50.66 686 LYS A CA 1
ATOM 5253 C C . LYS A 1 686 ? 3.590 -3.213 -37.844 1.00 50.66 686 LYS A C 1
ATOM 5255 O O . LYS A 1 686 ? 4.671 -3.145 -37.276 1.00 50.66 686 LYS A O 1
ATOM 5260 N N . THR A 1 687 ? 2.430 -3.123 -37.200 1.00 53.88 687 THR A N 1
ATOM 5261 C CA . THR A 1 687 ? 2.279 -3.161 -35.738 1.00 53.88 687 THR A CA 1
ATOM 5262 C C . THR A 1 687 ? 2.735 -4.526 -35.214 1.00 53.88 687 THR A C 1
ATOM 5264 O O . THR A 1 687 ? 1.939 -5.417 -34.935 1.00 53.88 687 THR A O 1
ATOM 5267 N N . THR A 1 688 ? 4.048 -4.733 -35.155 1.00 64.19 688 THR A N 1
ATOM 5268 C CA . THR A 1 688 ? 4.679 -5.900 -34.548 1.00 64.19 688 THR A CA 1
ATOM 5269 C C . THR A 1 688 ? 4.713 -5.645 -33.050 1.00 64.19 688 THR A C 1
ATOM 5271 O O . THR A 1 688 ? 5.524 -4.848 -32.588 1.00 64.19 688 THR A O 1
ATOM 5274 N N . GLY A 1 689 ? 3.787 -6.242 -32.302 1.00 71.31 689 GLY A N 1
ATOM 5275 C CA . GLY A 1 689 ? 3.723 -6.116 -30.845 1.00 71.31 689 GLY A CA 1
ATOM 5276 C C . GLY A 1 689 ? 2.302 -6.184 -30.306 1.00 71.31 689 GLY A C 1
ATOM 5277 O O . GLY A 1 689 ? 1.331 -5.959 -31.030 1.00 71.31 689 GLY A O 1
ATOM 5278 N N . TYR A 1 690 ? 2.174 -6.504 -29.024 1.00 83.00 690 TYR A N 1
ATOM 5279 C CA . TYR A 1 690 ? 0.891 -6.515 -28.336 1.00 83.00 690 TYR A CA 1
ATOM 5280 C C . TYR A 1 690 ? 0.653 -5.156 -27.686 1.00 83.00 690 TYR A C 1
ATOM 5282 O O . TYR A 1 690 ? 1.519 -4.657 -26.975 1.00 83.00 690 TYR A O 1
ATOM 5290 N N . SER A 1 691 ? -0.540 -4.579 -27.854 1.00 85.56 691 SER A N 1
ATOM 5291 C CA . SER A 1 691 ? -0.964 -3.488 -26.970 1.00 85.56 691 SER A CA 1
ATOM 5292 C C . SER A 1 691 ? -1.279 -4.092 -25.600 1.00 85.56 691 SER A C 1
ATOM 5294 O O . SER A 1 691 ? -2.333 -4.705 -25.393 1.00 85.56 691 SER A O 1
ATOM 5296 N N . VAL A 1 692 ? -0.289 -4.021 -24.712 1.00 89.19 692 VAL A N 1
ATOM 5297 C CA . VAL A 1 692 ? -0.376 -4.495 -23.330 1.00 89.19 692 VAL A CA 1
ATOM 5298 C C . VAL A 1 692 ? -1.027 -3.420 -22.457 1.00 89.19 692 VAL A C 1
ATOM 5300 O O . VAL A 1 692 ? -0.871 -2.236 -22.750 1.00 89.19 692 VAL A O 1
ATOM 5303 N N . PRO A 1 693 ? -1.780 -3.789 -21.408 1.00 88.44 693 PRO A N 1
ATOM 5304 C CA . PRO A 1 693 ? -2.308 -2.806 -20.463 1.00 88.44 693 PRO A CA 1
ATOM 5305 C C . PRO A 1 693 ? -1.172 -2.030 -19.787 1.00 88.44 693 PRO A C 1
ATOM 5307 O O . PRO A 1 693 ? -0.112 -2.602 -19.542 1.00 88.44 693 PRO A O 1
ATOM 5310 N N . LEU A 1 694 ? -1.426 -0.767 -19.431 1.00 89.38 694 LEU A N 1
ATOM 5311 C CA . LEU A 1 694 ? -0.541 0.015 -18.570 1.00 89.38 694 LEU A CA 1
ATOM 5312 C C . LEU A 1 694 ? -0.311 -0.768 -17.274 1.00 89.38 694 LEU A C 1
ATOM 5314 O O . LEU A 1 694 ? -1.252 -1.022 -16.530 1.00 89.38 694 LEU A O 1
ATOM 5318 N N . GLU A 1 695 ? 0.922 -1.180 -17.041 1.00 92.31 695 GLU A N 1
ATOM 5319 C CA . GLU A 1 695 ? 1.358 -2.008 -15.922 1.00 92.31 695 GLU A CA 1
ATOM 5320 C C . GLU A 1 695 ? 2.285 -1.202 -15.008 1.00 92.31 695 GLU A C 1
ATOM 5322 O O . GLU A 1 695 ? 3.329 -0.718 -15.454 1.00 92.31 695 GLU A O 1
ATOM 5327 N N . ILE A 1 696 ? 1.897 -1.034 -13.741 1.00 91.62 696 ILE A N 1
ATOM 5328 C CA . ILE A 1 696 ? 2.675 -0.298 -12.734 1.00 91.62 696 ILE A CA 1
ATOM 5329 C C . ILE A 1 696 ? 2.550 -1.020 -11.395 1.00 91.62 696 ILE A C 1
ATOM 5331 O O . ILE A 1 696 ? 1.448 -1.191 -10.884 1.00 91.62 696 ILE A O 1
ATOM 5335 N N . LYS A 1 697 ? 3.673 -1.417 -10.787 1.00 89.75 697 LYS A N 1
ATOM 5336 C CA . LYS A 1 697 ? 3.692 -2.021 -9.446 1.00 89.75 697 LYS A CA 1
ATOM 5337 C C . LYS A 1 697 ? 3.960 -0.964 -8.373 1.00 89.75 697 LYS A C 1
ATOM 5339 O O . LYS A 1 697 ? 5.067 -0.427 -8.361 1.00 89.75 697 LYS A O 1
ATOM 5344 N N . PRO A 1 698 ? 3.016 -0.666 -7.462 1.00 86.06 698 PRO A N 1
ATOM 5345 C CA . PRO A 1 698 ? 3.264 0.248 -6.351 1.00 86.06 698 PRO A CA 1
ATOM 5346 C C . PRO A 1 698 ? 4.188 -0.385 -5.303 1.00 86.06 698 PRO A C 1
ATOM 5348 O O . PRO A 1 698 ? 4.153 -1.594 -5.061 1.00 86.06 698 PRO A O 1
ATOM 5351 N N . ALA A 1 699 ? 5.014 0.429 -4.654 1.00 82.12 699 ALA A N 1
ATOM 5352 C CA . ALA A 1 699 ? 5.867 0.003 -3.555 1.00 82.12 699 ALA A CA 1
ATOM 5353 C C . ALA A 1 699 ? 5.015 -0.524 -2.389 1.00 82.12 699 ALA A C 1
ATOM 5355 O O . ALA A 1 699 ? 3.984 0.046 -2.041 1.00 82.12 699 ALA A O 1
ATOM 5356 N N . GLY A 1 700 ? 5.434 -1.648 -1.801 1.00 75.88 700 GLY A N 1
ATOM 5357 C CA . GLY A 1 700 ? 4.684 -2.332 -0.742 1.00 75.88 700 GLY A CA 1
ATOM 5358 C C . GLY A 1 700 ? 3.513 -3.195 -1.231 1.00 75.88 700 GLY A C 1
ATOM 5359 O O . GLY A 1 700 ? 2.943 -3.929 -0.427 1.00 75.88 700 GLY A O 1
ATOM 5360 N N . GLN A 1 701 ? 3.176 -3.167 -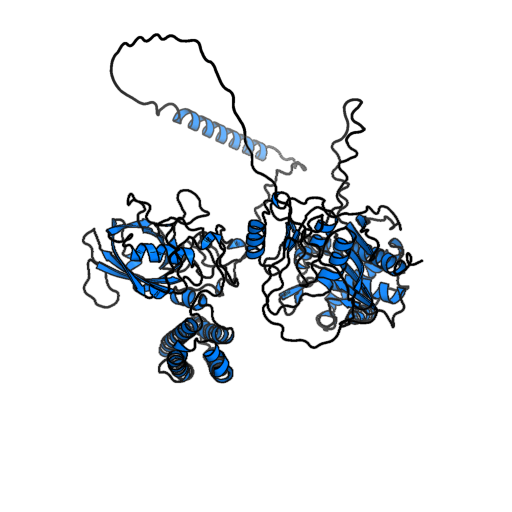2.526 1.00 71.19 701 GLN A N 1
ATOM 5361 C CA . GLN A 1 701 ? 2.152 -4.042 -3.103 1.00 71.19 701 GLN A CA 1
ATOM 5362 C C . GLN A 1 701 ? 2.747 -5.351 -3.628 1.00 71.19 701 GLN A C 1
ATOM 5364 O O . GLN A 1 701 ? 3.886 -5.419 -4.100 1.00 71.19 701 GLN A O 1
ATOM 5369 N N . PHE A 1 702 ? 1.943 -6.409 -3.555 1.00 70.56 702 PHE A N 1
ATOM 5370 C CA . PHE A 1 702 ? 2.347 -7.752 -3.965 1.00 70.56 702 PHE A CA 1
ATOM 5371 C C . PHE A 1 702 ? 2.345 -7.935 -5.492 1.00 70.56 702 PHE A C 1
ATOM 5373 O O . PHE A 1 702 ? 3.277 -8.527 -6.043 1.00 70.56 702 PHE A O 1
ATOM 5380 N N . GLU A 1 703 ? 1.343 -7.372 -6.170 1.00 78.25 703 GLU A N 1
ATOM 5381 C CA . GLU A 1 703 ? 1.088 -7.498 -7.611 1.00 78.25 703 GLU A CA 1
ATOM 5382 C C . GLU A 1 703 ? 0.990 -6.117 -8.296 1.00 78.25 703 GLU A C 1
ATOM 5384 O O . GLU A 1 703 ? 0.747 -5.113 -7.617 1.00 78.25 703 GLU A O 1
ATOM 5389 N N . PRO A 1 704 ? 1.228 -6.028 -9.617 1.00 84.00 704 PRO A N 1
ATOM 5390 C CA . PRO A 1 704 ? 1.087 -4.790 -10.374 1.00 84.00 704 PRO A CA 1
ATOM 5391 C C . PRO A 1 704 ? -0.374 -4.398 -10.623 1.00 84.00 704 PRO A C 1
ATOM 5393 O O . PRO A 1 704 ? -1.261 -5.240 -10.764 1.00 84.00 704 PRO A O 1
ATOM 5396 N N . LEU A 1 705 ? -0.597 -3.091 -10.746 1.00 81.44 705 LEU A N 1
ATOM 5397 C CA . LEU A 1 705 ? -1.829 -2.504 -11.255 1.00 81.44 705 LEU A CA 1
ATOM 5398 C C . LEU A 1 705 ? -1.847 -2.585 -12.778 1.00 81.44 705 LEU A C 1
ATOM 5400 O O . LEU A 1 705 ? -0.812 -2.424 -13.425 1.00 81.44 705 LEU A O 1
ATOM 5404 N N . TYR A 1 706 ? -3.042 -2.766 -13.336 1.00 83.38 706 TYR A N 1
ATOM 5405 C CA . TYR A 1 706 ? -3.273 -2.805 -14.775 1.00 83.38 706 TYR A CA 1
ATOM 5406 C C . TYR A 1 706 ? -4.261 -1.714 -15.195 1.00 83.38 706 TYR A C 1
ATOM 5408 O O . TYR A 1 706 ? -5.259 -1.490 -14.508 1.00 83.38 706 TYR A O 1
ATOM 5416 N N . ARG A 1 707 ? -4.008 -1.067 -16.341 1.00 79.75 707 ARG A N 1
ATOM 5417 C CA . ARG A 1 707 ? -4.847 -0.011 -16.950 1.00 79.75 707 ARG A CA 1
ATOM 5418 C C . ARG A 1 707 ? -5.095 1.210 -16.066 1.00 79.75 707 ARG A C 1
ATOM 5420 O O . ARG A 1 707 ? -6.028 1.966 -16.299 1.00 79.75 707 ARG A O 1
ATOM 5427 N N . THR A 1 708 ? -4.283 1.378 -15.032 1.00 76.19 708 THR A N 1
ATOM 5428 C CA . THR A 1 708 ? -4.505 2.380 -13.994 1.00 76.19 708 THR A CA 1
ATOM 5429 C C . THR A 1 708 ? -3.197 3.087 -13.703 1.00 76.19 708 THR A C 1
ATOM 5431 O O . THR A 1 708 ? -2.183 2.439 -13.449 1.00 76.19 708 THR A O 1
ATOM 5434 N N . THR A 1 709 ? -3.231 4.413 -13.740 1.00 81.69 709 THR A N 1
ATOM 5435 C CA . THR A 1 709 ? -2.099 5.264 -13.374 1.00 81.69 709 THR A CA 1
ATOM 5436 C C . THR A 1 709 ? -1.919 5.296 -11.859 1.00 81.69 709 THR A C 1
ATOM 5438 O O . THR A 1 709 ? -2.885 5.169 -11.106 1.00 81.69 709 THR A O 1
ATOM 5441 N N . LEU A 1 710 ? -0.697 5.539 -11.403 1.00 80.94 710 LEU A N 1
ATOM 5442 C CA . LEU A 1 710 ? -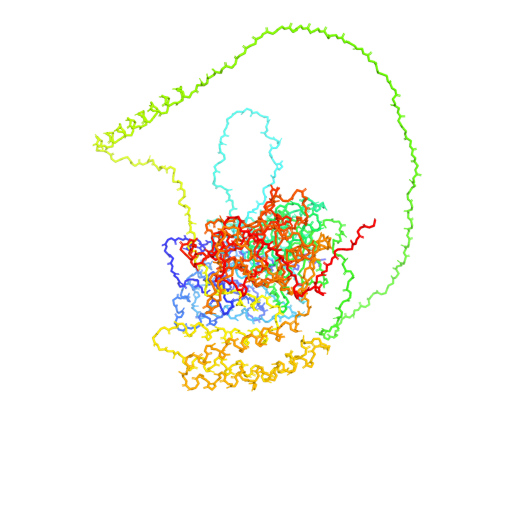0.371 5.699 -9.991 1.00 80.94 710 LEU A CA 1
ATOM 5443 C C . LEU A 1 710 ? -0.411 7.182 -9.593 1.00 80.94 710 LEU A C 1
ATOM 5445 O O . LEU A 1 710 ? 0.202 8.013 -10.264 1.00 80.94 710 LEU A O 1
ATOM 5449 N N . SER A 1 711 ? -1.106 7.520 -8.501 1.00 75.88 711 SER A N 1
ATOM 5450 C CA . SER A 1 711 ? -1.158 8.902 -8.006 1.00 75.88 711 SER A CA 1
ATOM 5451 C C . SER A 1 711 ? -0.028 9.154 -7.015 1.00 75.88 711 SER A C 1
ATOM 5453 O O . SER A 1 711 ? -0.111 8.821 -5.835 1.00 75.88 711 SER A O 1
ATOM 5455 N N . VAL A 1 712 ? 1.032 9.804 -7.487 1.00 69.75 712 VAL A N 1
ATOM 5456 C CA . VAL A 1 712 ? 2.167 10.198 -6.637 1.00 69.75 712 VAL A CA 1
ATOM 5457 C C . VAL A 1 712 ? 1.776 11.271 -5.616 1.00 69.75 712 VAL A C 1
ATOM 5459 O O . VAL A 1 712 ? 2.374 11.355 -4.544 1.00 69.75 712 VAL A O 1
ATOM 5462 N N . GLN A 1 713 ? 0.737 12.058 -5.915 1.00 63.16 713 GLN A N 1
ATOM 5463 C CA . GLN A 1 713 ? 0.157 13.031 -4.981 1.00 63.16 713 GLN A CA 1
ATOM 5464 C C . GLN A 1 713 ? -0.456 12.349 -3.751 1.00 63.16 713 GLN A C 1
ATOM 5466 O O . GLN A 1 713 ? -0.421 12.915 -2.663 1.00 63.16 713 GLN A O 1
ATOM 5471 N N . ASP A 1 714 ? -0.926 11.109 -3.906 1.00 60.38 714 ASP A N 1
ATOM 5472 C CA . ASP A 1 714 ? -1.497 10.303 -2.824 1.00 60.38 714 ASP A CA 1
ATOM 5473 C C . ASP A 1 714 ? -0.398 9.611 -1.982 1.00 60.38 714 ASP A C 1
ATOM 5475 O O . ASP A 1 714 ? -0.701 8.780 -1.127 1.00 60.38 714 ASP A O 1
ATOM 5479 N N . GLY A 1 715 ? 0.885 9.915 -2.231 1.00 66.75 715 GLY A N 1
ATOM 5480 C CA . GLY A 1 715 ? 2.035 9.286 -1.573 1.00 66.75 715 GLY A CA 1
ATOM 5481 C C . GLY A 1 715 ? 2.404 7.905 -2.117 1.00 66.75 715 GLY A C 1
ATOM 5482 O O . GLY A 1 715 ? 3.260 7.226 -1.548 1.00 66.75 715 GLY A O 1
ATOM 5483 N N . GLU A 1 716 ? 1.799 7.482 -3.228 1.00 71.38 716 GLU A N 1
ATOM 5484 C CA . GLU A 1 716 ? 2.110 6.206 -3.863 1.00 71.38 716 GLU A CA 1
ATOM 5485 C C . GLU A 1 716 ? 3.356 6.322 -4.742 1.00 71.38 716 GLU A C 1
ATOM 5487 O O . GLU A 1 716 ? 3.419 7.121 -5.675 1.00 71.38 716 GLU A O 1
ATOM 5492 N N . LEU A 1 717 ? 4.356 5.486 -4.469 1.00 84.56 717 LEU A N 1
ATOM 5493 C CA . LEU A 1 717 ? 5.581 5.420 -5.262 1.00 84.56 717 LEU A CA 1
ATOM 5494 C C . LEU A 1 717 ? 5.645 4.078 -5.992 1.00 84.56 717 LEU A C 1
ATOM 5496 O O . LEU A 1 717 ? 5.320 3.056 -5.389 1.00 84.56 717 LEU A O 1
ATOM 5500 N N . PRO A 1 718 ? 6.060 4.030 -7.264 1.00 89.88 718 PRO A N 1
ATOM 5501 C CA . PRO A 1 718 ? 6.230 2.765 -7.968 1.00 89.88 718 PRO A CA 1
ATOM 5502 C C . PRO A 1 718 ? 7.493 2.032 -7.489 1.00 89.88 718 PRO A C 1
ATOM 5504 O O . PRO A 1 718 ? 8.481 2.645 -7.083 1.00 89.88 718 PRO A O 1
ATOM 5507 N N . VAL A 1 719 ? 7.485 0.701 -7.588 1.00 91.56 719 VAL A N 1
ATOM 5508 C CA . VAL A 1 719 ? 8.666 -0.154 -7.369 1.00 91.56 719 VAL A CA 1
ATOM 5509 C C . VAL A 1 719 ? 9.771 0.171 -8.374 1.00 91.56 719 VAL A C 1
ATOM 5511 O O . VAL A 1 719 ? 10.947 0.162 -8.012 1.00 91.56 719 VAL A O 1
ATOM 5514 N N . LEU A 1 720 ? 9.387 0.486 -9.615 1.00 95.06 720 LEU A N 1
ATOM 5515 C CA . LEU A 1 720 ? 10.273 0.961 -10.674 1.00 95.06 720 LEU A CA 1
ATOM 5516 C C . LEU A 1 720 ? 9.952 2.436 -10.980 1.00 95.06 720 LEU A C 1
ATOM 5518 O O . LEU A 1 720 ? 9.078 2.707 -11.802 1.00 95.06 720 LEU A O 1
ATOM 5522 N N . PRO A 1 721 ? 10.617 3.408 -10.328 1.00 93.44 721 PRO A N 1
ATOM 5523 C CA . PRO A 1 721 ? 10.399 4.821 -10.611 1.00 93.44 721 PRO A CA 1
ATOM 5524 C C . PRO A 1 721 ? 10.927 5.247 -11.971 1.00 93.44 721 PRO A C 1
ATOM 5526 O O . PRO A 1 721 ? 12.055 4.917 -12.353 1.00 93.44 721 PRO A O 1
ATOM 5529 N N . LEU A 1 722 ? 10.133 6.070 -12.649 1.00 93.38 722 LEU A N 1
ATOM 5530 C CA . LEU A 1 722 ? 10.526 6.804 -13.841 1.00 93.38 722 LEU A CA 1
ATOM 5531 C C . LEU A 1 722 ? 11.588 7.855 -13.502 1.00 93.38 722 LEU A C 1
ATOM 5533 O O . LEU A 1 722 ? 12.466 8.123 -14.313 1.00 93.38 722 LEU A O 1
ATOM 5537 N N . SER A 1 723 ? 11.578 8.403 -12.282 1.00 90.88 723 SER A N 1
ATOM 5538 C CA . SER A 1 723 ? 12.515 9.438 -11.800 1.00 90.88 723 SER A CA 1
ATOM 5539 C C . SER A 1 723 ? 13.978 8.990 -11.634 1.00 90.88 723 SER A C 1
ATOM 5541 O O . SER A 1 723 ? 14.765 9.637 -10.937 1.00 90.88 723 SER A O 1
ATOM 5543 N N . VAL A 1 724 ? 14.366 7.873 -12.243 1.00 91.81 724 VAL A N 1
ATOM 5544 C CA . VAL A 1 724 ? 15.736 7.364 -12.271 1.00 91.81 724 VAL A CA 1
ATOM 5545 C C . VAL A 1 724 ? 16.305 7.581 -13.669 1.00 91.81 724 VAL A C 1
ATOM 5547 O O . VAL A 1 724 ? 15.711 7.199 -14.673 1.00 91.81 724 VAL A O 1
ATOM 5550 N N . TYR A 1 725 ? 17.490 8.185 -13.741 1.00 92.62 725 TYR A N 1
ATOM 5551 C CA . TYR A 1 725 ? 18.164 8.421 -15.015 1.00 92.62 725 TYR A CA 1
ATOM 5552 C C . TYR A 1 725 ? 18.439 7.106 -15.758 1.00 92.62 725 TYR A C 1
ATOM 5554 O O . TYR A 1 725 ? 19.023 6.181 -15.189 1.00 92.62 725 TYR A O 1
ATOM 5562 N N . GLY A 1 726 ? 18.048 7.042 -17.032 1.00 93.94 726 GLY A N 1
ATOM 5563 C CA . GLY A 1 726 ? 18.180 5.845 -17.859 1.00 93.94 726 GLY A CA 1
ATOM 5564 C C . GLY A 1 726 ? 17.077 4.808 -17.634 1.00 93.94 726 GLY A C 1
ATOM 5565 O O . GLY A 1 726 ? 17.267 3.654 -18.029 1.00 93.94 726 GLY A O 1
ATOM 5566 N N . ALA A 1 727 ? 15.957 5.186 -17.002 1.00 96.69 727 ALA A N 1
ATOM 5567 C CA . ALA A 1 727 ? 14.743 4.371 -16.961 1.00 96.69 727 ALA A CA 1
ATOM 5568 C C . ALA A 1 727 ? 14.247 4.070 -18.378 1.00 96.69 727 ALA A C 1
ATOM 5570 O O . ALA A 1 727 ? 14.320 4.924 -19.262 1.00 96.69 727 ALA A O 1
ATOM 5571 N N . VAL A 1 728 ? 13.747 2.857 -18.587 1.00 97.75 728 VAL A N 1
ATOM 5572 C CA . VAL A 1 728 ? 13.187 2.411 -19.862 1.00 97.75 728 VAL A CA 1
ATOM 5573 C C . VAL A 1 728 ? 11.712 2.114 -19.655 1.00 97.75 728 VAL A C 1
ATOM 5575 O O . VAL A 1 728 ? 11.342 1.318 -18.785 1.00 97.75 728 VAL A O 1
ATOM 5578 N N . ALA A 1 729 ? 10.876 2.787 -20.437 1.00 97.19 729 ALA A N 1
ATOM 5579 C CA . ALA A 1 729 ? 9.429 2.704 -20.330 1.00 97.19 729 ALA A CA 1
ATOM 5580 C C . ALA A 1 729 ? 8.777 2.595 -21.709 1.00 97.19 729 ALA A C 1
ATOM 5582 O O . ALA A 1 729 ? 9.328 3.050 -22.716 1.00 97.19 729 ALA A O 1
ATOM 5583 N N . MET A 1 730 ? 7.600 1.972 -21.755 1.00 95.31 730 MET A N 1
ATOM 5584 C CA . MET A 1 730 ? 6.776 1.969 -22.962 1.00 95.31 730 MET A CA 1
ATOM 5585 C C . MET A 1 730 ? 6.008 3.287 -23.066 1.00 95.31 730 MET A C 1
ATOM 5587 O O . MET A 1 730 ? 5.510 3.796 -22.061 1.00 95.31 730 MET A O 1
ATOM 5591 N N . ALA A 1 731 ? 5.891 3.828 -24.280 1.00 92.06 731 ALA A N 1
ATOM 5592 C CA . ALA A 1 731 ? 4.996 4.952 -24.550 1.00 92.06 731 ALA A CA 1
ATOM 5593 C C . ALA A 1 731 ? 3.526 4.521 -24.390 1.00 92.06 731 ALA A C 1
ATOM 5595 O O . ALA A 1 731 ? 3.234 3.323 -24.364 1.00 92.06 731 ALA A O 1
ATOM 5596 N N . HIS A 1 732 ? 2.593 5.469 -24.315 1.00 88.31 732 HIS A N 1
ATOM 5597 C CA . HIS A 1 732 ? 1.165 5.147 -24.390 1.00 88.31 732 HIS A CA 1
ATOM 5598 C C . HIS A 1 732 ? 0.774 4.677 -25.794 1.00 88.31 732 HIS A C 1
ATOM 5600 O O . HIS A 1 732 ? 1.434 4.988 -26.787 1.00 88.31 732 HIS A O 1
ATOM 5606 N N . SER A 1 733 ? -0.288 3.880 -25.870 1.00 82.69 733 SER A N 1
ATOM 5607 C CA . SER A 1 733 ? -0.898 3.503 -27.140 1.00 82.69 733 SER A CA 1
ATOM 5608 C C . SER A 1 733 ? -1.602 4.705 -27.764 1.00 82.69 733 SER A C 1
ATOM 5610 O O . SER A 1 733 ? -2.333 5.411 -27.077 1.00 82.69 733 SER A O 1
ATOM 5612 N N . ASP A 1 734 ? -1.492 4.867 -29.085 1.00 75.62 734 ASP A N 1
ATOM 5613 C CA . ASP A 1 734 ? -2.186 5.926 -29.838 1.00 75.62 734 ASP A CA 1
ATOM 5614 C C . ASP A 1 734 ? -3.724 5.865 -29.700 1.00 75.62 734 ASP A C 1
ATOM 5616 O O . ASP A 1 734 ? -4.430 6.802 -30.070 1.00 75.62 734 ASP A O 1
ATOM 5620 N N . VAL A 1 735 ? -4.257 4.738 -29.211 1.00 73.75 735 VAL A N 1
ATOM 5621 C CA . VAL A 1 735 ? -5.697 4.484 -29.066 1.00 73.75 735 VAL A CA 1
ATOM 5622 C C . VAL A 1 735 ? -6.200 4.751 -27.643 1.00 73.75 735 VAL A C 1
ATOM 5624 O O . VAL A 1 735 ? -7.374 5.070 -27.468 1.00 73.75 735 VAL A O 1
ATOM 5627 N N . SER A 1 736 ? -5.363 4.567 -26.616 1.00 77.62 736 SER A N 1
ATOM 5628 C CA . SER A 1 736 ? -5.786 4.655 -25.213 1.00 77.62 736 SER A CA 1
ATOM 5629 C C . SER A 1 736 ? -4.592 4.702 -24.263 1.00 77.62 736 SER A C 1
ATOM 5631 O O . SER A 1 736 ? -3.738 3.816 -24.309 1.00 77.62 736 SER A O 1
ATOM 5633 N N . ASP A 1 737 ? -4.618 5.648 -23.325 1.00 76.44 737 ASP A N 1
ATOM 5634 C CA . ASP A 1 737 ? -3.600 5.785 -22.275 1.00 76.44 737 ASP A CA 1
ATOM 5635 C C . ASP A 1 737 ? -3.643 4.640 -21.244 1.00 76.44 737 ASP A C 1
ATOM 5637 O O . ASP A 1 737 ? -2.663 4.386 -20.547 1.00 76.44 737 ASP A O 1
ATOM 5641 N N . GLU A 1 738 ? -4.740 3.873 -21.203 1.00 79.50 738 GLU A N 1
ATOM 5642 C CA . GLU A 1 738 ? -4.865 2.659 -20.385 1.00 79.50 738 GLU A CA 1
ATOM 5643 C C . GLU A 1 738 ? -3.997 1.502 -20.898 1.00 79.50 738 GLU A C 1
ATOM 5645 O O . GLU A 1 738 ? -3.845 0.488 -20.212 1.00 79.50 738 GLU A O 1
ATOM 5650 N N . ASN A 1 739 ? -3.451 1.610 -22.111 1.00 86.44 739 ASN A N 1
ATOM 5651 C CA . ASN A 1 739 ? -2.574 0.606 -22.695 1.00 86.44 739 ASN A CA 1
ATOM 5652 C C . ASN A 1 739 ? -1.242 1.231 -23.109 1.00 86.44 739 ASN A C 1
ATOM 5654 O O . ASN A 1 739 ? -1.161 2.378 -23.548 1.00 86.44 739 ASN A O 1
ATOM 5658 N N . SER A 1 740 ? -0.186 0.437 -23.021 1.00 90.50 740 SER A N 1
ATOM 5659 C CA . SER A 1 740 ? 1.107 0.777 -23.583 1.00 90.50 740 SER A CA 1
ATOM 5660 C C . SER A 1 740 ? 1.122 0.563 -25.097 1.00 90.50 740 SER A C 1
ATOM 5662 O O . SER A 1 740 ? 0.381 -0.257 -25.664 1.00 90.50 740 SER A O 1
ATOM 5664 N N . SER A 1 741 ? 2.003 1.312 -25.750 1.00 90.56 741 SER A N 1
ATOM 5665 C CA . SER A 1 741 ? 2.303 1.189 -27.165 1.00 90.56 741 SER A CA 1
ATOM 5666 C C . SER A 1 741 ? 2.719 -0.247 -27.489 1.00 90.56 741 SER A C 1
ATOM 5668 O O . SER A 1 741 ? 3.446 -0.863 -26.706 1.00 90.56 741 SER A O 1
ATOM 5670 N N . PRO A 1 742 ? 2.301 -0.797 -28.642 1.00 89.88 742 PRO A N 1
ATOM 5671 C CA . PRO A 1 742 ? 2.698 -2.138 -29.047 1.00 89.88 742 PRO A CA 1
ATOM 5672 C C . PRO A 1 742 ? 4.210 -2.327 -29.151 1.00 89.88 742 PRO A C 1
ATOM 5674 O O . PRO A 1 742 ? 4.699 -3.403 -28.824 1.00 89.88 742 PRO A O 1
ATOM 5677 N N . SER A 1 743 ? 4.935 -1.300 -29.602 1.00 90.06 743 SER A N 1
ATOM 5678 C CA . SER A 1 743 ? 6.366 -1.385 -29.914 1.00 90.06 743 SER A CA 1
ATOM 5679 C C . SER A 1 743 ? 7.179 -0.179 -29.452 1.00 90.06 743 SER A C 1
ATOM 5681 O O . SER A 1 743 ? 8.378 -0.327 -29.223 1.00 90.06 743 SER A O 1
ATOM 5683 N N . GLN A 1 744 ? 6.567 0.996 -29.283 1.00 93.00 744 GLN A N 1
ATOM 5684 C CA . GLN A 1 744 ? 7.310 2.214 -28.981 1.00 93.00 744 GLN A CA 1
ATOM 5685 C C . GLN A 1 744 ? 7.721 2.276 -27.506 1.00 93.00 744 GLN A C 1
ATOM 5687 O O . GLN A 1 744 ? 6.886 2.333 -26.604 1.00 93.00 744 GLN A O 1
ATOM 5692 N N . PHE A 1 745 ? 9.027 2.338 -27.277 1.00 95.38 745 PHE A N 1
ATOM 5693 C CA . PHE A 1 745 ? 9.647 2.566 -25.975 1.00 95.38 745 PHE A CA 1
ATOM 5694 C C . PHE A 1 745 ? 10.521 3.823 -25.986 1.00 95.38 745 PHE A C 1
ATOM 5696 O O . PHE A 1 745 ? 10.882 4.342 -27.051 1.00 95.38 745 PHE A O 1
ATOM 5703 N N . PHE A 1 746 ? 10.897 4.295 -24.803 1.00 96.75 746 PHE A N 1
ATOM 5704 C CA . PHE A 1 746 ? 11.834 5.397 -24.652 1.00 96.75 746 PHE A CA 1
ATOM 5705 C C . PHE A 1 746 ? 12.789 5.200 -23.474 1.00 96.75 746 PHE A C 1
ATOM 5707 O O . PHE A 1 746 ? 12.450 4.573 -22.469 1.00 96.75 746 PHE A O 1
ATOM 5714 N N . PHE A 1 747 ? 13.984 5.775 -23.604 1.00 97.00 747 PHE A N 1
ATOM 5715 C CA . PHE A 1 747 ? 14.899 6.004 -22.489 1.00 97.00 747 PHE A CA 1
ATOM 5716 C C . PHE A 1 747 ? 14.584 7.355 -21.865 1.00 97.00 747 PHE A C 1
ATOM 5718 O O . PHE A 1 747 ? 14.578 8.365 -22.567 1.00 97.00 747 PHE A O 1
ATOM 5725 N N . TYR A 1 748 ? 14.365 7.395 -20.559 1.00 95.19 748 TYR A N 1
ATOM 5726 C CA . TYR A 1 748 ? 14.099 8.627 -19.835 1.00 95.19 748 TYR A CA 1
ATOM 5727 C C . TYR A 1 748 ? 15.393 9.224 -19.268 1.00 95.19 748 TYR A C 1
ATOM 5729 O O . TYR A 1 748 ? 16.108 8.609 -18.472 1.00 95.19 748 TYR A O 1
ATOM 5737 N N . LEU A 1 749 ? 15.699 10.450 -19.684 1.00 91.62 749 LEU A N 1
ATOM 5738 C CA . LEU A 1 749 ? 16.891 11.218 -19.323 1.00 91.62 749 LEU A CA 1
ATOM 5739 C C . LEU A 1 749 ? 16.578 12.177 -18.173 1.00 91.62 749 LEU A C 1
ATOM 5741 O O . LEU A 1 749 ? 16.811 13.379 -18.282 1.00 91.62 749 LEU A O 1
ATOM 5745 N N . TYR A 1 750 ? 15.998 11.643 -17.097 1.00 84.94 750 TYR A N 1
ATOM 5746 C CA . TYR A 1 750 ? 15.553 12.397 -15.924 1.00 84.94 750 TYR A CA 1
ATOM 5747 C C . TYR A 1 750 ? 16.516 13.542 -15.542 1.00 84.94 750 TYR A C 1
ATOM 5749 O O . TYR A 1 750 ? 17.681 13.303 -15.212 1.00 84.94 750 TYR A O 1
ATOM 5757 N N . ASP A 1 751 ? 16.012 14.782 -15.537 1.00 81.44 751 ASP A N 1
ATOM 5758 C CA . ASP A 1 751 ? 16.732 15.964 -15.053 1.00 81.44 751 ASP A CA 1
ATOM 5759 C C . ASP A 1 751 ? 16.050 16.489 -13.788 1.00 81.44 751 ASP A C 1
ATOM 5761 O O . ASP A 1 751 ? 14.886 16.895 -13.806 1.00 81.44 751 ASP A O 1
ATOM 5765 N N . LYS A 1 752 ? 16.803 16.538 -12.684 1.00 76.44 752 LYS A N 1
ATOM 5766 C CA . LYS A 1 752 ? 16.326 17.065 -11.397 1.00 76.44 752 LYS A CA 1
ATOM 5767 C C . LYS A 1 752 ? 15.822 18.506 -11.499 1.00 76.44 752 LYS A C 1
ATOM 5769 O O . LYS A 1 752 ? 14.950 18.892 -10.728 1.00 76.44 752 LYS A O 1
ATOM 5774 N N . ARG A 1 753 ? 16.350 19.307 -12.430 1.00 76.81 753 ARG A N 1
ATOM 5775 C CA . ARG A 1 753 ? 15.909 20.697 -12.647 1.00 76.81 753 ARG A CA 1
ATOM 5776 C C . ARG A 1 753 ? 14.474 20.787 -13.166 1.00 76.81 753 ARG A C 1
ATOM 5778 O O . ARG A 1 753 ? 13.827 21.801 -12.946 1.00 76.81 753 ARG A O 1
ATOM 5785 N N . ASN A 1 754 ? 13.988 19.717 -13.792 1.00 68.50 754 ASN A N 1
ATOM 5786 C CA . ASN A 1 754 ? 12.643 19.609 -14.350 1.00 68.50 754 ASN A CA 1
ATOM 5787 C C . ASN A 1 754 ? 11.755 18.660 -13.524 1.00 68.50 754 ASN A C 1
ATOM 5789 O O . ASN A 1 754 ? 10.789 18.110 -14.044 1.00 68.50 754 ASN A O 1
ATOM 5793 N N . SER A 1 755 ? 12.099 18.440 -12.252 1.00 72.44 755 SER A N 1
ATOM 5794 C CA . SER A 1 755 ? 11.359 17.569 -11.336 1.00 72.44 755 SER A CA 1
ATOM 5795 C C . SER A 1 755 ? 10.554 18.382 -10.314 1.00 72.44 755 SER A C 1
ATOM 5797 O O . SER A 1 755 ? 10.936 19.500 -9.966 1.00 72.44 755 SER A O 1
ATOM 5799 N N . GLY A 1 756 ? 9.432 17.829 -9.851 1.00 64.62 756 GLY A N 1
ATOM 5800 C CA . GLY A 1 756 ? 8.594 18.412 -8.805 1.00 64.62 756 GLY A CA 1
ATOM 5801 C C . GLY A 1 756 ? 9.219 18.324 -7.405 1.00 64.62 756 GLY A C 1
ATOM 5802 O O . GLY A 1 756 ? 10.358 17.878 -7.222 1.00 64.62 756 GLY A O 1
ATOM 5803 N N . LEU A 1 757 ? 8.456 18.738 -6.386 1.00 58.94 757 LEU A N 1
ATOM 5804 C CA . LEU A 1 757 ? 8.847 18.634 -4.972 1.00 58.94 757 LEU A CA 1
ATOM 5805 C C . LEU A 1 757 ? 9.309 17.199 -4.634 1.00 58.94 757 LEU A C 1
ATOM 5807 O O . LEU A 1 757 ? 8.678 16.221 -5.024 1.00 58.94 757 LEU A O 1
ATOM 5811 N N . GLY A 1 758 ? 10.452 17.068 -3.950 1.00 64.75 758 GLY A N 1
ATOM 5812 C CA . GLY A 1 758 ? 11.057 15.768 -3.607 1.00 64.75 758 GLY A CA 1
ATOM 5813 C C . GLY A 1 758 ? 11.963 15.147 -4.687 1.00 64.75 758 GLY A C 1
ATOM 5814 O O . GLY A 1 758 ? 12.640 14.141 -4.446 1.00 64.75 758 GLY A O 1
ATOM 5815 N N . GLY A 1 759 ? 12.066 15.769 -5.863 1.00 72.31 759 GLY A N 1
ATOM 5816 C CA . GLY A 1 759 ? 12.876 15.243 -6.957 1.00 72.31 759 GLY A CA 1
ATOM 5817 C C . GLY A 1 759 ? 12.188 14.085 -7.675 1.00 72.31 759 GLY A C 1
ATOM 5818 O O . GLY A 1 759 ? 12.842 13.090 -7.982 1.00 72.31 759 GLY A O 1
ATOM 5819 N N . LEU A 1 760 ? 10.885 14.211 -7.913 1.00 82.00 760 LEU A N 1
ATOM 5820 C CA . LEU A 1 760 ? 10.068 13.266 -8.671 1.00 82.00 760 LEU A CA 1
ATOM 5821 C C . LEU A 1 760 ? 9.695 13.850 -10.034 1.00 82.00 760 LEU A C 1
ATOM 5823 O O . LEU A 1 760 ? 9.463 15.050 -10.163 1.00 82.00 760 LEU A O 1
ATOM 5827 N N . SER A 1 761 ? 9.665 13.009 -11.059 1.00 83.56 761 SER A N 1
ATOM 5828 C CA . SER A 1 761 ? 9.149 13.350 -12.381 1.00 83.56 761 SER A CA 1
ATOM 5829 C C . SER A 1 761 ? 7.673 13.734 -12.276 1.00 83.56 761 SER A C 1
ATOM 5831 O O . SER A 1 761 ? 6.933 13.110 -11.519 1.00 83.56 761 SER A O 1
ATOM 5833 N N . PHE A 1 762 ? 7.229 14.724 -13.052 1.00 82.12 762 PHE A N 1
ATOM 5834 C CA . PHE A 1 762 ? 5.804 15.070 -13.130 1.00 82.12 762 PHE A CA 1
ATOM 5835 C C . PHE A 1 762 ? 4.959 13.921 -13.693 1.00 82.12 762 PHE A C 1
ATOM 5837 O O . PHE A 1 762 ? 3.818 13.747 -13.280 1.00 82.12 762 PHE A O 1
ATOM 5844 N N . ASP A 1 763 ? 5.557 13.105 -14.563 1.00 86.75 763 ASP A N 1
ATOM 5845 C CA . ASP A 1 763 ? 4.913 11.937 -15.172 1.00 86.75 763 ASP A CA 1
ATOM 5846 C C . ASP A 1 763 ? 5.163 10.632 -14.393 1.00 86.75 763 ASP A C 1
ATOM 5848 O O . ASP A 1 763 ? 4.970 9.527 -14.908 1.00 86.75 763 ASP A O 1
ATOM 5852 N N . GLU A 1 764 ? 5.661 10.730 -13.157 1.00 88.31 764 GLU A N 1
ATOM 5853 C CA . GLU A 1 764 ? 5.838 9.558 -12.305 1.00 88.31 764 GLU A CA 1
ATOM 5854 C C . GLU A 1 764 ? 4.482 8.871 -12.078 1.00 88.31 764 GLU A C 1
ATOM 5856 O O . GLU A 1 764 ? 3.477 9.518 -11.785 1.00 88.31 764 GLU A O 1
ATOM 5861 N N . GLY A 1 765 ? 4.447 7.549 -12.256 1.00 86.19 765 GLY A N 1
ATOM 5862 C CA . GLY A 1 765 ? 3.201 6.790 -12.160 1.00 86.19 765 GLY A CA 1
ATOM 5863 C C . GLY A 1 765 ? 2.292 6.838 -13.394 1.00 86.19 765 GLY A C 1
ATOM 5864 O O . GLY A 1 765 ? 1.209 6.259 -13.351 1.00 86.19 765 GLY A O 1
ATOM 5865 N N . GLN A 1 766 ? 2.703 7.487 -14.487 1.00 89.69 766 GLN A N 1
ATOM 5866 C CA . GLN A 1 766 ? 1.913 7.534 -15.726 1.00 89.69 766 GLN A CA 1
ATOM 5867 C C . GLN A 1 766 ? 2.347 6.481 -16.754 1.00 89.69 766 GLN A C 1
ATOM 5869 O O . GLN A 1 766 ? 1.527 6.015 -17.535 1.00 89.69 766 GLN A O 1
ATOM 5874 N N . PHE A 1 767 ? 3.611 6.049 -16.724 1.00 93.75 767 PHE A N 1
ATOM 5875 C CA . PHE A 1 767 ? 4.178 5.122 -17.707 1.00 93.75 767 PHE A CA 1
ATOM 5876 C C . PHE A 1 767 ? 4.540 3.760 -17.110 1.00 93.75 767 PHE A C 1
ATOM 5878 O O . PHE A 1 767 ? 4.957 3.656 -15.955 1.00 93.75 767 PHE A O 1
ATOM 5885 N N . SER A 1 768 ? 4.483 2.719 -17.943 1.00 95.38 768 SER A N 1
ATOM 5886 C CA . SER A 1 768 ? 5.007 1.392 -17.609 1.00 95.38 768 SER A CA 1
ATOM 5887 C C . SER A 1 768 ? 6.521 1.361 -17.727 1.00 95.38 768 SER A C 1
ATOM 5889 O O . SER A 1 768 ? 7.073 1.057 -18.787 1.00 95.38 768 SER A O 1
ATOM 5891 N N . VAL A 1 769 ? 7.193 1.689 -16.626 1.00 97.50 769 VAL A N 1
ATOM 5892 C CA . VAL A 1 769 ? 8.632 1.475 -16.464 1.00 97.50 769 VAL A CA 1
ATOM 5893 C C . VAL A 1 769 ? 8.872 -0.016 -16.269 1.00 97.50 769 VAL A C 1
ATOM 5895 O O . VAL A 1 769 ? 8.292 -0.632 -15.378 1.00 97.50 769 VAL A O 1
ATOM 5898 N N . PHE A 1 770 ? 9.734 -0.598 -17.097 1.00 97.69 770 PHE A N 1
ATOM 5899 C CA . PHE A 1 770 ? 9.995 -2.039 -17.083 1.00 97.69 770 PHE A CA 1
ATOM 5900 C C . PHE A 1 770 ? 11.486 -2.379 -17.047 1.00 97.69 770 PHE A C 1
ATOM 5902 O O . PHE A 1 770 ? 11.848 -3.553 -17.063 1.00 97.69 770 PHE A O 1
ATOM 5909 N N . GLY A 1 771 ? 12.376 -1.388 -17.006 1.00 97.69 771 GLY A N 1
ATOM 5910 C CA . GLY A 1 771 ? 13.809 -1.645 -16.953 1.00 97.69 771 GLY A CA 1
ATOM 5911 C C . GLY A 1 771 ? 14.657 -0.399 -16.766 1.00 97.69 771 GLY A C 1
ATOM 5912 O O . GLY A 1 771 ? 14.159 0.727 -16.772 1.00 97.69 771 GLY A O 1
ATOM 5913 N N . TYR A 1 772 ? 15.962 -0.615 -16.616 1.00 98.06 772 TYR A N 1
ATOM 5914 C CA . TYR A 1 772 ? 16.945 0.453 -16.458 1.00 98.06 772 TYR A CA 1
ATOM 5915 C C . TYR A 1 772 ? 18.213 0.176 -17.250 1.00 98.06 772 TYR A C 1
ATOM 5917 O O . TYR A 1 772 ? 18.671 -0.962 -17.352 1.00 98.06 772 TYR A O 1
ATOM 5925 N N . THR A 1 773 ? 18.814 1.252 -17.747 1.00 96.88 773 THR A N 1
ATOM 5926 C CA . THR A 1 773 ? 20.141 1.233 -18.359 1.00 96.88 773 THR A CA 1
ATOM 5927 C C . THR A 1 773 ? 21.207 1.064 -17.279 1.00 96.88 773 THR A C 1
ATOM 5929 O O . THR A 1 773 ? 21.411 1.963 -16.462 1.00 96.88 773 THR A O 1
ATOM 5932 N N . THR A 1 774 ? 21.901 -0.072 -17.276 1.00 93.50 774 THR A N 1
ATOM 5933 C CA . THR A 1 774 ? 22.953 -0.377 -16.293 1.00 93.50 774 THR A CA 1
ATOM 5934 C C . THR A 1 774 ? 24.349 -0.076 -16.835 1.00 93.50 774 THR A C 1
ATOM 5936 O O . THR A 1 774 ? 25.182 0.444 -16.095 1.00 93.50 774 THR A O 1
ATOM 5939 N N . ILE A 1 775 ? 24.583 -0.288 -18.138 1.00 93.31 775 ILE A N 1
ATOM 5940 C CA . ILE A 1 775 ? 25.845 0.019 -18.838 1.00 93.31 775 ILE A CA 1
ATOM 5941 C C . ILE A 1 775 ? 25.568 0.938 -20.034 1.00 93.31 775 ILE A C 1
ATOM 5943 O O . ILE A 1 775 ? 24.585 0.748 -20.748 1.00 93.31 775 ILE A O 1
ATOM 5947 N N . GLY A 1 776 ? 26.447 1.917 -20.268 1.00 90.44 776 GLY A N 1
ATOM 5948 C CA . GLY A 1 776 ? 26.312 2.890 -21.360 1.00 90.44 776 GLY A CA 1
ATOM 5949 C C . GLY A 1 776 ? 25.421 4.089 -21.015 1.00 90.44 776 GLY A C 1
ATOM 5950 O O . GLY A 1 776 ? 24.790 4.670 -21.896 1.00 90.44 776 GLY A O 1
ATOM 5951 N N . ARG A 1 777 ? 25.331 4.466 -19.731 1.00 90.06 777 ARG A N 1
ATOM 5952 C CA . ARG A 1 777 ? 24.562 5.646 -19.283 1.00 90.06 777 ARG A CA 1
ATOM 5953 C C . ARG A 1 777 ? 25.172 6.964 -19.770 1.00 90.06 777 ARG A C 1
ATOM 5955 O O . ARG A 1 777 ? 24.441 7.906 -20.046 1.00 90.06 777 ARG A O 1
ATOM 5962 N N . ASP A 1 778 ? 26.488 7.000 -19.909 1.00 88.75 778 ASP A N 1
ATOM 5963 C CA . ASP A 1 778 ? 27.305 8.071 -20.490 1.00 88.75 778 ASP A CA 1
ATOM 5964 C C . ASP A 1 778 ? 27.108 8.239 -22.006 1.00 88.75 778 ASP A C 1
ATOM 5966 O O . ASP A 1 778 ? 27.348 9.315 -22.562 1.00 88.75 778 ASP A O 1
ATOM 5970 N N . ILE A 1 779 ? 26.618 7.190 -22.674 1.00 91.38 779 ILE A N 1
ATOM 5971 C CA . ILE A 1 779 ? 26.305 7.183 -24.107 1.00 91.38 779 ILE A CA 1
ATOM 5972 C C . ILE A 1 779 ? 24.944 7.826 -24.388 1.00 91.38 779 ILE A C 1
ATOM 5974 O O . ILE A 1 779 ? 24.807 8.538 -25.382 1.00 91.38 779 ILE A O 1
ATOM 5978 N N . LEU A 1 780 ? 23.952 7.635 -23.509 1.00 92.69 780 LEU A N 1
ATOM 5979 C CA . LEU A 1 780 ? 22.599 8.190 -23.660 1.00 92.69 780 LEU A CA 1
ATOM 5980 C C . LEU A 1 780 ? 22.563 9.691 -24.028 1.00 92.69 780 LEU A C 1
ATOM 5982 O O . LEU A 1 780 ? 21.927 10.022 -25.028 1.00 92.69 780 LEU A O 1
ATOM 5986 N N . PRO A 1 781 ? 23.254 10.613 -23.324 1.00 91.50 781 PRO A N 1
ATOM 5987 C CA . PRO A 1 781 ? 23.202 12.041 -23.651 1.00 91.50 781 PRO A CA 1
ATOM 5988 C C . PRO A 1 781 ? 23.912 12.388 -24.966 1.00 91.50 781 PRO A C 1
ATOM 5990 O O . PRO A 1 781 ? 23.741 13.489 -25.485 1.00 91.50 781 PRO A O 1
ATOM 5993 N N . GLN A 1 782 ? 24.722 11.473 -25.508 1.00 92.44 782 GLN A N 1
ATOM 5994 C CA . GLN A 1 782 ? 25.403 11.667 -26.781 1.00 92.44 782 GLN A CA 1
ATOM 5995 C C . GLN A 1 782 ? 24.500 11.312 -27.966 1.00 92.44 782 GLN A C 1
ATOM 5997 O O . GLN A 1 782 ? 24.809 11.739 -29.075 1.00 92.44 782 GLN A O 1
ATOM 6002 N N . ILE A 1 783 ? 23.407 10.559 -27.774 1.00 93.44 783 ILE A N 1
ATOM 6003 C CA . ILE A 1 783 ? 22.476 10.157 -28.842 1.00 93.44 783 ILE A CA 1
ATOM 6004 C C . ILE A 1 783 ? 21.745 11.381 -29.407 1.00 93.44 783 ILE A C 1
ATOM 6006 O O . ILE A 1 783 ? 21.279 12.254 -28.675 1.00 93.44 783 ILE A O 1
ATOM 6010 N N . LYS A 1 784 ? 21.631 11.440 -30.735 1.00 92.94 784 LYS A N 1
ATOM 6011 C CA . LYS A 1 784 ? 20.955 12.508 -31.474 1.00 92.94 784 LYS A CA 1
ATOM 6012 C C . LYS A 1 784 ? 19.789 11.952 -32.283 1.00 92.94 784 LYS A C 1
ATOM 6014 O O . LYS A 1 784 ? 19.788 10.795 -32.697 1.00 92.94 784 LYS A O 1
ATOM 6019 N N . THR A 1 785 ? 18.819 12.818 -32.567 1.00 93.75 785 THR A N 1
ATOM 6020 C CA . THR A 1 785 ? 17.718 12.501 -33.480 1.00 93.75 785 THR A CA 1
ATOM 6021 C C . THR A 1 785 ? 18.265 12.059 -34.835 1.00 93.75 785 THR A C 1
ATOM 6023 O O . THR A 1 785 ? 19.020 12.793 -35.471 1.00 93.75 785 THR A O 1
ATOM 6026 N N . GLY A 1 786 ? 17.852 10.875 -35.279 1.00 91.56 786 GLY A N 1
ATOM 6027 C CA . GLY A 1 786 ? 18.301 10.249 -36.520 1.00 91.56 786 GLY A CA 1
ATOM 6028 C C . GLY A 1 786 ? 19.305 9.112 -36.334 1.00 91.56 786 GLY A C 1
ATOM 6029 O O . GLY A 1 786 ? 19.464 8.342 -37.278 1.00 91.56 786 GLY A O 1
ATOM 6030 N N . ASP A 1 787 ? 19.920 8.966 -35.153 1.00 94.75 787 ASP A N 1
ATOM 6031 C CA . ASP A 1 787 ? 20.761 7.807 -34.819 1.00 94.75 787 ASP A CA 1
ATOM 6032 C C . ASP A 1 787 ? 19.947 6.501 -34.877 1.00 94.75 787 ASP A C 1
ATOM 6034 O O . ASP A 1 787 ? 18.722 6.510 -34.724 1.00 94.75 787 ASP A O 1
ATOM 6038 N N . ILE A 1 788 ? 20.613 5.371 -35.127 1.00 94.75 788 ILE A N 1
ATOM 6039 C CA . ILE A 1 788 ? 19.951 4.093 -35.436 1.00 94.75 788 ILE A CA 1
ATOM 6040 C C . ILE A 1 788 ? 20.331 3.023 -34.411 1.00 94.75 788 ILE A C 1
ATOM 6042 O O . ILE A 1 788 ? 21.502 2.859 -34.075 1.00 94.75 788 ILE A O 1
ATOM 6046 N N . ILE A 1 789 ? 19.355 2.236 -33.956 1.00 95.62 789 ILE A N 1
ATOM 6047 C CA . ILE A 1 789 ? 19.600 0.960 -33.279 1.00 95.62 789 ILE A CA 1
ATOM 6048 C C . ILE A 1 789 ? 20.049 -0.036 -34.348 1.00 95.62 789 ILE A C 1
ATOM 6050 O O . ILE A 1 789 ? 19.237 -0.564 -35.100 1.00 95.62 789 ILE A O 1
ATOM 6054 N N . ARG A 1 790 ? 21.352 -0.295 -34.448 1.00 94.62 790 ARG A N 1
ATOM 6055 C CA . ARG A 1 790 ? 21.898 -1.275 -35.394 1.00 94.62 790 ARG A CA 1
ATOM 6056 C C . ARG A 1 790 ? 21.458 -2.694 -35.046 1.00 94.62 790 ARG A C 1
ATOM 6058 O O . ARG A 1 790 ? 21.192 -3.482 -35.946 1.00 94.62 790 ARG A O 1
ATOM 6065 N N . SER A 1 791 ? 21.412 -3.012 -33.754 1.00 95.88 791 SER A N 1
ATOM 6066 C CA . SER A 1 791 ? 20.857 -4.275 -33.268 1.00 95.88 791 SER A CA 1
ATOM 6067 C C . SER A 1 791 ? 20.414 -4.184 -31.812 1.00 95.88 791 SER A C 1
ATOM 6069 O O . SER A 1 791 ? 21.119 -3.557 -31.014 1.00 95.88 791 SER A O 1
ATOM 6071 N N . ALA A 1 792 ? 19.344 -4.887 -31.451 1.00 96.38 792 ALA A N 1
ATOM 6072 C CA . ALA A 1 792 ? 18.961 -5.174 -30.069 1.00 96.38 792 ALA A CA 1
ATOM 6073 C C . ALA A 1 792 ? 18.962 -6.692 -29.833 1.00 96.38 792 ALA A C 1
ATOM 6075 O O . ALA A 1 792 ? 18.379 -7.440 -30.611 1.00 96.38 792 ALA A O 1
ATOM 6076 N N . LYS A 1 793 ? 19.620 -7.172 -28.772 1.00 97.69 793 LYS A N 1
ATOM 6077 C CA . LYS A 1 793 ? 19.710 -8.615 -28.480 1.00 97.69 793 LYS A CA 1
ATOM 6078 C C . LYS A 1 793 ? 19.393 -8.919 -27.028 1.00 97.69 793 LYS A C 1
ATOM 6080 O O . LYS A 1 793 ? 19.995 -8.321 -26.141 1.00 97.69 793 LYS A O 1
ATOM 6085 N N . LEU A 1 794 ? 18.508 -9.887 -26.790 1.00 97.12 794 LEU A N 1
ATOM 6086 C CA . LEU A 1 794 ? 18.279 -10.455 -25.463 1.00 97.12 794 LEU A CA 1
ATOM 6087 C C . LEU A 1 794 ? 19.421 -11.435 -25.160 1.00 97.12 794 LEU A C 1
ATOM 6089 O O . LEU A 1 794 ? 19.458 -12.535 -25.708 1.00 97.12 794 LEU A O 1
ATOM 6093 N N . VAL A 1 795 ? 20.392 -11.004 -24.356 1.00 97.06 795 VAL A N 1
ATOM 6094 C CA . VAL A 1 795 ? 21.592 -11.796 -24.030 1.00 97.06 795 VAL A CA 1
ATOM 6095 C C . VAL A 1 795 ? 21.372 -12.719 -22.830 1.00 97.06 795 VAL A C 1
ATOM 6097 O O . VAL A 1 795 ? 21.999 -13.769 -22.751 1.00 97.06 795 VAL A O 1
ATOM 6100 N N . GLU A 1 796 ? 20.439 -12.368 -21.941 1.00 95.50 796 GLU A N 1
ATOM 6101 C CA . GLU A 1 796 ? 20.011 -13.189 -20.803 1.00 95.50 796 GLU A CA 1
ATOM 6102 C C . GLU A 1 796 ? 18.494 -13.099 -20.604 1.00 95.50 796 GLU A C 1
ATOM 6104 O O . GLU A 1 796 ? 17.889 -12.068 -20.900 1.00 95.50 796 GLU A O 1
ATOM 6109 N N . GLY A 1 797 ? 17.881 -14.150 -20.046 1.00 92.88 797 GLY A N 1
ATOM 6110 C CA . GLY A 1 797 ? 16.450 -14.181 -19.708 1.00 92.88 797 GLY A CA 1
ATOM 6111 C C . GLY A 1 797 ? 15.530 -14.747 -20.791 1.00 92.88 797 GLY A C 1
ATOM 6112 O O . GLY A 1 797 ? 14.314 -14.729 -20.617 1.00 92.88 797 GLY A O 1
ATOM 6113 N N . GLN A 1 798 ? 16.082 -15.279 -21.887 1.00 94.81 798 GLN A N 1
ATOM 6114 C CA . GLN A 1 798 ? 15.316 -15.963 -22.939 1.00 94.81 798 GLN A CA 1
ATOM 6115 C C . GLN A 1 798 ? 14.544 -17.179 -22.402 1.00 94.81 798 GLN A C 1
ATOM 6117 O O . GLN A 1 798 ? 13.414 -17.430 -22.807 1.00 94.81 798 GLN A O 1
ATOM 6122 N N . ASP A 1 799 ? 15.154 -17.916 -21.479 1.00 92.88 799 ASP A N 1
ATOM 6123 C CA . ASP A 1 799 ? 14.594 -19.056 -20.748 1.00 92.88 799 ASP A CA 1
ATOM 6124 C C . ASP A 1 799 ? 13.394 -18.675 -19.863 1.00 92.88 799 ASP A C 1
ATOM 6126 O O . ASP A 1 799 ? 12.518 -19.497 -19.604 1.00 92.88 799 ASP A O 1
ATOM 6130 N N . ARG A 1 800 ? 13.329 -17.405 -19.446 1.00 94.19 800 ARG A N 1
ATOM 6131 C CA . ARG A 1 800 ? 12.260 -16.823 -18.620 1.00 94.19 800 ARG A CA 1
ATOM 6132 C C . ARG A 1 800 ? 11.194 -16.099 -19.444 1.00 94.19 800 ARG A C 1
ATOM 6134 O O . ARG A 1 800 ? 10.230 -15.579 -18.879 1.00 94.19 800 ARG A O 1
ATOM 6141 N N . LEU A 1 801 ? 11.348 -16.031 -20.766 1.00 96.00 801 LEU A N 1
ATOM 6142 C CA . LEU A 1 801 ? 10.355 -15.448 -21.660 1.00 96.00 801 LEU A CA 1
ATOM 6143 C C . LEU A 1 801 ? 9.292 -16.495 -22.000 1.00 96.00 801 LEU A C 1
ATOM 6145 O O . LEU A 1 801 ? 9.533 -17.436 -22.753 1.00 96.00 801 LEU A O 1
ATOM 6149 N N . VAL A 1 802 ? 8.084 -16.301 -21.478 1.00 94.75 802 VAL A N 1
ATOM 6150 C CA . VAL A 1 802 ? 6.950 -17.190 -21.725 1.00 94.75 802 VAL A CA 1
ATOM 6151 C C . VAL A 1 802 ? 6.044 -16.585 -22.787 1.00 94.75 802 VAL A C 1
ATOM 6153 O O . VAL A 1 802 ? 5.522 -15.478 -22.636 1.00 94.75 802 VAL A O 1
ATOM 6156 N N . LEU A 1 803 ? 5.836 -17.339 -23.862 1.00 93.25 803 LEU A N 1
ATOM 6157 C CA . LEU A 1 803 ? 4.962 -16.958 -24.966 1.00 93.25 803 LEU A CA 1
ATOM 6158 C C . LEU A 1 803 ? 3.542 -17.498 -24.748 1.00 93.25 803 LEU A C 1
ATOM 6160 O O . LEU A 1 803 ? 3.384 -18.565 -24.145 1.00 93.25 803 LEU A O 1
ATOM 6164 N N . PRO A 1 804 ? 2.502 -16.788 -25.219 1.00 86.88 804 PRO A N 1
ATOM 6165 C CA . PRO A 1 804 ? 1.156 -17.336 -25.215 1.00 86.88 804 PRO A CA 1
ATOM 6166 C C . PRO A 1 804 ? 1.099 -18.585 -26.113 1.00 86.88 804 PRO A C 1
ATOM 6168 O O . PRO A 1 804 ? 1.850 -18.670 -27.091 1.00 86.88 804 PRO A O 1
ATOM 6171 N N . PRO A 1 805 ? 0.237 -19.567 -25.794 1.00 76.50 805 PRO A N 1
ATOM 6172 C CA . PRO A 1 805 ? 0.028 -20.715 -26.666 1.00 76.50 805 PRO A CA 1
ATOM 6173 C C . PRO A 1 805 ? -0.411 -20.233 -28.054 1.00 76.50 805 PRO A C 1
ATOM 6175 O O . PRO A 1 805 ? -1.227 -19.319 -28.162 1.00 76.50 805 PRO A O 1
ATOM 6178 N N . LEU A 1 806 ? 0.156 -20.827 -29.108 1.00 65.62 806 LEU A N 1
ATOM 6179 C CA . LEU A 1 806 ? -0.230 -20.533 -30.488 1.00 65.62 806 LEU A CA 1
ATOM 6180 C C . LEU A 1 806 ? -1.722 -20.858 -30.652 1.00 65.62 806 LEU A C 1
ATOM 6182 O O . LEU A 1 806 ? -2.128 -21.999 -30.426 1.00 65.62 806 LEU A O 1
ATOM 6186 N N . GLU A 1 807 ? -2.536 -19.862 -31.007 1.00 49.19 807 GLU A N 1
ATOM 6187 C CA . GLU A 1 807 ? -3.892 -20.113 -31.498 1.00 49.19 807 GLU A CA 1
ATOM 6188 C C . GLU A 1 807 ? -3.757 -20.881 -32.823 1.00 49.19 807 GLU A C 1
ATOM 6190 O O . GLU A 1 807 ? -3.226 -20.347 -33.799 1.00 49.19 807 GLU A O 1
ATOM 6195 N N . ASN A 1 808 ? -4.151 -22.159 -32.815 1.00 32.62 808 ASN A N 1
ATOM 6196 C CA . ASN A 1 808 ? -4.301 -22.983 -34.018 1.00 32.62 808 ASN A CA 1
ATOM 6197 C C . ASN A 1 808 ? -5.584 -22.630 -34.769 1.00 32.62 808 ASN A C 1
ATOM 6199 O O . ASN A 1 808 ? -6.619 -22.449 -34.084 1.00 32.62 808 ASN A O 1
#

pLDDT: mean 75.41, std 23.4, range [20.92, 98.25]

Secondary structure (DSSP, 8-state):
--TTTTHHHHHHHHHHHHHHHHHHHHHHHHHTSS---TTSEEE-TTS-EEEHHHHHHHHHHHHHHHHHH-TTS-EEEES--STTTTSGGGHHHHHHHHHHHHHHHHGGGGGT-PPPSSPPPHHHHHHHHHTTB----SSSEEEEEEEEETHHHHHHTS--EEEEEEEETTEEEEEEEEETT-PPPPPGGGGSSS-SS-----PPPSTT----EEEEEETTSS-EEEEE---TTPPPPTT-SPEEE-------GGG--EEE-S-TTTS-HHHHHHHHHHTT--SPPEE--STHHHHHHHTTS-SEE---PPTT----STTTHHHHHHHHHTT----SSSSS-EE--TTS--S----------SS-----------------------------------------------------SSHHHHHHHHHHHHHHHHHHHHHHHHT------------------------GGGS-SSHHHHHHHHS---HHHHHHHHHHHHHHHHTT-SSS--HHHHHHHHHHHHHHHHHTHHHHHHTS-GGGHHHHHHHHHHHHHSTTSHHHHHHHHHTT-HHHHHHHHHHHHHHHHHHHHHH-SS-SSPPPGGGTTS-EESSEEEEEEEEE-SSS--BPPSSSPPPBSEEEEEEEEETTT-HHHHHHHHHHHHTTTTTTEEEEEETTEEEEP--SSS--S---B-EE-BTT-SS-EES----GGGT--BSS-TTSTTEEEEEEETTEEEEEEEEEEEEE---GGG-BTTTB-TTTTTSEEEEEEEE-TTTGGG--TT-EEEEEEEEE-GGGEEPPPP--

Radius of gyration: 34.7 Å; chains: 1; bounding box: 95×97×109 Å

InterPro domains:
  IPR000760 Inositol monophosphatase-like [PF00459] (49-333)
  IPR002130 Cyclophilin-type peptidyl-prolyl cis-trans isomerase domain [PF00160] (639-790)
  IPR002130 Cyclophilin-type peptidyl-prolyl cis-trans isomerase domain [PS50072] (636-784)
  IPR006239 3(2),5 -bisphosphate nucleotidase [TIGR01330] (6-334)
  IPR020550 Inositol monophosphatase, conserved site [PS00630] (318-332)
  IPR020583 Inositol monophosphatase, metal-binding site [PS00629] (143-156)
  IPR023222 PsbQ-like domain superfamily [G3DSA:1.20.120.290] (485-590)
  IPR029000 Cyclophilin-like domain superfamily [G3DSA:2.40.100.10] (630-798)
  IPR029000 Cyclophilin-like domain superfamily [SSF50891] (640-791)
  IPR044259 Peptidyl-prolyl cis-trans isomerase CYP37-like [PTHR47318] (353-805)
  IPR048563 Peptidyl-prolyl cis-trans isomerase CYP38-like, PsbQ-like domain [PF21329] (479-588)

Sequence (808 aa):
MDNDKYSEELNVAVRVVHMACDLCQKVQKGLLSTTFDDNEVKSKDDDSLVTIADWSVQATVSWILSNTFSSENVSIVAEEDVQTLSKPEAAGLLGKVVSTVNECLAEASRYGLKCPDKPLGPSKILAAISHCNSKGGPLGRHWVLDPVDGTLGFVRGDQYAVALALIDNGEVVVGVLGCPNYHVKRDRHNKQQQNHISSEVSVPSADLLEEGCVMYTKKGTGEAWVQPIVYGDRKYEWPNFAKQVRVSPIDDPALATFCEPVERANSNHSYTAGLASSVGLRNKPLRVYSMVKYAAIAQGDAEIFMKFARAGYKEKIWDHAAGALIVQEAGGVKDSDRILSYCVLPGGKHVFSSHTNLNRASYTDSFLPSLQNKSLFHTHLRLPLTPLRCPTPARPIYAKKNAASMELTKRPTSPSILLTHLESSMKQFQRLMAVIFIFIEIASPIPLYGWQVWSISPAEAVLYSPETKTLPRTGELALRRAIPANTNMKSIQDSLEDISYLLRIPQRKPFGTMEGNVKKALKIATDEKASILASIPAELKEEGLVLYTSLIDGKGGLQKLLQHIKDKDTDKVSVGLASTLDTIAQLELLQAPGISFLLPQQYLKYPRLTGRGIVEFTVEKVDGSAFSPEAAGEAKSTAKIQVVVDGYSAPLTAGNFAKLVVDGAYDGMKLTCANLAILSDSKMGKTTGYSVPLEIKPAGQFEPLYRTTLSVQDGELPVLPLSVYGAVAMAHSDVSDENSSPSQFFFYLYDKRNSGLGGLSFDEGQFSVFGYTTIGRDILPQIKTGDIIRSAKLVEGQDRLVLPPLEN